Protein AF-A0A9W6DNM6-F1 (afdb_monomer_lite)

Secondary structure (DSSP, 8-state):
-EEEEEEEEE--SSS-EEEEEEEEESS-PPTT--S-EEEEEEEEE--PPPPTTS-TTSEEE-SS-HHHHHHHHHHHHSB-SSSS--BSEEE----SHHHHHHHHHHHHHHHTT-SSGGG-TTB-B-TTT--B--EEEES-SS-EE-TTTSSEE----TTTEEEETTTTEEEE--SS-SS-EEEEEEEETTT-STTTTT-BTTTTBPPPTT--SPPPHHHHHHHHTPPTT--EEEEEEETTEETT------SS--TTS-TTGGG--EEEEEE---TT--SPEEEEEE-TT--HHHHHHHHHHHHHTT---EEEEE-SGGG-TTSS-TTHHHHH--SEEEE---TT-TT-SSPHHHHHHHHHHHHHHHTT-SS--EEEESS--GGG-B-TTS-BGGGGT--GGGGTSGGGHHHHHHHHHHHHHHHHHHHTTTPPPPP-HHHHHHSSS--HHHHHHHHHHHHHHHHEES-TTB-TT-BTTEEE--SSSPPB-EEEEEEEEESSTTTTEEEEEETT--S-EEPPP------------EEEEE----S----------PPP------------------------------S--PPPGGGS-PPPP--TT-----------------------------------------------------------------------PPPPP--PPP-----TT-EEEE-TTS-HHHHHHTT--SEEEPPSSHHHHHHHHSTTSEEEESS---STT-EEEBPTT-HHHHHHHHHH-EEEEEEEP-SS-SS-EEEEEEE-SPTTS-S-TT-TTS-EEEEE--HHHHHHHHS--TTB-TTSBBTTSS-EEEEEPPPSS--EEEHHHHHHHTT-GGGGGSTTHHHHSS-EEEPP-SHHHHTTS--EEEEETTTTTEEEEEEEEEPPHHHHHHHHHHHGGGT--EEEEEEEEEEEEEEE--SSS-EEEEEEEEEEEEEEEETTEEEEEEEEE-SS-EEEEEE--S--TTHHHHHHHHHHHHHT-----GGGTT-EETTEEEEEEEEEEEEEEEEE-TTT--EEEEEEEEEEEEEEEETTEEEEEEEEEEEETTTEEEEEEEE-PPPSSPPPHHHHHTSTT--GGG----SSS-GGG--SSEEHHHHHT-S---TTS--EEEEEEEEE-SSEEEEEEEEEPPPP-SSS--EEEEEEEEEEEEEPPP--SSSS-----EEEEEEEEEEEEPPPTT-SS---EEE-

Organism: NCBI:txid319629

pLDDT: mean 79.69, std 22.13, range [23.95, 98.75]

Foldseek 3Di:
DFWWKKKWWFAEQAFGWIKIFTFDDDDDDPPQAAGGETLAMEIWFQFADPDPVPDPPWWDFDPDGLVVVVQVLCLRHYHYPDSGQEHQEYEQQFDPNTGCVRVLVVQQVQVLVDPAQLPSPNYDADPPPRAGNHAYEYAAAAFAAQPVLRHTAHHDPPVFWDADPPQQWIFGDDPSDPDTHTHHRYFYVVVPPQQAALAFSRVSDTQDPPDDAADAQLRSVVSVPDDASDKTKGFAAAQQDGRLRDWDDDLADLSVQDSRLQRGTWIWTWGHDDDPDPAIETAETETAAHFPRRVVSVLVRCVVSVAQAHQEYECYNQLDPGHDDLCNCVRHVYLEYEGNAHLVCPQQGNALLSLLSVLLSQLVCVLPDPRRRAYEYQADGLLQDADPLRDGPNLVNHDCCCLPPCSNVSSNVSSVVSLVVSQVVQVVVVHHRDDPLSVQCPDFPDPNSVSSNVVSLVSCLQGYDDDPLTHSNAGSRIWRCDDPHTGWHWSIKIFMAGPDDCRRQIWTDTPPDSDTGGPDDRCNDPQDDDDDFAADEDADDPDDDDDDDDDDDDDDDDDDDDDDDDDDDDDDDCPPDDDDDDPDDDDDDDPAPVPDDDDDDDDPPPDDDDDDDDDDDDDDDDDDDDYDDDDDDDDDDDYDDDYDDDDDDDDDDDDDDDDDDDDDDDDDDDDDDDDDDDDDDDDDDDPDDDDPFKEKEFAPVDDPVNCVVNVDDHYHYDDDDLVNVLLCLASVRMWIFSHQDDDAQDWTDTDCPGPVVSVCCQLFLKDSWTAGDHPVDSRQAIKIWGWLAAHPPRPPVVPPQTDIWIWILQQVQVCQQAVDCVQADRHQDGPPASKHKIGTDADPPWHKDFVCSLCRSQSNNLLCLVLVVVLRRGFIFTGGHDSVQRGNQNQMWMFHSNPQRKIKGKDKGWGDPVSQVSVQVQCVLLVKHWDRKMKMKMKIWGWDPSDPIIYIYIYIWIKMWTWIDFPNATWTWIWTTDSAWIKIKTFDPAWDLCVVVRVQVSLCVQVVHRDDPPVVAQDDDDVWTKHRWTWGMKMFIWDADPPVRHIGTQKMKTWTWIWIQADVGTWIKIWIWIAHNPFGIKIKIKRDADRDDDDDPSVQSPDSPDDPVPDTADHVDDSVPRDQWQFQCRRVVNPDDPQQDFRTWNMWMWMDGQFWIKIKTKTAGDPDPDQDFDKHQGMKIKIKIWTQADPDPDDPDRRDIDIDIDIDIKIWRDHGPPPPDDDTRTDD

Radius of gyration: 37.57 Å; chains: 1; bounding box: 96×107×114 Å

Structure (mmCIF, N/CA/C/O backbone):
data_AF-A0A9W6DNM6-F1
#
_entry.id   AF-A0A9W6DNM6-F1
#
loop_
_atom_site.group_PDB
_atom_site.id
_atom_site.type_symbol
_atom_site.label_atom_id
_atom_site.label_alt_id
_atom_site.label_comp_id
_atom_site.label_asym_id
_atom_site.label_entity_id
_atom_site.label_seq_id
_atom_site.pdbx_PDB_ins_code
_atom_site.Cartn_x
_atom_site.Cartn_y
_atom_site.Cartn_z
_atom_site.occupancy
_atom_site.B_iso_or_equiv
_atom_site.auth_seq_id
_atom_site.auth_comp_id
_atom_site.auth_asym_id
_atom_site.auth_atom_id
_atom_site.pdbx_PDB_model_num
ATOM 1 N N . MET A 1 1 ? -20.870 -18.094 35.005 1.00 80.00 1 MET A N 1
ATOM 2 C CA . MET A 1 1 ? -20.203 -17.084 34.154 1.00 80.00 1 MET A CA 1
ATOM 3 C C . MET A 1 1 ? -19.910 -17.738 32.817 1.00 80.00 1 MET A C 1
ATOM 5 O O . MET A 1 1 ? -19.715 -18.950 32.804 1.00 80.00 1 MET A O 1
ATOM 9 N N . ALA A 1 2 ? -19.974 -16.995 31.714 1.00 93.12 2 ALA A N 1
ATOM 10 C CA . ALA A 1 2 ? -19.662 -17.551 30.395 1.00 93.12 2 ALA A CA 1
ATOM 11 C C . ALA A 1 2 ? -18.140 -17.582 30.205 1.00 93.12 2 ALA A C 1
ATOM 13 O O . ALA A 1 2 ? -17.458 -16.693 30.710 1.00 93.12 2 ALA A O 1
ATOM 14 N N . LEU A 1 3 ? -17.607 -18.574 29.489 1.00 97.12 3 LEU A N 1
ATOM 15 C CA . LEU A 1 3 ? -16.203 -18.574 29.072 1.00 97.12 3 LEU A CA 1
ATOM 16 C C . LEU A 1 3 ? -16.098 -18.302 27.570 1.00 97.12 3 LEU A C 1
ATOM 18 O O . LEU A 1 3 ? -16.956 -18.714 26.787 1.00 97.12 3 LEU A O 1
ATOM 22 N N . ARG A 1 4 ? -15.024 -17.619 27.182 1.00 97.56 4 ARG A N 1
ATOM 23 C CA . ARG A 1 4 ? -14.632 -17.375 25.794 1.00 97.56 4 ARG A CA 1
ATOM 24 C C . ARG A 1 4 ? -13.130 -17.555 25.611 1.00 97.56 4 ARG A C 1
ATOM 26 O O . ARG A 1 4 ? -12.393 -17.562 26.596 1.00 97.56 4 ARG A O 1
ATOM 33 N N . VAL A 1 5 ? -12.677 -17.674 24.368 1.00 98.56 5 VAL A N 1
ATOM 34 C CA . VAL A 1 5 ? -11.248 -17.642 24.037 1.00 98.56 5 VAL A CA 1
ATOM 35 C C . VAL A 1 5 ? -10.959 -16.491 23.091 1.00 98.56 5 VAL A C 1
ATOM 37 O O . VAL A 1 5 ? -11.430 -16.491 21.957 1.00 98.56 5 VAL A O 1
ATOM 40 N N . ASP A 1 6 ? -10.156 -15.533 23.540 1.00 98.50 6 ASP A N 1
ATOM 41 C CA . ASP A 1 6 ? -9.688 -14.426 22.711 1.00 98.50 6 ASP A CA 1
ATOM 42 C C . ASP A 1 6 ? -8.297 -14.769 22.163 1.00 98.50 6 ASP A C 1
ATOM 44 O O . ASP A 1 6 ? -7.318 -14.827 22.904 1.00 98.50 6 ASP A O 1
ATOM 48 N N . SER A 1 7 ? -8.222 -15.043 20.861 1.00 98.50 7 SER A N 1
ATOM 49 C CA . SER A 1 7 ? -7.000 -15.424 20.145 1.00 98.50 7 SER A CA 1
ATOM 50 C C . SER A 1 7 ? -6.429 -14.221 19.397 1.00 98.50 7 SER A C 1
ATOM 52 O O . SER A 1 7 ? -7.047 -13.730 18.456 1.00 98.50 7 SER A O 1
ATOM 54 N N . PHE A 1 8 ? -5.260 -13.750 19.812 1.00 98.38 8 PHE A N 1
ATOM 55 C CA . PHE A 1 8 ? -4.520 -12.644 19.215 1.00 98.38 8 PHE A CA 1
ATOM 56 C C . PHE A 1 8 ? -3.470 -13.202 18.258 1.00 98.38 8 PHE A C 1
ATOM 58 O O . PHE A 1 8 ? -2.446 -13.697 18.715 1.00 98.38 8 PHE A O 1
ATOM 65 N N . HIS A 1 9 ? -3.696 -13.103 16.952 1.00 97.75 9 HIS A N 1
ATOM 66 C CA . HIS A 1 9 ? -2.673 -13.362 15.937 1.00 97.75 9 HIS A CA 1
ATOM 67 C C . HIS A 1 9 ? -1.875 -12.078 15.696 1.00 97.75 9 HIS A C 1
ATOM 69 O O . HIS A 1 9 ? -2.462 -11.032 15.424 1.00 97.75 9 HIS A O 1
ATOM 75 N N . ILE A 1 10 ? -0.553 -12.123 15.844 1.00 96.94 10 ILE A N 1
ATOM 76 C CA . ILE A 1 10 ? 0.292 -10.931 16.008 1.00 96.94 10 ILE A CA 1
ATOM 77 C C . ILE A 1 10 ? 1.184 -10.745 14.779 1.00 96.94 10 ILE A C 1
ATOM 79 O O . ILE A 1 10 ? 1.867 -11.665 14.334 1.00 96.94 10 ILE A O 1
ATOM 83 N N . SER A 1 11 ? 1.212 -9.529 14.242 1.00 95.25 11 SER A N 1
ATOM 84 C CA . SER A 1 11 ? 1.965 -9.196 13.035 1.00 95.25 11 SER A CA 1
ATOM 85 C C . SER A 1 11 ? 3.462 -9.081 13.326 1.00 95.25 11 SER A C 1
ATOM 87 O O . SER A 1 11 ? 3.900 -8.190 14.055 1.00 95.25 11 SER A O 1
ATOM 89 N N . VAL A 1 12 ? 4.264 -9.958 12.721 1.00 93.75 12 VAL A N 1
ATOM 90 C CA . VAL A 1 12 ? 5.726 -10.030 12.895 1.00 93.75 12 VAL A CA 1
ATOM 91 C C . VAL A 1 12 ? 6.478 -9.839 11.569 1.00 93.75 12 VAL A C 1
ATOM 93 O O . VAL A 1 12 ? 5.877 -9.664 10.514 1.00 93.75 12 VAL A O 1
ATOM 96 N N . HIS A 1 13 ? 7.813 -9.786 11.615 1.00 90.31 13 HIS A N 1
ATOM 97 C CA . HIS A 1 13 ? 8.667 -9.575 10.434 1.00 90.31 13 HIS A CA 1
ATOM 98 C C . HIS A 1 13 ? 8.657 -10.775 9.468 1.00 90.31 13 HIS A C 1
ATOM 100 O O . HIS A 1 13 ? 8.527 -10.607 8.253 1.00 90.31 13 HIS A O 1
ATOM 106 N N . GLU A 1 14 ? 8.826 -11.962 10.045 1.00 90.69 14 GLU A N 1
ATOM 107 C CA . GLU A 1 14 ? 9.005 -13.293 9.453 1.00 90.69 14 GLU A CA 1
ATOM 108 C C . GLU A 1 14 ? 8.589 -14.289 10.568 1.00 90.69 14 GLU A C 1
ATOM 110 O O . GLU A 1 14 ? 8.827 -13.964 11.739 1.00 90.69 14 GLU A O 1
ATOM 115 N N . GLY A 1 15 ? 7.954 -15.424 10.245 1.00 92.56 15 GLY A N 1
ATOM 116 C CA . GLY A 1 15 ? 7.473 -16.438 11.208 1.00 92.56 15 GLY A CA 1
ATOM 117 C C . GLY A 1 15 ? 6.067 -16.235 11.808 1.00 92.56 15 GLY A C 1
ATOM 118 O O . GLY A 1 15 ? 5.335 -15.315 11.439 1.00 92.56 15 GLY A O 1
ATOM 119 N N . ASP A 1 16 ? 5.685 -17.123 12.737 1.00 94.88 16 ASP A N 1
ATOM 120 C CA . ASP A 1 16 ? 4.411 -17.105 13.489 1.00 94.88 16 ASP A CA 1
ATOM 121 C C . ASP A 1 16 ? 4.496 -16.304 14.801 1.00 94.88 16 ASP A C 1
ATOM 123 O O . ASP A 1 16 ? 5.554 -16.211 15.420 1.00 94.88 16 ASP A O 1
ATOM 127 N N . CYS A 1 17 ? 3.359 -15.789 15.285 1.00 97.12 17 CYS A N 1
ATOM 128 C CA . CYS A 1 17 ? 3.214 -15.240 16.639 1.00 97.12 17 CYS A CA 1
ATOM 129 C C . CYS A 1 17 ? 1.731 -15.171 17.043 1.00 97.12 17 CYS A C 1
ATOM 131 O O . CYS A 1 17 ? 0.938 -14.527 16.350 1.00 97.12 17 CYS A O 1
ATOM 133 N N . ALA A 1 18 ? 1.345 -15.785 18.165 1.00 98.12 18 ALA A N 1
ATOM 134 C CA . ALA A 1 18 ? -0.019 -15.705 18.689 1.00 98.12 18 ALA A CA 1
ATOM 135 C C . ALA A 1 18 ? -0.100 -15.755 20.226 1.00 98.12 18 ALA A C 1
ATOM 137 O O . ALA A 1 18 ? 0.706 -16.404 20.886 1.00 98.12 18 ALA A O 1
ATOM 138 N N . ILE A 1 19 ? -1.108 -15.102 20.813 1.00 98.69 19 ILE A N 1
ATOM 139 C CA . ILE A 1 19 ? -1.456 -15.207 22.241 1.00 98.69 19 ILE A CA 1
ATOM 140 C C . ILE A 1 19 ? -2.931 -15.590 22.365 1.00 98.69 19 ILE A C 1
ATOM 142 O O . ILE A 1 19 ? -3.802 -14.875 21.878 1.00 98.69 19 ILE A O 1
ATOM 146 N N . HIS A 1 20 ? -3.236 -16.686 23.053 1.00 98.69 20 HIS A N 1
ATOM 147 C CA . HIS A 1 20 ? -4.603 -17.148 23.292 1.00 98.69 20 HIS A CA 1
ATOM 148 C C . HIS A 1 20 ? -4.963 -16.968 24.767 1.00 98.69 20 HIS A C 1
ATOM 150 O O . HIS A 1 20 ? -4.262 -17.470 25.645 1.00 98.69 20 HIS A O 1
ATOM 156 N N . LEU A 1 21 ? -6.058 -16.261 25.045 1.00 98.75 21 LEU A N 1
ATOM 157 C CA . LEU A 1 21 ? -6.554 -16.002 26.397 1.00 98.75 21 LEU A CA 1
ATOM 158 C C . LEU A 1 21 ? -7.848 -16.776 26.643 1.00 98.75 21 LEU A C 1
ATOM 160 O O . LEU A 1 21 ? -8.829 -16.557 25.936 1.00 98.75 21 LEU A O 1
ATOM 164 N N . LEU A 1 22 ? -7.893 -17.605 27.684 1.00 98.56 22 LEU A N 1
ATOM 165 C CA . LEU A 1 22 ? -9.149 -18.102 28.243 1.00 98.56 22 LEU A CA 1
ATOM 166 C C . LEU A 1 22 ? -9.746 -17.002 29.127 1.00 98.56 22 LEU A C 1
ATOM 168 O O . LEU A 1 22 ? -9.131 -16.613 30.120 1.00 98.56 22 LEU A O 1
ATOM 172 N N . VAL A 1 23 ? -10.928 -16.499 28.776 1.00 98.38 23 VAL A N 1
ATOM 173 C CA . VAL A 1 23 ? -11.545 -15.314 29.391 1.00 98.38 23 VAL A CA 1
ATOM 174 C C . VAL A 1 23 ? -12.908 -15.660 29.991 1.00 98.38 23 VAL A C 1
ATOM 176 O O . VAL A 1 23 ? -13.748 -16.287 29.352 1.00 98.38 23 VAL A O 1
ATOM 179 N N . GLU A 1 24 ? -13.133 -15.229 31.228 1.00 97.50 24 GLU A N 1
ATOM 180 C CA . GLU A 1 24 ? -14.395 -15.320 31.959 1.00 97.50 24 GLU A CA 1
ATOM 181 C C . GLU A 1 24 ? -15.195 -14.022 31.819 1.00 97.50 24 GLU A C 1
ATOM 183 O O . GLU A 1 24 ? -14.683 -12.925 32.060 1.00 97.50 24 GLU A O 1
ATOM 188 N N . GLU A 1 25 ? -16.465 -14.160 31.438 1.00 94.81 25 GLU A N 1
ATOM 189 C CA . GLU A 1 25 ? -17.391 -13.054 31.230 1.00 94.81 25 GLU A CA 1
ATOM 190 C C . GLU A 1 25 ? -18.511 -12.975 32.274 1.00 94.81 25 GLU A C 1
ATOM 192 O O . GLU A 1 25 ? -19.108 -13.977 32.690 1.00 94.81 25 GLU A O 1
ATOM 197 N N . GLY A 1 26 ? -18.813 -11.725 32.637 1.00 81.06 26 GLY A N 1
ATOM 198 C CA . GLY A 1 26 ? -19.653 -11.340 33.770 1.00 81.06 26 GLY A CA 1
ATOM 199 C C . GLY A 1 26 ? -18.842 -11.108 35.050 1.00 81.06 26 GLY A C 1
ATOM 200 O O . GLY A 1 26 ? -18.257 -12.030 35.603 1.00 81.06 26 GLY A O 1
ATOM 201 N N . GLY A 1 27 ? -18.834 -9.869 35.548 1.00 87.38 27 GLY A N 1
ATOM 202 C CA . GLY A 1 27 ? -18.139 -9.473 36.778 1.00 87.38 27 GLY A CA 1
ATOM 203 C C . GLY A 1 27 ? -18.016 -7.951 36.894 1.00 87.38 27 GLY A C 1
ATOM 204 O O . GLY A 1 27 ? -18.233 -7.233 35.918 1.00 87.38 27 GLY A O 1
ATOM 205 N N . LYS A 1 28 ? -17.658 -7.432 38.078 1.00 88.94 28 LYS A N 1
ATOM 206 C CA . LYS A 1 28 ? -17.321 -6.006 38.233 1.00 88.94 28 LYS A CA 1
ATOM 207 C C . LYS A 1 28 ? -15.951 -5.741 37.597 1.00 88.94 28 LYS A C 1
ATOM 209 O O . LYS A 1 28 ? -14.933 -6.132 38.160 1.00 88.94 28 LYS A O 1
ATOM 214 N N . ARG A 1 29 ? -15.926 -5.080 36.436 1.00 93.88 29 ARG A N 1
ATOM 215 C CA . ARG A 1 29 ? -14.685 -4.631 35.780 1.00 93.88 29 ARG A CA 1
ATOM 216 C C . ARG A 1 29 ? -14.132 -3.389 36.515 1.00 93.88 29 ARG A C 1
ATOM 218 O O . ARG A 1 29 ? -14.910 -2.467 36.761 1.00 93.88 29 ARG A O 1
ATOM 225 N N . PRO A 1 30 ? -12.838 -3.335 36.893 1.00 92.62 30 PRO A N 1
ATOM 226 C CA . PRO A 1 30 ? -12.224 -2.127 37.455 1.00 92.62 30 PRO A CA 1
ATOM 227 C C . PRO A 1 30 ? -12.226 -0.953 36.462 1.00 92.62 30 PRO A C 1
ATOM 229 O O . PRO A 1 30 ? -12.270 -1.164 35.249 1.00 92.62 30 PRO A O 1
ATOM 232 N N . LYS A 1 31 ? -12.133 0.289 36.962 1.00 92.94 31 LYS A N 1
ATOM 233 C CA . LYS A 1 31 ? -12.091 1.505 36.124 1.00 92.94 31 LYS A CA 1
ATOM 234 C C . LYS A 1 31 ? -10.977 1.382 35.071 1.00 92.94 31 LYS A C 1
ATOM 236 O O . LYS A 1 31 ? -9.835 1.087 35.405 1.00 92.94 31 LYS A O 1
ATOM 241 N N . GLY A 1 32 ? -11.326 1.583 33.799 1.00 90.44 32 GLY A N 1
ATOM 242 C CA . GLY A 1 32 ? -10.411 1.455 32.657 1.00 90.44 32 GLY A CA 1
ATOM 243 C C . GLY A 1 32 ? -10.296 0.049 32.046 1.00 90.44 32 GLY A C 1
ATOM 244 O O . GLY A 1 32 ? -9.850 -0.058 30.905 1.00 90.44 32 GLY A O 1
ATOM 245 N N . LYS A 1 33 ? -10.742 -1.021 32.725 1.00 93.44 33 LYS A N 1
ATOM 246 C CA . LYS A 1 33 ? -10.811 -2.364 32.124 1.00 93.44 33 LYS A CA 1
ATOM 247 C C . LYS A 1 33 ? -12.086 -2.502 31.298 1.00 93.44 33 LYS A C 1
ATOM 249 O O . LYS A 1 33 ? -13.192 -2.345 31.812 1.00 93.44 33 LYS A O 1
ATOM 254 N N . THR A 1 34 ? -11.932 -2.803 30.014 1.00 93.69 34 THR A N 1
ATOM 255 C CA . THR A 1 34 ? -13.042 -2.902 29.056 1.00 93.69 34 THR A CA 1
ATOM 256 C C . THR A 1 34 ? -13.480 -4.336 28.793 1.00 93.69 34 THR A C 1
ATOM 258 O O . THR A 1 34 ? -14.612 -4.535 28.371 1.00 93.69 34 THR A O 1
ATOM 261 N N . GLU A 1 35 ? -12.628 -5.326 29.061 1.00 95.69 35 GLU A N 1
ATOM 262 C CA . GLU A 1 35 ? -12.850 -6.738 28.720 1.00 95.69 35 GLU A CA 1
ATOM 263 C C . GLU A 1 35 ? -13.056 -7.631 29.960 1.00 95.69 35 GLU A C 1
ATOM 265 O O . GLU A 1 35 ? -12.981 -7.165 31.099 1.00 95.69 35 GLU A O 1
ATOM 270 N N . GLY A 1 36 ? -13.365 -8.915 29.742 1.00 95.75 36 GLY A N 1
ATOM 271 C CA . GLY A 1 36 ? -13.531 -9.923 30.796 1.00 95.75 36 GLY A CA 1
ATOM 272 C C . GLY A 1 36 ? -12.252 -10.252 31.582 1.00 95.75 36 GLY A C 1
ATOM 273 O O . GLY A 1 36 ? -11.197 -9.634 31.404 1.00 95.75 36 GLY A O 1
ATOM 274 N N . LYS A 1 37 ? -12.345 -11.247 32.473 1.00 97.75 37 LYS A N 1
ATOM 275 C CA . LYS A 1 37 ? -11.220 -11.695 33.306 1.00 97.75 37 LYS A CA 1
ATOM 276 C C . LYS A 1 37 ? -10.421 -12.803 32.627 1.00 97.75 37 LYS A C 1
ATOM 278 O O . LYS A 1 37 ? -10.985 -13.850 32.329 1.00 97.75 37 LYS A O 1
ATOM 283 N N . VAL A 1 38 ? -9.111 -12.627 32.449 1.00 98.31 38 VAL A N 1
ATOM 284 C CA . VAL A 1 38 ? -8.235 -13.721 31.992 1.00 98.31 38 VAL A CA 1
ATOM 285 C C . VAL A 1 38 ? -8.123 -14.781 33.091 1.00 98.31 38 VAL A C 1
ATOM 287 O O . VAL A 1 38 ? -7.935 -14.463 34.264 1.00 98.31 38 VAL A O 1
ATOM 290 N N . LYS A 1 39 ? -8.267 -16.046 32.699 1.00 98.06 39 LYS A N 1
ATOM 291 C CA . LYS A 1 39 ? -8.168 -17.238 33.553 1.00 98.06 39 LYS A CA 1
ATOM 292 C C . LYS A 1 39 ? -6.917 -18.050 33.221 1.00 98.06 39 LYS A C 1
ATOM 294 O O . LYS A 1 39 ? -6.286 -18.570 34.135 1.00 98.06 39 LYS A O 1
ATOM 299 N N . ALA A 1 40 ? -6.561 -18.117 31.936 1.00 98.56 40 ALA A N 1
ATOM 300 C CA . ALA A 1 40 ? -5.307 -18.689 31.457 1.00 98.56 40 ALA A CA 1
ATOM 301 C C . ALA A 1 40 ? -4.809 -17.971 30.189 1.00 98.56 40 ALA A C 1
ATOM 303 O O . ALA A 1 40 ? -5.627 -17.455 29.421 1.00 98.56 40 ALA A O 1
ATOM 304 N N . ALA A 1 41 ? -3.495 -17.956 29.957 1.00 98.69 41 ALA A N 1
ATOM 305 C CA . ALA A 1 41 ? -2.858 -17.344 28.790 1.00 98.69 41 ALA A CA 1
ATOM 306 C C . ALA A 1 41 ? -1.767 -18.245 28.178 1.00 98.69 41 ALA A C 1
ATOM 308 O O . ALA A 1 41 ? -0.847 -18.685 28.868 1.00 98.69 41 ALA A O 1
ATOM 309 N N . VAL A 1 42 ? -1.854 -18.486 26.867 1.00 98.75 42 VAL A N 1
ATOM 310 C CA . VAL A 1 42 ? -0.935 -19.337 26.091 1.00 98.75 42 VAL A CA 1
ATOM 311 C C . VAL A 1 42 ? -0.262 -18.494 25.008 1.00 98.75 42 VAL A C 1
ATOM 313 O O . VAL A 1 42 ? -0.955 -17.886 24.194 1.00 98.75 42 VAL A O 1
ATOM 316 N N . PHE A 1 43 ? 1.069 -18.457 24.979 1.00 98.56 43 PHE A N 1
ATOM 317 C CA . PHE A 1 43 ? 1.872 -17.723 23.991 1.00 98.56 43 PHE A CA 1
ATOM 318 C C . PHE A 1 43 ? 2.530 -18.713 23.018 1.00 98.56 43 PHE A C 1
ATOM 320 O O . PHE A 1 43 ? 3.229 -19.618 23.464 1.00 98.56 43 PHE A O 1
ATOM 327 N N . ILE A 1 44 ? 2.293 -18.570 21.712 1.00 98.38 44 ILE A N 1
ATOM 328 C CA . ILE A 1 44 ? 2.776 -19.480 20.664 1.00 98.38 44 ILE A CA 1
ATOM 329 C C . ILE A 1 44 ? 3.654 -18.717 19.675 1.00 98.38 44 ILE A C 1
ATOM 331 O O . ILE A 1 44 ? 3.168 -17.803 19.007 1.00 98.38 44 ILE A O 1
ATOM 335 N N . ASP A 1 45 ? 4.919 -19.134 19.568 1.00 97.75 45 ASP A N 1
ATOM 336 C CA . ASP A 1 45 ? 5.959 -18.517 18.734 1.00 97.75 45 ASP A CA 1
ATOM 337 C C . ASP A 1 45 ? 6.094 -16.987 18.960 1.00 97.75 45 ASP A C 1
ATOM 339 O O . ASP A 1 45 ? 5.477 -16.414 19.859 1.00 97.75 45 ASP A O 1
ATOM 343 N N . SER A 1 46 ? 6.975 -16.284 18.239 1.00 94.44 46 SER A N 1
ATOM 344 C CA . SER A 1 46 ? 7.074 -14.810 18.362 1.00 94.44 46 SER A CA 1
ATOM 345 C C . SER A 1 46 ? 7.676 -14.087 17.152 1.00 94.44 46 SER A C 1
ATOM 347 O O . SER A 1 46 ? 8.052 -12.909 17.248 1.00 94.44 46 SER A O 1
ATOM 349 N N . GLY A 1 47 ? 7.793 -14.758 16.017 1.00 91.31 47 GLY A N 1
ATOM 350 C CA . GLY A 1 47 ? 8.463 -14.224 14.850 1.00 91.31 47 GLY A CA 1
ATOM 351 C C . GLY A 1 47 ? 9.976 -14.097 15.034 1.00 91.31 47 GLY A C 1
ATOM 352 O O . GLY A 1 47 ? 10.557 -14.248 16.118 1.00 91.31 47 GLY A O 1
ATOM 353 N N . LYS A 1 48 ? 10.631 -13.702 13.951 1.00 88.19 48 LYS A N 1
ATOM 354 C CA . LYS A 1 48 ? 12.021 -13.248 13.956 1.00 88.19 48 LYS A CA 1
ATOM 355 C C . LYS A 1 48 ? 12.106 -11.787 14.383 1.00 88.19 48 LYS A C 1
ATOM 357 O O . LYS A 1 48 ? 11.393 -10.932 13.853 1.00 88.19 48 LYS A O 1
ATOM 362 N N . ARG A 1 49 ? 13.045 -11.452 15.274 1.00 76.31 49 ARG A N 1
ATOM 363 C CA . ARG A 1 49 ? 13.406 -10.044 15.516 1.00 76.31 49 ARG A CA 1
ATOM 364 C C . ARG A 1 49 ? 14.048 -9.483 14.233 1.00 76.31 49 ARG A C 1
ATOM 366 O O . ARG A 1 49 ? 15.002 -10.099 13.750 1.00 76.31 49 ARG A O 1
ATOM 373 N N . PRO A 1 50 ? 13.583 -8.348 13.675 1.00 68.81 50 PRO A N 1
ATOM 374 C CA . PRO A 1 50 ? 14.241 -7.733 12.524 1.00 68.81 50 PRO A CA 1
ATOM 375 C C . PRO A 1 50 ? 15.694 -7.399 12.877 1.00 68.81 50 PRO A C 1
ATOM 377 O O . PRO A 1 50 ? 15.987 -6.940 13.985 1.00 68.81 50 PRO A O 1
ATOM 380 N N . SER A 1 51 ? 16.621 -7.660 11.951 1.00 66.88 51 SER A N 1
ATOM 381 C CA . SER A 1 51 ? 18.048 -7.463 12.226 1.00 66.88 51 SER A CA 1
ATOM 382 C C . SER A 1 51 ? 18.354 -5.986 12.498 1.00 66.88 51 SER A C 1
ATOM 384 O O . SER A 1 51 ? 17.871 -5.108 11.783 1.00 66.88 51 SER A O 1
ATOM 386 N N . SER A 1 52 ? 19.229 -5.702 13.464 1.00 57.84 52 SER A N 1
ATOM 387 C CA . SER A 1 52 ? 19.685 -4.338 13.788 1.00 57.84 52 SER A CA 1
ATOM 388 C C . SER A 1 52 ? 20.481 -3.649 12.665 1.00 57.84 52 SER A C 1
ATOM 390 O O . SER A 1 52 ? 20.824 -2.473 12.790 1.00 57.84 52 SER A O 1
ATOM 392 N N . ASN A 1 53 ? 20.752 -4.371 11.572 1.00 50.72 53 ASN A N 1
ATOM 393 C CA . ASN A 1 53 ? 21.365 -3.871 10.345 1.00 50.72 53 ASN A CA 1
ATOM 394 C C . ASN A 1 53 ? 20.337 -3.427 9.286 1.00 50.72 53 ASN A C 1
ATOM 396 O O . ASN A 1 53 ? 20.747 -2.947 8.230 1.00 50.72 53 ASN A O 1
ATOM 400 N N . ALA A 1 54 ? 19.026 -3.543 9.545 1.00 52.50 54 ALA A N 1
ATOM 401 C CA . ALA A 1 54 ? 18.016 -2.834 8.759 1.00 52.50 54 ALA A CA 1
ATOM 402 C C . ALA A 1 54 ? 18.338 -1.326 8.798 1.00 52.50 54 ALA A C 1
ATOM 404 O O . ALA A 1 54 ? 18.519 -0.745 9.871 1.00 52.50 54 ALA A O 1
ATOM 405 N N . SER A 1 55 ? 18.535 -0.711 7.630 1.00 42.78 55 SER A N 1
ATOM 406 C CA . SER A 1 55 ? 19.257 0.561 7.531 1.00 42.78 55 SER A CA 1
ATOM 407 C C . SER A 1 55 ? 18.507 1.729 8.179 1.00 42.78 55 SER A C 1
ATOM 409 O O . SER A 1 55 ? 17.328 1.951 7.910 1.00 42.78 55 SER A O 1
ATOM 411 N N . LYS A 1 56 ? 19.232 2.513 8.992 1.00 45.03 56 LYS A N 1
ATOM 412 C CA . LYS A 1 56 ? 18.751 3.615 9.857 1.00 45.03 56 LYS A CA 1
ATOM 413 C C . LYS A 1 56 ? 18.232 4.868 9.116 1.00 45.03 56 LYS A C 1
ATOM 415 O O . LYS A 1 56 ? 18.595 5.986 9.483 1.00 45.03 56 LYS A O 1
ATOM 420 N N . THR A 1 57 ? 17.459 4.711 8.047 1.00 47.62 57 THR A N 1
ATOM 421 C CA . THR A 1 57 ? 17.035 5.824 7.177 1.00 47.62 57 THR A CA 1
ATOM 422 C C . THR A 1 57 ? 15.550 5.827 6.818 1.00 47.62 57 THR A C 1
ATOM 424 O O . THR A 1 57 ? 15.020 6.905 6.566 1.00 47.62 57 THR A O 1
ATOM 427 N N . ASP A 1 58 ? 14.888 4.664 6.784 1.00 53.84 58 ASP A N 1
ATOM 428 C CA . ASP A 1 58 ? 13.625 4.492 6.038 1.00 53.84 58 ASP A CA 1
ATOM 429 C C . ASP A 1 58 ? 12.469 3.868 6.852 1.00 53.84 58 ASP A C 1
ATOM 431 O O . ASP A 1 58 ? 11.350 3.785 6.349 1.00 53.84 58 ASP A O 1
ATOM 435 N N . VAL A 1 59 ? 12.728 3.405 8.081 1.00 55.28 59 VAL A N 1
ATOM 436 C CA . VAL A 1 59 ? 11.788 2.609 8.891 1.00 55.28 59 VAL A CA 1
ATOM 437 C C . VAL A 1 59 ? 11.865 3.033 10.358 1.00 55.28 59 VAL A C 1
ATOM 439 O O . VAL A 1 59 ? 12.962 3.127 10.913 1.00 55.28 59 VAL A O 1
ATOM 442 N N . GLU A 1 60 ? 10.714 3.237 11.000 1.00 64.56 60 GLU A N 1
ATOM 443 C CA . GLU A 1 60 ? 10.633 3.489 12.441 1.00 64.56 60 GLU A CA 1
ATOM 444 C C . GLU A 1 60 ? 10.440 2.170 13.200 1.00 64.56 60 GLU A C 1
ATOM 446 O O . GLU A 1 60 ? 9.404 1.513 13.090 1.00 64.56 60 GLU A O 1
ATOM 451 N N . THR A 1 61 ? 11.468 1.753 13.943 1.00 64.19 61 THR A N 1
ATOM 452 C CA . THR A 1 61 ? 11.458 0.523 14.750 1.00 64.19 61 THR A CA 1
ATOM 453 C C . THR A 1 61 ? 10.925 0.791 16.150 1.00 64.19 61 THR A C 1
ATOM 455 O O . THR A 1 61 ? 11.508 1.603 16.875 1.00 64.19 61 THR A O 1
ATOM 458 N N . LEU A 1 62 ? 9.894 0.059 16.574 1.00 65.38 62 LEU A N 1
ATOM 459 C CA . LEU A 1 62 ? 9.368 0.177 17.933 1.00 65.38 62 LEU A CA 1
ATOM 460 C C . LEU A 1 62 ? 10.392 -0.277 18.988 1.00 65.38 62 LEU A C 1
ATOM 462 O O . LEU A 1 62 ? 11.186 -1.195 18.780 1.00 65.38 62 LEU A O 1
ATOM 466 N N . VAL A 1 63 ? 10.325 0.345 20.169 1.00 71.44 63 VAL A N 1
ATOM 467 C CA . VAL A 1 63 ? 11.214 0.070 21.318 1.00 71.44 63 VAL A CA 1
ATOM 468 C C . VAL A 1 63 ? 11.026 -1.349 21.885 1.00 71.44 63 VAL A C 1
ATOM 470 O O . VAL A 1 63 ? 11.909 -1.874 22.565 1.00 71.44 63 VAL A O 1
ATOM 473 N N . LEU A 1 64 ? 9.885 -1.987 21.612 1.00 82.94 64 LEU A N 1
ATOM 474 C CA . LEU A 1 64 ? 9.490 -3.290 22.151 1.00 82.94 64 LEU A CA 1
ATOM 475 C C . LEU A 1 64 ? 9.041 -4.250 21.032 1.00 82.94 64 LEU A C 1
ATOM 477 O O . LEU A 1 64 ? 8.405 -3.799 20.078 1.00 82.94 64 LEU A O 1
ATOM 481 N N . PRO A 1 65 ? 9.305 -5.569 21.157 1.00 90.06 65 PRO A N 1
ATOM 482 C CA . PRO A 1 65 ? 8.809 -6.577 20.217 1.00 90.06 65 PRO A CA 1
ATOM 483 C C . PRO A 1 65 ? 7.269 -6.633 20.120 1.00 90.06 65 PRO A C 1
ATOM 485 O O . PRO A 1 65 ? 6.595 -6.356 21.120 1.00 90.06 65 PRO A O 1
ATOM 488 N N . PRO A 1 66 ? 6.698 -7.092 18.985 1.00 93.06 66 PRO A N 1
ATOM 489 C CA . PRO A 1 66 ? 5.247 -7.088 18.729 1.00 93.06 66 PRO A CA 1
ATOM 490 C C . PRO A 1 66 ? 4.434 -7.808 19.808 1.00 93.06 66 PRO A C 1
ATOM 492 O O . PRO A 1 66 ? 3.407 -7.310 20.276 1.00 93.06 66 PRO A O 1
ATOM 495 N N . ALA A 1 67 ? 4.940 -8.955 20.273 1.00 95.62 67 ALA A N 1
ATOM 496 C CA . ALA A 1 67 ? 4.320 -9.720 21.345 1.00 95.62 67 ALA A CA 1
ATOM 497 C C . ALA A 1 67 ? 4.288 -8.948 22.673 1.00 95.62 67 ALA A C 1
ATOM 499 O O . ALA A 1 67 ? 3.255 -8.937 23.332 1.00 95.62 67 ALA A O 1
ATOM 500 N N . ARG A 1 68 ? 5.352 -8.219 23.052 1.00 94.69 68 ARG A N 1
ATOM 501 C CA . ARG A 1 68 ? 5.343 -7.400 24.283 1.00 94.69 68 ARG A CA 1
ATOM 502 C C . ARG A 1 68 ? 4.445 -6.166 24.170 1.00 94.69 68 ARG A C 1
ATOM 504 O O . ARG A 1 68 ? 3.880 -5.768 25.185 1.00 94.69 68 ARG A O 1
ATOM 511 N N . ASN A 1 69 ? 4.260 -5.597 22.977 1.00 93.56 69 ASN A N 1
ATOM 512 C CA . ASN A 1 69 ? 3.248 -4.555 22.749 1.00 93.56 69 ASN A CA 1
ATOM 513 C C . ASN A 1 69 ? 1.827 -5.121 22.883 1.00 93.56 69 ASN A C 1
ATOM 515 O O . ASN A 1 69 ? 0.991 -4.530 23.560 1.00 93.56 69 ASN A O 1
ATOM 519 N N . THR A 1 70 ? 1.580 -6.311 22.329 1.00 96.94 70 THR A N 1
ATOM 520 C CA . THR A 1 70 ? 0.296 -7.019 22.463 1.00 96.94 70 THR A CA 1
ATOM 521 C C . THR A 1 70 ? 0.004 -7.392 23.919 1.00 96.94 70 THR A C 1
ATOM 523 O O . THR A 1 70 ? -1.090 -7.128 24.411 1.00 96.94 70 THR A O 1
ATOM 526 N N . MET A 1 71 ? 0.995 -7.915 24.652 1.00 97.44 71 MET A N 1
ATOM 527 C CA . MET A 1 71 ? 0.887 -8.193 26.090 1.00 97.44 71 MET A CA 1
ATOM 528 C C . MET A 1 71 ? 0.564 -6.917 26.875 1.00 97.44 71 MET A C 1
ATOM 530 O O . MET A 1 71 ? -0.392 -6.929 27.640 1.00 97.44 71 MET A O 1
ATOM 534 N N . LYS A 1 72 ? 1.247 -5.790 26.618 1.00 95.94 72 LYS A N 1
ATOM 535 C CA . LYS A 1 72 ? 0.914 -4.488 27.232 1.00 95.94 72 LYS A CA 1
ATOM 536 C C . LYS A 1 72 ? -0.509 -4.012 26.926 1.00 95.94 72 LYS A C 1
ATOM 538 O O . LYS A 1 72 ? -1.168 -3.440 27.790 1.00 95.94 72 LYS A O 1
ATOM 543 N N . TRP A 1 73 ? -0.996 -4.240 25.710 1.00 96.75 73 TRP A N 1
ATOM 544 C CA . TRP A 1 73 ? -2.369 -3.899 25.338 1.00 96.75 73 TRP A CA 1
ATOM 545 C C . TRP A 1 73 ? -3.385 -4.767 26.101 1.00 96.75 73 TRP A C 1
ATOM 547 O O . TRP A 1 73 ? -4.368 -4.255 26.635 1.00 96.75 73 TRP A O 1
ATOM 557 N N . ILE A 1 74 ? -3.116 -6.069 26.243 1.00 97.94 74 ILE A N 1
ATOM 558 C CA . ILE A 1 74 ? -3.921 -6.984 27.067 1.00 97.94 74 ILE A CA 1
ATOM 559 C C . ILE A 1 74 ? -3.890 -6.550 28.545 1.00 97.94 74 ILE A C 1
ATOM 561 O O . ILE A 1 74 ? -4.949 -6.412 29.160 1.00 97.94 74 ILE A O 1
ATOM 565 N N . GLU A 1 75 ? -2.700 -6.253 29.082 1.00 97.44 75 GLU A N 1
ATOM 566 C CA . GLU A 1 75 ? -2.466 -5.727 30.437 1.00 97.44 75 GLU A CA 1
ATOM 567 C C . GLU A 1 75 ? -3.305 -4.472 30.712 1.00 97.44 75 GLU A C 1
ATOM 569 O O . GLU A 1 75 ? -3.885 -4.340 31.790 1.00 97.44 75 GLU A O 1
ATOM 574 N N . GLN A 1 76 ? -3.462 -3.578 29.732 1.00 96.12 76 GLN A N 1
ATOM 575 C CA . GLN A 1 76 ? -4.326 -2.402 29.851 1.00 96.12 76 GLN A CA 1
ATOM 576 C C . GLN A 1 76 ? -5.822 -2.756 29.880 1.00 96.12 76 GLN A C 1
ATOM 578 O O . GLN A 1 76 ? -6.535 -2.239 30.742 1.00 96.12 76 GLN A O 1
ATOM 583 N N . LYS A 1 77 ? -6.305 -3.617 28.972 1.00 96.94 77 LYS A N 1
ATOM 584 C CA . LYS A 1 77 ? -7.745 -3.769 28.671 1.00 96.94 77 LYS A CA 1
ATOM 585 C C . LYS A 1 77 ? -8.496 -4.824 29.488 1.00 96.94 77 LYS A C 1
ATOM 587 O O . LYS A 1 77 ? -9.691 -4.636 29.730 1.00 96.94 77 LYS A O 1
ATOM 592 N N . TYR A 1 78 ? -7.845 -5.912 29.897 1.00 97.81 78 TYR A N 1
ATOM 593 C CA . TYR A 1 78 ? -8.501 -7.045 30.569 1.00 97.81 78 TYR A CA 1
ATOM 594 C C . TYR A 1 78 ? -8.445 -6.945 32.093 1.00 97.81 78 TYR A C 1
ATOM 596 O O . TYR A 1 78 ? -7.582 -6.275 32.665 1.00 97.81 78 TYR A O 1
ATOM 604 N N . VAL A 1 79 ? -9.359 -7.650 32.764 1.00 97.56 79 VA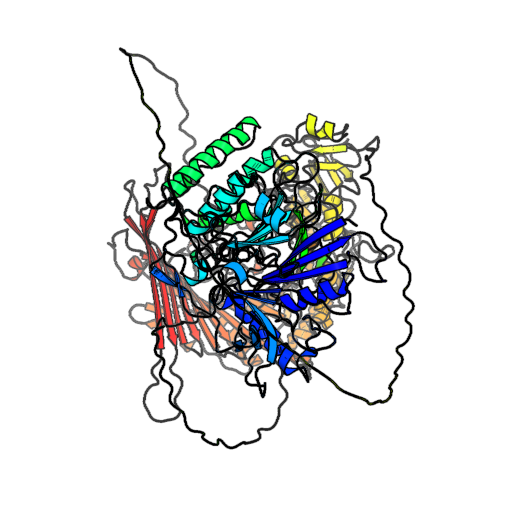L A N 1
ATOM 605 C CA . VAL A 1 79 ? -9.229 -7.916 34.201 1.00 97.56 79 VAL A CA 1
ATOM 606 C C . VAL A 1 79 ? -8.238 -9.067 34.389 1.00 97.56 79 VAL A C 1
ATOM 608 O O . VAL A 1 79 ? -8.347 -10.104 33.736 1.00 97.56 79 VAL A O 1
ATOM 611 N N . LEU A 1 80 ? -7.267 -8.876 35.275 1.00 97.19 80 LEU A N 1
ATOM 612 C CA . LEU A 1 80 ? -6.165 -9.798 35.548 1.00 97.19 80 LEU A CA 1
ATOM 613 C C . LEU A 1 80 ? -6.079 -10.046 37.064 1.00 97.19 80 LEU A C 1
ATOM 615 O O . LEU A 1 80 ? -6.589 -9.241 37.845 1.00 97.19 80 LEU A O 1
ATOM 619 N N . ASP A 1 81 ? -5.472 -11.160 37.481 1.00 94.69 81 ASP A N 1
ATOM 620 C CA . ASP A 1 81 ? -5.239 -11.467 38.907 1.00 94.69 81 ASP A CA 1
ATOM 621 C C . ASP A 1 81 ? -4.022 -10.731 39.501 1.00 94.69 81 ASP A C 1
ATOM 623 O O . ASP A 1 81 ? -3.905 -10.609 40.720 1.00 94.69 81 ASP A O 1
ATOM 627 N N . THR A 1 82 ? -3.148 -10.193 38.648 1.00 93.31 82 THR A N 1
ATOM 628 C CA . THR A 1 82 ? -2.083 -9.241 39.000 1.00 93.31 82 THR A CA 1
ATOM 629 C C . THR A 1 82 ? -2.071 -8.086 37.989 1.00 93.31 82 THR A C 1
ATOM 631 O O . THR A 1 82 ? -2.932 -8.008 37.114 1.00 93.31 82 THR A O 1
ATOM 634 N N . ASN A 1 83 ? -1.122 -7.151 38.090 1.00 93.06 83 ASN A N 1
ATOM 635 C CA . ASN A 1 83 ? -1.028 -6.020 37.154 1.00 93.06 83 ASN A CA 1
ATOM 636 C C . ASN A 1 83 ? -0.445 -6.392 35.772 1.00 93.06 83 ASN A C 1
ATOM 638 O O . ASN A 1 83 ? -0.347 -5.521 34.909 1.00 93.06 83 ASN A O 1
ATOM 642 N N . PHE A 1 84 ? -0.055 -7.654 35.560 1.00 96.62 84 PHE A N 1
ATOM 643 C CA . PHE A 1 84 ? 0.680 -8.125 34.384 1.00 96.62 84 PHE A CA 1
ATOM 644 C C . PHE A 1 84 ? 0.022 -9.367 33.774 1.00 96.62 84 PHE A C 1
ATOM 646 O O . PHE A 1 84 ? -0.699 -10.098 34.456 1.00 96.62 84 PHE A O 1
ATOM 653 N N . LEU A 1 85 ? 0.246 -9.616 32.480 1.00 97.94 85 LEU A N 1
ATOM 654 C CA . LEU A 1 85 ? -0.286 -10.811 31.826 1.00 97.94 85 LEU A CA 1
ATOM 655 C C . LEU A 1 85 ? 0.626 -12.004 32.126 1.00 97.94 85 LEU A C 1
ATOM 657 O O . LEU A 1 85 ? 1.596 -12.242 31.411 1.00 97.94 85 LEU A O 1
ATOM 661 N N . GLU A 1 86 ? 0.302 -12.745 33.180 1.00 97.38 86 GLU A N 1
ATOM 662 C CA . GLU A 1 86 ? 1.008 -13.970 33.558 1.00 97.38 86 GLU A CA 1
ATOM 663 C C . GLU A 1 86 ? 0.665 -15.134 32.610 1.00 97.38 86 GLU A C 1
ATOM 665 O O . GLU A 1 86 ? -0.495 -15.542 32.512 1.00 97.38 86 GLU A O 1
ATOM 670 N N . LEU A 1 87 ? 1.672 -15.688 31.928 1.00 98.38 87 LEU A N 1
ATOM 671 C CA . LEU A 1 87 ? 1.516 -16.830 31.021 1.00 98.38 87 LEU A CA 1
ATOM 672 C C . LEU A 1 87 ? 1.431 -18.173 31.767 1.00 98.38 87 LEU A C 1
ATOM 674 O O . LEU A 1 87 ? 2.230 -18.452 32.657 1.00 98.38 87 LEU A O 1
ATOM 678 N N . ASP A 1 88 ? 0.507 -19.039 31.346 1.00 98.56 88 ASP A N 1
ATOM 679 C CA . ASP A 1 88 ? 0.406 -20.444 31.773 1.00 98.56 88 ASP A CA 1
ATOM 680 C C . ASP A 1 88 ? 1.277 -21.363 30.918 1.00 98.56 88 ASP A C 1
ATOM 682 O O . ASP A 1 88 ? 1.843 -22.334 31.419 1.00 98.56 88 ASP A O 1
ATOM 686 N N . SER A 1 89 ? 1.373 -21.056 29.625 1.00 98.75 89 SER A N 1
ATOM 687 C CA . SER A 1 89 ? 2.094 -21.838 28.622 1.00 98.75 89 SER A CA 1
ATOM 688 C C . SER A 1 89 ? 2.843 -20.933 27.651 1.00 98.75 89 SER A C 1
ATOM 690 O O . SER A 1 89 ? 2.309 -19.935 27.162 1.00 98.75 89 SER A O 1
ATOM 692 N N . ILE A 1 90 ? 4.040 -21.366 27.281 1.00 98.69 90 ILE A N 1
ATOM 693 C CA . ILE A 1 90 ? 4.772 -20.950 26.089 1.00 98.69 90 ILE A CA 1
ATOM 694 C C . ILE A 1 90 ? 4.867 -22.178 25.177 1.00 98.69 90 ILE A C 1
ATOM 696 O O . ILE A 1 90 ? 5.197 -23.267 25.641 1.00 98.69 90 ILE A O 1
ATOM 700 N N . VAL A 1 91 ? 4.584 -22.023 23.888 1.00 98.56 91 VAL A N 1
ATOM 701 C CA . VAL A 1 91 ? 4.671 -23.093 22.889 1.00 98.56 91 VAL A CA 1
ATOM 702 C C . VAL A 1 91 ? 5.596 -22.640 21.767 1.00 98.56 91 VAL A C 1
ATOM 704 O O . VAL A 1 91 ? 5.411 -21.566 21.200 1.00 98.56 91 VAL A O 1
ATOM 707 N N . ILE A 1 92 ? 6.580 -23.474 21.442 1.00 98.19 92 ILE A N 1
ATOM 708 C CA . ILE A 1 92 ? 7.357 -23.386 20.207 1.00 98.19 92 ILE A CA 1
ATOM 709 C C . ILE A 1 92 ? 6.788 -24.425 19.249 1.00 98.19 92 ILE A C 1
ATOM 711 O O . ILE A 1 92 ? 6.869 -25.617 19.551 1.00 98.19 92 ILE A O 1
ATOM 715 N N . THR A 1 93 ? 6.209 -24.014 18.116 1.00 97.50 93 THR A N 1
ATOM 716 C CA . THR A 1 93 ? 5.643 -24.993 17.171 1.00 97.50 93 THR A CA 1
ATOM 717 C C . THR A 1 93 ? 6.738 -25.865 16.574 1.00 97.50 93 THR A C 1
ATOM 719 O O . THR A 1 93 ? 6.597 -27.087 16.581 1.00 97.50 93 THR A O 1
ATOM 722 N N . HIS A 1 94 ? 7.842 -25.257 16.129 1.00 96.69 94 HIS A N 1
ATOM 723 C CA . HIS A 1 94 ? 9.042 -25.929 15.634 1.00 96.69 94 HIS A CA 1
ATOM 724 C C . HIS A 1 94 ? 10.297 -25.037 15.718 1.00 96.69 94 HIS A C 1
ATOM 726 O O . HIS A 1 94 ? 10.240 -23.890 16.156 1.00 96.69 94 HIS A O 1
ATOM 732 N N . TRP A 1 95 ? 11.459 -25.592 15.357 1.00 96.06 95 TRP A N 1
ATOM 733 C CA . TRP A 1 95 ? 12.777 -25.004 15.639 1.00 96.06 95 TRP A CA 1
ATOM 734 C C . TRP A 1 95 ? 13.370 -24.122 14.533 1.00 96.06 95 TRP A C 1
ATOM 736 O O . TRP A 1 95 ? 14.559 -23.802 14.581 1.00 96.06 95 TRP A O 1
ATOM 746 N N . ASP A 1 96 ? 12.558 -23.668 13.582 1.00 93.94 96 ASP A N 1
ATOM 747 C CA . ASP A 1 96 ? 12.986 -22.681 12.592 1.00 93.94 96 ASP A CA 1
ATOM 748 C C . ASP A 1 96 ? 13.171 -21.294 13.243 1.00 93.94 96 ASP A C 1
ATOM 750 O O . ASP A 1 96 ? 12.524 -20.928 14.232 1.00 93.94 96 ASP A O 1
ATOM 754 N N . THR A 1 97 ? 14.137 -20.523 12.729 1.00 93.75 97 THR A N 1
ATOM 755 C CA . THR A 1 97 ? 14.683 -19.330 13.417 1.00 93.75 97 THR A CA 1
ATOM 756 C C . THR A 1 97 ? 13.668 -18.220 13.668 1.00 93.75 97 THR A C 1
ATOM 758 O O . THR A 1 97 ? 13.892 -17.344 14.495 1.00 93.75 97 THR A O 1
ATOM 761 N N . ASP A 1 98 ? 12.578 -18.222 12.926 1.00 92.69 98 ASP A N 1
ATOM 762 C CA . ASP A 1 98 ? 11.504 -17.250 12.945 1.00 92.69 98 ASP A CA 1
ATOM 763 C C . ASP A 1 98 ? 10.320 -17.678 13.822 1.00 92.69 98 ASP A C 1
ATOM 765 O O . ASP A 1 98 ? 9.443 -16.865 14.075 1.00 92.69 98 ASP A O 1
ATOM 769 N N . HIS A 1 99 ? 10.345 -18.872 14.415 1.00 95.06 99 HIS A N 1
ATOM 770 C CA . HIS A 1 99 ? 9.356 -19.282 15.417 1.00 95.06 99 HIS A CA 1
ATOM 771 C C . HIS A 1 99 ? 9.857 -18.991 16.841 1.00 95.06 99 HIS A C 1
ATOM 773 O O . HIS A 1 99 ? 9.220 -18.253 17.599 1.00 95.06 99 HIS A O 1
ATOM 779 N N . TYR A 1 100 ? 11.060 -19.464 17.197 1.00 96.06 100 TYR A N 1
ATOM 780 C CA . TYR A 1 100 ? 11.560 -19.378 18.579 1.00 96.06 100 TYR A CA 1
ATOM 781 C C . TYR A 1 100 ? 12.378 -18.120 18.928 1.00 96.06 100 TYR A C 1
ATOM 783 O O . TYR A 1 100 ? 12.495 -17.778 20.111 1.00 96.06 100 TYR A O 1
ATOM 791 N N . LEU A 1 101 ? 12.997 -17.433 17.957 1.00 94.38 101 LEU A N 1
ATOM 792 C CA . LEU A 1 101 ? 14.002 -16.399 18.261 1.00 94.38 101 LEU A CA 1
ATOM 793 C C . LEU A 1 101 ? 13.398 -15.141 18.899 1.00 94.38 101 LEU A C 1
ATOM 795 O O . LEU A 1 101 ? 14.066 -14.490 19.707 1.00 94.38 101 LEU A O 1
ATOM 799 N N . GLY A 1 102 ? 12.143 -14.807 18.589 1.00 93.88 102 GLY A N 1
ATOM 800 C CA . GLY A 1 102 ? 11.401 -13.748 19.272 1.00 93.88 102 GLY A CA 1
ATOM 801 C C . GLY A 1 102 ? 11.193 -14.052 20.761 1.00 93.88 102 GLY A C 1
ATOM 802 O O . GLY A 1 102 ? 11.524 -13.213 21.598 1.00 93.88 102 GLY A O 1
ATOM 803 N N . ILE A 1 103 ? 10.770 -15.277 21.106 1.00 96.06 103 ILE A N 1
ATOM 804 C CA . ILE A 1 103 ? 10.605 -15.738 22.498 1.00 96.06 103 ILE A CA 1
ATOM 805 C C . ILE A 1 103 ? 11.948 -15.711 23.226 1.00 96.06 103 ILE A C 1
ATOM 807 O O . ILE A 1 103 ? 12.044 -15.142 24.313 1.00 96.06 103 ILE A O 1
ATOM 811 N N . ALA A 1 104 ? 13.004 -16.243 22.603 1.00 96.44 104 ALA A N 1
ATOM 812 C CA . ALA A 1 104 ? 14.350 -16.202 23.164 1.00 96.44 104 ALA A CA 1
ATOM 813 C C . ALA A 1 104 ? 14.815 -14.756 23.425 1.00 96.44 104 ALA A C 1
ATOM 815 O O . ALA A 1 104 ? 15.314 -14.461 24.509 1.00 96.44 104 ALA A O 1
ATOM 816 N N . SER A 1 105 ? 14.581 -13.840 22.477 1.00 93.62 105 SER A N 1
ATOM 817 C CA . SER A 1 105 ? 14.919 -12.416 22.617 1.00 93.62 105 SER A CA 1
ATOM 818 C C . SER A 1 105 ? 14.143 -11.737 23.749 1.00 93.62 105 SER A C 1
ATOM 820 O O . SER A 1 105 ? 14.723 -10.968 24.507 1.00 93.62 105 SER A O 1
ATOM 822 N N . ILE A 1 106 ? 12.840 -12.011 23.879 1.00 95.19 106 ILE A N 1
ATOM 823 C CA . ILE A 1 106 ? 11.976 -11.423 24.914 1.00 95.19 106 ILE A CA 1
ATOM 824 C C . ILE A 1 106 ? 12.373 -11.926 26.308 1.00 95.19 106 ILE A C 1
ATOM 826 O O . ILE A 1 106 ? 12.455 -11.128 27.242 1.00 95.19 106 ILE A O 1
ATOM 830 N N . LEU A 1 107 ? 12.668 -13.223 26.444 1.00 95.81 107 LEU A N 1
ATOM 831 C CA . LEU A 1 107 ? 13.153 -13.818 27.692 1.00 95.81 107 LEU A CA 1
ATOM 832 C C . LEU A 1 107 ? 14.543 -13.286 28.072 1.00 95.81 107 LEU A C 1
ATOM 834 O O . LEU A 1 107 ? 14.756 -12.948 29.231 1.00 95.81 107 LEU A O 1
ATOM 838 N N . GLN A 1 108 ? 15.468 -13.139 27.114 1.00 95.25 108 GLN A N 1
ATOM 839 C CA . GLN A 1 108 ? 16.780 -12.514 27.341 1.00 95.25 108 GLN A CA 1
ATOM 840 C C . GLN A 1 108 ? 16.647 -11.048 27.781 1.00 95.25 108 GLN A C 1
ATOM 842 O O . GLN A 1 108 ? 17.201 -10.662 28.811 1.00 95.25 108 GLN A O 1
ATOM 847 N N . ASP A 1 109 ? 15.878 -10.242 27.038 1.00 93.44 109 ASP A N 1
ATOM 848 C CA . ASP A 1 109 ? 15.662 -8.818 27.323 1.00 93.44 109 ASP A CA 1
ATOM 849 C C . ASP A 1 109 ? 14.928 -8.590 28.660 1.00 93.44 109 ASP A C 1
ATOM 851 O O . ASP A 1 109 ? 14.987 -7.478 29.192 1.00 93.44 109 ASP A O 1
ATOM 855 N N . ALA A 1 110 ? 14.234 -9.595 29.206 1.00 94.56 110 ALA A N 1
ATOM 856 C CA . ALA A 1 110 ? 13.626 -9.558 30.536 1.00 94.56 110 ALA A CA 1
ATOM 857 C C . ALA A 1 110 ? 14.601 -10.033 31.628 1.00 94.56 110 ALA A C 1
ATOM 859 O O . ALA A 1 110 ? 14.883 -9.269 32.549 1.00 94.56 110 ALA A O 1
ATOM 860 N N . ALA A 1 111 ? 15.184 -11.227 31.481 1.00 95.00 111 ALA A N 1
ATOM 861 C CA . ALA A 1 111 ? 16.092 -11.842 32.455 1.00 95.00 111 ALA A CA 1
ATOM 862 C C . ALA A 1 111 ? 17.325 -10.975 32.788 1.00 95.00 111 ALA A C 1
ATOM 864 O O . ALA A 1 111 ? 17.825 -10.992 33.910 1.00 95.00 111 ALA A O 1
ATOM 865 N N . VAL A 1 112 ? 17.817 -10.184 31.826 1.00 94.44 112 VAL A N 1
ATOM 866 C CA . VAL A 1 112 ? 18.941 -9.244 32.025 1.00 94.44 112 VAL A CA 1
ATOM 867 C C . VAL A 1 112 ? 18.551 -8.011 32.864 1.00 94.44 112 VAL A C 1
ATOM 869 O O . VAL A 1 112 ? 19.427 -7.338 33.405 1.00 94.44 112 VAL A O 1
ATOM 872 N N . LYS A 1 113 ? 17.254 -7.695 32.994 1.00 93.81 113 LYS A N 1
ATOM 873 C CA . LYS A 1 113 ? 16.742 -6.538 33.760 1.00 93.81 113 LYS A CA 1
ATOM 874 C C . LYS A 1 113 ? 16.283 -6.900 35.177 1.00 93.81 113 LYS A C 1
ATOM 876 O O . LYS A 1 113 ? 16.141 -6.015 36.015 1.00 93.81 113 LYS A O 1
ATOM 881 N N . THR A 1 114 ? 16.038 -8.180 35.428 1.00 91.00 114 THR A N 1
ATOM 882 C CA . THR A 1 114 ? 15.608 -8.743 36.714 1.00 91.00 114 THR A CA 1
ATOM 883 C C . THR A 1 114 ? 16.774 -9.009 37.669 1.00 91.00 114 THR A C 1
ATOM 885 O O . THR A 1 114 ? 17.899 -9.236 37.228 1.00 91.00 114 THR A O 1
ATOM 888 N N . LYS A 1 115 ? 16.513 -9.015 38.982 1.00 81.31 115 LYS A N 1
ATOM 889 C CA . LYS A 1 115 ? 17.499 -9.299 40.039 1.00 81.31 115 LYS A CA 1
ATOM 890 C C . LYS A 1 115 ? 17.525 -10.783 40.436 1.00 81.31 115 LYS A C 1
ATOM 892 O O . LYS A 1 115 ? 18.593 -11.282 40.784 1.00 81.31 115 LYS A O 1
ATOM 897 N N . GLY A 1 116 ? 16.396 -11.489 40.346 1.00 76.75 116 GLY A N 1
ATOM 898 C CA . GLY A 1 116 ? 16.269 -12.932 40.592 1.00 76.75 116 GLY A CA 1
ATOM 899 C C . GLY A 1 116 ? 15.214 -13.611 39.700 1.00 76.75 116 GLY A C 1
ATOM 900 O O . GLY A 1 116 ? 14.554 -12.919 38.923 1.00 76.75 116 GLY A O 1
ATOM 901 N N . PRO A 1 117 ? 15.053 -14.953 39.769 1.00 70.81 117 PRO A N 1
ATOM 902 C CA . PRO A 1 117 ? 14.154 -15.718 38.891 1.00 70.81 117 PRO A CA 1
ATOM 903 C C . PRO A 1 117 ? 12.679 -15.296 38.941 1.00 70.81 117 PRO A C 1
ATOM 905 O O . PRO A 1 117 ? 12.054 -15.140 37.902 1.00 70.81 117 PRO A O 1
ATOM 908 N N . ALA A 1 118 ? 12.126 -15.035 40.128 1.00 80.44 118 ALA A N 1
ATOM 909 C CA . ALA A 1 118 ? 10.700 -14.728 40.287 1.00 80.44 118 ALA A CA 1
ATOM 910 C C . ALA A 1 118 ? 10.279 -13.315 39.814 1.00 80.44 118 ALA A C 1
ATOM 912 O O . ALA A 1 118 ? 9.113 -12.942 39.945 1.00 80.44 118 ALA A O 1
ATOM 913 N N . ASP A 1 119 ? 11.207 -12.521 39.272 1.00 86.56 119 ASP A N 1
ATOM 914 C CA . ASP A 1 119 ? 10.981 -11.115 38.922 1.00 86.56 119 ASP A CA 1
ATOM 915 C C . ASP A 1 119 ? 10.382 -10.913 37.514 1.00 86.56 119 ASP A C 1
ATOM 917 O O . ASP A 1 119 ? 9.905 -9.814 37.211 1.00 86.56 119 ASP A O 1
ATOM 921 N N . ILE A 1 120 ? 10.401 -11.921 36.621 1.00 94.12 120 ILE A N 1
ATOM 922 C CA . ILE A 1 120 ? 9.682 -11.822 35.336 1.00 94.12 120 ILE A CA 1
ATOM 923 C C . ILE A 1 120 ? 8.180 -11.944 35.618 1.00 94.12 120 ILE A C 1
ATOM 925 O O . ILE A 1 120 ? 7.585 -13.019 35.577 1.00 94.12 120 ILE A O 1
ATOM 929 N N . ASN A 1 121 ? 7.580 -10.787 35.882 1.00 93.94 121 ASN A N 1
ATOM 930 C CA . ASN A 1 121 ? 6.195 -10.578 36.305 1.00 93.94 121 ASN A CA 1
ATOM 931 C C . ASN A 1 121 ? 5.101 -10.973 35.293 1.00 93.94 121 ASN A C 1
ATOM 933 O O . ASN A 1 121 ? 3.928 -10.951 35.641 1.00 93.94 121 ASN A O 1
ATOM 937 N N . TRP A 1 122 ? 5.462 -11.324 34.057 1.00 95.44 122 TRP A N 1
ATOM 938 C CA . TRP A 1 122 ? 4.553 -11.853 33.029 1.00 95.44 122 TRP A CA 1
ATOM 939 C C . TRP A 1 122 ? 4.684 -13.377 32.837 1.00 95.44 122 TRP A C 1
ATOM 941 O O . TRP A 1 122 ? 4.102 -13.954 31.921 1.00 95.44 122 TRP A O 1
ATOM 951 N N . LEU A 1 123 ? 5.422 -14.051 33.718 1.00 97.00 123 LEU A N 1
ATOM 952 C CA . LEU A 1 123 ? 5.443 -15.507 33.854 1.00 97.00 123 LEU A CA 1
ATOM 953 C C . LEU A 1 123 ? 4.758 -15.896 35.169 1.00 97.00 123 LEU A C 1
ATOM 955 O O . LEU A 1 123 ? 4.819 -15.151 36.145 1.00 97.00 123 LEU A O 1
ATOM 959 N N . LYS A 1 124 ? 4.123 -17.070 35.212 1.00 96.69 124 LYS A N 1
ATOM 960 C CA . LYS A 1 124 ? 3.614 -17.648 36.461 1.00 96.69 124 LYS A CA 1
ATOM 961 C C . LYS A 1 124 ? 4.742 -18.257 37.287 1.00 96.69 124 LYS A C 1
ATOM 963 O O . LYS A 1 124 ? 5.595 -18.979 36.762 1.00 96.69 124 LYS A O 1
ATOM 968 N N . TRP A 1 125 ? 4.677 -18.009 38.593 1.00 96.56 125 TRP A N 1
ATOM 969 C CA . TRP A 1 125 ? 5.615 -18.464 39.621 1.00 96.56 125 TRP A CA 1
ATOM 970 C C . TRP A 1 125 ? 4.848 -19.043 40.803 1.00 96.56 125 TRP A C 1
ATOM 972 O O . TRP A 1 125 ? 3.846 -18.464 41.232 1.00 96.56 125 TRP A O 1
ATOM 982 N N . ASP A 1 126 ? 5.329 -20.147 41.376 1.00 95.25 126 ASP A N 1
ATOM 983 C CA . ASP A 1 126 ? 4.788 -20.604 42.651 1.00 95.25 126 ASP A CA 1
ATOM 984 C C . ASP A 1 126 ? 5.201 -19.634 43.769 1.00 95.25 126 ASP A C 1
ATOM 986 O O . ASP A 1 126 ? 6.384 -19.374 44.012 1.00 95.25 126 ASP A O 1
ATOM 990 N N . LYS A 1 127 ? 4.206 -19.075 44.464 1.00 90.62 127 LYS A N 1
ATOM 991 C CA . LYS A 1 127 ? 4.421 -17.956 45.394 1.00 90.62 127 LYS A CA 1
ATOM 992 C C . LYS A 1 127 ? 5.201 -18.357 46.649 1.00 90.62 127 LYS A C 1
ATOM 994 O O . LYS A 1 127 ? 5.809 -17.471 47.256 1.00 90.62 127 LYS A O 1
ATOM 999 N N . LYS A 1 128 ? 5.206 -19.647 47.014 1.00 93.12 128 LYS A N 1
ATOM 1000 C CA . LYS A 1 128 ? 5.937 -20.189 48.169 1.00 93.12 128 LYS A CA 1
ATOM 1001 C C . LYS A 1 128 ? 7.384 -20.524 47.802 1.00 93.12 128 LYS A C 1
ATOM 1003 O O . LYS A 1 128 ? 8.304 -19.899 48.309 1.00 93.12 128 LYS A O 1
ATOM 1008 N N . THR A 1 129 ? 7.568 -21.461 46.876 1.00 94.12 129 THR A N 1
ATOM 1009 C CA . THR A 1 129 ? 8.865 -22.044 46.489 1.00 94.12 129 THR A CA 1
ATOM 1010 C C . THR A 1 129 ? 9.689 -21.170 45.542 1.00 94.12 129 THR A C 1
ATOM 1012 O O . THR A 1 129 ? 10.854 -21.474 45.303 1.00 94.12 129 THR A O 1
ATOM 1015 N N . LYS A 1 130 ? 9.088 -20.118 44.963 1.00 92.75 130 LYS A N 1
ATOM 1016 C CA . LYS A 1 130 ? 9.676 -19.238 43.931 1.00 92.75 130 LYS A CA 1
ATOM 1017 C C . LYS A 1 130 ? 10.123 -19.966 42.653 1.00 92.75 130 LYS A C 1
ATOM 1019 O O . LYS A 1 130 ? 10.840 -19.385 41.840 1.00 92.75 130 LYS A O 1
ATOM 1024 N N . LYS A 1 131 ? 9.691 -21.216 42.449 1.00 95.31 131 LYS A N 1
ATOM 1025 C CA . LYS A 1 131 ? 9.964 -22.000 41.235 1.00 95.31 131 LYS A CA 1
ATOM 1026 C C . LYS A 1 131 ? 9.038 -21.571 40.083 1.00 95.31 131 LYS A C 1
ATOM 1028 O O . LYS A 1 131 ? 7.936 -21.075 40.349 1.00 95.31 131 LYS A O 1
ATOM 1033 N N . PRO A 1 132 ? 9.443 -21.762 38.813 1.00 96.94 132 PRO A N 1
ATOM 1034 C CA . PRO A 1 132 ? 8.573 -21.490 37.675 1.00 96.94 132 PRO A CA 1
ATOM 1035 C C . PRO A 1 132 ? 7.288 -22.324 37.721 1.00 96.94 132 PRO A C 1
ATOM 1037 O O . PRO A 1 132 ? 7.340 -23.527 37.963 1.00 96.94 132 PRO A O 1
ATOM 1040 N N . ALA A 1 133 ? 6.154 -21.688 37.433 1.00 97.44 133 ALA A N 1
ATOM 1041 C CA . ALA A 1 133 ? 4.850 -22.334 37.243 1.00 97.44 133 ALA A CA 1
ATOM 1042 C C . ALA A 1 133 ? 4.278 -22.111 35.825 1.00 97.44 133 ALA A C 1
ATOM 1044 O O . ALA A 1 133 ? 3.186 -22.576 35.508 1.00 97.44 133 ALA A O 1
ATOM 1045 N N . THR A 1 134 ? 5.018 -21.412 34.957 1.00 98.38 134 THR A N 1
ATOM 1046 C CA . THR A 1 134 ? 4.766 -21.389 33.507 1.00 98.38 134 THR A CA 1
ATOM 1047 C C . THR A 1 134 ? 5.262 -22.696 32.896 1.00 98.38 134 THR A C 1
ATOM 1049 O O . THR A 1 134 ? 6.316 -23.188 33.294 1.00 98.38 134 THR A O 1
ATOM 1052 N N . HIS A 1 135 ? 4.565 -23.237 31.901 1.00 98.50 135 HIS A N 1
ATOM 1053 C CA . HIS A 1 135 ? 5.008 -24.409 31.142 1.00 98.50 135 HIS A CA 1
ATOM 1054 C C . HIS A 1 135 ? 5.581 -24.007 29.773 1.00 98.50 135 HIS A C 1
ATOM 1056 O O . HIS A 1 135 ? 5.215 -22.978 29.211 1.00 98.50 135 HIS A O 1
ATOM 1062 N N . PHE A 1 136 ? 6.493 -24.808 29.226 1.00 98.38 136 PHE A N 1
ATOM 1063 C CA . PHE A 1 136 ? 7.158 -24.600 27.941 1.00 98.38 136 PHE A CA 1
ATOM 1064 C C . PHE A 1 136 ? 7.093 -25.885 27.114 1.00 98.38 136 PHE A C 1
ATOM 1066 O O . PHE A 1 136 ? 7.731 -26.880 27.459 1.00 98.38 136 PHE A O 1
ATOM 1073 N N . TYR A 1 137 ? 6.343 -25.850 26.016 1.00 98.50 137 TYR A N 1
ATOM 1074 C CA . TYR A 1 137 ? 6.126 -26.977 25.112 1.00 98.50 137 TYR A CA 1
ATOM 1075 C C . TYR A 1 137 ? 6.896 -26.787 23.805 1.00 98.50 137 TYR A C 1
ATOM 1077 O O . TYR A 1 137 ? 6.895 -25.705 23.219 1.00 98.50 137 TYR A O 1
ATOM 1085 N N . CYS A 1 138 ? 7.525 -27.852 23.315 1.00 97.38 138 CYS A N 1
ATOM 1086 C CA . CYS A 1 138 ? 8.162 -27.896 22.000 1.00 97.38 138 CYS A CA 1
ATOM 1087 C C . CYS A 1 138 ? 8.064 -29.311 21.400 1.00 97.38 138 CYS A C 1
ATOM 1089 O O . CYS A 1 138 ? 7.836 -30.274 22.140 1.00 97.38 138 CYS A O 1
ATOM 1091 N N . PRO A 1 139 ? 8.236 -29.499 20.078 1.00 95.88 139 PRO A N 1
ATOM 1092 C CA . PRO A 1 139 ? 8.100 -30.829 19.492 1.00 95.88 139 PRO A CA 1
ATOM 1093 C C . PRO A 1 139 ? 9.228 -31.774 19.914 1.00 95.88 139 PRO A C 1
ATOM 1095 O O . PRO A 1 139 ? 8.988 -32.947 20.205 1.00 95.88 139 PRO A O 1
ATOM 1098 N N . THR A 1 140 ? 10.456 -31.264 19.976 1.00 94.38 140 THR A N 1
ATOM 1099 C CA . THR A 1 140 ? 11.683 -32.043 20.172 1.00 94.38 140 THR A CA 1
ATOM 1100 C C . THR A 1 140 ? 12.701 -31.275 21.010 1.00 94.38 140 THR A C 1
ATOM 1102 O O . THR A 1 140 ? 12.885 -30.065 20.862 1.00 94.38 140 THR A O 1
ATOM 1105 N N . LYS A 1 141 ? 13.421 -31.990 21.872 1.00 94.31 141 LYS A N 1
ATOM 1106 C CA . LYS A 1 141 ? 14.594 -31.480 22.591 1.00 94.31 141 LYS A CA 1
ATOM 1107 C C . LYS A 1 141 ? 15.874 -31.706 21.790 1.00 94.31 141 LYS A C 1
ATOM 1109 O O . LYS A 1 141 ? 16.732 -30.829 21.760 1.00 94.31 141 LYS A O 1
ATOM 1114 N N . LYS A 1 142 ? 16.010 -32.863 21.139 1.00 92.62 142 LYS A N 1
ATOM 1115 C CA . LYS A 1 142 ? 17.195 -33.252 20.355 1.00 92.62 142 LYS A CA 1
ATOM 1116 C C . LYS A 1 142 ? 16.854 -33.292 18.862 1.00 92.62 142 LYS A C 1
ATOM 1118 O O . LYS A 1 142 ? 15.693 -33.448 18.494 1.00 92.62 142 LYS A O 1
ATOM 1123 N N . LYS A 1 143 ? 17.867 -33.180 17.993 1.00 91.31 143 LYS A N 1
ATOM 1124 C CA . LYS A 1 143 ? 17.700 -33.387 16.544 1.00 91.31 143 LYS A CA 1
ATOM 1125 C C . LYS A 1 143 ? 17.246 -34.833 16.303 1.00 91.31 143 LYS A C 1
ATOM 1127 O O . LYS A 1 143 ? 17.966 -35.764 16.661 1.00 91.31 143 LYS A O 1
ATOM 1132 N N . LYS A 1 144 ? 16.046 -35.018 15.749 1.00 84.31 144 LYS A N 1
ATOM 1133 C CA . LYS A 1 144 ? 15.298 -36.289 15.752 1.00 84.31 144 LYS A CA 1
ATOM 1134 C C . LYS A 1 144 ? 14.849 -36.634 14.336 1.00 84.31 144 LYS A C 1
ATOM 1136 O O . LYS A 1 144 ? 14.329 -35.780 13.622 1.00 84.31 144 LYS A O 1
ATOM 1141 N N . LYS A 1 145 ? 15.058 -37.882 13.912 1.00 82.25 145 LYS A N 1
ATOM 1142 C CA . LYS A 1 145 ? 14.601 -38.360 12.600 1.00 82.25 145 LYS A CA 1
ATOM 1143 C C . LYS A 1 145 ? 13.071 -38.437 12.585 1.00 82.25 145 LYS A C 1
ATOM 1145 O O . LYS A 1 145 ? 12.496 -38.986 13.520 1.00 82.25 145 LYS A O 1
ATOM 1150 N N . ILE A 1 146 ? 12.427 -37.921 11.538 1.00 76.12 146 ILE A N 1
ATOM 1151 C CA . ILE A 1 146 ? 11.002 -38.172 11.286 1.00 76.12 146 ILE A CA 1
ATOM 1152 C C . ILE A 1 146 ? 10.893 -39.400 10.384 1.00 76.12 146 ILE A C 1
ATOM 1154 O O . ILE A 1 146 ? 11.303 -39.376 9.221 1.00 76.12 146 ILE A O 1
ATOM 1158 N N . ASP A 1 147 ? 10.347 -40.483 10.941 1.00 74.12 147 ASP A N 1
ATOM 1159 C CA . ASP A 1 147 ? 10.306 -41.815 10.320 1.00 74.12 147 ASP A CA 1
ATOM 1160 C C . ASP A 1 147 ? 9.692 -41.805 8.912 1.00 74.12 147 ASP A C 1
ATOM 1162 O O . ASP A 1 147 ? 10.190 -42.475 8.012 1.00 74.12 147 ASP A O 1
ATOM 1166 N N . THR A 1 148 ? 8.636 -41.010 8.720 1.00 66.38 148 THR A N 1
ATOM 1167 C CA . THR A 1 148 ? 7.836 -40.924 7.488 1.00 66.38 148 THR A CA 1
ATOM 1168 C C . THR A 1 148 ? 8.495 -40.136 6.353 1.00 66.38 148 THR A C 1
ATOM 1170 O O . THR A 1 148 ? 8.062 -40.269 5.213 1.00 66.38 148 THR A O 1
ATOM 1173 N N . ILE A 1 149 ? 9.531 -39.337 6.635 1.00 67.50 149 ILE A N 1
ATOM 1174 C CA . ILE A 1 149 ? 10.223 -38.487 5.640 1.00 67.50 149 ILE A CA 1
ATOM 1175 C C . ILE A 1 149 ? 11.680 -38.934 5.446 1.00 67.50 149 ILE A C 1
ATOM 1177 O O . ILE A 1 149 ? 12.284 -38.712 4.400 1.00 67.50 149 ILE A O 1
ATOM 1181 N N . GLY A 1 150 ? 12.272 -39.587 6.449 1.00 74.69 150 GLY A N 1
ATOM 1182 C CA . GLY A 1 150 ? 13.645 -40.086 6.386 1.00 74.69 150 GLY A CA 1
ATOM 1183 C C . GLY A 1 150 ? 14.724 -39.050 6.728 1.00 74.69 150 GLY A C 1
ATOM 1184 O O . GLY A 1 150 ? 15.890 -39.426 6.855 1.00 74.69 150 GLY A O 1
ATOM 1185 N N . THR A 1 151 ? 14.357 -37.786 6.935 1.00 80.56 151 THR A N 1
ATOM 1186 C CA . THR A 1 151 ? 15.242 -36.678 7.333 1.00 80.56 151 THR A CA 1
ATOM 1187 C C . THR A 1 151 ? 15.042 -36.294 8.808 1.00 80.56 151 THR A C 1
ATOM 1189 O O . THR A 1 151 ? 14.116 -36.773 9.468 1.00 80.56 151 THR A O 1
ATOM 1192 N N . SER A 1 152 ? 15.945 -35.477 9.363 1.00 84.81 152 SER A N 1
ATOM 1193 C CA . SER A 1 152 ? 15.938 -35.117 10.790 1.00 84.81 152 SER A CA 1
ATOM 1194 C C . SER A 1 152 ? 15.462 -33.693 11.034 1.00 84.81 152 SER A C 1
ATOM 1196 O O . SER A 1 152 ? 16.113 -32.750 10.587 1.00 84.81 152 SER A O 1
ATOM 1198 N N . ALA A 1 153 ? 14.388 -33.567 11.812 1.00 84.50 153 ALA A N 1
ATOM 1199 C CA . ALA A 1 153 ? 13.927 -32.315 12.387 1.00 84.50 153 ALA A CA 1
ATOM 1200 C C . ALA A 1 153 ? 14.936 -31.801 13.415 1.00 84.50 153 ALA A C 1
ATOM 1202 O O . ALA A 1 153 ? 15.478 -32.584 14.203 1.00 84.50 153 ALA A O 1
ATOM 1203 N N . ASP A 1 154 ? 15.172 -30.494 13.427 1.00 91.00 154 ASP A N 1
ATOM 1204 C CA . ASP A 1 154 ? 16.001 -29.843 14.437 1.00 91.00 154 ASP A CA 1
ATOM 1205 C C . ASP A 1 154 ? 15.373 -29.885 15.843 1.00 91.00 154 ASP A C 1
ATOM 1207 O O . ASP A 1 154 ? 14.247 -30.344 16.047 1.00 91.00 154 ASP A O 1
ATOM 1211 N N . GLY A 1 155 ? 16.160 -29.493 16.845 1.00 89.44 155 GLY A N 1
ATOM 1212 C CA . GLY A 1 155 ? 15.798 -29.556 18.262 1.00 89.44 155 GLY A CA 1
ATOM 1213 C C . GLY A 1 155 ? 16.136 -28.266 19.004 1.00 89.44 155 GLY A C 1
ATOM 1214 O O . GLY A 1 155 ? 16.684 -27.327 18.426 1.00 89.44 155 GLY A O 1
ATOM 1215 N N . LEU A 1 156 ? 15.845 -28.253 20.307 1.00 90.44 156 LEU A N 1
ATOM 1216 C CA . LEU A 1 156 ? 16.061 -27.131 21.223 1.00 90.44 156 LEU A CA 1
ATOM 1217 C C . LEU A 1 156 ? 17.413 -26.436 20.999 1.00 90.44 156 LEU A C 1
ATOM 1219 O O . LEU A 1 156 ? 18.473 -26.982 21.319 1.00 90.44 156 LEU A O 1
ATOM 1223 N N . SER A 1 157 ? 17.372 -25.194 20.506 1.00 88.50 157 SER A N 1
ATOM 1224 C CA . SER A 1 157 ? 18.578 -24.427 20.185 1.00 88.50 157 SER A CA 1
ATOM 1225 C C . SER A 1 157 ? 19.402 -24.114 21.442 1.00 88.50 157 SER A C 1
ATOM 1227 O O . SER A 1 157 ? 19.190 -23.109 22.133 1.00 88.50 157 SER A O 1
ATOM 1229 N N . SER A 1 158 ? 20.412 -24.947 21.698 1.00 88.31 158 SER A N 1
ATOM 1230 C CA . SER A 1 158 ? 21.274 -24.920 22.886 1.00 88.31 158 SER A CA 1
ATOM 1231 C C . SER A 1 158 ? 22.087 -23.629 23.059 1.00 88.31 158 SER A C 1
ATOM 1233 O O . SER A 1 158 ? 22.582 -23.368 24.157 1.00 88.31 158 SER A O 1
ATOM 1235 N N . ALA A 1 159 ? 22.188 -22.787 22.027 1.00 89.12 159 ALA A N 1
ATOM 1236 C CA . ALA A 1 159 ? 22.734 -21.433 22.125 1.00 89.12 159 ALA A CA 1
ATOM 1237 C C . ALA A 1 159 ? 21.888 -20.501 23.021 1.00 89.12 159 ALA A C 1
ATOM 1239 O O . ALA A 1 159 ? 22.446 -19.656 23.718 1.00 89.12 159 ALA A O 1
ATOM 1240 N N . TYR A 1 160 ? 20.562 -20.681 23.033 1.00 94.62 160 TYR A N 1
ATOM 1241 C CA . TYR A 1 160 ? 19.612 -19.832 23.763 1.00 94.62 160 TYR A CA 1
ATOM 1242 C C . TYR A 1 160 ? 19.060 -20.517 25.011 1.00 94.62 160 TYR A C 1
ATOM 1244 O O . TYR A 1 160 ? 18.891 -19.860 26.031 1.00 94.62 160 TYR A O 1
ATOM 1252 N N . PHE A 1 161 ? 18.824 -21.829 24.968 1.00 96.75 161 PHE A N 1
ATOM 1253 C CA . PHE A 1 161 ? 18.150 -22.548 26.050 1.00 96.75 161 PHE A CA 1
ATOM 1254 C C . PHE A 1 161 ? 19.075 -23.546 26.772 1.00 96.75 161 PHE A C 1
ATOM 1256 O O . PHE A 1 161 ? 20.028 -24.090 26.202 1.00 96.75 161 PHE A O 1
ATOM 1263 N N . LYS A 1 162 ? 18.793 -23.793 28.054 1.00 96.44 162 LYS A N 1
ATOM 1264 C CA . LYS A 1 162 ? 19.242 -24.948 28.854 1.00 96.44 162 LYS A CA 1
ATOM 1265 C C . LYS A 1 162 ? 17.980 -25.652 29.360 1.00 96.44 162 LYS A C 1
ATOM 1267 O O . LYS A 1 162 ? 17.012 -24.971 29.663 1.00 96.44 162 LYS A O 1
ATOM 1272 N N . VAL A 1 163 ? 17.999 -26.971 29.507 1.00 96.81 163 VAL A N 1
ATOM 1273 C CA . VAL A 1 163 ? 17.034 -27.689 30.356 1.00 96.81 163 VAL A CA 1
ATOM 1274 C C . VAL A 1 163 ? 17.830 -28.428 31.416 1.00 96.81 163 VAL A C 1
ATOM 1276 O O . VAL A 1 163 ? 18.899 -28.961 31.108 1.00 96.81 163 VAL A O 1
ATOM 1279 N N . ASP A 1 164 ? 17.340 -28.442 32.648 1.00 96.31 164 ASP A N 1
ATOM 1280 C CA . ASP A 1 164 ? 17.841 -29.345 33.673 1.00 96.31 164 ASP A CA 1
ATOM 1281 C C . ASP A 1 164 ? 17.065 -30.667 33.637 1.00 96.31 164 ASP A C 1
ATOM 1283 O O . ASP A 1 164 ? 15.843 -30.683 33.764 1.00 96.31 164 ASP A O 1
ATOM 1287 N N . GLU A 1 165 ? 17.774 -31.777 33.420 1.00 93.50 165 GLU A N 1
ATOM 1288 C CA . GLU A 1 165 ? 17.174 -33.113 33.267 1.00 93.50 165 GLU A CA 1
ATOM 1289 C C . GLU A 1 165 ? 16.566 -33.648 34.578 1.00 93.50 165 GLU A C 1
ATOM 1291 O O . GLU A 1 165 ? 15.783 -34.591 34.537 1.00 93.50 165 GLU A O 1
ATOM 1296 N N . LYS A 1 166 ? 16.929 -33.086 35.744 1.00 94.00 166 LYS A N 1
ATOM 1297 C CA . LYS A 1 166 ? 16.428 -33.553 37.050 1.00 94.00 166 LYS A CA 1
ATOM 1298 C C . LYS A 1 166 ? 15.124 -32.886 37.464 1.00 94.00 166 LYS A C 1
ATOM 1300 O O . LYS A 1 166 ? 14.260 -33.533 38.041 1.00 94.00 166 LYS A O 1
ATOM 1305 N N . THR A 1 167 ? 15.004 -31.585 37.215 1.00 94.50 167 THR A N 1
ATOM 1306 C CA . THR A 1 167 ? 13.833 -30.785 37.613 1.00 94.50 167 THR A CA 1
ATOM 1307 C C . THR A 1 167 ? 12.853 -30.561 36.464 1.00 94.50 167 THR A C 1
ATOM 1309 O O . THR A 1 167 ? 11.769 -30.034 36.692 1.00 94.50 167 THR A O 1
ATOM 1312 N N . ASN A 1 168 ? 13.237 -30.921 35.232 1.00 95.88 168 ASN A N 1
ATOM 1313 C CA . ASN A 1 168 ? 12.563 -30.524 33.996 1.00 95.88 168 ASN A CA 1
ATOM 1314 C C . ASN A 1 168 ? 12.327 -29.006 33.907 1.00 95.88 168 ASN A C 1
ATOM 1316 O O . ASN A 1 168 ? 11.340 -28.568 33.334 1.00 95.88 168 ASN A O 1
ATOM 1320 N N . ILE A 1 169 ? 13.227 -28.177 34.444 1.00 97.12 169 ILE A N 1
ATOM 1321 C CA . ILE A 1 169 ? 13.137 -26.715 34.312 1.00 97.12 169 ILE A CA 1
ATOM 1322 C C . ILE A 1 169 ? 13.940 -26.253 33.090 1.00 97.12 169 ILE A C 1
ATOM 1324 O O . ILE A 1 169 ? 15.103 -26.631 32.916 1.00 97.12 169 ILE A O 1
ATOM 1328 N N . VAL A 1 170 ? 13.338 -25.409 32.246 1.00 97.38 170 VAL A N 1
ATOM 1329 C CA . VAL A 1 170 ? 14.026 -24.699 31.159 1.00 97.38 170 VAL A CA 1
ATOM 1330 C C . VAL A 1 170 ? 14.532 -23.334 31.635 1.00 97.38 170 VAL A C 1
ATOM 1332 O O . VAL A 1 170 ? 13.860 -22.597 32.360 1.00 97.38 170 VAL A O 1
ATOM 1335 N N . SER A 1 171 ? 15.749 -23.001 31.211 1.00 97.12 171 SER A N 1
ATOM 1336 C CA . SER A 1 171 ? 16.438 -21.742 31.487 1.00 97.12 171 SER A CA 1
ATOM 1337 C C . SER A 1 171 ? 16.825 -21.032 30.187 1.00 97.12 171 SER A C 1
ATOM 1339 O O . SER A 1 171 ? 17.288 -21.671 29.238 1.00 97.12 171 SER A O 1
ATOM 1341 N N . ILE A 1 172 ? 16.716 -19.704 30.157 1.00 97.12 172 ILE A N 1
ATOM 1342 C CA . ILE A 1 172 ? 17.230 -18.858 29.075 1.00 97.12 172 ILE A CA 1
ATOM 1343 C C . ILE A 1 172 ? 18.693 -18.474 29.358 1.00 97.12 172 ILE A C 1
ATOM 1345 O O . ILE A 1 172 ? 19.086 -18.211 30.494 1.00 97.12 172 ILE A O 1
ATOM 1349 N N . LYS A 1 173 ? 19.528 -18.458 28.321 1.00 96.06 173 LYS A N 1
ATOM 1350 C CA . LYS A 1 173 ? 20.932 -18.029 28.351 1.00 96.06 173 LYS A CA 1
ATOM 1351 C C . LYS A 1 173 ? 21.053 -16.656 27.702 1.00 96.06 173 LYS A C 1
ATOM 1353 O O . LYS A 1 173 ? 20.455 -16.423 26.658 1.00 96.06 173 LYS A O 1
ATOM 1358 N N . SER A 1 174 ? 21.898 -15.786 28.246 1.00 94.19 174 SER A N 1
ATOM 1359 C CA . SER A 1 174 ? 22.391 -14.582 27.565 1.00 94.19 174 SER A CA 1
ATOM 1360 C C . SER A 1 174 ? 23.888 -14.427 27.831 1.00 94.19 174 SER A C 1
ATOM 1362 O O . SER A 1 174 ? 24.407 -15.017 28.775 1.00 94.19 174 SER A O 1
ATOM 1364 N N . LYS A 1 175 ? 24.580 -13.622 27.019 1.00 93.50 175 LYS A N 1
ATOM 1365 C CA . LYS A 1 175 ? 25.989 -13.256 27.256 1.00 93.50 175 LYS A CA 1
ATOM 1366 C C . LYS A 1 175 ? 26.147 -12.309 28.449 1.00 93.50 175 LYS A C 1
ATOM 1368 O O . LYS A 1 175 ? 27.202 -12.292 29.071 1.00 93.50 175 LYS A O 1
ATOM 1373 N N . ASP A 1 176 ? 25.093 -11.561 28.763 1.00 93.88 176 ASP A N 1
ATOM 1374 C CA . ASP A 1 176 ? 25.053 -10.570 29.843 1.00 93.88 176 ASP A CA 1
ATOM 1375 C C . ASP A 1 176 ? 24.558 -11.164 31.179 1.00 93.88 176 ASP A C 1
ATOM 1377 O O . ASP A 1 176 ? 24.567 -10.491 32.209 1.00 93.88 176 ASP A O 1
ATOM 1381 N N . LEU A 1 177 ? 24.154 -12.442 31.182 1.00 91.88 177 LEU A N 1
ATOM 1382 C CA . LEU A 1 177 ? 23.761 -13.188 32.377 1.00 91.88 177 LEU A CA 1
ATOM 1383 C C . LEU A 1 177 ? 24.947 -13.988 32.936 1.00 91.88 177 LEU A C 1
ATOM 1385 O O . LEU A 1 177 ? 25.621 -14.711 32.206 1.00 91.88 177 LEU A O 1
ATOM 1389 N N . LYS A 1 178 ? 25.160 -13.921 34.257 1.00 92.31 178 LYS A N 1
ATOM 1390 C CA . LYS A 1 178 ? 26.199 -14.708 34.959 1.00 92.31 178 LYS A CA 1
ATOM 1391 C C . LYS A 1 178 ? 25.906 -16.215 34.973 1.00 92.31 178 LYS A C 1
ATOM 1393 O O . LYS A 1 178 ? 26.829 -17.021 35.052 1.00 92.31 178 LYS A O 1
ATOM 1398 N N . SER A 1 179 ? 24.631 -16.581 34.917 1.00 93.31 179 SER A N 1
ATOM 1399 C CA . SER A 1 179 ? 24.111 -17.949 34.934 1.00 93.31 179 SER A CA 1
ATOM 1400 C C . SER A 1 179 ? 22.846 -18.022 34.071 1.00 93.31 179 SER A C 1
ATOM 1402 O O . SER A 1 179 ? 22.179 -17.000 33.906 1.00 93.31 179 SER A O 1
ATOM 1404 N N . PRO A 1 180 ? 22.469 -19.194 33.530 1.00 95.06 180 PRO A N 1
ATOM 1405 C CA . PRO A 1 180 ? 21.168 -19.361 32.888 1.00 95.06 180 PRO A CA 1
ATOM 1406 C C . PRO A 1 180 ? 20.033 -18.996 33.854 1.00 95.06 180 PRO A C 1
ATOM 1408 O O . PRO A 1 180 ? 20.113 -19.299 35.043 1.00 95.06 180 PRO A O 1
ATOM 1411 N N . TYR A 1 181 ? 18.994 -18.348 33.338 1.00 96.00 181 TYR A N 1
ATOM 1412 C CA . TYR A 1 181 ? 17.854 -17.857 34.107 1.00 96.00 181 TYR A CA 1
ATOM 1413 C C . TYR A 1 181 ? 16.670 -18.802 33.903 1.00 96.00 181 TYR A C 1
ATOM 1415 O O . TYR A 1 181 ? 16.141 -18.902 32.796 1.00 96.00 181 TYR A O 1
ATOM 1423 N N . GLU A 1 182 ? 16.313 -19.563 34.934 1.00 96.62 182 GLU A N 1
ATOM 1424 C CA . GLU A 1 182 ? 15.163 -20.478 34.931 1.00 96.62 182 GLU A CA 1
ATOM 1425 C C . GLU A 1 182 ? 13.856 -19.708 34.713 1.00 96.62 182 GLU A C 1
ATOM 1427 O O . GLU A 1 182 ? 13.728 -18.597 35.215 1.00 96.62 182 GLU A O 1
ATOM 1432 N N . PHE A 1 183 ? 12.913 -20.253 33.934 1.00 96.94 183 PHE A N 1
ATOM 1433 C CA . PHE A 1 183 ? 11.685 -19.515 33.588 1.00 96.94 183 PHE A CA 1
ATOM 1434 C C . PHE A 1 183 ? 10.425 -20.365 33.349 1.00 96.94 183 PHE A C 1
ATOM 1436 O O . PHE A 1 183 ? 9.327 -19.813 33.388 1.00 96.94 183 PHE A O 1
ATOM 1443 N N . ALA A 1 184 ? 10.536 -21.676 33.098 1.00 98.06 184 ALA A N 1
ATOM 1444 C CA . ALA A 1 184 ? 9.370 -22.544 32.888 1.00 98.06 184 ALA A CA 1
ATOM 1445 C C . ALA A 1 184 ? 9.663 -24.035 33.151 1.00 98.06 184 ALA A C 1
ATOM 1447 O O . ALA A 1 184 ? 10.819 -24.459 33.161 1.00 98.06 184 ALA A O 1
ATOM 1448 N N . ILE A 1 185 ? 8.603 -24.829 33.315 1.00 98.12 185 ILE A N 1
ATOM 1449 C CA . ILE A 1 185 ? 8.608 -26.300 33.323 1.00 98.12 185 ILE A CA 1
ATOM 1450 C C . ILE A 1 185 ? 8.614 -26.794 31.867 1.00 98.12 185 ILE A C 1
ATOM 1452 O O . ILE A 1 185 ? 7.850 -26.303 31.044 1.00 98.12 185 ILE A O 1
ATOM 1456 N N . PHE A 1 186 ? 9.491 -27.728 31.517 1.00 97.94 186 PHE A N 1
ATOM 1457 C CA . PHE A 1 186 ? 9.816 -28.120 30.146 1.00 97.94 186 PHE A CA 1
ATOM 1458 C C . PHE A 1 186 ? 9.125 -29.415 29.705 1.00 97.94 186 PHE A C 1
ATOM 1460 O O . PHE A 1 186 ? 9.209 -30.436 30.384 1.00 97.94 186 PHE A O 1
ATOM 1467 N N . HIS A 1 187 ? 8.546 -29.395 28.504 1.00 97.44 187 HIS A N 1
ATOM 1468 C CA . HIS A 1 187 ? 7.839 -30.518 27.892 1.00 97.44 187 HIS A CA 1
ATOM 1469 C C . HIS A 1 187 ? 8.261 -30.715 26.428 1.00 97.44 187 HIS A C 1
ATOM 1471 O O . HIS A 1 187 ? 8.291 -29.766 25.642 1.00 97.44 187 HIS A O 1
ATOM 1477 N N . SER A 1 188 ? 8.574 -31.958 26.047 1.00 96.38 188 SER A N 1
ATOM 1478 C CA . SER A 1 188 ? 8.956 -32.326 24.675 1.00 96.38 188 SER A CA 1
ATOM 1479 C C . SER A 1 188 ? 8.742 -33.816 24.405 1.00 96.38 188 SER A C 1
ATOM 1481 O O . SER A 1 188 ? 8.830 -34.616 25.338 1.00 96.38 188 SER A O 1
ATOM 1483 N N . THR A 1 189 ? 8.594 -34.221 23.136 1.00 93.62 189 THR A N 1
ATOM 1484 C CA . THR A 1 189 ? 8.454 -35.650 22.765 1.00 93.62 189 THR A CA 1
ATOM 1485 C C . THR A 1 189 ? 9.743 -36.479 22.904 1.00 93.62 189 THR A C 1
ATOM 1487 O O . THR A 1 189 ? 9.811 -37.618 22.435 1.00 93.62 189 THR A O 1
ATOM 1490 N N . ASP A 1 190 ? 10.795 -35.915 23.502 1.00 91.81 190 ASP A N 1
ATOM 1491 C CA . ASP A 1 190 ? 11.999 -36.633 23.935 1.00 91.81 190 ASP A CA 1
ATOM 1492 C C . ASP A 1 190 ? 11.857 -37.222 25.353 1.00 91.81 190 ASP A C 1
ATOM 1494 O O . ASP A 1 190 ? 12.649 -38.094 25.705 1.00 91.81 190 ASP A O 1
ATOM 1498 N N . THR A 1 191 ? 10.882 -36.755 26.146 1.00 85.06 191 THR A N 1
ATOM 1499 C CA . THR A 1 191 ? 10.584 -37.265 27.499 1.00 85.06 191 THR A CA 1
ATOM 1500 C C . THR A 1 191 ? 9.473 -38.318 27.435 1.00 85.06 191 THR A C 1
ATOM 1502 O O . THR A 1 191 ? 9.696 -39.483 27.748 1.00 85.06 191 THR A O 1
ATOM 1505 N N . ASP A 1 192 ? 8.299 -37.922 26.941 1.00 90.25 192 ASP A N 1
ATOM 1506 C CA . ASP A 1 192 ? 7.161 -38.779 26.597 1.00 90.25 192 ASP A CA 1
ATOM 1507 C C . ASP A 1 192 ? 6.423 -38.112 25.424 1.00 90.25 192 ASP A C 1
ATOM 1509 O O . ASP A 1 192 ? 6.400 -36.885 25.309 1.00 90.25 192 ASP A O 1
ATOM 1513 N N . LEU A 1 193 ? 5.791 -38.893 24.548 1.00 89.31 193 LEU A N 1
ATOM 1514 C CA . LEU A 1 193 ? 4.907 -38.346 23.520 1.00 89.31 193 LEU A CA 1
ATOM 1515 C C . LEU A 1 193 ? 3.710 -37.619 24.157 1.00 89.31 193 LEU A C 1
ATOM 1517 O O . LEU A 1 193 ? 3.325 -36.550 23.683 1.00 89.31 193 LEU A O 1
ATOM 1521 N N . TRP A 1 194 ? 3.156 -38.163 25.243 1.00 92.25 194 TRP A N 1
ATOM 1522 C CA . TRP A 1 194 ? 1.960 -37.644 25.919 1.00 92.25 194 TRP A CA 1
ATOM 1523 C C . TRP A 1 194 ? 2.228 -36.460 26.860 1.00 92.25 194 TRP A C 1
ATOM 1525 O O . TRP A 1 194 ? 1.281 -35.815 27.311 1.00 92.25 194 TRP A O 1
ATOM 1535 N N . ASP A 1 195 ? 3.498 -36.112 27.099 1.00 93.94 195 ASP A N 1
ATOM 1536 C CA . ASP A 1 195 ? 3.870 -34.852 27.761 1.00 93.94 195 ASP A CA 1
ATOM 1537 C C . ASP A 1 195 ? 3.634 -33.632 26.839 1.00 93.94 195 ASP A C 1
ATOM 1539 O O . ASP A 1 195 ? 3.701 -32.494 27.303 1.00 93.94 195 ASP A O 1
ATOM 1543 N N . VAL A 1 196 ? 3.346 -33.850 25.543 1.00 95.75 196 VAL A N 1
ATOM 1544 C CA . VAL A 1 196 ? 2.972 -32.799 24.574 1.00 95.75 196 VAL A CA 1
ATOM 1545 C C . VAL A 1 196 ? 1.693 -33.146 23.804 1.00 95.75 196 VAL A C 1
ATOM 1547 O O . VAL A 1 196 ? 0.816 -32.297 23.668 1.00 95.75 196 VAL A O 1
ATOM 1550 N N . LEU A 1 197 ? 1.550 -34.371 23.290 1.00 94.75 197 LEU A N 1
ATOM 1551 C CA . LEU A 1 197 ? 0.388 -34.791 22.501 1.00 94.75 197 LEU A CA 1
ATOM 1552 C C . LEU A 1 197 ? -0.850 -34.985 23.393 1.00 94.75 197 LEU A C 1
ATOM 1554 O O . LEU A 1 197 ? -0.797 -35.663 24.416 1.00 94.75 197 LEU A O 1
ATOM 1558 N N . GLY A 1 198 ? -1.987 -34.400 23.008 1.00 95.19 198 GLY A N 1
ATOM 1559 C CA . GLY A 1 198 ? -3.238 -34.458 23.772 1.00 95.19 198 GLY A CA 1
ATOM 1560 C C . GLY A 1 198 ? -3.297 -33.550 25.008 1.00 95.19 198 GLY A C 1
ATOM 1561 O O . GLY A 1 198 ? -4.316 -33.561 25.700 1.00 95.19 198 GLY A O 1
ATOM 1562 N N . VAL A 1 199 ? -2.247 -32.769 25.291 1.00 97.56 199 VAL A N 1
ATOM 1563 C CA . VAL A 1 199 ? -2.209 -31.784 26.388 1.00 97.56 199 VAL A CA 1
ATOM 1564 C C . VAL A 1 199 ? -3.221 -30.660 26.152 1.00 97.56 199 VAL A C 1
ATOM 1566 O O . VAL A 1 199 ? -3.345 -30.175 25.030 1.00 97.56 199 VAL A O 1
ATOM 1569 N N . ASP A 1 200 ? -3.902 -30.222 27.215 1.00 98.19 200 ASP A N 1
ATOM 1570 C CA . ASP A 1 200 ? -4.700 -28.988 27.258 1.00 98.19 200 ASP A CA 1
ATOM 1571 C C . ASP A 1 200 ? -3.853 -27.814 27.775 1.00 98.19 200 ASP A C 1
ATOM 1573 O O . ASP A 1 200 ? -3.622 -27.698 28.983 1.00 98.19 200 ASP A O 1
ATOM 1577 N N . PHE A 1 201 ? -3.401 -26.932 26.880 1.00 98.50 201 PHE A N 1
ATOM 1578 C CA . PHE A 1 201 ? -2.506 -25.818 27.221 1.00 98.50 201 PHE A CA 1
ATOM 1579 C C . PHE A 1 201 ? -3.144 -24.789 28.175 1.00 98.50 201 PHE A C 1
ATOM 1581 O O . PHE A 1 201 ? -2.439 -24.173 28.967 1.00 98.50 201 PHE A O 1
ATOM 1588 N N . PHE A 1 202 ? -4.476 -24.636 28.207 1.00 98.38 202 PHE A N 1
ATOM 1589 C CA . PHE A 1 202 ? -5.122 -23.742 29.188 1.00 98.38 202 PHE A CA 1
ATOM 1590 C C . PHE A 1 202 ? -5.103 -24.273 30.626 1.00 98.38 202 PHE A C 1
ATOM 1592 O O . PHE A 1 202 ? -5.496 -23.558 31.547 1.00 98.38 202 PHE A O 1
ATOM 1599 N N . ARG A 1 203 ? -4.722 -25.539 30.824 1.00 97.56 203 ARG A N 1
ATOM 1600 C CA . ARG A 1 203 ? -4.748 -26.218 32.128 1.00 97.56 203 ARG A CA 1
ATOM 1601 C C . ARG A 1 203 ? -3.447 -26.965 32.432 1.00 97.56 203 ARG A C 1
ATOM 1603 O O . ARG A 1 203 ? -3.373 -27.622 33.466 1.00 97.56 203 ARG A O 1
ATOM 1610 N N . ASN A 1 204 ? -2.471 -26.906 31.519 1.00 97.81 204 ASN A N 1
ATOM 1611 C CA . ASN A 1 204 ? -1.220 -27.674 31.514 1.00 97.81 204 ASN A CA 1
ATOM 1612 C C . ASN A 1 204 ? -1.410 -29.169 31.846 1.00 97.81 204 ASN A C 1
ATOM 1614 O O . ASN A 1 204 ? -0.561 -29.814 32.461 1.00 97.81 204 ASN A O 1
ATOM 1618 N N . LYS A 1 205 ? -2.559 -29.728 31.444 1.00 96.50 205 LYS A N 1
ATOM 1619 C CA . LYS A 1 205 ? -2.994 -31.081 31.799 1.00 96.50 205 LYS A CA 1
ATOM 1620 C C . LYS A 1 205 ? -2.701 -32.035 30.635 1.00 96.50 205 LYS A C 1
ATOM 1622 O O . LYS A 1 205 ? -3.292 -31.845 29.570 1.00 96.50 205 LYS A O 1
ATOM 1627 N N . PRO A 1 206 ? -1.841 -33.057 30.797 1.00 94.69 206 PRO A N 1
ATOM 1628 C CA . PRO A 1 206 ? -1.631 -34.083 29.778 1.00 94.69 206 PRO A CA 1
ATOM 1629 C C . PRO A 1 206 ? -2.801 -35.073 29.718 1.00 94.69 206 PRO A C 1
ATOM 1631 O O . PRO A 1 206 ? -3.642 -35.138 30.621 1.00 94.69 206 PRO A O 1
ATOM 1634 N N . LEU A 1 207 ? -2.843 -35.887 28.660 1.00 88.88 207 LEU A N 1
ATOM 1635 C CA . LEU A 1 207 ? -3.609 -37.132 28.706 1.00 88.88 207 LEU A CA 1
ATOM 1636 C C . LEU A 1 207 ? -2.986 -38.080 29.743 1.00 88.88 207 LEU A C 1
ATOM 1638 O O . LEU A 1 207 ? -1.776 -38.089 29.957 1.00 88.88 207 LEU A O 1
ATOM 1642 N N . ALA A 1 208 ? -3.812 -38.913 30.379 1.00 80.62 208 ALA A N 1
ATOM 1643 C CA . ALA A 1 208 ? -3.297 -39.977 31.234 1.00 80.62 208 ALA A CA 1
ATOM 1644 C C . ALA A 1 208 ? -2.431 -40.941 30.400 1.00 80.62 208 ALA A C 1
ATOM 1646 O O . ALA A 1 208 ? -2.872 -41.394 29.343 1.00 80.62 208 ALA A O 1
ATOM 1647 N N . LYS A 1 209 ? -1.236 -41.302 30.893 1.00 73.88 209 LYS A N 1
ATOM 1648 C CA . LYS A 1 209 ? -0.230 -42.116 30.169 1.00 73.88 209 LYS A CA 1
ATOM 1649 C C . LYS A 1 209 ? -0.699 -43.537 29.775 1.00 73.88 209 LYS A C 1
ATOM 1651 O O . LYS A 1 209 ? 0.027 -44.272 29.119 1.00 73.88 209 LYS A O 1
ATOM 1656 N N . SER A 1 210 ? -1.922 -43.928 30.141 1.00 66.94 210 SER A N 1
ATOM 1657 C CA . SER A 1 210 ? -2.575 -45.195 29.787 1.00 66.94 210 SER A CA 1
ATOM 1658 C C . SER A 1 210 ? -3.324 -45.193 28.440 1.00 66.94 210 SER A C 1
ATOM 1660 O O . SER A 1 210 ? -3.917 -46.213 28.084 1.00 66.94 210 SER A O 1
ATOM 1662 N N . VAL A 1 211 ? -3.321 -44.095 27.671 1.00 76.75 211 VAL A N 1
ATOM 1663 C CA . VAL A 1 211 ? -3.932 -44.059 26.326 1.00 76.75 211 VAL A CA 1
ATOM 1664 C C . VAL A 1 211 ? -3.096 -44.877 25.331 1.00 76.75 211 VAL A C 1
ATOM 1666 O O . VAL A 1 211 ? -2.099 -44.407 24.788 1.00 76.75 211 VAL A O 1
ATOM 1669 N N . LYS A 1 212 ? -3.522 -46.119 25.075 1.00 75.69 212 LYS A N 1
ATOM 1670 C CA . LYS A 1 212 ? -2.984 -46.976 24.009 1.00 75.69 212 LYS A CA 1
ATOM 1671 C C . LYS A 1 212 ? -3.765 -46.742 22.711 1.00 75.69 212 LYS A C 1
ATOM 1673 O O . LYS A 1 212 ? -4.959 -47.021 22.661 1.00 75.69 212 LYS A O 1
ATOM 1678 N N . GLY A 1 213 ? -3.081 -46.269 21.668 1.00 74.50 213 GLY A N 1
ATOM 1679 C CA . GLY A 1 213 ? -3.661 -46.014 20.343 1.00 74.50 213 GLY A CA 1
ATOM 1680 C C . GLY A 1 213 ? -4.344 -44.647 20.194 1.00 74.50 213 GLY A C 1
ATOM 1681 O O . GLY A 1 213 ? -4.183 -43.754 21.025 1.00 74.50 213 GLY A O 1
ATOM 1682 N N . SER A 1 214 ? -5.089 -44.478 19.100 1.00 82.75 214 SER A N 1
ATOM 1683 C CA . SER A 1 214 ? -5.831 -43.253 18.785 1.00 82.75 214 SER A CA 1
ATOM 1684 C C . SER A 1 214 ? -7.002 -43.020 19.733 1.00 82.75 214 SER A C 1
ATOM 1686 O O . SER A 1 214 ? -7.805 -43.917 19.980 1.00 82.75 214 SER A O 1
ATOM 1688 N N . ILE A 1 215 ? -7.145 -41.774 20.174 1.00 91.50 215 ILE A N 1
ATOM 1689 C CA . ILE A 1 215 ? -8.271 -41.274 20.964 1.00 91.50 215 ILE A CA 1
ATOM 1690 C C . ILE A 1 215 ? -9.200 -40.458 20.061 1.00 91.50 215 ILE A C 1
ATOM 1692 O O . ILE A 1 215 ? -8.725 -39.654 19.262 1.00 91.50 215 ILE A O 1
ATOM 1696 N N . SER A 1 216 ? -10.517 -40.627 20.170 1.00 93.69 216 SER A N 1
ATOM 1697 C CA . SER A 1 216 ? -11.470 -39.803 19.403 1.00 93.69 216 SER A CA 1
ATOM 1698 C C . SER A 1 216 ? -11.602 -38.389 19.995 1.00 93.69 216 SER A C 1
ATOM 1700 O O . SER A 1 216 ? -11.419 -38.206 21.199 1.00 93.69 216 SER A O 1
ATOM 1702 N N . LEU A 1 217 ? -11.969 -37.373 19.200 1.00 95.50 217 LEU A N 1
ATOM 1703 C CA . LEU A 1 217 ? -12.183 -36.010 19.724 1.00 95.50 217 LEU A CA 1
ATOM 1704 C C . LEU A 1 217 ? -13.222 -35.944 20.876 1.00 95.50 217 LEU A C 1
ATOM 1706 O O . LEU A 1 217 ? -12.926 -35.298 21.886 1.00 95.50 217 LEU A O 1
ATOM 1710 N N . PRO A 1 218 ? -14.392 -36.625 20.817 1.00 95.38 218 PRO A N 1
ATOM 1711 C CA . PRO A 1 218 ? -15.314 -36.699 21.957 1.00 95.38 218 PRO A CA 1
ATOM 1712 C C . PRO A 1 218 ? -14.674 -37.292 23.218 1.00 95.38 218 PRO A C 1
ATOM 1714 O O . PRO A 1 218 ? -14.947 -36.841 24.330 1.00 95.38 218 PRO A O 1
ATOM 1717 N N . GLU A 1 219 ? -13.803 -38.287 23.060 1.00 94.56 219 GLU A N 1
ATOM 1718 C CA . GLU A 1 219 ? -13.120 -38.950 24.168 1.00 94.56 219 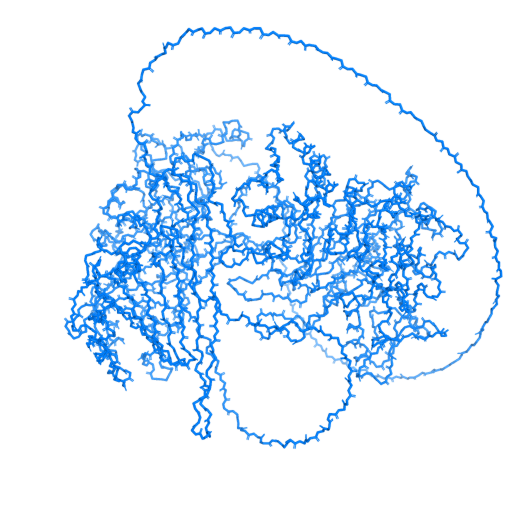GLU A CA 1
ATOM 1719 C C . GLU A 1 219 ? -11.973 -38.107 24.747 1.00 94.56 219 GLU A C 1
ATOM 1721 O O . GLU A 1 219 ? -11.812 -38.077 25.966 1.00 94.56 219 GLU A O 1
ATOM 1726 N N . LEU A 1 220 ? -11.228 -37.374 23.912 1.00 95.50 220 LEU A N 1
ATOM 1727 C CA . LEU A 1 220 ? -10.206 -36.405 24.327 1.00 95.50 220 LEU A CA 1
ATOM 1728 C C . LEU A 1 220 ? -10.809 -35.348 25.258 1.00 95.50 220 LEU A C 1
ATOM 1730 O O . LEU A 1 220 ? -10.359 -35.181 26.394 1.00 95.50 220 LEU A O 1
ATOM 1734 N N . VAL A 1 221 ? -11.884 -34.694 24.811 1.00 95.81 221 VAL A N 1
ATOM 1735 C CA . VAL A 1 221 ? -12.585 -33.668 25.597 1.00 95.81 221 VAL A CA 1
ATOM 1736 C C . VAL A 1 221 ? -13.178 -34.270 26.882 1.00 95.81 221 VAL A C 1
ATOM 1738 O O . VAL A 1 221 ? -13.070 -33.677 27.958 1.00 95.81 221 VAL A O 1
ATOM 1741 N N . LYS A 1 222 ? -13.727 -35.494 26.809 1.00 94.31 222 LYS A N 1
ATOM 1742 C CA . LYS A 1 222 ? -14.259 -36.225 27.972 1.00 94.31 222 LYS A CA 1
ATOM 1743 C C . LYS A 1 222 ? -13.182 -36.584 29.004 1.00 94.31 222 LYS A C 1
ATOM 1745 O O . LYS A 1 222 ? -13.427 -36.390 30.192 1.00 94.31 222 LYS A O 1
ATOM 1750 N N . LYS A 1 223 ? -12.004 -37.081 28.599 1.00 94.88 223 LYS A N 1
ATOM 1751 C CA . LYS A 1 223 ? -10.903 -37.436 29.527 1.00 94.88 223 LYS A CA 1
ATOM 1752 C C . LYS A 1 223 ? -10.318 -36.213 30.232 1.00 94.88 223 LYS A C 1
ATOM 1754 O O . LYS A 1 223 ? -9.879 -36.314 31.379 1.00 94.88 223 LYS A O 1
ATOM 1759 N N . HIS A 1 224 ? -10.372 -35.042 29.599 1.00 95.31 224 HIS A N 1
ATOM 1760 C CA . HIS A 1 224 ? -9.998 -33.792 30.259 1.00 95.31 224 HIS A CA 1
ATOM 1761 C C . HIS A 1 224 ? -11.024 -33.300 31.284 1.00 95.31 224 HIS A C 1
ATOM 1763 O O . HIS A 1 224 ? -10.625 -32.623 32.234 1.00 95.31 224 HIS A O 1
ATOM 1769 N N . GLY A 1 225 ? -12.283 -33.741 31.192 1.00 93.69 225 GLY A N 1
ATOM 1770 C CA . GLY A 1 225 ? -13.311 -33.527 32.218 1.00 93.69 225 GLY A CA 1
ATOM 1771 C C . GLY A 1 225 ? -13.962 -32.144 32.174 1.00 93.69 225 GLY A C 1
ATOM 1772 O O . GLY A 1 225 ? -14.400 -31.640 33.206 1.00 93.69 225 GLY A O 1
ATOM 1773 N N . LEU A 1 226 ? -13.990 -31.506 31.001 1.00 92.38 226 LEU A N 1
ATOM 1774 C CA . LEU A 1 226 ? -14.514 -30.149 30.849 1.00 92.38 226 LEU A CA 1
ATOM 1775 C C . LEU A 1 226 ? -16.050 -30.127 30.859 1.00 92.38 226 LEU A C 1
ATOM 1777 O O . LEU A 1 226 ? -16.701 -30.974 30.246 1.00 92.38 226 LEU A O 1
ATOM 1781 N N . SER A 1 227 ? -16.632 -29.132 31.533 1.00 92.62 227 SER A N 1
ATOM 1782 C CA . SER A 1 227 ? -18.088 -28.932 31.558 1.00 92.62 227 SER A CA 1
ATOM 1783 C C . SER A 1 227 ? -18.592 -28.227 30.295 1.00 92.62 227 SER A C 1
ATOM 1785 O O . SER A 1 227 ? -17.843 -27.509 29.634 1.00 92.62 227 SER A O 1
ATOM 1787 N N . ALA A 1 228 ? -19.882 -28.374 29.981 1.00 92.25 228 ALA A N 1
ATOM 1788 C CA . ALA A 1 228 ? -20.544 -27.640 28.898 1.00 92.25 228 ALA A CA 1
ATOM 1789 C C . ALA A 1 228 ? -20.209 -26.132 28.933 1.00 92.25 228 ALA A C 1
ATOM 1791 O O . ALA A 1 228 ? -20.268 -25.500 29.989 1.00 92.25 228 ALA A O 1
ATOM 1792 N N . GLY A 1 229 ? -19.828 -25.566 27.783 1.00 91.94 229 GLY A N 1
ATOM 1793 C CA . GLY A 1 229 ? -19.391 -24.168 27.670 1.00 91.94 229 GLY A CA 1
ATOM 1794 C C . GLY A 1 229 ? -17.976 -23.860 28.194 1.00 91.94 229 GLY A C 1
ATOM 1795 O O . GLY A 1 229 ? -17.592 -22.693 28.204 1.00 91.94 229 GLY A O 1
ATOM 1796 N N . GLN A 1 230 ? -17.186 -24.857 28.618 1.00 95.69 230 GLN A N 1
ATOM 1797 C CA . GLN A 1 230 ? -15.775 -24.682 28.990 1.00 95.69 230 GLN A CA 1
ATOM 1798 C C . GLN A 1 230 ? -14.841 -25.208 27.886 1.00 95.69 230 GLN A C 1
ATOM 1800 O O . GLN A 1 230 ? -14.742 -26.423 27.723 1.00 95.69 230 GLN A O 1
ATOM 1805 N N . PRO A 1 231 ? -14.116 -24.347 27.152 1.00 97.69 231 PRO A N 1
ATOM 1806 C CA . PRO A 1 231 ? -13.197 -24.795 26.109 1.00 97.69 231 PRO A CA 1
ATOM 1807 C C . PRO A 1 231 ? -11.884 -25.351 26.679 1.00 97.69 231 PRO A C 1
ATOM 1809 O O . PRO A 1 231 ? -11.469 -25.005 27.793 1.00 97.69 231 PRO A O 1
ATOM 1812 N N . GLY A 1 232 ? -11.213 -26.181 25.883 1.00 98.19 232 GLY A N 1
ATOM 1813 C CA . GLY A 1 232 ? -9.819 -26.606 26.045 1.00 98.19 232 GLY A CA 1
ATOM 1814 C C . GLY A 1 232 ? -9.009 -26.306 24.783 1.00 98.19 232 GLY A C 1
ATOM 1815 O O . GLY A 1 232 ? -9.577 -26.151 23.700 1.00 98.19 232 GLY A O 1
ATOM 1816 N N . MET A 1 233 ? -7.691 -26.190 24.933 1.00 98.50 233 MET A N 1
ATOM 1817 C CA . MET A 1 233 ? -6.756 -25.860 23.854 1.00 98.50 233 MET A CA 1
ATOM 1818 C C . MET A 1 233 ? -5.785 -27.022 23.668 1.00 98.50 233 MET A C 1
ATOM 1820 O O . MET A 1 233 ? -4.766 -27.106 24.349 1.00 98.50 233 MET A O 1
ATOM 1824 N N . TYR A 1 234 ? -6.152 -27.955 22.793 1.00 98.31 234 TYR A N 1
ATOM 1825 C CA . TYR A 1 234 ? -5.543 -29.278 22.732 1.00 98.31 234 TYR A CA 1
ATOM 1826 C C . TYR A 1 234 ? -4.482 -29.392 21.650 1.00 98.31 234 TYR A C 1
ATOM 1828 O O . TYR A 1 234 ? -4.770 -29.122 20.485 1.00 98.31 234 TYR A O 1
ATOM 1836 N N . CYS A 1 235 ? -3.309 -29.906 22.010 1.00 97.75 235 CYS A N 1
ATOM 1837 C CA . CYS A 1 235 ? -2.349 -30.450 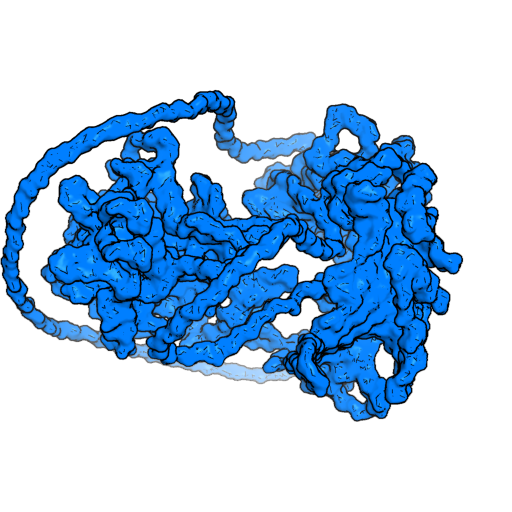21.054 1.00 97.75 235 CYS A CA 1
ATOM 1838 C C . CYS A 1 235 ? -2.889 -31.751 20.429 1.00 97.75 235 CYS A C 1
ATOM 1840 O O . CYS A 1 235 ? -3.264 -32.677 21.148 1.00 97.75 235 CYS A O 1
ATOM 1842 N N . ILE A 1 236 ? -2.917 -31.840 19.099 1.00 96.69 236 ILE A N 1
ATOM 1843 C CA . ILE A 1 236 ? -3.442 -32.990 18.335 1.00 96.69 236 ILE A CA 1
ATOM 1844 C C . ILE A 1 236 ? -2.458 -33.543 17.289 1.00 96.69 236 ILE A C 1
ATOM 1846 O O . ILE A 1 236 ? -2.690 -34.623 16.740 1.00 96.69 236 ILE A O 1
ATOM 1850 N N . GLY A 1 237 ? -1.343 -32.848 17.051 1.00 95.12 237 GLY A N 1
ATOM 1851 C CA . GLY A 1 237 ? -0.206 -33.315 16.258 1.00 95.12 237 GLY A CA 1
ATOM 1852 C C . GLY A 1 237 ? 1.103 -32.714 16.768 1.00 95.12 237 GLY A C 1
ATOM 1853 O O . GLY A 1 237 ? 1.103 -31.591 17.262 1.00 95.12 237 GLY A O 1
ATOM 1854 N N . VAL A 1 238 ? 2.200 -33.469 16.706 1.00 94.69 238 VAL A N 1
ATOM 1855 C CA . VAL A 1 238 ? 3.548 -33.044 17.119 1.00 94.69 238 VAL A CA 1
ATOM 1856 C C . VAL A 1 238 ? 4.605 -34.028 16.600 1.00 94.69 238 VAL A C 1
ATOM 1858 O O . VAL A 1 238 ? 4.380 -35.238 16.607 1.00 94.69 238 VAL A O 1
ATOM 1861 N N . ALA A 1 239 ? 5.776 -33.539 16.178 1.00 89.81 239 ALA A N 1
ATOM 1862 C CA . ALA A 1 239 ? 6.944 -34.354 15.810 1.00 89.81 239 ALA A CA 1
ATOM 1863 C C . ALA A 1 239 ? 6.647 -35.480 14.785 1.00 89.81 239 ALA A C 1
ATOM 1865 O O . ALA A 1 239 ? 7.160 -36.597 14.898 1.00 89.81 239 ALA A O 1
ATOM 1866 N N . GLY A 1 240 ? 5.781 -35.207 13.801 1.00 86.44 240 GLY A N 1
ATOM 1867 C CA . GLY A 1 240 ? 5.342 -36.186 12.800 1.00 86.44 240 GLY A CA 1
ATOM 1868 C C . GLY A 1 240 ? 4.403 -37.289 13.320 1.00 86.44 240 GLY A C 1
ATOM 1869 O O . GLY A 1 240 ? 4.188 -38.281 12.623 1.00 86.44 240 GLY A O 1
ATOM 1870 N N . LYS A 1 241 ? 3.848 -37.150 14.532 1.00 89.19 241 LYS A N 1
ATOM 1871 C CA . LYS A 1 241 ? 2.802 -38.011 15.115 1.00 89.19 241 LYS A CA 1
ATOM 1872 C C . LYS A 1 241 ? 1.524 -37.190 15.335 1.00 89.19 241 LYS A C 1
ATOM 1874 O O . LYS A 1 241 ? 1.585 -35.977 15.508 1.00 89.19 241 LYS A O 1
ATOM 1879 N N . ASN A 1 242 ? 0.359 -37.833 15.336 1.00 91.31 242 ASN A N 1
ATOM 1880 C CA . ASN A 1 242 ? -0.937 -37.193 15.585 1.00 91.31 242 ASN A CA 1
ATOM 1881 C C . ASN A 1 242 ? -1.939 -38.199 16.179 1.00 91.31 242 ASN A C 1
ATOM 1883 O O . ASN A 1 242 ? -1.639 -39.386 16.290 1.00 91.31 242 ASN A O 1
ATOM 1887 N N . LEU A 1 243 ? -3.131 -37.731 16.559 1.00 90.75 243 LEU A N 1
ATOM 1888 C CA . LEU A 1 243 ? -4.179 -38.578 17.155 1.00 90.75 243 LEU A CA 1
ATOM 1889 C C . LEU A 1 243 ? -4.925 -39.483 16.142 1.00 90.75 243 LEU A C 1
ATOM 1891 O O . LEU A 1 243 ? -5.815 -40.231 16.546 1.00 90.75 243 LEU A O 1
ATOM 1895 N N . ALA A 1 244 ? -4.581 -39.427 14.848 1.00 78.94 244 ALA A N 1
ATOM 1896 C CA . ALA A 1 244 ? -5.364 -40.003 13.746 1.00 78.94 244 ALA A CA 1
ATOM 1897 C C . ALA A 1 244 ? -4.993 -41.446 13.343 1.00 78.94 244 ALA A C 1
ATOM 1899 O O . ALA A 1 244 ? -5.732 -42.075 12.592 1.00 78.94 244 ALA A O 1
ATOM 1900 N N . ASN A 1 245 ? -3.863 -41.979 13.818 1.00 64.25 245 ASN A N 1
ATOM 1901 C CA . ASN A 1 245 ? -3.410 -43.369 13.624 1.00 64.25 245 ASN A CA 1
ATOM 1902 C C . ASN A 1 245 ? -3.250 -43.919 12.183 1.00 64.25 245 ASN A C 1
ATOM 1904 O O . ASN A 1 245 ? -2.952 -45.105 12.040 1.00 64.25 245 ASN A O 1
ATOM 1908 N N . SER A 1 246 ? -3.372 -43.132 11.107 1.00 53.66 246 SER A N 1
ATOM 1909 C CA . SER A 1 246 ? -3.009 -43.590 9.748 1.00 53.66 246 SER A CA 1
ATOM 1910 C C . SER A 1 246 ? -2.670 -42.453 8.775 1.00 53.66 246 SER A C 1
ATOM 1912 O O . SER A 1 246 ? -3.450 -41.508 8.667 1.00 53.66 246 SER A O 1
ATOM 1914 N N . PRO A 1 247 ? -1.568 -42.545 8.005 1.00 49.25 247 PRO A N 1
ATOM 1915 C CA . PRO A 1 247 ? -1.370 -41.737 6.805 1.00 49.25 247 PRO A CA 1
ATOM 1916 C C . PRO A 1 247 ? -2.172 -42.307 5.619 1.00 49.25 247 PRO A C 1
ATOM 1918 O O . PRO A 1 247 ? -2.317 -43.522 5.482 1.00 49.25 247 PRO A O 1
ATOM 1921 N N . LYS A 1 248 ? -2.651 -41.433 4.727 1.00 50.28 248 LYS A N 1
ATOM 1922 C CA . LYS A 1 248 ? -3.263 -41.786 3.431 1.00 50.28 248 LYS A CA 1
ATOM 1923 C C . LYS A 1 248 ? -2.732 -40.877 2.313 1.00 50.28 248 LYS A C 1
ATOM 1925 O O . LYS A 1 248 ? -1.964 -39.954 2.568 1.00 50.28 248 LYS A O 1
ATOM 1930 N N . THR A 1 249 ? -3.081 -41.208 1.071 1.00 38.53 249 THR A N 1
ATOM 1931 C CA . THR A 1 249 ? -2.480 -40.688 -0.168 1.00 38.53 249 THR A CA 1
ATOM 1932 C C . THR A 1 249 ? -2.607 -39.169 -0.349 1.00 38.53 249 THR A C 1
ATOM 1934 O O . THR A 1 249 ? -3.607 -38.564 0.036 1.00 38.53 249 THR A O 1
ATOM 1937 N N . LEU A 1 250 ? -1.596 -38.571 -0.986 1.00 43.00 250 LEU A N 1
ATOM 1938 C CA . LEU A 1 250 ? -1.442 -37.125 -1.184 1.00 43.00 250 LEU A CA 1
ATOM 1939 C C . LEU A 1 250 ? -1.996 -36.654 -2.535 1.00 43.00 250 LEU A C 1
ATOM 1941 O O . LEU A 1 250 ? -2.054 -37.440 -3.475 1.00 43.00 250 LEU A O 1
ATOM 1945 N N . ILE A 1 251 ? -2.332 -35.361 -2.623 1.00 50.56 251 ILE A N 1
ATOM 1946 C CA . ILE A 1 251 ? -2.852 -34.693 -3.840 1.00 50.56 251 ILE A CA 1
ATOM 1947 C C . ILE A 1 251 ? -1.865 -33.622 -4.370 1.00 50.56 251 ILE A C 1
ATOM 1949 O O . ILE A 1 251 ? -1.903 -33.217 -5.531 1.00 50.56 251 ILE A O 1
ATOM 1953 N N . ILE A 1 252 ? -0.941 -33.163 -3.519 1.00 57.84 252 ILE A N 1
ATOM 1954 C CA . ILE A 1 252 ? 0.273 -32.431 -3.897 1.00 57.84 252 ILE A CA 1
ATOM 1955 C C . ILE A 1 252 ? 1.428 -33.076 -3.123 1.00 57.84 252 ILE A C 1
ATOM 1957 O O . ILE A 1 252 ? 1.313 -33.333 -1.927 1.00 57.84 252 ILE A O 1
ATOM 1961 N N . ASP A 1 253 ? 2.525 -33.369 -3.816 1.00 62.47 253 ASP A N 1
ATOM 1962 C CA . ASP A 1 253 ? 3.709 -34.030 -3.262 1.00 62.47 253 ASP A CA 1
ATOM 1963 C C . ASP A 1 253 ? 4.501 -33.060 -2.359 1.00 62.47 253 ASP A C 1
ATOM 1965 O O . ASP A 1 253 ? 5.298 -32.258 -2.850 1.00 62.47 253 ASP A O 1
ATOM 1969 N N . ASP A 1 254 ? 4.265 -33.091 -1.041 1.00 72.56 254 ASP A N 1
ATOM 1970 C CA . ASP A 1 254 ? 4.793 -32.106 -0.077 1.00 72.56 254 ASP A CA 1
ATOM 1971 C C . ASP A 1 254 ? 6.258 -32.335 0.357 1.00 72.56 254 ASP A C 1
ATOM 1973 O O . ASP A 1 254 ? 6.725 -31.733 1.322 1.00 72.56 254 ASP A O 1
ATOM 1977 N N . LYS A 1 255 ? 7.037 -33.108 -0.420 1.00 73.31 255 LYS A N 1
ATOM 1978 C CA . LYS A 1 255 ? 8.491 -33.351 -0.240 1.00 73.31 255 LYS A CA 1
ATOM 1979 C C . LYS A 1 255 ? 9.362 -32.090 -0.140 1.00 73.31 255 LYS A C 1
ATOM 1981 O O . LYS A 1 255 ? 10.529 -32.188 0.230 1.00 73.31 255 LYS A O 1
ATOM 1986 N N . SER A 1 256 ? 8.836 -30.919 -0.497 1.00 78.38 256 SER A N 1
ATOM 1987 C CA . SER A 1 256 ? 9.488 -29.616 -0.313 1.00 78.38 256 SER A CA 1
ATOM 1988 C C . SER A 1 256 ? 9.323 -29.011 1.089 1.00 78.38 256 SER A C 1
ATOM 1990 O O . SER A 1 256 ? 9.946 -27.991 1.370 1.00 78.38 256 SER A O 1
ATOM 1992 N N . VAL A 1 257 ? 8.503 -29.600 1.964 1.00 86.38 257 VAL A N 1
ATOM 1993 C CA . VAL A 1 257 ? 8.361 -29.202 3.373 1.00 86.38 257 VAL A CA 1
ATOM 1994 C C . VAL A 1 257 ? 9.428 -29.932 4.199 1.00 86.38 257 VAL A C 1
ATOM 1996 O O . VAL A 1 257 ? 9.566 -31.152 4.100 1.00 86.38 257 VAL A O 1
ATOM 1999 N N . THR A 1 258 ? 10.215 -29.208 5.004 1.00 90.62 258 THR A N 1
ATOM 2000 C CA . THR A 1 258 ? 11.329 -29.823 5.752 1.00 90.62 258 THR A CA 1
ATOM 2001 C C . THR A 1 258 ? 10.831 -30.684 6.916 1.00 90.62 258 THR A C 1
ATOM 2003 O O . THR A 1 258 ? 9.720 -30.497 7.415 1.00 90.62 258 THR A O 1
ATOM 2006 N N . ALA A 1 259 ? 11.674 -31.592 7.421 1.00 90.31 259 ALA A N 1
ATOM 2007 C CA . ALA A 1 259 ? 11.352 -32.332 8.641 1.00 90.31 259 ALA A CA 1
ATOM 2008 C C . ALA A 1 259 ? 11.158 -31.417 9.863 1.00 90.31 259 ALA A C 1
ATOM 2010 O O . ALA A 1 259 ? 10.369 -31.764 10.733 1.00 90.31 259 ALA A O 1
ATOM 2011 N N . THR A 1 260 ? 11.818 -30.256 9.944 1.00 93.12 260 THR A N 1
ATOM 2012 C CA . THR A 1 260 ? 11.622 -29.332 11.073 1.00 93.12 260 THR A CA 1
ATOM 2013 C C . THR A 1 260 ? 10.237 -28.683 11.004 1.00 93.12 260 THR A C 1
ATOM 2015 O O . THR A 1 260 ? 9.516 -28.717 11.997 1.00 93.12 260 THR A O 1
ATOM 2018 N N . ASN A 1 261 ? 9.783 -28.240 9.826 1.00 93.94 261 ASN A N 1
ATOM 2019 C CA . ASN A 1 261 ? 8.406 -27.764 9.618 1.00 93.94 261 ASN A CA 1
ATOM 2020 C C . ASN A 1 261 ? 7.373 -28.884 9.879 1.00 93.94 261 ASN A C 1
ATOM 2022 O O . ASN A 1 261 ? 6.393 -28.673 10.591 1.00 93.94 261 ASN A O 1
ATOM 2026 N N . GLN A 1 262 ? 7.621 -30.111 9.397 1.00 92.50 262 GLN A N 1
ATOM 2027 C CA . GLN A 1 262 ? 6.756 -31.285 9.629 1.00 92.50 262 GLN A CA 1
ATOM 2028 C C . GLN A 1 262 ? 6.805 -31.814 11.079 1.00 92.50 262 GLN A C 1
ATOM 2030 O O . GLN A 1 262 ? 6.018 -32.684 11.458 1.00 92.50 262 GLN A O 1
ATOM 2035 N N . ALA A 1 263 ? 7.699 -31.287 11.923 1.00 93.56 263 ALA A N 1
ATOM 2036 C CA . ALA A 1 263 ? 7.680 -31.534 13.361 1.00 93.56 263 ALA A CA 1
ATOM 2037 C C . ALA A 1 263 ? 6.646 -30.673 14.106 1.00 93.56 263 ALA A C 1
ATOM 2039 O O . ALA A 1 263 ? 6.439 -30.918 15.295 1.00 93.56 263 ALA A O 1
ATOM 2040 N N . SER A 1 264 ? 6.021 -29.694 13.436 1.00 96.62 264 SER A N 1
ATOM 2041 C CA . SER A 1 264 ? 5.162 -28.674 14.050 1.00 96.62 264 SER A CA 1
ATOM 2042 C C . SER A 1 264 ? 4.141 -29.228 15.044 1.00 96.62 264 SER A C 1
ATOM 2044 O O . SER A 1 264 ? 3.436 -30.201 14.766 1.00 96.62 264 SER A O 1
ATOM 2046 N N . ILE A 1 265 ? 4.015 -28.551 16.188 1.00 97.62 265 ILE A N 1
ATOM 2047 C CA . ILE A 1 265 ? 2.849 -28.699 17.063 1.00 97.62 265 ILE A CA 1
ATOM 2048 C C . ILE A 1 265 ? 1.609 -28.176 16.327 1.00 97.62 265 ILE A C 1
ATOM 2050 O O . ILE A 1 265 ? 1.564 -27.021 15.901 1.00 97.62 265 ILE A O 1
ATOM 2054 N N . ALA A 1 266 ? 0.589 -29.025 16.234 1.00 97.44 266 ALA A N 1
ATOM 2055 C CA . ALA A 1 266 ? -0.735 -28.696 15.732 1.00 97.44 266 ALA A CA 1
ATOM 2056 C C . ALA A 1 266 ? -1.778 -28.820 16.837 1.00 97.44 266 ALA A C 1
ATOM 2058 O O . ALA A 1 266 ? -1.761 -29.778 17.613 1.00 97.44 266 ALA A O 1
ATOM 2059 N N . ALA A 1 267 ? -2.687 -27.850 16.910 1.00 98.31 267 ALA A N 1
ATOM 2060 C CA . ALA A 1 267 ? -3.624 -27.713 18.010 1.00 98.31 267 ALA A CA 1
ATOM 2061 C C . ALA A 1 267 ? -4.973 -27.097 17.600 1.00 98.31 267 ALA A C 1
ATOM 2063 O O . ALA A 1 267 ? -5.136 -26.496 16.535 1.00 98.31 267 ALA A O 1
ATOM 2064 N N . ILE A 1 268 ? -5.959 -27.281 18.480 1.00 98.38 268 ILE A N 1
ATOM 2065 C CA . ILE A 1 268 ? -7.340 -26.814 18.320 1.00 98.38 268 ILE A CA 1
ATOM 2066 C C . ILE A 1 268 ? -7.870 -26.173 19.596 1.00 98.38 268 ILE A C 1
ATOM 2068 O O . ILE A 1 268 ? -7.533 -26.595 20.700 1.00 98.38 268 ILE A O 1
ATOM 2072 N N . ILE A 1 269 ? -8.788 -25.218 19.446 1.00 98.56 269 ILE A N 1
ATOM 2073 C CA . ILE A 1 269 ? -9.683 -24.795 20.530 1.00 98.56 269 ILE A CA 1
ATOM 2074 C C . ILE A 1 269 ? -11.000 -25.552 20.358 1.00 98.56 269 ILE A C 1
ATOM 2076 O O . ILE A 1 269 ? -11.726 -25.332 19.383 1.00 98.56 269 ILE A O 1
ATOM 2080 N N . ALA A 1 270 ? -11.293 -26.458 21.293 1.00 97.75 270 ALA A N 1
ATOM 2081 C CA . ALA A 1 270 ? -12.458 -27.337 21.245 1.00 97.75 270 ALA A CA 1
ATOM 2082 C C . ALA A 1 270 ? -13.335 -27.221 22.499 1.00 97.75 270 ALA A C 1
ATOM 2084 O O . ALA A 1 270 ? -12.859 -26.966 23.606 1.00 97.75 270 ALA A O 1
ATOM 2085 N N . TRP A 1 271 ? -14.633 -27.429 22.302 1.00 97.12 271 TRP A N 1
ATOM 2086 C CA . TRP A 1 271 ? -15.701 -27.196 23.267 1.00 97.12 271 TRP A CA 1
ATOM 2087 C C . TRP A 1 271 ? -16.494 -28.490 23.493 1.00 97.12 271 TRP A C 1
ATOM 2089 O O . TRP A 1 271 ? -16.872 -29.137 22.509 1.00 97.12 271 TRP A O 1
ATOM 2099 N N . PRO A 1 272 ? -16.794 -28.871 24.749 1.00 95.81 272 PRO A N 1
ATOM 2100 C CA . PRO A 1 272 ? -17.688 -29.985 25.055 1.00 95.81 272 PRO A CA 1
ATOM 2101 C C . PRO A 1 272 ? -19.053 -29.842 24.367 1.00 95.81 272 PRO A C 1
ATOM 2103 O O . PRO A 1 272 ? -19.523 -28.714 24.204 1.00 95.81 272 PRO A O 1
ATOM 2106 N N . PRO A 1 273 ? -19.716 -30.952 23.988 1.00 92.31 273 PRO A N 1
ATOM 2107 C CA . PRO A 1 273 ? -21.029 -30.892 23.354 1.00 92.31 273 PRO A CA 1
ATOM 2108 C C . PRO A 1 273 ? -22.055 -30.183 24.249 1.00 92.31 273 PRO A C 1
ATOM 2110 O O . PRO A 1 273 ? -22.116 -30.439 25.454 1.00 92.31 273 PRO A O 1
ATOM 2113 N N . THR A 1 274 ? -22.879 -29.313 23.661 1.00 87.88 274 THR A N 1
ATOM 2114 C CA . THR A 1 274 ? -23.917 -28.559 24.379 1.00 87.88 274 THR A CA 1
ATOM 2115 C C . THR A 1 274 ? -25.326 -28.873 23.862 1.00 87.88 274 THR A C 1
ATOM 2117 O O . THR A 1 274 ? -25.557 -29.107 22.671 1.00 87.88 274 THR A O 1
ATOM 2120 N N . GLY A 1 275 ? -26.290 -28.933 24.789 1.00 84.31 275 GLY A N 1
ATOM 2121 C CA . GLY A 1 275 ? -27.670 -29.329 24.502 1.00 84.31 275 GLY A CA 1
ATOM 2122 C C . GLY A 1 275 ? -27.784 -30.776 24.009 1.00 84.31 275 GLY A C 1
ATOM 2123 O O . GLY A 1 275 ? -27.304 -31.703 24.653 1.00 84.31 275 GLY A O 1
ATOM 2124 N N . THR A 1 276 ? -28.444 -30.970 22.866 1.00 77.38 276 THR A N 1
ATOM 2125 C CA . THR A 1 276 ? -28.667 -32.281 22.228 1.00 77.38 276 THR A CA 1
ATOM 2126 C C . THR A 1 276 ? -27.553 -32.705 21.263 1.00 77.38 276 THR A C 1
ATOM 2128 O O . THR A 1 276 ? -27.616 -33.803 20.703 1.00 77.38 276 THR A O 1
ATOM 2131 N N . LYS A 1 277 ? -26.530 -31.865 21.040 1.00 81.25 277 LYS A N 1
ATOM 2132 C CA . LYS A 1 277 ? -25.394 -32.200 20.168 1.00 81.25 277 LYS A CA 1
ATOM 2133 C C . LYS A 1 277 ? -24.560 -33.322 20.795 1.00 81.25 277 LYS A C 1
ATOM 2135 O O . LYS A 1 277 ? -24.280 -33.297 21.988 1.00 81.25 277 LYS A O 1
ATOM 2140 N N . LYS A 1 278 ? -24.139 -34.297 19.980 1.00 84.44 278 LYS A N 1
ATOM 2141 C CA . LYS A 1 278 ? -23.294 -35.428 20.419 1.00 84.44 278 LYS A CA 1
ATOM 2142 C C . LYS A 1 278 ? -21.792 -35.194 20.214 1.00 84.44 278 LYS A C 1
ATOM 2144 O O . LYS A 1 278 ? -20.992 -35.767 20.946 1.00 84.44 278 LYS A O 1
ATOM 2149 N N . ALA A 1 279 ? -21.417 -34.378 19.228 1.00 91.94 279 ALA A N 1
ATOM 2150 C CA . ALA A 1 279 ? -20.026 -34.087 18.882 1.00 91.94 279 ALA A CA 1
ATOM 2151 C C . ALA A 1 279 ? -19.527 -32.792 19.559 1.00 91.94 279 ALA A C 1
ATOM 2153 O O . ALA A 1 279 ? -20.315 -31.849 19.704 1.00 91.94 279 ALA A O 1
ATOM 2154 N N . PRO A 1 280 ? -18.244 -32.718 19.966 1.00 95.44 280 PRO A N 1
ATOM 2155 C CA . PRO A 1 280 ? -17.592 -31.470 20.352 1.00 95.44 280 PRO A CA 1
ATOM 2156 C C . PRO A 1 280 ? -17.576 -30.453 19.208 1.00 95.44 280 PRO A C 1
ATOM 2158 O O . PRO A 1 280 ? -17.518 -30.819 18.035 1.00 95.44 280 PRO A O 1
ATOM 2161 N N . ARG A 1 281 ? -17.569 -29.166 19.553 1.00 95.50 281 ARG A N 1
ATOM 2162 C CA . ARG A 1 281 ? -17.424 -28.064 18.590 1.00 95.50 281 ARG A CA 1
ATOM 2163 C C . ARG A 1 281 ? -15.964 -27.619 18.551 1.00 95.50 281 ARG A C 1
ATOM 2165 O O . ARG A 1 281 ? -15.353 -27.482 19.606 1.00 95.50 281 ARG A O 1
ATOM 2172 N N . VAL A 1 282 ? -15.407 -27.349 17.373 1.00 97.56 282 VAL A N 1
ATOM 2173 C CA . VAL A 1 282 ? -14.069 -26.746 17.228 1.00 97.56 282 VAL A CA 1
ATOM 2174 C C . VAL A 1 282 ? -14.241 -25.323 16.707 1.00 97.56 282 VAL A C 1
ATOM 2176 O O . VAL A 1 282 ? -14.940 -25.113 15.722 1.00 97.56 282 VAL A O 1
ATOM 2179 N N . SER A 1 283 ? -13.652 -24.338 17.387 1.00 97.75 283 SER A N 1
ATOM 2180 C CA . SER A 1 283 ? -13.763 -22.921 17.003 1.00 97.75 283 SER A CA 1
ATOM 2181 C C . SER A 1 283 ? -12.482 -22.362 16.388 1.00 97.75 283 SER A C 1
ATOM 2183 O O . SER A 1 283 ? -12.552 -21.380 15.657 1.00 97.75 283 SER A O 1
ATOM 2185 N N . HIS A 1 284 ? -11.327 -22.982 16.656 1.00 98.31 284 HIS A N 1
ATOM 2186 C CA . HIS A 1 284 ? -10.034 -22.573 16.104 1.00 98.31 284 HIS A CA 1
ATOM 2187 C C . HIS A 1 284 ? -9.169 -23.797 15.765 1.00 98.31 284 HIS A C 1
ATOM 2189 O O . HIS A 1 284 ? -9.111 -24.725 16.572 1.00 98.31 284 HIS A O 1
ATOM 2195 N N . TYR A 1 285 ? -8.468 -23.774 14.627 1.00 97.88 285 TYR A N 1
ATOM 2196 C CA . TYR A 1 285 ? -7.434 -24.747 14.233 1.00 97.88 285 TYR A CA 1
ATOM 2197 C C . TYR A 1 285 ? -6.157 -24.035 13.765 1.00 97.88 285 TYR A C 1
ATOM 2199 O O . TYR A 1 285 ? -6.246 -23.023 13.065 1.00 97.88 285 TYR A O 1
ATOM 2207 N N . PHE A 1 286 ? -4.987 -24.565 14.132 1.00 95.81 286 PHE A N 1
ATOM 2208 C CA . PHE A 1 286 ? -3.668 -24.077 13.711 1.00 95.81 286 PHE A CA 1
ATOM 2209 C C . PHE A 1 286 ? -2.605 -25.184 13.836 1.00 95.81 286 PHE A C 1
ATOM 2211 O O . PHE A 1 286 ? -2.599 -25.934 14.809 1.00 95.81 286 PHE A O 1
ATOM 2218 N N . ALA A 1 287 ? -1.700 -25.291 12.857 1.00 95.38 287 ALA A N 1
ATOM 2219 C CA . ALA A 1 287 ? -0.757 -26.408 12.714 1.00 95.38 287 ALA A CA 1
ATOM 2220 C C . ALA A 1 287 ? 0.717 -26.002 12.515 1.00 95.38 287 ALA A C 1
ATOM 2222 O O . ALA A 1 287 ? 1.501 -26.792 11.996 1.00 95.38 287 ALA A O 1
ATOM 2223 N N . GLY A 1 288 ? 1.109 -24.778 12.890 1.00 93.62 288 GLY A N 1
ATOM 2224 C CA . GLY A 1 288 ? 2.456 -24.271 12.599 1.00 93.62 288 GLY A CA 1
ATOM 2225 C C . GLY A 1 288 ? 2.728 -24.319 11.091 1.00 93.62 288 GLY A C 1
ATOM 2226 O O . GLY A 1 288 ? 1.931 -23.787 10.306 1.00 93.62 288 GLY A O 1
ATOM 2227 N N . ASP A 1 289 ? 3.794 -25.017 10.702 1.00 95.44 289 ASP A N 1
ATOM 2228 C CA . ASP A 1 289 ? 4.253 -25.164 9.315 1.00 95.44 289 ASP A CA 1
ATOM 2229 C C . ASP A 1 289 ? 4.113 -26.593 8.764 1.00 95.44 289 ASP A C 1
ATOM 2231 O O . ASP A 1 289 ? 4.736 -26.962 7.761 1.00 95.44 289 ASP A O 1
ATOM 2235 N N . LEU A 1 290 ? 3.254 -27.386 9.409 1.00 92.88 290 LEU A N 1
ATOM 2236 C CA . LEU A 1 290 ? 2.870 -28.727 8.981 1.00 92.88 290 LEU A CA 1
ATOM 2237 C C . LEU A 1 290 ? 2.395 -28.736 7.514 1.00 92.88 290 LEU A C 1
ATOM 2239 O O . LEU A 1 290 ? 1.720 -27.813 7.053 1.00 92.88 290 LEU A O 1
ATOM 2243 N N . GLY A 1 291 ? 2.768 -29.780 6.777 1.00 91.62 291 GLY A N 1
ATOM 2244 C CA . GLY A 1 291 ? 2.373 -30.000 5.389 1.00 91.62 291 GLY A CA 1
ATOM 2245 C C . GLY A 1 291 ? 1.106 -30.847 5.249 1.00 91.62 291 GLY A C 1
ATOM 2246 O O . GLY A 1 291 ? 0.658 -31.520 6.187 1.00 91.62 291 GLY A O 1
ATOM 2247 N N . GLN A 1 292 ? 0.536 -30.851 4.041 1.00 89.25 292 GLN A N 1
ATOM 2248 C CA . GLN A 1 292 ? -0.706 -31.563 3.715 1.00 89.25 292 GLN A CA 1
ATOM 2249 C C . GLN A 1 292 ? -0.655 -33.062 4.063 1.00 89.25 292 GLN A C 1
ATOM 2251 O O . GLN A 1 292 ? -1.689 -33.617 4.439 1.00 89.25 292 GLN A O 1
ATOM 2256 N N . THR A 1 293 ? 0.526 -33.698 4.032 1.00 83.88 293 THR A N 1
ATOM 2257 C CA . THR A 1 293 ? 0.728 -35.107 4.430 1.00 83.88 293 THR A CA 1
ATOM 2258 C C . THR A 1 293 ? 0.283 -35.413 5.860 1.00 83.88 293 THR A C 1
ATOM 2260 O O . THR A 1 293 ? -0.210 -36.508 6.134 1.00 83.88 293 THR A O 1
ATOM 2263 N N . PHE A 1 294 ? 0.432 -34.458 6.778 1.00 86.69 294 PHE A N 1
ATOM 2264 C CA . PHE A 1 294 ? 0.113 -34.644 8.194 1.00 86.69 294 PHE A CA 1
ATOM 2265 C C . PHE A 1 294 ? -1.137 -33.856 8.613 1.00 86.69 294 PHE A C 1
ATOM 2267 O O . PHE A 1 294 ? -1.806 -34.269 9.562 1.00 86.69 294 PHE A O 1
ATOM 2274 N N . GLU A 1 295 ? -1.512 -32.795 7.885 1.00 91.25 295 GLU A N 1
ATOM 2275 C CA . GLU A 1 295 ? -2.818 -32.139 8.042 1.00 91.25 295 GLU A CA 1
ATOM 2276 C C . GLU A 1 295 ? -3.986 -33.042 7.605 1.00 91.25 295 GLU A C 1
ATOM 2278 O O . GLU A 1 295 ? -4.988 -33.093 8.316 1.00 91.25 295 GLU A O 1
ATOM 2283 N N . GLN A 1 296 ? -3.882 -33.791 6.494 1.00 90.31 296 GLN A N 1
ATOM 2284 C CA . GLN A 1 296 ? -5.006 -34.600 5.986 1.00 90.31 296 GLN A CA 1
ATOM 2285 C C . GLN A 1 296 ? -5.476 -35.685 6.982 1.00 90.31 296 GLN A C 1
ATOM 2287 O O . GLN A 1 296 ? -6.679 -35.750 7.226 1.00 90.31 296 GLN A O 1
ATOM 2292 N N . PRO A 1 297 ? -4.605 -36.475 7.649 1.00 90.25 297 PRO A N 1
ATOM 2293 C CA . PRO A 1 297 ? -5.049 -37.381 8.712 1.00 90.25 297 PRO A CA 1
ATOM 2294 C C . PRO A 1 297 ? -5.721 -36.665 9.892 1.00 90.25 297 PRO A C 1
ATOM 2296 O O . PRO A 1 297 ? -6.660 -37.193 10.481 1.00 90.25 297 PRO A O 1
ATOM 2299 N N . ILE A 1 298 ? -5.271 -35.453 10.242 1.00 93.56 298 ILE A N 1
ATOM 2300 C CA . ILE A 1 298 ? -5.883 -34.664 11.321 1.00 93.56 298 ILE A CA 1
ATOM 2301 C C . ILE A 1 298 ? -7.274 -34.168 10.898 1.00 93.56 298 ILE A C 1
ATOM 2303 O O . ILE A 1 298 ? -8.206 -34.225 11.698 1.00 93.56 298 ILE A O 1
ATOM 2307 N N . GLN A 1 299 ? -7.439 -33.738 9.645 1.00 94.12 299 GLN A N 1
ATOM 2308 C CA . GLN A 1 299 ? -8.737 -33.411 9.051 1.00 94.12 299 GLN A CA 1
ATOM 2309 C C . GLN A 1 299 ? -9.681 -34.622 9.077 1.00 94.12 299 GLN A C 1
ATOM 2311 O O . GLN A 1 299 ? -10.792 -34.499 9.588 1.00 94.12 299 GLN A O 1
ATOM 2316 N N . ASP A 1 300 ? -9.227 -35.792 8.621 1.00 92.25 300 ASP A N 1
ATOM 2317 C CA . ASP A 1 300 ? -10.016 -37.030 8.623 1.00 92.25 300 ASP A CA 1
ATOM 2318 C C . ASP A 1 300 ? -10.448 -37.421 10.054 1.00 92.25 300 ASP A C 1
ATOM 2320 O O . ASP A 1 300 ? -11.602 -37.787 10.285 1.00 92.25 300 ASP A O 1
ATOM 2324 N N . TRP A 1 301 ? -9.552 -37.278 11.039 1.00 94.19 301 TRP A N 1
ATOM 2325 C CA . TRP A 1 301 ? -9.825 -37.523 12.461 1.00 94.19 301 TRP A CA 1
ATOM 2326 C C . TRP A 1 301 ? -10.828 -36.530 13.067 1.00 94.19 301 TRP A C 1
ATOM 2328 O O . TRP A 1 301 ? -11.720 -36.938 13.814 1.00 94.19 301 TRP A O 1
ATOM 2338 N N . LEU A 1 302 ? -10.733 -35.241 12.725 1.00 95.88 302 LEU A N 1
ATOM 2339 C CA . LEU A 1 302 ? -11.716 -34.227 13.123 1.00 95.88 302 LEU A CA 1
ATOM 2340 C C . LEU A 1 302 ? -13.099 -34.551 12.538 1.00 95.88 302 LEU A C 1
ATOM 2342 O O . LEU A 1 302 ? -14.090 -34.544 13.272 1.00 95.88 302 LEU A O 1
ATOM 2346 N N . THR A 1 303 ? -13.165 -34.908 11.252 1.00 95.06 303 THR A N 1
ATOM 2347 C CA . THR A 1 303 ? -14.408 -35.311 10.580 1.00 95.06 303 THR A CA 1
ATOM 2348 C C . THR A 1 303 ? -15.012 -36.570 11.211 1.00 95.06 303 THR A C 1
ATOM 2350 O O . THR A 1 303 ? -16.203 -36.581 11.522 1.00 95.06 303 THR A O 1
ATOM 2353 N N . ALA A 1 304 ? -14.205 -37.596 11.507 1.00 93.56 304 ALA A N 1
ATOM 2354 C CA . ALA A 1 304 ? -14.651 -38.797 12.222 1.00 93.56 304 ALA A CA 1
ATOM 2355 C C . ALA A 1 304 ? -15.089 -38.502 13.674 1.00 93.56 304 ALA A C 1
ATOM 2357 O O . ALA A 1 304 ? -15.981 -39.160 14.207 1.00 93.56 304 ALA A O 1
ATOM 2358 N N . GLY A 1 305 ? -14.515 -37.470 14.302 1.00 94.31 305 GLY A N 1
ATOM 2359 C CA . GLY A 1 305 ? -14.958 -36.911 15.583 1.00 94.31 305 GLY A CA 1
ATOM 2360 C C . GLY A 1 305 ? -16.286 -36.140 15.528 1.00 94.31 305 GLY A C 1
ATOM 2361 O O . GLY A 1 305 ? -16.759 -35.690 16.574 1.00 94.31 305 GLY A O 1
ATOM 2362 N N . GLY A 1 306 ? -16.890 -35.993 14.343 1.00 94.81 306 GLY A N 1
ATOM 2363 C CA . GLY A 1 306 ? -18.147 -35.278 14.115 1.00 94.81 306 GLY A CA 1
ATOM 2364 C C . GLY A 1 306 ? -17.992 -33.778 13.850 1.00 94.81 306 GLY A C 1
ATOM 2365 O O . GLY A 1 306 ? -18.983 -33.054 13.937 1.00 94.81 306 GLY A O 1
ATOM 2366 N N . VAL A 1 307 ? -16.781 -33.296 13.544 1.00 95.44 307 VAL A N 1
ATOM 2367 C CA . VAL A 1 307 ? -16.530 -31.889 13.195 1.00 95.44 307 VAL A CA 1
ATOM 2368 C C . VAL A 1 307 ? -16.756 -31.677 11.700 1.00 95.44 307 VAL A C 1
ATOM 2370 O O . VAL A 1 307 ? -16.018 -32.198 10.868 1.00 95.44 307 VAL A O 1
ATOM 2373 N N . ASN A 1 308 ? -17.761 -30.870 11.370 1.00 93.50 308 ASN A N 1
ATOM 2374 C CA . ASN A 1 308 ? -18.104 -30.431 10.013 1.00 93.50 308 ASN A CA 1
ATOM 2375 C C . ASN A 1 308 ? -18.043 -28.899 9.844 1.00 93.50 308 ASN A C 1
ATOM 2377 O O . ASN A 1 308 ? -18.507 -28.365 8.845 1.00 93.50 308 ASN A O 1
ATOM 2381 N N . SER A 1 309 ? -17.514 -28.185 10.842 1.00 94.62 309 SER A N 1
ATOM 2382 C CA . SER A 1 309 ? -17.337 -26.731 10.828 1.00 94.62 309 SER A CA 1
ATOM 2383 C C . SER A 1 309 ? -16.219 -26.325 11.791 1.00 94.62 309 SER A C 1
ATOM 2385 O O . SER A 1 309 ? -16.214 -26.799 12.931 1.00 94.62 309 SER A O 1
ATOM 2387 N N . ILE A 1 310 ? -15.326 -25.424 11.380 1.00 96.19 310 ILE A N 1
ATOM 2388 C CA . ILE A 1 310 ? -14.306 -24.792 12.229 1.00 96.19 310 ILE A CA 1
ATOM 2389 C C . ILE A 1 310 ? -14.349 -23.289 11.961 1.00 96.19 310 ILE A C 1
ATOM 2391 O O . ILE A 1 310 ? -13.896 -22.835 10.918 1.00 96.19 310 ILE A O 1
ATOM 2395 N N . THR A 1 311 ? -14.880 -22.505 12.899 1.00 95.06 311 THR A N 1
ATOM 2396 C CA . THR A 1 311 ? -15.191 -21.081 12.670 1.00 95.06 311 THR A CA 1
ATOM 2397 C C . THR A 1 311 ? -13.979 -20.229 12.278 1.00 95.06 311 THR A C 1
ATOM 2399 O O . THR A 1 311 ? -14.112 -19.291 11.487 1.00 95.06 311 THR A O 1
ATOM 2402 N N . SER A 1 312 ? -12.801 -20.546 12.818 1.00 96.81 312 SER A N 1
ATOM 2403 C CA . SER A 1 312 ? -11.565 -19.802 12.584 1.00 96.81 312 SER A CA 1
ATOM 2404 C C . SER A 1 312 ? -10.372 -20.723 12.324 1.00 96.81 312 SER A C 1
ATOM 2406 O O . SER A 1 312 ? -10.174 -21.734 12.994 1.00 96.81 312 SER A O 1
ATOM 2408 N N . PHE A 1 313 ? -9.535 -20.363 11.361 1.00 94.94 313 PHE A N 1
ATOM 2409 C CA . PHE A 1 313 ? -8.464 -21.214 10.852 1.00 94.94 313 PHE A CA 1
ATOM 2410 C C . PHE A 1 313 ? -7.184 -20.405 10.630 1.00 94.94 313 PHE A C 1
ATOM 2412 O O . PHE A 1 313 ? -7.214 -19.404 9.918 1.00 94.94 313 PHE A O 1
ATOM 2419 N N . LYS A 1 314 ? -6.046 -20.836 11.186 1.00 95.38 314 LYS A N 1
ATOM 2420 C CA . LYS A 1 314 ? -4.733 -20.373 10.715 1.00 95.38 314 LYS A CA 1
ATOM 2421 C C . LYS A 1 314 ? -4.408 -21.122 9.426 1.00 95.38 314 LYS A C 1
ATOM 2423 O O . LYS A 1 314 ? -4.296 -22.343 9.442 1.00 95.38 314 LYS A O 1
ATOM 2428 N N . VAL A 1 315 ? -4.196 -20.391 8.338 1.00 94.56 315 VAL A N 1
ATOM 2429 C CA . VAL A 1 315 ? -3.599 -20.931 7.118 1.00 94.56 315 VAL A CA 1
ATOM 2430 C C . VAL A 1 315 ? -2.142 -21.275 7.429 1.00 94.56 315 VAL A C 1
ATOM 2432 O O . VAL A 1 315 ? -1.321 -20.398 7.714 1.00 94.56 315 VAL A O 1
ATOM 2435 N N . ASN A 1 316 ? -1.847 -22.570 7.450 1.00 92.75 316 ASN A N 1
ATOM 2436 C CA . ASN A 1 316 ? -0.589 -23.106 7.970 1.00 92.75 316 ASN A CA 1
ATOM 2437 C C . ASN A 1 316 ? 0.587 -22.793 7.042 1.00 92.75 316 ASN A C 1
ATOM 2439 O O . ASN A 1 316 ? 0.387 -22.462 5.869 1.00 92.75 316 ASN A O 1
ATOM 2443 N N . HIS A 1 317 ? 1.819 -22.876 7.548 1.00 93.75 317 HIS A N 1
ATOM 2444 C CA . HIS A 1 317 ? 3.034 -22.616 6.765 1.00 93.75 317 HIS A CA 1
ATOM 2445 C C . HIS A 1 317 ? 2.969 -21.273 6.012 1.00 93.75 317 HIS A C 1
ATOM 2447 O O . HIS A 1 317 ? 3.203 -21.189 4.807 1.00 93.75 317 HIS A O 1
ATOM 2453 N N . HIS A 1 318 ? 2.521 -20.221 6.706 1.00 93.31 318 HIS A N 1
ATOM 2454 C CA . HIS A 1 318 ? 2.328 -18.860 6.181 1.00 93.31 318 HIS A CA 1
ATOM 2455 C C . HIS A 1 318 ? 1.456 -18.743 4.903 1.00 93.31 318 HIS A C 1
ATOM 2457 O O . HIS A 1 318 ? 1.522 -17.736 4.196 1.00 93.31 318 HIS A O 1
ATOM 2463 N N . GLY A 1 319 ? 0.638 -19.749 4.566 1.00 93.06 319 GLY A N 1
ATOM 2464 C CA . GLY A 1 319 ? -0.077 -19.815 3.282 1.00 93.06 319 GLY A CA 1
ATOM 2465 C C . GLY A 1 319 ? 0.724 -20.432 2.128 1.00 93.06 319 GLY A C 1
ATOM 2466 O O . GLY A 1 319 ? 0.503 -20.088 0.962 1.00 93.06 319 GLY A O 1
ATOM 2467 N N . SER A 1 320 ? 1.664 -21.325 2.434 1.00 92.69 320 SER A N 1
ATOM 2468 C CA . SER A 1 320 ? 2.349 -22.197 1.475 1.00 92.69 320 SER A CA 1
ATOM 2469 C C . SER A 1 320 ? 1.369 -23.089 0.709 1.00 92.69 320 SER A C 1
ATOM 2471 O O . SER A 1 320 ? 0.412 -23.607 1.271 1.00 92.69 320 SER A O 1
ATOM 2473 N N . GLN A 1 321 ? 1.644 -23.349 -0.570 1.00 90.44 321 GLN A N 1
ATOM 2474 C CA . GLN A 1 321 ? 0.857 -24.286 -1.389 1.00 90.44 321 GLN A CA 1
ATOM 2475 C C . GLN A 1 321 ? 1.037 -25.768 -0.992 1.00 90.44 321 GLN A C 1
ATOM 2477 O O . GLN A 1 321 ? 0.433 -26.640 -1.615 1.00 90.44 321 GLN A O 1
ATOM 2482 N N . TYR A 1 322 ? 1.897 -26.052 -0.006 1.00 90.25 322 TYR A N 1
ATOM 2483 C CA . TYR A 1 322 ? 2.212 -27.396 0.496 1.00 90.25 322 TYR A CA 1
ATOM 2484 C C . TYR A 1 322 ? 1.607 -27.698 1.879 1.00 90.25 322 TYR A C 1
ATOM 2486 O O . TYR A 1 322 ? 1.700 -28.830 2.347 1.00 90.25 322 TYR A O 1
ATOM 2494 N N . SER A 1 323 ? 0.977 -26.710 2.517 1.00 89.94 323 SER A N 1
ATOM 2495 C CA . SER A 1 323 ? 0.109 -26.845 3.696 1.00 89.94 323 SER A CA 1
ATOM 2496 C C . SER A 1 323 ? -1.354 -26.640 3.275 1.00 89.94 323 SER A C 1
ATOM 2498 O O . SER A 1 323 ? -1.618 -26.407 2.096 1.00 89.94 323 SER A O 1
ATOM 2500 N N . THR A 1 324 ? -2.306 -26.714 4.211 1.00 88.00 324 THR A N 1
ATOM 2501 C CA . THR A 1 324 ? -3.745 -26.445 4.022 1.00 88.00 324 THR A CA 1
ATOM 2502 C C . THR A 1 324 ? -4.360 -27.248 2.869 1.00 88.00 324 THR A C 1
ATOM 2504 O O . THR A 1 324 ? -4.343 -26.825 1.713 1.00 88.00 324 THR A O 1
ATOM 2507 N N . THR A 1 325 ? -4.922 -28.427 3.158 1.00 83.94 325 THR A N 1
ATOM 2508 C CA . THR A 1 325 ? -5.466 -29.301 2.097 1.00 83.94 325 THR A CA 1
ATOM 2509 C C . THR A 1 325 ? -6.529 -28.570 1.263 1.00 83.94 325 THR A C 1
ATOM 2511 O O . THR A 1 325 ? -7.335 -27.802 1.792 1.00 83.94 325 THR A O 1
ATOM 2514 N N . MET A 1 326 ? -6.598 -28.842 -0.046 1.00 78.56 326 MET A N 1
ATOM 2515 C CA . MET A 1 326 ? -7.614 -28.226 -0.922 1.00 78.56 326 MET A CA 1
ATOM 2516 C C . MET A 1 326 ? -9.055 -28.482 -0.449 1.00 78.56 326 MET A C 1
ATOM 2518 O O . MET A 1 326 ? -9.946 -27.679 -0.712 1.00 78.56 326 MET A O 1
ATOM 2522 N N . LYS A 1 327 ? -9.282 -29.591 0.267 1.00 85.62 327 LYS A N 1
ATOM 2523 C CA . LYS A 1 327 ? -10.583 -29.968 0.832 1.00 85.62 327 LYS A CA 1
ATOM 2524 C C . LYS A 1 327 ? -10.889 -29.260 2.154 1.00 85.62 327 LYS A C 1
ATOM 2526 O O . LYS A 1 327 ? -12.031 -29.324 2.596 1.00 85.62 327 LYS A O 1
ATOM 2531 N N . PHE A 1 328 ? -9.911 -28.645 2.822 1.00 90.69 328 PHE A N 1
ATOM 2532 C CA . PHE A 1 328 ? -10.067 -28.122 4.184 1.00 90.69 328 PHE A CA 1
ATOM 2533 C C . PHE A 1 328 ? -11.206 -27.097 4.270 1.00 90.69 328 PHE A C 1
ATOM 2535 O O . PHE A 1 328 ? -12.097 -27.228 5.108 1.00 90.69 328 PHE A O 1
ATOM 2542 N N . PHE A 1 329 ? -11.236 -26.135 3.342 1.00 91.56 329 PHE A N 1
ATOM 2543 C CA . PHE A 1 329 ? -12.288 -25.118 3.281 1.00 91.56 329 PHE A CA 1
ATOM 2544 C C . PHE A 1 329 ? -13.678 -25.719 3.004 1.00 91.56 329 PHE A C 1
ATOM 2546 O O . PHE A 1 329 ? -14.644 -25.336 3.654 1.00 91.56 329 PHE A O 1
ATOM 2553 N N . ASP A 1 330 ? -13.773 -26.723 2.123 1.00 89.50 330 ASP A N 1
ATOM 2554 C CA . ASP A 1 330 ? -15.024 -27.455 1.859 1.00 89.50 330 ASP A CA 1
ATOM 2555 C C . ASP A 1 330 ? -15.509 -28.301 3.051 1.00 89.50 330 ASP A C 1
ATOM 2557 O O . ASP A 1 330 ? -16.695 -28.593 3.152 1.00 89.50 330 ASP A O 1
ATOM 2561 N N . THR A 1 331 ? -14.592 -28.761 3.908 1.00 92.69 331 THR A N 1
ATOM 2562 C CA . THR A 1 331 ? -14.891 -29.706 5.004 1.00 92.69 331 THR A CA 1
ATOM 2563 C C . THR A 1 331 ? -15.290 -28.990 6.293 1.00 92.69 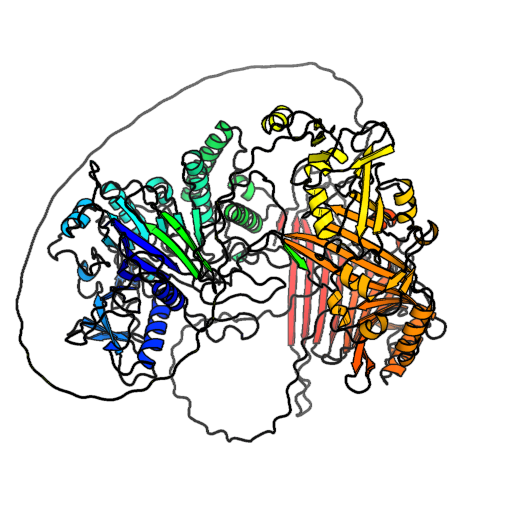331 THR A C 1
ATOM 2565 O O . THR A 1 331 ? -15.999 -29.560 7.121 1.00 92.69 331 THR A O 1
ATOM 2568 N N . PHE A 1 332 ? -14.806 -27.759 6.481 1.00 94.69 332 PHE A N 1
ATOM 2569 C CA . PHE A 1 332 ? -14.926 -27.022 7.740 1.00 94.69 332 PHE A CA 1
ATOM 2570 C C . PHE A 1 332 ? -15.482 -25.597 7.601 1.00 94.69 332 PHE A C 1
ATOM 2572 O O . PHE A 1 332 ? -15.649 -24.929 8.618 1.00 94.69 332 PHE A O 1
ATOM 2579 N N . GLU A 1 333 ? -15.751 -25.130 6.381 1.00 94.06 333 GLU A N 1
ATOM 2580 C CA . GLU A 1 333 ? -16.425 -23.863 6.056 1.00 94.06 333 GLU A CA 1
ATOM 2581 C C . GLU A 1 333 ? -16.030 -22.638 6.931 1.00 94.06 333 GLU A C 1
ATOM 2583 O O . GLU A 1 333 ? -16.887 -22.011 7.561 1.00 94.06 333 GLU A O 1
ATOM 2588 N N . PRO A 1 334 ? -14.730 -22.281 7.026 1.00 94.44 334 PRO A N 1
ATOM 2589 C CA . PRO A 1 334 ? -14.249 -21.341 8.037 1.00 94.44 334 PRO A CA 1
ATOM 2590 C C . PRO A 1 334 ? -14.647 -19.884 7.765 1.00 94.44 334 PRO A C 1
ATOM 2592 O O . PRO A 1 334 ? -14.232 -19.275 6.777 1.00 94.44 334 PRO A O 1
ATOM 2595 N N . VAL A 1 335 ? -15.373 -19.281 8.712 1.00 91.88 335 VAL A N 1
ATOM 2596 C CA . VAL A 1 335 ? -15.766 -17.858 8.685 1.00 91.88 335 VAL A CA 1
ATOM 2597 C C . VAL A 1 335 ? -14.540 -16.939 8.661 1.00 91.88 335 VAL A C 1
ATOM 2599 O O . VAL A 1 335 ? -14.549 -15.917 7.978 1.00 91.88 335 VAL A O 1
ATOM 2602 N N . ASN A 1 336 ? -13.465 -17.308 9.362 1.00 94.31 336 ASN A N 1
ATOM 2603 C CA . ASN A 1 336 ? -12.203 -16.570 9.350 1.00 94.31 336 ASN A CA 1
ATOM 2604 C C . ASN A 1 336 ? -11.031 -17.478 8.968 1.00 94.31 336 ASN A C 1
ATOM 2606 O O . ASN A 1 336 ? -10.774 -18.475 9.641 1.00 94.31 336 ASN A O 1
ATOM 2610 N N . ALA A 1 337 ? -10.250 -17.074 7.973 1.00 95.81 337 ALA A N 1
ATOM 2611 C CA . ALA A 1 337 ? -8.920 -17.605 7.704 1.00 95.81 337 ALA A CA 1
ATOM 2612 C C . ALA A 1 337 ? -7.866 -16.537 8.051 1.00 95.81 337 ALA A C 1
ATOM 2614 O O . ALA A 1 337 ? -8.011 -15.387 7.645 1.00 95.81 337 ALA A O 1
ATOM 2615 N N . PHE A 1 338 ? -6.814 -16.891 8.794 1.00 96.38 338 PHE A N 1
ATOM 2616 C CA . PHE A 1 338 ? -5.705 -15.996 9.147 1.00 96.38 338 PHE A CA 1
ATOM 2617 C C . PHE A 1 338 ? -4.365 -16.487 8.581 1.00 96.38 338 PHE A C 1
ATOM 2619 O O . PHE A 1 338 ? -4.009 -17.649 8.751 1.00 96.38 338 PHE A O 1
ATOM 2626 N N . VAL A 1 339 ? -3.589 -15.589 7.974 1.00 95.62 339 VAL A N 1
ATOM 2627 C CA . VAL A 1 339 ? -2.265 -15.842 7.399 1.00 95.62 339 VAL A CA 1
ATOM 2628 C C . VAL A 1 339 ? -1.187 -15.045 8.152 1.00 95.62 339 VAL A C 1
ATOM 2630 O O . VAL A 1 339 ? -1.132 -13.820 8.036 1.00 95.62 339 VAL A O 1
ATOM 2633 N N . PRO A 1 340 ? -0.241 -15.688 8.848 1.00 90.06 340 PRO A N 1
ATOM 2634 C CA . PRO A 1 340 ? 0.974 -15.014 9.299 1.00 90.06 340 PRO A CA 1
ATOM 2635 C C . PRO A 1 340 ? 1.899 -14.799 8.097 1.00 90.06 340 PRO A C 1
ATOM 2637 O O . PRO A 1 340 ? 2.682 -15.672 7.740 1.00 90.06 340 PRO A O 1
ATOM 2640 N N . SER A 1 341 ? 1.753 -13.666 7.413 1.00 85.75 341 SER A N 1
ATOM 2641 C CA . SER A 1 341 ? 2.468 -13.338 6.176 1.00 85.75 341 SER A CA 1
ATOM 2642 C C . SER A 1 341 ? 3.793 -12.599 6.452 1.00 85.75 341 SER A C 1
ATOM 2644 O O . SER A 1 341 ? 3.790 -11.603 7.181 1.00 85.75 341 SER A O 1
ATOM 2646 N N . PRO A 1 342 ? 4.932 -13.022 5.865 1.00 83.50 342 PRO A N 1
ATOM 2647 C CA . PRO A 1 342 ? 6.233 -12.398 6.106 1.00 83.50 342 PRO A CA 1
ATOM 2648 C C . PRO A 1 342 ? 6.458 -11.135 5.256 1.00 83.50 342 PRO A C 1
ATOM 2650 O O . PRO A 1 342 ? 6.366 -11.159 4.026 1.00 83.50 342 PRO A O 1
ATOM 2653 N N . THR A 1 343 ? 6.896 -10.052 5.904 1.00 82.88 343 THR A N 1
ATOM 2654 C CA . THR A 1 343 ? 7.157 -8.731 5.286 1.00 82.88 343 THR A CA 1
ATOM 2655 C C . THR A 1 343 ? 8.224 -8.717 4.181 1.00 82.88 343 THR A C 1
ATOM 2657 O O . THR A 1 343 ? 8.320 -7.763 3.413 1.00 82.88 343 THR A O 1
ATOM 2660 N N . ASN A 1 344 ? 9.070 -9.746 4.094 1.00 78.19 344 ASN A N 1
ATOM 2661 C CA . ASN A 1 344 ? 10.135 -9.833 3.089 1.00 78.19 344 ASN A CA 1
ATOM 2662 C C . ASN A 1 344 ? 9.713 -10.592 1.812 1.00 78.19 344 ASN A C 1
ATOM 2664 O O . ASN A 1 344 ? 10.427 -10.564 0.804 1.00 78.19 344 ASN A O 1
ATOM 2668 N N . GLY A 1 345 ? 8.568 -11.285 1.848 1.00 77.44 345 GLY A N 1
ATOM 2669 C CA . GLY A 1 345 ? 8.055 -12.091 0.743 1.00 77.44 345 GLY A CA 1
ATOM 2670 C C . GLY A 1 345 ? 8.949 -13.244 0.283 1.00 77.44 345 GLY A C 1
ATOM 2671 O O . GLY A 1 345 ? 8.709 -13.753 -0.807 1.00 77.44 345 GLY A O 1
ATOM 2672 N N . ARG A 1 346 ? 9.973 -13.653 1.049 1.00 79.75 346 ARG A N 1
ATOM 2673 C CA . ARG A 1 346 ? 11.073 -14.539 0.608 1.00 79.75 346 ARG A CA 1
ATOM 2674 C C . ARG A 1 346 ? 10.602 -15.820 -0.090 1.00 79.75 346 ARG A C 1
ATOM 2676 O O . ARG A 1 346 ? 11.204 -16.227 -1.080 1.00 79.75 346 ARG A O 1
ATOM 2683 N N . HIS A 1 347 ? 9.513 -16.407 0.403 1.00 84.25 347 HIS A N 1
ATOM 2684 C CA . HIS A 1 347 ? 8.922 -17.654 -0.097 1.00 84.25 347 HIS A CA 1
ATOM 2685 C C . HIS A 1 347 ? 7.655 -17.435 -0.949 1.00 84.25 347 HIS A C 1
ATOM 2687 O O . HIS A 1 347 ? 7.024 -18.389 -1.391 1.00 84.25 347 HIS A O 1
ATOM 2693 N N . GLY A 1 348 ? 7.266 -16.180 -1.206 1.00 85.94 348 GLY A N 1
ATOM 2694 C CA . GLY A 1 348 ? 6.025 -15.847 -1.911 1.00 85.94 348 GLY A CA 1
ATOM 2695 C C . GLY A 1 348 ? 4.753 -16.118 -1.105 1.00 85.94 348 GLY A C 1
ATOM 2696 O O . GLY A 1 348 ? 3.712 -16.362 -1.704 1.00 85.94 348 GLY A O 1
ATOM 2697 N N . HIS A 1 349 ? 4.850 -16.124 0.226 1.00 91.44 349 HIS A N 1
ATOM 2698 C CA . HIS A 1 349 ? 3.770 -16.451 1.161 1.00 91.44 349 HIS A CA 1
ATOM 2699 C C . HIS A 1 349 ? 2.932 -15.198 1.532 1.00 91.44 349 HIS A C 1
ATOM 2701 O O . HIS A 1 349 ? 3.532 -14.146 1.776 1.00 91.44 349 HIS A O 1
ATOM 2707 N N . PRO A 1 350 ? 1.582 -15.269 1.596 1.00 93.50 350 PRO A N 1
ATOM 2708 C CA . PRO A 1 350 ? 0.735 -16.375 1.147 1.00 93.50 350 PRO A CA 1
ATOM 2709 C C . PRO A 1 350 ? 0.837 -16.586 -0.360 1.00 93.50 350 PRO A C 1
ATOM 2711 O O . PRO A 1 350 ? 0.824 -15.640 -1.149 1.00 93.50 350 PRO A O 1
ATOM 2714 N N . THR A 1 351 ? 0.911 -17.852 -0.755 1.00 93.00 351 THR A N 1
ATOM 2715 C CA . THR A 1 351 ? 1.032 -18.226 -2.160 1.00 93.00 351 THR A CA 1
ATOM 2716 C C . THR A 1 351 ? -0.285 -17.982 -2.890 1.00 93.00 351 THR A C 1
ATOM 2718 O O . THR A 1 351 ? -1.372 -18.281 -2.386 1.00 93.00 351 THR A O 1
ATOM 2721 N N . TRP A 1 352 ? -0.195 -17.461 -4.118 1.00 91.50 352 TRP A N 1
ATOM 2722 C CA . TRP A 1 352 ? -1.381 -17.165 -4.923 1.00 91.50 352 TRP A CA 1
ATOM 2723 C C . TRP A 1 352 ? -2.331 -18.377 -5.108 1.00 91.50 352 TRP A C 1
ATOM 2725 O O . TRP A 1 352 ? -3.538 -18.141 -5.092 1.00 91.50 352 TRP A O 1
ATOM 2735 N N . PRO A 1 353 ? -1.880 -19.655 -5.210 1.00 92.19 353 PRO A N 1
ATOM 2736 C CA . PRO A 1 353 ? -2.781 -20.806 -5.323 1.00 92.19 353 PRO A CA 1
ATOM 2737 C C . PRO A 1 353 ? -3.670 -21.007 -4.095 1.00 92.19 353 PRO A C 1
ATOM 2739 O O . PRO A 1 353 ? -4.839 -21.354 -4.252 1.00 92.19 353 PRO A O 1
ATOM 2742 N N . VAL A 1 354 ? -3.155 -20.758 -2.885 1.00 92.50 354 VAL A N 1
ATOM 2743 C CA . VAL A 1 354 ? -3.930 -20.881 -1.639 1.00 92.50 354 VAL A CA 1
ATOM 2744 C C . VAL A 1 354 ? -4.989 -19.786 -1.567 1.00 92.50 354 VAL A C 1
ATOM 2746 O O . VAL A 1 354 ? -6.156 -20.085 -1.325 1.00 92.50 354 VAL A O 1
ATOM 2749 N N . VAL A 1 355 ? -4.621 -18.539 -1.880 1.00 93.19 355 VAL A N 1
ATOM 2750 C CA . VAL A 1 355 ? -5.576 -17.417 -1.927 1.00 93.19 355 VAL A CA 1
ATOM 2751 C C . VAL A 1 355 ? -6.631 -17.631 -3.017 1.00 93.19 355 VAL A C 1
ATOM 2753 O O . VAL A 1 355 ? -7.806 -17.380 -2.778 1.00 93.19 355 VAL A O 1
ATOM 2756 N N . PHE A 1 356 ? -6.253 -18.163 -4.183 1.00 91.44 356 PHE A N 1
ATOM 2757 C CA . PHE A 1 356 ? -7.185 -18.481 -5.270 1.00 91.44 356 PHE A CA 1
ATOM 2758 C C . PHE A 1 356 ? -8.158 -19.615 -4.901 1.00 91.44 356 PHE A C 1
ATOM 2760 O O . PHE A 1 356 ? -9.354 -19.532 -5.183 1.00 91.44 356 PHE A O 1
ATOM 2767 N N . THR A 1 357 ? -7.654 -20.652 -4.225 1.00 91.38 357 THR A N 1
ATOM 2768 C CA . THR A 1 357 ? -8.454 -21.766 -3.688 1.00 91.38 357 THR A CA 1
ATOM 2769 C C . THR A 1 357 ? -9.462 -21.262 -2.658 1.00 91.38 357 THR A C 1
ATOM 2771 O O . THR A 1 357 ? -10.655 -21.545 -2.769 1.00 91.38 357 THR A O 1
ATOM 2774 N N . TRP A 1 358 ? -8.987 -20.464 -1.696 1.00 93.81 358 TRP A N 1
ATOM 2775 C CA . TRP A 1 358 ? -9.823 -19.846 -0.676 1.00 93.81 358 TRP A CA 1
ATOM 2776 C C . TRP A 1 358 ? -10.873 -18.916 -1.290 1.00 93.81 358 TRP A C 1
ATOM 2778 O O . TRP A 1 358 ? -12.040 -19.026 -0.941 1.00 93.81 358 TRP A O 1
ATOM 2788 N N . TYR A 1 359 ? -10.498 -18.058 -2.243 1.00 92.25 359 TYR A N 1
ATOM 2789 C CA . TYR A 1 359 ? -11.401 -17.089 -2.869 1.00 92.25 359 TYR A CA 1
ATOM 2790 C C . TYR A 1 359 ? -12.571 -17.758 -3.603 1.00 92.25 359 TYR A C 1
ATOM 2792 O O . TYR A 1 359 ? -13.719 -17.352 -3.425 1.00 92.25 359 TYR A O 1
ATOM 2800 N N . ILE A 1 360 ? -12.313 -18.811 -4.390 1.00 90.19 360 ILE A N 1
ATOM 2801 C CA . ILE A 1 360 ? -13.388 -19.550 -5.072 1.00 90.19 360 ILE A CA 1
ATOM 2802 C C . ILE A 1 360 ? -14.311 -20.235 -4.058 1.00 90.19 360 ILE A C 1
ATOM 2804 O O . ILE A 1 360 ? -15.530 -20.193 -4.229 1.00 90.19 360 ILE A O 1
ATOM 2808 N N . TRP A 1 361 ? -13.763 -20.839 -2.999 1.00 91.19 361 TRP A N 1
ATOM 2809 C CA . TRP A 1 361 ? -14.589 -21.406 -1.933 1.00 91.19 361 TRP A CA 1
ATOM 2810 C C . TRP A 1 361 ? -15.416 -20.315 -1.227 1.00 91.19 361 TRP A C 1
ATOM 2812 O O . TRP A 1 361 ? -16.633 -20.448 -1.135 1.00 91.19 361 TRP A O 1
ATOM 2822 N N . ALA A 1 362 ? -14.795 -19.208 -0.814 1.00 91.38 362 ALA A N 1
ATOM 2823 C CA . ALA A 1 362 ? -15.435 -18.116 -0.086 1.00 91.38 362 ALA A CA 1
ATOM 2824 C C . ALA A 1 362 ? -16.553 -17.470 -0.912 1.00 91.38 362 ALA A C 1
ATOM 2826 O O . ALA A 1 362 ? -17.662 -17.303 -0.416 1.00 91.38 362 ALA A O 1
ATOM 2827 N N . MET A 1 363 ? -16.327 -17.198 -2.199 1.00 88.38 363 MET A N 1
ATOM 2828 C CA . MET A 1 363 ? -17.379 -16.726 -3.105 1.00 88.38 363 MET A CA 1
ATOM 2829 C C . MET A 1 363 ? -18.518 -17.749 -3.236 1.00 88.38 363 MET A C 1
ATOM 2831 O O . MET A 1 363 ? -19.689 -17.375 -3.187 1.00 88.38 363 MET A O 1
ATOM 2835 N N . ALA A 1 364 ? -18.210 -19.048 -3.334 1.00 84.38 364 ALA A N 1
ATOM 2836 C CA . ALA A 1 364 ? -19.223 -20.102 -3.389 1.00 84.38 364 ALA A CA 1
ATOM 2837 C C . ALA A 1 364 ? -19.988 -20.300 -2.069 1.00 84.38 364 ALA A C 1
ATOM 2839 O O . ALA A 1 364 ? -21.159 -20.686 -2.127 1.00 84.38 364 ALA A O 1
ATOM 2840 N N . TYR A 1 365 ? -19.378 -20.016 -0.919 1.00 83.44 365 TYR A N 1
ATOM 2841 C CA . TYR A 1 365 ? -19.969 -20.104 0.419 1.00 83.44 365 TYR A CA 1
ATOM 2842 C C . TYR A 1 365 ? -20.799 -18.859 0.770 1.00 83.44 365 TYR A C 1
ATOM 2844 O O . TYR A 1 365 ? -21.947 -18.981 1.200 1.00 83.44 365 TYR A O 1
ATOM 2852 N N . ASN A 1 366 ? -20.284 -17.663 0.471 1.00 80.06 366 ASN A N 1
ATOM 2853 C CA . ASN A 1 366 ? -20.943 -16.371 0.696 1.00 80.06 366 ASN A CA 1
ATOM 2854 C C . ASN A 1 366 ? -22.246 -16.229 -0.110 1.00 80.06 366 ASN A C 1
ATOM 2856 O O . ASN A 1 366 ? -23.137 -15.491 0.292 1.00 80.06 366 ASN A O 1
ATOM 2860 N N . THR A 1 367 ? -22.424 -16.987 -1.203 1.00 62.47 367 THR A N 1
ATOM 2861 C CA . THR A 1 367 ? -23.738 -17.085 -1.874 1.00 62.47 367 THR A CA 1
ATOM 2862 C C . THR A 1 367 ? -24.843 -17.705 -0.999 1.00 62.47 367 THR A C 1
ATOM 2864 O O . THR A 1 367 ? -26.024 -17.539 -1.312 1.00 62.47 367 THR A O 1
ATOM 2867 N N . SER A 1 368 ? -24.493 -18.426 0.066 1.00 65.00 368 SER A N 1
ATOM 2868 C CA . SER A 1 368 ? -25.394 -19.246 0.894 1.00 65.00 368 SER A CA 1
ATOM 2869 C C . SER A 1 368 ? -25.313 -18.970 2.404 1.00 65.00 368 SER A C 1
ATOM 2871 O O . SER A 1 368 ? -26.089 -19.555 3.153 1.00 65.00 368 SER A O 1
ATOM 2873 N N . SER A 1 369 ? -24.416 -18.088 2.855 1.00 72.69 369 SER A N 1
ATOM 2874 C CA . SER A 1 369 ? -24.183 -17.776 4.273 1.00 72.69 369 SER A CA 1
ATOM 2875 C C . SER A 1 369 ? -24.550 -16.328 4.613 1.00 72.69 369 SER A C 1
ATOM 2877 O O . SER A 1 369 ? -24.219 -15.409 3.869 1.00 72.69 369 SER A O 1
ATOM 2879 N N . ASN A 1 370 ? -25.150 -16.118 5.790 1.00 70.44 370 ASN A N 1
ATOM 2880 C CA . ASN A 1 370 ? -25.381 -14.782 6.362 1.00 70.44 370 ASN A CA 1
ATOM 2881 C C . ASN A 1 370 ? -24.095 -14.141 6.925 1.00 70.44 370 ASN A C 1
ATOM 2883 O O . ASN A 1 370 ? -24.059 -12.938 7.173 1.00 70.44 370 ASN A O 1
ATOM 2887 N N . SER A 1 371 ? -23.045 -14.936 7.150 1.00 76.44 371 SER A N 1
ATOM 2888 C CA . SER A 1 371 ? -21.731 -14.477 7.605 1.00 76.44 371 SER A CA 1
ATOM 2889 C C . SER A 1 371 ? -20.715 -14.683 6.478 1.00 76.44 371 SER A C 1
ATOM 2891 O O . SER A 1 371 ? -20.382 -15.838 6.189 1.00 76.44 371 SER A O 1
ATOM 2893 N N . PRO A 1 372 ? -20.226 -13.612 5.823 1.00 83.94 372 PRO A N 1
ATOM 2894 C CA . PRO A 1 372 ? -19.254 -13.748 4.750 1.00 83.94 372 PRO A CA 1
ATOM 2895 C C . PRO A 1 372 ? -17.906 -14.202 5.310 1.00 83.94 372 PRO A C 1
ATOM 2897 O O . PRO A 1 372 ? -17.413 -13.635 6.290 1.00 83.94 372 PRO A O 1
ATOM 2900 N N . ALA A 1 373 ? -17.311 -15.203 4.665 1.00 90.56 373 ALA A N 1
ATOM 2901 C CA . ALA A 1 373 ? -15.975 -15.680 4.971 1.00 90.56 373 ALA A CA 1
ATOM 2902 C C . ALA A 1 373 ? -14.919 -14.605 4.666 1.00 90.56 373 ALA A C 1
ATOM 2904 O O . ALA A 1 373 ? -15.029 -13.882 3.671 1.00 90.56 373 ALA A O 1
ATOM 2905 N N . ARG A 1 374 ? -13.893 -14.518 5.519 1.00 91.12 374 ARG A N 1
ATOM 2906 C CA . ARG A 1 374 ? -12.850 -13.478 5.492 1.00 91.12 374 ARG A CA 1
ATOM 2907 C C . ARG A 1 374 ? -11.457 -14.099 5.467 1.00 91.12 374 ARG A C 1
ATOM 2909 O O . ARG A 1 374 ? -11.201 -15.026 6.237 1.00 91.12 374 ARG A O 1
ATOM 2916 N N . LEU A 1 375 ? -10.552 -13.555 4.654 1.00 95.06 375 LEU A N 1
ATOM 2917 C CA . LEU A 1 375 ? -9.125 -13.876 4.710 1.00 95.06 375 LEU A CA 1
ATOM 2918 C C . LEU A 1 375 ? -8.369 -12.685 5.292 1.00 95.06 375 LEU A C 1
ATOM 2920 O O . LEU A 1 375 ? -8.430 -11.574 4.780 1.00 95.06 375 LEU A O 1
ATOM 2924 N N . VAL A 1 376 ? -7.657 -12.914 6.381 1.00 95.50 376 VAL A N 1
ATOM 2925 C CA . VAL A 1 376 ? -6.908 -11.890 7.103 1.00 95.50 376 VAL A CA 1
ATOM 2926 C C . VAL A 1 376 ? -5.441 -12.277 7.103 1.00 95.50 376 VAL A C 1
ATOM 2928 O O . VAL A 1 376 ? -5.127 -13.459 7.186 1.00 95.50 376 VAL A O 1
ATOM 2931 N N . ALA A 1 377 ? -4.530 -11.315 7.045 1.00 95.38 377 ALA A N 1
ATOM 2932 C CA . ALA A 1 377 ? -3.105 -11.567 7.161 1.00 95.38 377 ALA A CA 1
ATOM 2933 C C . ALA A 1 377 ? -2.420 -10.614 8.142 1.00 95.38 377 ALA A C 1
ATOM 2935 O O . ALA A 1 377 ? -2.926 -9.536 8.435 1.00 95.38 377 ALA A O 1
ATOM 2936 N N . GLY A 1 378 ? -1.256 -11.010 8.657 1.00 93.31 378 GLY A N 1
ATOM 2937 C CA . GLY A 1 378 ? -0.450 -10.155 9.531 1.00 93.31 378 GLY A CA 1
ATOM 2938 C C . GLY A 1 378 ? 0.161 -8.947 8.808 1.00 93.31 378 GLY A C 1
ATOM 2939 O O . GLY A 1 378 ? 0.423 -7.926 9.439 1.00 93.31 378 GLY A O 1
ATOM 2940 N N . THR A 1 379 ? 0.405 -9.057 7.502 1.00 91.94 379 THR A N 1
ATOM 2941 C CA . THR A 1 379 ? 1.067 -8.049 6.655 1.00 91.94 379 THR A CA 1
ATOM 2942 C C . THR A 1 379 ? 0.503 -8.105 5.231 1.00 91.94 379 THR A C 1
ATOM 2944 O O . THR A 1 379 ? 0.031 -9.162 4.794 1.00 91.94 379 THR A O 1
ATOM 2947 N N . PHE A 1 380 ? 0.544 -6.992 4.494 1.00 91.81 380 PHE A N 1
ATOM 2948 C CA . PHE A 1 380 ? 0.049 -6.947 3.113 1.00 91.81 380 PHE A CA 1
ATOM 2949 C C . PHE A 1 380 ? 0.893 -7.857 2.190 1.00 91.81 380 PHE A C 1
ATOM 2951 O O . PHE A 1 380 ? 2.123 -7.779 2.252 1.00 91.81 380 PHE A O 1
ATOM 2958 N N . PRO A 1 381 ? 0.313 -8.727 1.334 1.00 91.44 381 PRO A N 1
ATOM 2959 C CA . PRO A 1 381 ? 1.088 -9.783 0.681 1.00 91.44 381 PRO A CA 1
ATOM 2960 C C . PRO A 1 381 ? 2.136 -9.273 -0.317 1.00 91.44 381 PRO A C 1
ATOM 2962 O O . PRO A 1 381 ? 1.827 -8.704 -1.365 1.00 91.44 381 PRO A O 1
ATOM 2965 N N . ALA A 1 382 ? 3.403 -9.599 -0.052 1.00 86.19 382 ALA A N 1
ATOM 2966 C CA . ALA A 1 382 ? 4.555 -9.162 -0.846 1.00 86.19 382 ALA A CA 1
ATOM 2967 C C . ALA A 1 382 ? 4.453 -9.454 -2.353 1.00 86.19 382 ALA A C 1
ATOM 2969 O O . ALA A 1 382 ? 4.994 -8.707 -3.168 1.00 86.19 382 ALA A O 1
ATOM 2970 N N . ALA A 1 383 ? 3.770 -10.542 -2.724 1.00 84.62 383 ALA A N 1
ATOM 2971 C CA . ALA A 1 383 ? 3.555 -10.971 -4.104 1.00 84.62 383 ALA A CA 1
ATOM 2972 C C . ALA A 1 383 ? 2.793 -9.934 -4.960 1.00 84.62 383 ALA A C 1
ATOM 2974 O O . ALA A 1 383 ? 3.032 -9.857 -6.167 1.00 84.62 383 ALA A O 1
ATOM 2975 N N . ILE A 1 384 ? 1.932 -9.124 -4.332 1.00 87.25 384 ILE A N 1
ATOM 2976 C CA . ILE A 1 384 ? 1.029 -8.149 -4.965 1.00 87.25 384 ILE A CA 1
ATOM 2977 C C . ILE A 1 384 ? 1.272 -6.713 -4.475 1.00 87.25 384 ILE A C 1
ATOM 2979 O O . ILE A 1 384 ? 0.360 -5.899 -4.440 1.00 87.25 384 ILE A O 1
ATOM 2983 N N . MET A 1 385 ? 2.515 -6.352 -4.144 1.00 84.38 385 MET A N 1
ATOM 2984 C CA . MET A 1 385 ? 2.890 -4.938 -4.014 1.00 84.38 385 MET A CA 1
ATOM 2985 C C . MET A 1 385 ? 3.162 -4.316 -5.396 1.00 84.38 385 MET A C 1
ATOM 2987 O O . MET A 1 385 ? 4.003 -4.825 -6.150 1.00 84.38 385 MET A O 1
ATOM 2991 N N . ARG A 1 386 ? 2.507 -3.189 -5.715 1.00 81.38 386 ARG A N 1
ATOM 2992 C CA . ARG A 1 386 ? 2.931 -2.273 -6.795 1.00 81.38 386 ARG A CA 1
ATOM 2993 C C . ARG A 1 386 ? 3.978 -1.284 -6.263 1.00 81.38 386 ARG A C 1
ATOM 2995 O O . ARG A 1 386 ? 3.936 -0.916 -5.097 1.00 81.38 386 ARG A O 1
ATOM 3002 N N . ASN A 1 387 ? 4.901 -0.838 -7.113 1.00 77.94 387 ASN A N 1
ATOM 3003 C CA . ASN A 1 387 ? 5.729 0.348 -6.846 1.00 77.94 387 ASN A CA 1
ATOM 3004 C C . ASN A 1 387 ? 5.096 1.625 -7.429 1.00 77.94 387 ASN A C 1
ATOM 3006 O O . ASN A 1 387 ? 4.118 1.545 -8.169 1.00 77.94 387 ASN A O 1
ATOM 3010 N N . ASP A 1 388 ? 5.726 2.779 -7.193 1.00 68.88 388 ASP A N 1
ATOM 3011 C CA . ASP A 1 388 ? 5.351 4.115 -7.700 1.00 68.88 388 ASP A CA 1
ATOM 3012 C C . ASP A 1 388 ? 5.122 4.182 -9.226 1.00 68.88 388 ASP A C 1
ATOM 3014 O O . ASP A 1 388 ? 4.507 5.113 -9.734 1.00 68.88 388 ASP A O 1
ATOM 3018 N N . LYS A 1 389 ? 5.643 3.204 -9.981 1.00 69.50 389 LYS A N 1
ATOM 3019 C CA . LYS A 1 389 ? 5.490 3.075 -11.440 1.00 69.50 389 LYS A CA 1
ATOM 3020 C C . LYS A 1 389 ? 4.375 2.082 -11.816 1.00 69.50 389 LYS A C 1
ATOM 3022 O O . LYS A 1 389 ? 4.372 1.575 -12.934 1.00 69.50 389 LYS A O 1
ATOM 3027 N N . GLY A 1 390 ? 3.502 1.703 -10.880 1.00 76.19 390 GLY A N 1
ATOM 3028 C CA . GLY A 1 390 ? 2.413 0.729 -11.046 1.00 76.19 390 GLY A CA 1
ATOM 3029 C C . GLY A 1 390 ? 2.847 -0.738 -11.220 1.00 76.19 390 GLY A C 1
ATOM 3030 O O . GLY A 1 390 ? 2.003 -1.605 -11.463 1.00 76.19 390 GLY A O 1
ATOM 3031 N N . ASN A 1 391 ? 4.144 -1.050 -11.120 1.00 79.94 391 ASN A N 1
ATOM 3032 C CA . ASN A 1 391 ? 4.688 -2.364 -11.475 1.00 79.94 391 ASN A CA 1
ATOM 3033 C C . ASN A 1 391 ? 4.734 -3.328 -10.281 1.00 79.94 391 ASN A C 1
ATOM 3035 O O . ASN A 1 391 ? 5.164 -2.955 -9.191 1.00 79.94 391 ASN A O 1
ATOM 3039 N N . TRP A 1 392 ? 4.365 -4.590 -10.518 1.00 82.19 392 TRP A N 1
ATOM 3040 C CA . TRP A 1 392 ? 4.356 -5.667 -9.523 1.00 82.19 392 TRP A CA 1
ATOM 3041 C C . TRP A 1 392 ? 5.761 -6.064 -9.048 1.00 82.19 392 TRP A C 1
ATOM 3043 O O . TRP A 1 392 ? 6.432 -6.887 -9.681 1.00 82.19 392 TRP A O 1
ATOM 3053 N N . VAL A 1 393 ? 6.182 -5.545 -7.894 1.00 79.00 393 VAL A N 1
ATOM 3054 C CA . VAL A 1 393 ? 7.483 -5.840 -7.265 1.00 79.00 393 VAL A CA 1
ATOM 3055 C C . VAL A 1 393 ? 7.576 -7.315 -6.856 1.00 79.00 393 VAL A C 1
ATOM 3057 O O . VAL A 1 393 ? 8.607 -7.964 -7.040 1.00 79.00 393 VAL A O 1
ATOM 3060 N N . GLY A 1 394 ? 6.467 -7.877 -6.373 1.00 80.88 394 GLY A N 1
ATOM 3061 C CA . GLY A 1 394 ? 6.359 -9.278 -5.967 1.00 80.88 394 GLY A CA 1
ATOM 3062 C C . GLY A 1 394 ? 6.253 -10.300 -7.102 1.00 80.88 394 GLY A C 1
ATOM 3063 O O . GLY A 1 394 ? 6.324 -11.501 -6.841 1.00 80.88 394 GLY A O 1
ATOM 3064 N N . SER A 1 395 ? 6.130 -9.871 -8.364 1.00 83.69 395 SER A N 1
ATOM 3065 C CA . SER A 1 395 ? 5.848 -10.763 -9.508 1.00 83.69 395 SER A CA 1
ATOM 3066 C C . SER A 1 395 ? 6.893 -11.865 -9.745 1.00 83.69 395 SER A C 1
ATOM 3068 O O . SER A 1 395 ? 6.583 -12.897 -10.351 1.00 83.69 395 SER A O 1
ATOM 3070 N N . LYS A 1 396 ? 8.119 -11.715 -9.223 1.00 86.50 396 LYS A N 1
ATOM 3071 C CA . LYS A 1 396 ? 9.118 -12.797 -9.199 1.00 86.50 396 LYS A CA 1
ATOM 3072 C C . LYS A 1 396 ? 8.615 -14.043 -8.454 1.00 86.50 396 LYS A C 1
ATOM 3074 O O . LYS A 1 396 ? 8.799 -15.143 -8.970 1.00 86.50 396 LYS A O 1
ATOM 3079 N N . TYR A 1 397 ? 7.903 -13.866 -7.340 1.00 86.06 397 TYR A N 1
ATOM 3080 C CA . TYR A 1 397 ? 7.372 -14.940 -6.493 1.00 86.06 397 TYR A CA 1
ATOM 3081 C C . TYR A 1 397 ? 6.122 -15.622 -7.073 1.00 86.06 397 TYR A C 1
ATOM 3083 O O . TYR A 1 397 ? 5.800 -16.752 -6.717 1.00 86.06 397 TYR A O 1
ATOM 3091 N N . ILE A 1 398 ? 5.427 -14.973 -8.009 1.00 89.19 398 ILE A N 1
ATOM 3092 C CA . ILE A 1 398 ? 4.241 -15.540 -8.656 1.00 89.19 398 ILE A CA 1
ATOM 3093 C C . ILE A 1 398 ? 4.687 -16.534 -9.730 1.00 89.19 398 ILE A C 1
ATOM 3095 O O . ILE A 1 398 ? 5.236 -16.152 -10.765 1.00 89.19 398 ILE A O 1
ATOM 3099 N N . SER A 1 399 ? 4.483 -17.827 -9.479 1.00 90.31 399 SER A N 1
ATOM 3100 C CA . SER A 1 399 ? 4.777 -18.904 -10.430 1.00 90.31 399 SER A CA 1
ATOM 3101 C C . SER A 1 399 ? 3.497 -19.378 -11.126 1.00 90.31 399 SER A C 1
ATOM 3103 O O . SER A 1 399 ? 2.573 -19.803 -10.434 1.00 90.31 399 SER A O 1
ATOM 3105 N N . PRO A 1 400 ? 3.416 -19.375 -12.471 1.00 92.44 400 PRO A N 1
ATOM 3106 C CA . PRO A 1 400 ? 2.263 -19.923 -13.185 1.00 92.44 400 PRO A CA 1
ATOM 3107 C C . PRO A 1 400 ? 2.223 -21.460 -13.190 1.00 92.44 400 PRO A C 1
ATOM 3109 O O . PRO A 1 400 ? 1.258 -22.023 -13.701 1.00 92.44 400 PRO A O 1
ATOM 3112 N N . ALA A 1 401 ? 3.248 -22.140 -12.649 1.00 91.00 401 ALA A N 1
ATOM 3113 C CA . ALA A 1 401 ? 3.427 -23.591 -12.744 1.00 91.00 401 ALA A CA 1
ATOM 3114 C C . ALA A 1 401 ? 2.180 -24.384 -12.321 1.00 91.00 401 ALA A C 1
ATOM 3116 O O . ALA A 1 401 ? 1.773 -25.288 -13.046 1.00 91.00 401 ALA A O 1
ATOM 3117 N N . ALA A 1 402 ? 1.506 -23.980 -11.238 1.00 88.44 402 ALA A N 1
ATOM 3118 C CA . ALA A 1 402 ? 0.301 -24.649 -10.746 1.00 88.44 402 ALA A CA 1
ATOM 3119 C C . ALA A 1 402 ? -0.841 -24.752 -11.783 1.00 88.44 402 ALA A C 1
ATOM 3121 O O . ALA A 1 402 ? -1.696 -25.618 -11.644 1.00 88.44 402 ALA A O 1
ATOM 3122 N N . LEU A 1 403 ? -0.848 -23.937 -12.850 1.00 90.06 403 LEU A N 1
ATOM 3123 C CA . LEU A 1 403 ? -1.873 -23.944 -13.910 1.00 90.06 403 LEU A CA 1
ATOM 3124 C C . LEU A 1 403 ? -1.366 -24.379 -15.297 1.00 90.06 403 LEU A C 1
ATOM 3126 O O . LEU A 1 403 ? -2.134 -24.332 -16.263 1.00 90.06 403 LEU A O 1
ATOM 3130 N N . VAL A 1 404 ? -0.086 -24.750 -15.425 1.00 89.69 404 VAL A N 1
ATOM 3131 C CA . VAL A 1 404 ? 0.529 -25.112 -16.721 1.00 89.69 404 VAL A CA 1
ATOM 3132 C C . VAL A 1 404 ? 1.417 -26.357 -16.686 1.00 89.69 404 VAL A C 1
ATOM 3134 O O . VAL A 1 404 ? 1.657 -26.939 -17.738 1.00 89.69 404 VAL A O 1
ATOM 3137 N N . ASP A 1 405 ? 1.920 -26.754 -15.518 1.00 91.81 405 ASP A N 1
ATOM 3138 C CA . ASP A 1 405 ? 2.790 -27.917 -15.337 1.00 91.81 405 ASP A CA 1
ATOM 3139 C C . ASP A 1 405 ? 1.941 -29.136 -14.936 1.00 91.81 405 ASP A C 1
ATOM 3141 O O . ASP A 1 405 ? 1.077 -29.048 -14.057 1.00 91.81 405 ASP A O 1
ATOM 3145 N N . ALA A 1 406 ? 2.167 -30.266 -15.608 1.00 89.62 406 ALA A N 1
ATOM 3146 C CA . ALA A 1 406 ? 1.364 -31.477 -15.477 1.00 89.62 406 ALA A CA 1
ATOM 3147 C C . ALA A 1 406 ? 1.416 -32.087 -14.068 1.00 89.62 406 ALA A C 1
ATOM 3149 O O . ALA A 1 406 ? 0.456 -32.734 -13.664 1.00 89.62 406 ALA A O 1
ATOM 3150 N N . LYS A 1 407 ? 2.471 -31.829 -13.279 1.00 88.44 407 LYS A N 1
ATOM 3151 C CA . LYS A 1 407 ? 2.556 -32.318 -11.889 1.00 88.44 407 LYS A CA 1
ATOM 3152 C C . LYS A 1 407 ? 1.545 -31.677 -10.926 1.00 88.44 407 LYS A C 1
ATOM 3154 O O . LYS A 1 407 ? 1.413 -32.130 -9.797 1.00 88.44 407 LYS A O 1
ATOM 3159 N N . TYR A 1 408 ? 0.835 -30.633 -11.363 1.00 88.75 408 TYR A N 1
ATOM 3160 C CA . TYR A 1 408 ? -0.275 -30.015 -10.630 1.00 88.75 408 TYR A CA 1
ATOM 3161 C C . TYR A 1 408 ? -1.643 -30.348 -11.254 1.00 88.75 408 TYR A C 1
ATOM 3163 O O . TYR A 1 408 ? -2.609 -29.616 -11.042 1.00 88.75 408 TYR A O 1
ATOM 3171 N N . SER A 1 409 ? -1.755 -31.428 -12.037 1.00 89.31 409 SER A N 1
ATOM 3172 C CA . SER A 1 409 ? -2.995 -31.828 -12.721 1.00 89.31 409 SER A CA 1
ATOM 3173 C C . SER A 1 409 ? -4.189 -32.003 -11.776 1.00 89.31 409 SER A C 1
ATOM 3175 O O . SER A 1 409 ? -5.309 -31.639 -12.135 1.00 89.31 409 SER A O 1
ATOM 3177 N N . GLU A 1 410 ? -3.976 -32.500 -10.555 1.00 86.62 410 GLU A N 1
ATOM 3178 C CA . GLU A 1 410 ? -5.052 -32.658 -9.567 1.00 86.62 410 GLU A CA 1
ATOM 3179 C C . GLU A 1 410 ? -5.533 -31.313 -9.005 1.00 86.62 410 GLU A C 1
ATOM 3181 O O . GLU A 1 410 ? -6.739 -31.068 -8.962 1.00 86.62 410 GLU A O 1
ATOM 3186 N N . PHE A 1 411 ? -4.612 -30.394 -8.688 1.00 87.69 411 PHE A N 1
ATOM 3187 C CA . PHE A 1 411 ? -4.942 -29.003 -8.347 1.00 87.69 411 PHE A CA 1
ATOM 3188 C C . PHE A 1 411 ? -5.681 -28.304 -9.500 1.00 87.69 411 PHE A C 1
ATOM 3190 O O . PHE A 1 411 ? -6.698 -27.644 -9.291 1.00 87.69 411 PHE A O 1
ATOM 3197 N N . GLN A 1 412 ? -5.229 -28.502 -10.742 1.00 91.31 412 GLN A N 1
ATOM 3198 C CA . GLN A 1 412 ? -5.869 -27.949 -11.939 1.00 91.31 412 GLN A CA 1
ATOM 3199 C C . GLN A 1 412 ? -7.300 -28.466 -12.112 1.00 91.31 412 GLN A C 1
ATOM 3201 O O . GLN A 1 412 ? -8.196 -27.663 -12.377 1.00 91.31 412 GLN A O 1
ATOM 3206 N N . LYS A 1 413 ? -7.526 -29.772 -11.925 1.00 90.88 413 LYS A N 1
ATOM 3207 C CA . LYS A 1 413 ? -8.848 -30.411 -11.982 1.00 90.88 413 LYS A CA 1
ATOM 3208 C C . LYS A 1 413 ? -9.759 -29.940 -10.844 1.00 90.88 413 LYS A C 1
ATOM 3210 O O . LYS A 1 413 ? -10.928 -29.636 -11.090 1.00 90.88 413 LYS A O 1
ATOM 3215 N N . PHE A 1 414 ? -9.238 -29.829 -9.621 1.00 88.19 414 PHE A N 1
ATOM 3216 C CA . PHE A 1 414 ? -9.973 -29.299 -8.470 1.00 88.19 414 PHE A CA 1
ATOM 3217 C C . PHE A 1 414 ? -10.443 -27.862 -8.734 1.00 88.19 414 PHE A C 1
ATOM 3219 O O . PHE A 1 414 ? -11.640 -27.578 -8.671 1.00 88.19 414 PHE A O 1
ATOM 3226 N N . ILE A 1 415 ? -9.523 -26.977 -9.128 1.00 88.31 415 ILE A N 1
ATOM 3227 C CA . ILE A 1 415 ? -9.821 -25.573 -9.419 1.00 88.31 415 ILE A CA 1
ATOM 3228 C C . ILE A 1 415 ? -10.806 -25.416 -10.586 1.00 88.31 415 ILE A C 1
ATOM 3230 O O . ILE A 1 415 ? -11.752 -24.643 -10.458 1.00 88.31 415 ILE A O 1
ATOM 3234 N N . GLN A 1 416 ? -10.650 -26.166 -11.685 1.00 90.19 416 GLN A N 1
ATOM 3235 C CA . GLN A 1 416 ? -11.633 -26.181 -12.783 1.00 90.19 416 GLN A CA 1
ATOM 3236 C C . GLN A 1 416 ? -13.033 -26.555 -12.278 1.00 90.19 416 GLN A C 1
ATOM 3238 O O . GLN A 1 416 ? -14.002 -25.854 -12.561 1.00 90.19 416 GLN A O 1
ATOM 3243 N N . THR A 1 417 ? -13.132 -27.631 -11.490 1.00 91.25 417 THR A N 1
ATOM 3244 C CA . THR A 1 417 ? -14.406 -28.137 -10.955 1.00 91.25 417 THR A CA 1
ATOM 3245 C C . THR A 1 417 ? -15.088 -27.093 -10.065 1.00 91.25 417 THR A C 1
ATOM 3247 O O . THR A 1 417 ? -16.287 -26.840 -10.203 1.00 91.25 417 THR A O 1
ATOM 3250 N N . LYS A 1 418 ? -14.326 -26.431 -9.186 1.00 89.31 418 LYS A N 1
ATOM 3251 C CA . LYS A 1 418 ? -14.843 -25.384 -8.292 1.00 89.31 418 LYS A CA 1
ATOM 3252 C C . LYS A 1 418 ? -15.225 -24.105 -9.041 1.00 89.31 418 LYS A C 1
ATOM 3254 O O . LYS A 1 418 ? -16.305 -23.570 -8.800 1.00 89.31 418 LYS A O 1
ATOM 3259 N N . ALA A 1 419 ? -14.402 -23.656 -9.991 1.00 88.75 419 ALA A N 1
ATOM 3260 C CA . ALA A 1 419 ? -14.693 -22.492 -10.831 1.00 88.75 419 ALA A CA 1
ATOM 3261 C C . ALA A 1 419 ? -15.945 -22.700 -11.701 1.00 88.75 419 ALA A C 1
ATOM 3263 O O . ALA A 1 419 ? -16.758 -21.784 -11.829 1.00 88.75 419 ALA A O 1
ATOM 3264 N N . ALA A 1 420 ? -16.144 -23.903 -12.250 1.00 89.94 420 ALA A N 1
ATOM 3265 C CA . ALA A 1 420 ? -17.342 -24.259 -13.009 1.00 89.94 420 ALA A CA 1
ATOM 3266 C C . ALA A 1 420 ? -18.598 -24.290 -12.120 1.00 89.94 420 ALA A C 1
ATOM 3268 O O . ALA A 1 420 ? -19.619 -23.699 -12.474 1.00 89.94 420 ALA A O 1
ATOM 3269 N N . GLY A 1 421 ? -18.515 -24.906 -10.933 1.00 89.12 421 GLY A N 1
ATOM 3270 C CA . GLY A 1 421 ? -19.614 -24.931 -9.962 1.00 89.12 421 GLY A CA 1
ATOM 3271 C C . GLY A 1 421 ? -20.028 -23.534 -9.483 1.00 89.12 421 GLY A C 1
ATOM 3272 O O . GLY A 1 421 ? -21.219 -23.231 -9.416 1.00 89.12 421 GLY A O 1
ATOM 3273 N N . LEU A 1 422 ? -19.057 -22.654 -9.218 1.00 87.56 422 LEU A N 1
ATOM 3274 C CA . LEU A 1 422 ? -19.318 -21.258 -8.862 1.00 87.56 422 LEU A CA 1
ATOM 3275 C C . LEU A 1 422 ? -19.857 -20.448 -10.051 1.00 87.56 422 LEU A C 1
ATOM 3277 O O . LEU A 1 422 ? -20.832 -19.722 -9.892 1.00 87.56 422 LEU A O 1
ATOM 3281 N N . SER A 1 423 ? -19.312 -20.619 -11.257 1.00 86.25 423 SER A N 1
ATOM 3282 C CA . SER A 1 423 ? -19.839 -19.958 -12.463 1.00 86.25 423 SER A CA 1
ATOM 3283 C C . SER A 1 423 ? -21.288 -20.343 -12.746 1.00 86.25 423 SER A C 1
ATOM 3285 O O . SER A 1 423 ? -22.074 -19.486 -13.142 1.00 86.25 423 SER A O 1
ATOM 3287 N N . LYS A 1 424 ? -21.676 -21.596 -12.466 1.00 89.56 424 LYS A N 1
ATOM 3288 C CA . LYS A 1 424 ? -23.082 -22.008 -12.482 1.00 89.56 424 LYS A CA 1
ATOM 3289 C C . LYS A 1 424 ? -23.895 -21.254 -11.419 1.00 89.56 424 LYS A C 1
ATOM 3291 O O . LYS A 1 424 ? -24.841 -20.572 -11.788 1.00 89.56 424 LYS A O 1
ATOM 3296 N N . LYS A 1 425 ? -23.487 -21.277 -10.138 1.00 84.69 425 LYS A N 1
ATOM 3297 C CA . LYS A 1 425 ? -24.163 -20.521 -9.054 1.00 84.69 425 LYS A CA 1
ATOM 3298 C C . LYS A 1 425 ? -24.327 -19.020 -9.359 1.00 84.69 425 LYS A C 1
ATOM 3300 O O . LYS A 1 425 ? -25.309 -18.426 -8.925 1.00 84.69 425 LYS A O 1
ATOM 3305 N N . LEU A 1 426 ? -23.365 -18.407 -10.055 1.00 81.38 426 LEU A N 1
ATOM 3306 C CA . LEU A 1 426 ? -23.406 -17.000 -10.470 1.00 81.38 426 LEU A CA 1
ATOM 3307 C C . LEU A 1 426 ? -24.379 -16.787 -11.639 1.00 81.38 426 LEU A C 1
ATOM 3309 O O . LEU A 1 426 ? -25.239 -15.911 -11.554 1.00 81.38 426 LEU A O 1
ATOM 3313 N N . LYS A 1 427 ? -24.318 -17.632 -12.678 1.00 84.75 427 LYS A N 1
ATOM 3314 C CA . LYS A 1 427 ? -25.262 -17.605 -13.808 1.00 84.75 427 LYS A CA 1
ATOM 3315 C C . LYS A 1 427 ? -26.710 -17.786 -13.339 1.00 84.75 427 LYS A C 1
ATOM 3317 O O . LYS A 1 427 ? -27.579 -17.023 -13.748 1.00 84.75 427 LYS A O 1
ATOM 3322 N N . ASP A 1 428 ? -26.945 -18.735 -12.434 1.00 83.94 428 ASP A N 1
ATOM 3323 C CA . ASP A 1 428 ? -28.254 -19.038 -11.838 1.00 83.94 428 ASP A CA 1
ATOM 3324 C C . ASP A 1 428 ? -28.812 -17.864 -10.987 1.00 83.94 428 ASP A C 1
ATOM 3326 O O . ASP A 1 428 ? -29.948 -17.919 -10.521 1.00 83.94 428 ASP A O 1
ATOM 3330 N N . ARG A 1 429 ? -28.027 -16.790 -10.787 1.00 79.25 429 ARG A N 1
ATOM 3331 C CA . ARG A 1 429 ? -28.384 -15.542 -10.083 1.00 79.25 429 ARG A CA 1
ATOM 3332 C C . ARG A 1 429 ? -28.270 -14.283 -10.952 1.00 79.25 429 ARG A C 1
ATOM 3334 O O . ARG A 1 429 ? -28.287 -13.177 -10.421 1.00 79.25 429 ARG A O 1
ATOM 3341 N N . ASN A 1 430 ? -28.133 -14.442 -12.270 1.00 80.94 430 ASN A N 1
ATOM 3342 C CA . ASN A 1 430 ? -27.900 -13.350 -13.221 1.00 80.94 430 ASN A CA 1
ATOM 3343 C C . ASN A 1 430 ? -26.641 -12.502 -12.917 1.00 80.94 430 ASN A C 1
ATOM 3345 O O . ASN A 1 430 ? -26.601 -11.301 -13.176 1.00 80.94 430 ASN A O 1
ATOM 3349 N N . HIS A 1 431 ? -25.597 -13.124 -12.361 1.00 76.44 431 HIS A N 1
ATOM 3350 C CA . HIS A 1 431 ? -24.269 -12.524 -12.211 1.00 76.44 431 HIS A CA 1
ATOM 3351 C C . HIS A 1 431 ? -23.316 -12.995 -13.318 1.00 76.44 431 HIS A C 1
ATOM 3353 O O . HIS A 1 431 ? -23.473 -14.082 -13.882 1.00 76.44 431 HIS A O 1
ATOM 3359 N N . LEU A 1 432 ? -22.285 -12.189 -13.593 1.00 74.88 432 LEU A N 1
ATOM 3360 C CA . LEU A 1 432 ? -21.198 -12.562 -14.499 1.00 74.88 432 LEU A CA 1
ATOM 3361 C C . LEU A 1 432 ? -20.519 -13.860 -14.030 1.00 74.88 432 LEU A C 1
ATOM 3363 O O . LEU A 1 432 ? -20.254 -14.057 -12.844 1.00 74.88 432 LEU A O 1
ATOM 3367 N N . GLN A 1 433 ? -20.237 -14.748 -14.981 1.00 79.06 433 GLN A N 1
ATOM 3368 C CA . GLN A 1 433 ? -19.512 -15.997 -14.735 1.00 79.06 433 GLN A CA 1
ATOM 3369 C C . GLN A 1 433 ? -18.024 -15.713 -14.493 1.00 79.06 433 GLN A C 1
ATOM 3371 O O . GLN A 1 433 ? -17.489 -14.723 -14.993 1.00 79.06 433 GLN A O 1
ATOM 3376 N N . LEU A 1 434 ? -17.332 -16.601 -13.771 1.00 80.56 434 LEU A N 1
ATOM 3377 C CA . LEU A 1 434 ? -15.880 -16.490 -13.644 1.00 80.56 434 LEU A CA 1
ATOM 3378 C C . LEU A 1 434 ? -15.209 -16.836 -14.974 1.00 80.56 434 LEU A C 1
ATOM 3380 O O . LEU A 1 434 ? -15.552 -17.816 -15.635 1.00 80.56 434 LEU A O 1
ATOM 3384 N N . GLU A 1 435 ? -14.196 -16.056 -15.338 1.00 82.88 435 GLU A N 1
ATOM 3385 C CA . GLU A 1 435 ? -13.321 -16.404 -16.450 1.00 82.88 435 GLU A CA 1
ATOM 3386 C C . GLU A 1 435 ? -12.566 -17.709 -16.171 1.00 82.88 435 GLU A C 1
ATOM 3388 O O . GLU A 1 435 ? -12.015 -17.911 -15.085 1.00 82.88 435 GLU A O 1
ATOM 3393 N N . ASP A 1 436 ? -12.433 -18.555 -17.194 1.00 85.62 436 ASP A N 1
ATOM 3394 C CA . ASP A 1 436 ? -11.487 -19.668 -17.164 1.00 85.62 436 ASP A CA 1
ATOM 3395 C C . ASP A 1 436 ? -10.046 -19.124 -17.179 1.00 85.62 436 ASP A C 1
ATOM 3397 O O . ASP A 1 436 ? -9.440 -18.855 -18.221 1.00 85.62 436 ASP A O 1
ATOM 3401 N N . ILE A 1 437 ? -9.500 -18.973 -15.975 1.00 85.38 437 ILE A N 1
ATOM 3402 C CA . ILE A 1 437 ? -8.142 -18.505 -15.685 1.00 85.38 437 ILE A CA 1
ATOM 3403 C C . ILE A 1 437 ? -7.086 -19.382 -16.378 1.00 85.38 437 ILE A C 1
ATOM 3405 O O . ILE A 1 437 ? -6.059 -18.859 -16.814 1.00 85.38 437 ILE A O 1
ATOM 3409 N N . GLN A 1 438 ? -7.325 -20.689 -16.559 1.00 86.81 438 GLN A N 1
ATOM 3410 C CA . GLN A 1 438 ? -6.396 -21.545 -17.301 1.00 86.81 438 GLN A CA 1
ATOM 3411 C C . GLN A 1 438 ? -6.442 -21.253 -18.799 1.00 86.81 438 GLN A C 1
ATOM 3413 O O . GLN A 1 438 ? -5.386 -21.146 -19.420 1.00 86.81 438 GLN A O 1
ATOM 3418 N N . LYS A 1 439 ? -7.633 -21.088 -19.386 1.00 88.38 439 LYS A N 1
ATOM 3419 C CA . LYS A 1 439 ? -7.798 -20.675 -20.790 1.00 88.38 439 LYS A CA 1
ATOM 3420 C C . LYS A 1 439 ? -7.160 -19.311 -21.042 1.00 88.38 439 LYS A C 1
ATOM 3422 O O . LYS A 1 439 ? -6.448 -19.171 -22.032 1.00 88.38 439 LYS A O 1
ATOM 3427 N N . GLN A 1 440 ? -7.314 -18.347 -20.130 1.00 89.06 440 GLN A N 1
ATOM 3428 C CA . GLN A 1 440 ? -6.631 -17.047 -20.209 1.00 89.06 440 GLN A CA 1
ATOM 3429 C C . GLN A 1 440 ? -5.097 -17.195 -20.163 1.00 89.06 440 GLN A C 1
ATOM 3431 O O . GLN A 1 440 ? -4.404 -16.658 -21.020 1.00 89.06 440 GLN A O 1
ATOM 3436 N N . ILE A 1 441 ? -4.548 -17.990 -19.237 1.00 88.06 441 ILE A N 1
ATOM 3437 C CA . ILE A 1 441 ? -3.093 -18.233 -19.101 1.00 88.06 441 ILE A CA 1
ATOM 3438 C C . ILE A 1 441 ? -2.512 -19.095 -20.243 1.00 88.06 441 ILE A C 1
ATOM 3440 O O . ILE A 1 441 ? -1.296 -19.106 -20.476 1.00 88.06 441 ILE A O 1
ATOM 3444 N N . LYS A 1 442 ? -3.368 -19.813 -20.976 1.00 88.19 442 LYS A N 1
ATOM 3445 C CA . LYS A 1 442 ? -3.027 -20.570 -22.190 1.00 88.19 442 LYS A CA 1
ATOM 3446 C C . LYS A 1 442 ? -3.131 -19.729 -23.475 1.00 88.19 442 LYS A C 1
ATOM 3448 O O . LYS A 1 442 ? -2.605 -20.172 -24.494 1.00 88.19 442 LYS A O 1
ATOM 3453 N N . LYS A 1 443 ? -3.718 -18.520 -23.454 1.00 89.44 443 LYS A N 1
ATOM 3454 C CA . LYS A 1 443 ? -3.691 -17.600 -24.609 1.00 89.44 443 LYS A CA 1
ATOM 3455 C C . LYS A 1 443 ? -2.257 -17.173 -24.948 1.00 89.44 443 LYS A C 1
ATOM 3457 O O . LYS A 1 443 ? -1.424 -16.947 -24.069 1.00 89.44 443 LYS A O 1
ATOM 3462 N N . LYS A 1 444 ? -1.987 -17.030 -26.248 1.00 83.00 444 LYS A N 1
ATOM 3463 C CA . LYS A 1 444 ? -0.749 -16.441 -26.786 1.00 83.00 444 LYS A CA 1
ATOM 3464 C C . LYS A 1 444 ? -0.679 -14.947 -26.415 1.00 83.00 444 LYS A C 1
ATOM 3466 O O . LYS A 1 444 ? -1.718 -14.325 -26.227 1.00 83.00 444 LYS A O 1
ATOM 3471 N N . GLY A 1 445 ? 0.524 -14.382 -26.295 1.00 82.75 445 GLY A N 1
ATOM 3472 C CA . GLY A 1 445 ? 0.747 -12.972 -25.914 1.00 82.75 445 GLY A CA 1
ATOM 3473 C C . GLY A 1 445 ? 0.708 -12.704 -24.401 1.00 82.75 445 GLY A C 1
ATOM 3474 O O . GLY A 1 445 ? 1.603 -12.048 -23.872 1.00 82.75 445 GLY A O 1
ATOM 3475 N N . VAL A 1 446 ? -0.251 -13.298 -23.679 1.00 82.62 446 VAL A N 1
ATOM 3476 C CA . VAL A 1 446 ? -0.505 -13.016 -22.253 1.00 82.62 446 VAL A CA 1
ATOM 3477 C C . VAL A 1 446 ? 0.732 -13.214 -21.364 1.00 82.62 446 VAL A C 1
ATOM 3479 O O . VAL A 1 446 ? 1.243 -14.325 -21.184 1.00 82.62 446 VAL A O 1
ATOM 3482 N N . ASN A 1 447 ? 1.158 -12.137 -20.694 1.00 91.12 447 ASN A N 1
ATOM 3483 C CA . ASN A 1 447 ? 2.150 -12.194 -19.620 1.00 91.12 447 ASN A CA 1
ATOM 3484 C C . ASN A 1 447 ? 1.548 -12.881 -18.381 1.00 91.12 447 ASN A C 1
ATOM 3486 O O . ASN A 1 447 ? 0.971 -12.241 -17.501 1.00 91.12 447 ASN A O 1
ATOM 3490 N N . LYS A 1 448 ? 1.717 -14.206 -18.315 1.00 92.06 448 LYS A N 1
ATOM 3491 C CA . LYS A 1 448 ? 1.146 -15.105 -17.295 1.00 92.06 448 LYS A CA 1
ATOM 3492 C C . LYS A 1 448 ? 1.416 -14.656 -15.853 1.00 92.06 448 LYS A C 1
ATOM 3494 O O . LYS A 1 448 ? 0.536 -14.781 -15.009 1.00 92.06 448 LYS A O 1
ATOM 3499 N N . LYS A 1 449 ? 2.612 -14.116 -15.570 1.00 91.31 449 LYS A N 1
ATOM 3500 C CA . LYS A 1 449 ? 2.977 -13.611 -14.234 1.00 91.31 449 LYS A CA 1
ATOM 3501 C C . LYS A 1 449 ? 2.258 -12.306 -13.897 1.00 91.31 449 LYS A C 1
ATOM 3503 O O . LYS A 1 449 ? 1.746 -12.189 -12.790 1.00 91.31 449 LYS A O 1
ATOM 3508 N N . LYS A 1 450 ? 2.184 -11.354 -14.839 1.00 89.19 450 LYS A N 1
ATOM 3509 C CA . LYS A 1 450 ? 1.413 -10.113 -14.650 1.00 89.19 450 LYS A CA 1
ATOM 3510 C C . LYS A 1 450 ? -0.076 -10.425 -14.464 1.00 89.19 450 LYS A C 1
ATOM 3512 O O . LYS A 1 450 ? -0.642 -9.991 -13.474 1.00 89.19 450 LYS A O 1
ATOM 3517 N N . PHE A 1 451 ? -0.667 -11.243 -15.336 1.00 90.44 451 PHE A N 1
ATOM 3518 C CA . PHE A 1 451 ? -2.078 -11.634 -15.245 1.00 90.44 451 PHE A CA 1
ATOM 3519 C C . PHE A 1 451 ? -2.424 -12.288 -13.896 1.00 90.44 451 PHE A C 1
ATOM 3521 O O . PHE A 1 451 ? -3.418 -11.919 -13.277 1.00 90.44 451 PHE A O 1
ATOM 3528 N N . LEU A 1 452 ? -1.588 -13.209 -13.398 1.00 90.88 452 LEU A N 1
ATOM 3529 C CA . LEU A 1 452 ? -1.780 -13.798 -12.068 1.00 90.88 452 LEU A CA 1
ATOM 3530 C C . LEU A 1 452 ? -1.608 -12.783 -10.929 1.00 90.88 452 LEU A C 1
ATOM 3532 O O . LEU A 1 452 ? -2.322 -12.885 -9.939 1.00 90.88 452 LEU A O 1
ATOM 3536 N N . ALA A 1 453 ? -0.707 -11.806 -11.059 1.00 89.94 453 ALA A N 1
ATOM 3537 C CA . ALA A 1 453 ? -0.540 -10.737 -10.075 1.00 89.94 453 ALA A CA 1
ATOM 3538 C C . ALA A 1 453 ? -1.740 -9.780 -10.044 1.00 89.94 453 ALA A C 1
ATOM 3540 O O . ALA A 1 453 ? -2.261 -9.506 -8.968 1.00 89.94 453 ALA A O 1
ATOM 3541 N N . ASP A 1 454 ? -2.229 -9.348 -11.212 1.00 87.69 454 ASP A N 1
ATOM 3542 C CA . ASP A 1 454 ? -3.436 -8.525 -11.321 1.00 87.69 454 ASP A CA 1
ATOM 3543 C C . ASP A 1 454 ? -4.659 -9.275 -10.755 1.00 87.69 454 ASP A C 1
ATOM 3545 O O . ASP A 1 454 ? -5.377 -8.720 -9.928 1.00 87.69 454 ASP A O 1
ATOM 3549 N N . ARG A 1 455 ? -4.845 -10.566 -11.076 1.00 88.12 455 ARG A N 1
ATOM 3550 C CA . ARG A 1 455 ? -5.938 -11.379 -10.504 1.00 88.12 455 ARG A CA 1
ATOM 3551 C C . ARG A 1 455 ? -5.800 -11.629 -9.000 1.00 88.12 455 ARG A C 1
ATOM 3553 O O . ARG A 1 455 ? -6.807 -11.578 -8.301 1.00 88.12 455 ARG A O 1
ATOM 3560 N N . PHE A 1 456 ? -4.593 -11.878 -8.488 1.00 90.69 456 PHE A N 1
ATOM 3561 C CA . PHE A 1 456 ? -4.348 -12.022 -7.047 1.00 90.69 456 PHE A CA 1
ATOM 3562 C C . PHE A 1 456 ? -4.693 -10.718 -6.316 1.00 90.69 456 PHE A C 1
ATOM 3564 O O . PHE A 1 456 ? -5.450 -10.757 -5.350 1.00 90.69 456 PHE A O 1
ATOM 3571 N N . ALA A 1 457 ? -4.264 -9.564 -6.831 1.00 88.81 457 ALA A N 1
ATOM 3572 C CA . ALA A 1 457 ? -4.621 -8.274 -6.253 1.00 88.81 457 ALA A CA 1
ATOM 3573 C C . ALA A 1 457 ? -6.138 -8.016 -6.253 1.00 88.81 457 ALA A C 1
ATOM 3575 O O . ALA A 1 457 ? -6.669 -7.655 -5.210 1.00 88.81 457 ALA A O 1
ATOM 3576 N N . THR A 1 458 ? -6.849 -8.281 -7.360 1.00 87.19 458 THR A N 1
ATOM 3577 C CA . THR A 1 458 ? -8.317 -8.125 -7.424 1.00 87.19 458 THR A CA 1
ATOM 3578 C C . THR A 1 458 ? -9.057 -9.017 -6.423 1.00 87.19 458 THR A C 1
ATOM 3580 O O . THR A 1 458 ? -10.015 -8.573 -5.795 1.00 87.19 458 THR A O 1
ATOM 3583 N N . MET A 1 459 ? -8.632 -10.274 -6.244 1.00 88.88 459 MET A N 1
ATOM 3584 C CA . MET A 1 459 ? -9.212 -11.133 -5.202 1.00 88.88 459 MET A CA 1
ATOM 3585 C C . MET A 1 459 ? -8.939 -10.557 -3.811 1.00 88.88 459 MET A C 1
ATOM 3587 O O . MET A 1 459 ? -9.852 -10.489 -2.987 1.00 88.88 459 MET A O 1
ATOM 3591 N N . TRP A 1 460 ? -7.701 -10.112 -3.571 1.00 92.00 460 TRP A N 1
ATOM 3592 C CA . TRP A 1 460 ? -7.278 -9.570 -2.286 1.00 92.00 460 TRP A CA 1
ATOM 3593 C C . TRP A 1 460 ? -8.109 -8.347 -1.887 1.00 92.00 460 TRP A C 1
ATOM 3595 O O . TRP A 1 460 ? -8.758 -8.370 -0.847 1.00 92.00 460 TRP A O 1
ATOM 3605 N N . SER A 1 461 ? -8.206 -7.347 -2.765 1.00 86.31 461 SER A N 1
ATOM 3606 C CA . SER A 1 461 ? -8.966 -6.112 -2.531 1.00 86.31 461 SER A CA 1
ATOM 3607 C C . SER A 1 461 ? -10.484 -6.306 -2.388 1.00 86.31 461 SER A C 1
ATOM 3609 O O . SER A 1 461 ? -11.179 -5.357 -2.050 1.00 86.31 461 SER A O 1
ATOM 3611 N N . SER A 1 462 ? -11.021 -7.499 -2.677 1.00 85.06 462 SER A N 1
ATOM 3612 C CA . SER A 1 462 ? -12.470 -7.768 -2.640 1.00 85.06 462 SER A CA 1
ATOM 3613 C C . SER A 1 462 ? -12.955 -8.517 -1.393 1.00 85.06 462 SER A C 1
ATOM 3615 O O . SER A 1 462 ? -14.125 -8.401 -1.034 1.00 85.06 462 SER A O 1
ATOM 3617 N N . LEU A 1 463 ? -12.089 -9.308 -0.745 1.00 86.50 463 LEU A N 1
ATOM 3618 C CA . LEU A 1 463 ? -12.463 -10.194 0.372 1.00 86.50 463 LEU A CA 1
ATOM 3619 C C . LEU A 1 463 ? -11.367 -10.373 1.446 1.00 86.50 463 LEU A C 1
ATOM 3621 O O . LEU A 1 463 ? -11.569 -11.145 2.391 1.00 86.50 463 LEU A O 1
ATOM 3625 N N . CYS A 1 464 ? -10.215 -9.708 1.309 1.00 93.00 464 CYS A N 1
ATOM 3626 C CA . CYS A 1 464 ? -9.055 -9.912 2.178 1.00 93.00 464 CYS A CA 1
ATOM 3627 C C . CYS A 1 464 ? -8.622 -8.629 2.910 1.00 93.00 464 CYS A C 1
ATOM 3629 O O . CYS A 1 464 ? -8.922 -7.521 2.478 1.00 93.00 464 CYS A O 1
ATOM 3631 N N . PHE A 1 465 ? -7.893 -8.791 4.016 1.00 94.12 465 PHE A N 1
ATOM 3632 C CA . PHE A 1 465 ? -7.326 -7.708 4.832 1.00 94.12 465 PHE A CA 1
ATOM 3633 C C . PHE A 1 465 ? -5.909 -8.095 5.309 1.00 94.12 465 PHE A C 1
ATOM 3635 O O . PHE A 1 465 ? -5.676 -9.284 5.536 1.00 94.12 465 PHE A O 1
ATOM 3642 N N . PRO A 1 466 ? -4.957 -7.168 5.527 1.00 94.19 466 PRO A N 1
ATOM 3643 C CA . PRO A 1 466 ? -5.030 -5.729 5.272 1.00 94.19 466 PRO A CA 1
ATOM 3644 C C . PRO A 1 466 ? -5.172 -5.375 3.791 1.00 94.19 466 PRO A C 1
ATOM 3646 O O . PRO A 1 466 ? -4.780 -6.150 2.919 1.00 94.19 466 PRO A O 1
ATOM 3649 N N . ASP A 1 467 ? -5.732 -4.200 3.538 1.00 90.38 467 ASP A N 1
ATOM 3650 C CA . ASP A 1 467 ? -5.835 -3.542 2.232 1.00 90.38 467 ASP A CA 1
ATOM 3651 C C . ASP A 1 467 ? -4.555 -2.743 1.888 1.00 90.38 467 ASP A C 1
ATOM 3653 O O . ASP A 1 467 ? -3.510 -2.892 2.530 1.00 90.38 467 ASP A O 1
ATOM 3657 N N . ASP A 1 468 ? -4.612 -1.917 0.843 1.00 83.38 468 ASP A N 1
ATOM 3658 C CA . ASP A 1 468 ? -3.491 -1.120 0.346 1.00 83.38 468 ASP A CA 1
ATOM 3659 C C . ASP A 1 468 ? -3.203 0.169 1.143 1.00 83.38 468 ASP A C 1
ATOM 3661 O O . ASP A 1 468 ? -2.259 0.883 0.802 1.00 83.38 468 ASP A O 1
ATOM 3665 N N . ALA A 1 469 ? -3.879 0.423 2.274 1.00 87.56 469 ALA A N 1
ATOM 3666 C CA . ALA A 1 469 ? -3.380 1.371 3.281 1.00 87.56 469 ALA A CA 1
ATOM 3667 C C . ALA A 1 469 ? -2.128 0.837 4.021 1.00 87.56 469 ALA A C 1
ATOM 3669 O O . ALA A 1 469 ? -1.397 1.594 4.673 1.00 87.56 469 ALA A O 1
ATOM 3670 N N . TYR A 1 470 ? -1.843 -0.466 3.906 1.00 90.94 470 TYR A N 1
ATOM 3671 C CA . TYR A 1 470 ? -0.755 -1.156 4.597 1.00 90.94 470 TYR A CA 1
ATOM 3672 C C . TYR A 1 470 ? 0.385 -1.517 3.643 1.00 90.94 470 TYR A C 1
ATOM 3674 O O . TYR A 1 470 ? 0.207 -2.201 2.637 1.00 90.94 470 TYR A O 1
ATOM 3682 N N . HIS A 1 471 ? 1.608 -1.138 4.007 1.00 87.19 471 HIS A N 1
ATOM 3683 C CA . HIS A 1 471 ? 2.796 -1.553 3.262 1.00 87.19 471 HIS A CA 1
ATOM 3684 C C . HIS A 1 471 ? 3.173 -3.013 3.579 1.00 87.19 471 HIS A C 1
ATOM 3686 O O . HIS A 1 471 ? 3.062 -3.450 4.723 1.00 87.19 471 HIS A O 1
ATOM 3692 N N . VAL A 1 472 ? 3.729 -3.755 2.612 1.00 83.94 472 VAL A N 1
ATOM 3693 C CA . VAL A 1 472 ? 4.300 -5.100 2.868 1.00 83.94 472 VAL A CA 1
ATOM 3694 C C . VAL A 1 472 ? 5.372 -5.061 3.964 1.00 83.94 472 VAL A C 1
ATOM 3696 O O . VAL A 1 472 ? 5.411 -5.908 4.849 1.00 83.94 472 VAL A O 1
ATOM 3699 N N . SER A 1 473 ? 6.224 -4.034 3.941 1.00 83.81 473 SER A N 1
ATOM 3700 C CA . SER A 1 473 ? 7.264 -3.787 4.947 1.00 83.81 473 SER A CA 1
ATOM 3701 C C . SER A 1 473 ? 6.745 -3.061 6.196 1.00 83.81 473 SER A C 1
ATOM 3703 O O . SER A 1 473 ? 7.532 -2.386 6.852 1.00 83.81 473 SER A O 1
ATOM 3705 N N . SER A 1 474 ? 5.457 -3.184 6.523 1.00 86.94 474 SER A N 1
ATOM 3706 C CA . SER A 1 474 ? 4.849 -2.714 7.772 1.00 86.94 474 S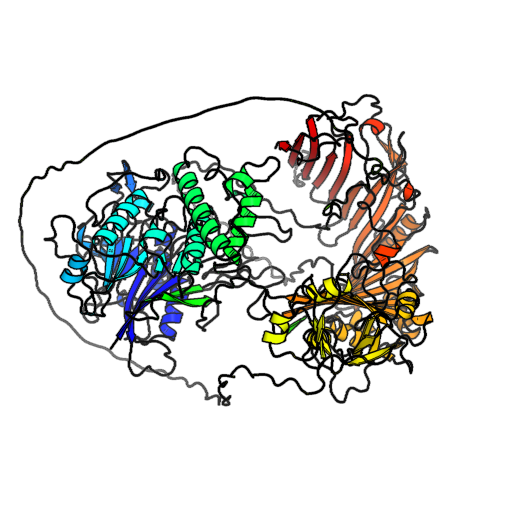ER A CA 1
ATOM 3707 C C . SER A 1 474 ? 4.268 -3.910 8.538 1.00 86.94 474 SER A C 1
ATOM 3709 O O . SER A 1 474 ? 3.543 -4.728 7.975 1.00 86.94 474 SER A O 1
ATOM 3711 N N . CYS A 1 475 ? 4.578 -4.025 9.828 1.00 89.56 475 CYS A N 1
ATOM 3712 C CA . CYS A 1 475 ? 4.036 -5.047 10.734 1.00 89.56 475 CYS A CA 1
ATOM 3713 C C . CYS A 1 475 ? 4.165 -4.566 12.186 1.00 89.56 475 CYS A C 1
ATOM 3715 O O . CYS A 1 475 ? 4.729 -3.503 12.424 1.00 89.56 475 CYS A O 1
ATOM 3717 N N . GLY A 1 476 ? 3.745 -5.356 13.177 1.00 86.69 476 GLY A N 1
ATOM 3718 C CA . GLY A 1 476 ? 3.707 -4.974 14.596 1.00 86.69 476 GLY A CA 1
ATOM 3719 C C . GLY A 1 476 ? 5.055 -4.646 15.259 1.00 86.69 476 GLY A C 1
ATOM 3720 O O . GLY A 1 476 ? 5.094 -4.380 16.462 1.00 86.69 476 GLY A O 1
ATOM 3721 N N . ALA A 1 477 ? 6.161 -4.687 14.508 1.00 84.38 477 ALA A N 1
ATOM 3722 C CA . ALA A 1 477 ? 7.506 -4.305 14.942 1.00 84.38 477 ALA A CA 1
ATOM 3723 C C . ALA A 1 477 ? 7.956 -2.927 14.417 1.00 84.38 477 ALA A C 1
ATOM 3725 O O . ALA A 1 477 ? 8.876 -2.338 14.993 1.00 84.38 477 ALA A O 1
ATOM 3726 N N . TYR A 1 478 ? 7.377 -2.438 13.315 1.00 83.75 478 TYR A N 1
ATOM 3727 C CA . TYR A 1 478 ? 7.835 -1.223 12.642 1.00 83.75 478 TYR A CA 1
ATOM 3728 C C . TYR A 1 478 ? 6.840 -0.664 11.619 1.00 83.75 478 TYR A C 1
ATOM 3730 O O . TYR A 1 478 ? 6.089 -1.399 10.975 1.00 83.75 478 TYR A O 1
ATOM 3738 N N . ARG A 1 479 ? 6.930 0.653 11.416 1.00 84.75 479 ARG A N 1
ATOM 3739 C CA . ARG A 1 479 ? 6.125 1.423 10.464 1.00 84.75 479 ARG A CA 1
ATOM 3740 C C . ARG A 1 479 ? 6.986 1.973 9.327 1.00 84.75 479 ARG A C 1
ATOM 3742 O O . ARG A 1 479 ? 8.073 2.507 9.567 1.00 84.75 479 ARG A O 1
ATOM 3749 N N . VAL A 1 480 ? 6.488 1.893 8.091 1.00 81.62 480 VAL A N 1
ATOM 3750 C CA . VAL A 1 480 ? 7.073 2.621 6.953 1.00 81.62 480 VAL A CA 1
ATOM 3751 C C . VAL A 1 480 ? 6.582 4.065 6.976 1.00 81.62 480 VAL A C 1
ATOM 3753 O O . VAL A 1 480 ? 5.406 4.349 6.759 1.00 81.62 480 VAL A O 1
ATOM 3756 N N . THR A 1 481 ? 7.508 4.985 7.229 1.00 75.38 481 THR A N 1
ATOM 3757 C CA . THR A 1 481 ? 7.251 6.430 7.361 1.00 75.38 481 THR A CA 1
ATOM 3758 C C . THR A 1 481 ? 7.760 7.240 6.161 1.00 75.38 481 THR A C 1
ATOM 3760 O O . THR A 1 481 ? 7.774 8.469 6.192 1.00 75.38 481 THR A O 1
ATOM 3763 N N . LYS A 1 482 ? 8.186 6.557 5.089 1.00 61.97 482 LYS A N 1
ATOM 3764 C CA . LYS A 1 482 ? 8.783 7.143 3.882 1.00 61.97 482 LYS A CA 1
ATOM 3765 C C . LYS A 1 482 ? 7.863 6.979 2.667 1.00 61.97 482 LYS A C 1
ATOM 3767 O O . LYS A 1 482 ? 7.276 5.921 2.458 1.00 61.97 482 LYS A O 1
ATOM 3772 N N . GLY A 1 483 ? 7.779 8.038 1.863 1.00 56.00 483 GLY A N 1
ATOM 3773 C CA . GLY A 1 483 ? 6.719 8.247 0.871 1.00 56.00 483 GLY A CA 1
ATOM 3774 C C . GLY A 1 483 ? 5.831 9.429 1.281 1.00 56.00 483 GLY A C 1
ATOM 3775 O O . GLY A 1 483 ? 5.909 9.900 2.411 1.00 56.00 483 GLY A O 1
ATOM 3776 N N . GLY A 1 484 ? 5.004 9.945 0.365 1.00 51.97 484 GLY A N 1
ATOM 3777 C CA . GLY A 1 484 ? 4.131 11.112 0.612 1.00 51.97 484 GLY A CA 1
ATOM 3778 C C . GLY A 1 484 ? 2.886 10.838 1.476 1.00 51.97 484 GLY A C 1
ATOM 3779 O O . GLY A 1 484 ? 2.027 11.715 1.608 1.00 51.97 484 GLY A O 1
ATOM 3780 N N . THR A 1 485 ? 2.783 9.628 2.025 1.00 59.31 485 THR A N 1
ATOM 3781 C CA . THR A 1 485 ? 1.701 9.121 2.874 1.00 59.31 485 THR A CA 1
ATOM 3782 C C . THR A 1 485 ? 2.329 8.153 3.891 1.00 59.31 485 THR A C 1
ATOM 3784 O O . THR A 1 485 ? 3.096 7.283 3.472 1.00 59.31 485 THR A O 1
ATOM 3787 N N . PRO A 1 486 ? 2.071 8.294 5.205 1.00 74.06 486 PRO A N 1
ATOM 3788 C CA . PRO A 1 486 ? 2.557 7.356 6.212 1.00 74.06 486 PRO A CA 1
ATOM 3789 C C . PRO A 1 486 ? 1.658 6.115 6.246 1.00 74.06 486 PRO A C 1
ATOM 3791 O O . PRO A 1 486 ? 0.469 6.219 6.533 1.00 74.06 486 PRO A O 1
ATOM 3794 N N . TRP A 1 487 ? 2.224 4.941 5.987 1.00 84.88 487 TRP A N 1
ATOM 3795 C CA . TRP A 1 487 ? 1.455 3.699 5.875 1.00 84.88 487 TRP A CA 1
ATOM 3796 C C . TRP A 1 487 ? 0.872 3.256 7.220 1.00 84.88 487 TRP A C 1
ATOM 3798 O O . TRP A 1 487 ? 1.435 3.550 8.283 1.00 84.88 487 TRP A O 1
ATOM 3808 N N . GLU A 1 488 ? -0.222 2.499 7.181 1.00 91.94 488 GLU A N 1
ATOM 3809 C CA . GLU A 1 488 ? -0.694 1.756 8.347 1.00 91.94 488 GLU A CA 1
ATOM 3810 C C . GLU A 1 488 ? 0.224 0.562 8.647 1.00 91.94 488 GLU A C 1
ATOM 3812 O O . GLU A 1 488 ? 1.117 0.184 7.876 1.00 91.94 488 GLU A O 1
ATOM 3817 N N . SER A 1 489 ? 0.097 0.021 9.856 1.00 91.81 489 SER A N 1
ATOM 3818 C CA . SER A 1 489 ? 0.920 -1.084 10.345 1.00 91.81 489 SER A CA 1
ATOM 3819 C C . SER A 1 489 ? 0.125 -1.866 11.375 1.00 91.81 489 SER A C 1
ATOM 3821 O O . SER A 1 489 ? -0.069 -1.410 12.501 1.00 91.81 489 SER A O 1
ATOM 3823 N N . LEU A 1 490 ? -0.355 -3.038 10.975 1.00 95.19 490 LEU A N 1
ATOM 3824 C CA . LEU A 1 490 ? -1.127 -3.930 11.828 1.00 95.19 490 LEU A CA 1
ATOM 3825 C C . LEU A 1 490 ? -0.245 -4.413 12.989 1.00 95.19 490 LEU A C 1
ATOM 3827 O O . LEU A 1 490 ? 0.893 -4.823 12.759 1.00 95.19 490 LEU A O 1
ATOM 3831 N N . LEU A 1 491 ? -0.745 -4.350 14.227 1.00 95.62 491 LEU A N 1
ATOM 3832 C CA . LEU A 1 491 ? -0.072 -4.919 15.399 1.00 95.62 491 LEU A CA 1
ATOM 3833 C C . LEU A 1 491 ? -0.583 -6.337 15.665 1.00 95.62 491 LEU A C 1
ATOM 3835 O O . LEU A 1 491 ? 0.219 -7.263 15.785 1.00 95.62 491 LEU A O 1
ATOM 3839 N N . PHE A 1 492 ? -1.905 -6.507 15.746 1.00 96.88 492 PHE A N 1
ATOM 3840 C CA . PHE A 1 492 ? -2.537 -7.814 15.908 1.00 96.88 492 PHE A CA 1
ATOM 3841 C C . PHE A 1 492 ? -3.983 -7.855 15.399 1.00 96.88 492 PHE A C 1
ATOM 3843 O O . PHE A 1 492 ? -4.665 -6.838 15.250 1.00 96.88 492 PHE A O 1
ATOM 3850 N N . VAL A 1 493 ? -4.470 -9.082 15.239 1.00 97.44 493 VAL A N 1
ATOM 3851 C CA . VAL A 1 493 ? -5.845 -9.461 14.919 1.00 97.44 493 VAL A CA 1
ATOM 3852 C C . VAL A 1 493 ? -6.398 -10.297 16.075 1.00 97.44 493 VAL A C 1
ATOM 3854 O O . VAL A 1 493 ? -5.835 -11.339 16.400 1.00 97.44 493 VAL A O 1
ATOM 3857 N N . ARG A 1 494 ? -7.500 -9.873 16.703 1.00 97.62 494 ARG A N 1
ATOM 3858 C CA . ARG A 1 494 ? -8.206 -10.638 17.742 1.00 97.62 494 ARG A CA 1
ATOM 3859 C C . ARG A 1 494 ? -9.398 -11.381 17.147 1.00 97.62 494 ARG A C 1
ATOM 3861 O O . ARG A 1 494 ? -10.366 -10.754 16.729 1.00 97.62 494 ARG A O 1
ATOM 3868 N N . ILE A 1 495 ? -9.364 -12.706 17.215 1.00 97.31 495 ILE A N 1
ATOM 3869 C CA . ILE A 1 495 ? -10.484 -13.611 16.935 1.00 97.31 495 ILE A CA 1
ATOM 3870 C C . ILE A 1 495 ? -11.087 -14.072 18.266 1.00 97.31 495 ILE A C 1
ATOM 3872 O O . ILE A 1 495 ? -10.369 -14.599 19.113 1.00 97.31 495 ILE A O 1
ATOM 3876 N N . GLN A 1 496 ? -12.396 -13.914 18.448 1.00 97.25 496 GLN A N 1
ATOM 3877 C CA . GLN A 1 496 ? -13.104 -14.339 19.660 1.00 97.25 496 GLN A CA 1
ATOM 3878 C C . GLN A 1 496 ? -13.878 -15.639 19.418 1.00 97.25 496 GLN A C 1
ATOM 3880 O O . GLN A 1 496 ? -14.700 -15.714 18.510 1.00 97.25 496 GLN A O 1
ATOM 3885 N N . SER A 1 497 ? -13.654 -16.659 20.246 1.00 97.31 497 SER A N 1
ATOM 3886 C CA . SER A 1 497 ? -14.443 -17.897 20.264 1.00 97.31 497 SER A CA 1
ATOM 3887 C C . SER A 1 497 ? -15.379 -17.941 21.476 1.00 97.31 497 SER A C 1
ATOM 3889 O O . SER A 1 497 ? -14.917 -17.804 22.606 1.00 97.31 497 SER A O 1
ATOM 3891 N N . VAL A 1 498 ? -16.672 -18.179 21.261 1.00 95.44 498 VAL A N 1
ATOM 3892 C CA . VAL A 1 498 ? -17.750 -18.240 22.270 1.00 95.44 498 VAL A CA 1
ATOM 3893 C C . VAL A 1 498 ? -18.744 -19.343 21.912 1.00 95.44 498 VAL A C 1
ATOM 3895 O O . VAL A 1 498 ? -18.975 -19.600 20.739 1.00 95.44 498 VAL A O 1
ATOM 3898 N N . ASP A 1 499 ? -19.414 -19.971 22.879 1.00 90.12 499 ASP A N 1
ATOM 3899 C CA . ASP A 1 499 ? -20.472 -20.956 22.573 1.00 90.12 499 ASP A CA 1
ATOM 3900 C C . ASP A 1 499 ? -21.830 -20.296 22.228 1.00 90.12 499 ASP A C 1
ATOM 3902 O O . ASP A 1 499 ? -22.863 -20.610 22.815 1.00 90.12 499 ASP A O 1
ATOM 3906 N N . ASN A 1 500 ? -21.826 -19.308 21.322 1.00 88.19 500 ASN A N 1
ATOM 3907 C CA . ASN A 1 500 ? -23.020 -18.607 20.831 1.00 88.19 500 ASN A CA 1
ATOM 3908 C C . ASN A 1 500 ? -22.796 -17.969 19.437 1.00 88.19 500 ASN A C 1
ATOM 3910 O O . ASN A 1 500 ? -21.753 -18.152 18.815 1.00 88.19 500 ASN A O 1
ATOM 3914 N N . ASN A 1 501 ? -23.777 -17.204 18.947 1.00 84.25 501 ASN A N 1
ATOM 3915 C CA . ASN A 1 501 ? -23.798 -16.630 17.595 1.00 84.25 501 ASN A CA 1
ATOM 3916 C C . ASN A 1 501 ? -22.722 -15.560 17.293 1.00 84.25 501 ASN A C 1
ATOM 3918 O O . ASN A 1 501 ? -22.625 -15.152 16.140 1.00 84.25 501 ASN A O 1
ATOM 3922 N N . SER A 1 502 ? -21.933 -15.086 18.267 1.00 88.75 502 SER A N 1
ATOM 3923 C CA . SER A 1 502 ? -20.790 -14.184 18.020 1.00 88.75 502 SER A CA 1
ATOM 3924 C C . SER A 1 502 ? -19.435 -14.910 18.000 1.00 88.75 502 SER A C 1
ATOM 3926 O O . SER A 1 502 ? -18.394 -14.292 18.234 1.00 88.75 502 SER A O 1
ATOM 3928 N N . ASP A 1 503 ? -19.434 -16.227 17.779 1.00 94.06 503 ASP A N 1
ATOM 3929 C CA . ASP A 1 503 ? -18.220 -17.018 17.571 1.00 94.06 503 ASP A CA 1
ATOM 3930 C C . ASP A 1 503 ? -17.541 -16.617 16.257 1.00 94.06 503 ASP A C 1
ATOM 3932 O O . ASP A 1 503 ? -18.196 -16.409 15.238 1.00 94.06 503 ASP A O 1
ATOM 3936 N N . GLY A 1 504 ? -16.219 -16.468 16.284 1.00 93.69 504 GLY A N 1
ATOM 3937 C CA . GLY A 1 504 ? -15.471 -15.916 15.161 1.00 93.69 504 GLY A CA 1
ATOM 3938 C C . GLY A 1 504 ? -15.595 -14.395 15.012 1.00 93.69 504 GLY A C 1
ATOM 3939 O O . GLY A 1 504 ? -15.197 -13.879 13.969 1.00 93.69 504 GLY A O 1
ATOM 3940 N N . LEU A 1 505 ? -16.104 -13.657 16.011 1.00 94.44 505 LEU A N 1
ATOM 3941 C CA . LEU A 1 505 ? -16.053 -12.190 15.990 1.00 94.44 505 LEU A CA 1
ATOM 3942 C C . LEU A 1 505 ? -14.589 -11.734 15.915 1.00 94.44 505 LEU A C 1
ATOM 3944 O O . LEU A 1 505 ? -13.793 -12.024 16.810 1.00 94.44 505 LEU A O 1
ATOM 3948 N N . LEU A 1 506 ? -14.246 -11.033 14.835 1.00 94.31 506 LEU A N 1
ATOM 3949 C CA . LEU A 1 506 ? -12.876 -10.664 14.500 1.00 94.31 506 LEU A CA 1
ATOM 3950 C C . LEU A 1 506 ? -12.717 -9.137 14.483 1.00 94.31 506 LEU A C 1
ATOM 3952 O O . LEU A 1 506 ? -13.424 -8.425 13.767 1.00 94.31 506 LEU A O 1
ATOM 3956 N N . LYS A 1 507 ? -11.761 -8.657 15.280 1.00 96.31 507 LYS A N 1
ATOM 3957 C CA . LYS A 1 507 ? -11.389 -7.249 15.476 1.00 96.31 507 LYS A CA 1
ATOM 3958 C C . LYS A 1 507 ? -9.867 -7.078 15.344 1.00 96.31 507 LYS A C 1
ATOM 3960 O O . LYS A 1 507 ? -9.140 -8.063 15.441 1.00 96.31 507 LYS A O 1
ATOM 3965 N N . TYR A 1 508 ? -9.353 -5.865 15.161 1.00 97.12 508 TYR A N 1
ATOM 3966 C CA . TYR A 1 508 ? -7.917 -5.612 14.970 1.00 97.12 508 TYR A CA 1
ATOM 3967 C C . TYR A 1 508 ? -7.402 -4.360 15.695 1.00 97.12 508 TYR A C 1
ATOM 3969 O O . TYR A 1 508 ? -8.176 -3.513 16.146 1.00 97.12 508 TYR A O 1
ATOM 3977 N N . VAL A 1 509 ? -6.076 -4.268 15.832 1.00 96.62 509 VAL A N 1
ATOM 3978 C CA . VAL A 1 509 ? -5.360 -3.113 16.394 1.00 96.62 509 VAL A CA 1
ATOM 3979 C C . VAL A 1 509 ? -4.123 -2.821 15.548 1.00 96.62 509 VAL A C 1
ATOM 3981 O O . VAL A 1 509 ? -3.327 -3.718 15.269 1.00 96.62 509 VAL A O 1
ATOM 3984 N N . ASN A 1 510 ? -3.950 -1.553 15.179 1.00 95.94 510 ASN A N 1
ATOM 3985 C CA . ASN A 1 510 ? -2.739 -1.026 14.551 1.00 95.94 510 ASN A CA 1
ATOM 3986 C C . ASN A 1 510 ? -1.677 -0.643 15.588 1.00 95.94 510 ASN A C 1
ATOM 3988 O O . ASN A 1 510 ? -1.989 -0.398 16.754 1.00 95.94 510 ASN A O 1
ATOM 3992 N N . ILE A 1 511 ? -0.426 -0.524 15.142 1.00 88.31 511 ILE A N 1
ATOM 3993 C CA . ILE A 1 511 ? 0.632 0.192 15.864 1.00 88.31 511 ILE A CA 1
ATOM 3994 C C . ILE A 1 511 ? 0.115 1.566 16.325 1.00 88.31 511 ILE A C 1
ATOM 3996 O O . ILE A 1 511 ? -0.693 2.201 15.648 1.00 88.31 511 ILE A O 1
ATOM 4000 N N . ASP A 1 512 ? 0.552 1.974 17.516 1.00 83.38 512 ASP A N 1
ATOM 4001 C CA . ASP A 1 512 ? 0.178 3.199 18.239 1.00 83.38 512 ASP A CA 1
ATOM 4002 C C . ASP A 1 512 ? -1.316 3.345 18.611 1.00 83.38 512 ASP A C 1
ATOM 4004 O O . ASP A 1 512 ? -1.671 4.216 19.405 1.00 83.38 512 ASP A O 1
ATOM 4008 N N . SER A 1 513 ? -2.198 2.451 18.146 1.00 90.75 513 SER A N 1
ATOM 4009 C CA . SER A 1 513 ? -3.608 2.427 18.545 1.00 90.75 513 SER A CA 1
ATOM 4010 C C . SER A 1 513 ? -3.829 1.671 19.859 1.00 90.75 513 SER A C 1
ATOM 4012 O O . SER A 1 513 ? -3.442 0.514 20.028 1.00 90.75 513 SER A O 1
ATOM 4014 N N . VAL A 1 514 ? -4.577 2.288 20.776 1.00 90.12 514 VAL A N 1
ATOM 4015 C CA . VAL A 1 514 ? -5.188 1.604 21.932 1.00 90.12 514 VAL A CA 1
ATOM 4016 C C . VAL A 1 514 ? -6.643 1.192 21.672 1.00 90.12 514 VAL A C 1
ATOM 4018 O O . VAL A 1 514 ? -7.292 0.639 22.563 1.00 90.12 514 VAL A O 1
ATOM 4021 N N . THR A 1 515 ? -7.176 1.447 20.477 1.00 92.06 515 THR A N 1
ATOM 4022 C CA . THR A 1 515 ? -8.580 1.214 20.113 1.00 92.06 515 THR A CA 1
ATOM 4023 C C . THR A 1 515 ? -8.717 -0.069 19.306 1.00 92.06 515 THR A C 1
ATOM 4025 O O . THR A 1 515 ? -8.079 -0.229 18.268 1.00 92.06 515 THR A O 1
ATOM 4028 N N . LEU A 1 516 ? -9.574 -0.973 19.787 1.00 93.81 516 LEU A N 1
ATOM 4029 C CA . LEU A 1 516 ? -9.913 -2.218 19.106 1.00 93.81 516 LEU A CA 1
ATOM 4030 C C . LEU A 1 516 ? -10.966 -1.942 18.027 1.00 93.81 516 LEU A C 1
ATOM 4032 O O . LEU A 1 516 ? -12.129 -1.705 18.352 1.00 93.81 516 LEU A O 1
ATOM 4036 N N . ARG A 1 517 ? -10.552 -1.971 16.762 1.00 94.88 517 ARG A N 1
ATOM 4037 C CA . ARG A 1 517 ? -11.414 -1.730 15.600 1.00 94.88 517 ARG A CA 1
ATOM 4038 C C . ARG A 1 517 ? -12.110 -3.021 15.180 1.00 94.88 517 ARG A C 1
ATOM 4040 O O . ARG A 1 517 ? -11.507 -4.090 15.232 1.00 94.88 517 ARG A O 1
ATOM 4047 N N . ASP A 1 518 ? -13.363 -2.947 14.747 1.00 92.69 518 ASP A N 1
ATOM 4048 C CA . ASP A 1 518 ? -13.931 -4.012 13.916 1.00 92.69 518 ASP A CA 1
ATOM 4049 C C . ASP A 1 518 ? -13.207 -4.040 12.571 1.00 92.69 518 ASP A C 1
ATOM 4051 O O . ASP A 1 518 ? -12.797 -2.990 12.082 1.00 92.69 518 ASP A O 1
ATOM 4055 N N . LEU A 1 519 ? -13.041 -5.224 11.969 1.00 84.88 519 LEU A N 1
ATOM 4056 C CA . LEU A 1 519 ? -12.635 -5.267 10.562 1.00 84.88 519 LEU A CA 1
ATOM 4057 C C . LEU A 1 519 ? -13.630 -4.453 9.722 1.00 84.88 519 LEU A C 1
ATOM 4059 O O . LEU A 1 519 ? -14.838 -4.605 9.958 1.00 84.88 519 LEU A O 1
ATOM 4063 N N . PRO A 1 520 ? -13.170 -3.701 8.702 1.00 78.06 520 PRO A N 1
ATOM 4064 C CA . PRO A 1 520 ? -14.075 -3.236 7.661 1.00 78.06 520 PRO A CA 1
ATOM 4065 C C . PRO A 1 520 ? -14.885 -4.430 7.141 1.00 78.06 520 PRO A C 1
ATOM 4067 O O . PRO A 1 520 ? -14.362 -5.537 6.961 1.00 78.06 520 PRO A O 1
ATOM 4070 N N . ALA A 1 521 ? -16.192 -4.234 6.962 1.00 66.44 521 ALA A N 1
ATOM 4071 C CA . ALA A 1 521 ? -17.018 -5.246 6.320 1.00 66.44 521 ALA A CA 1
ATOM 4072 C C . ALA A 1 521 ? -16.430 -5.506 4.922 1.00 66.44 521 ALA A C 1
ATOM 4074 O O . ALA A 1 521 ? -16.169 -4.523 4.232 1.00 66.44 521 ALA A O 1
ATOM 4075 N N . PRO A 1 522 ? -16.204 -6.768 4.497 1.00 58.06 522 PRO A N 1
ATOM 4076 C CA . PRO A 1 522 ? -15.639 -7.042 3.182 1.00 58.06 522 PRO A CA 1
ATOM 4077 C C . PRO A 1 522 ? -16.482 -6.362 2.107 1.00 58.06 522 PRO A C 1
ATOM 4079 O O . PRO A 1 522 ? -17.639 -6.738 1.892 1.00 58.06 522 PRO A O 1
ATOM 4082 N N . THR A 1 523 ? -15.921 -5.327 1.482 1.00 47.59 523 THR A N 1
ATOM 4083 C CA . THR A 1 523 ? -16.632 -4.482 0.528 1.00 47.59 523 THR A CA 1
ATOM 4084 C C . THR A 1 523 ? -16.742 -5.235 -0.789 1.00 47.59 523 THR A C 1
ATOM 4086 O O . THR A 1 523 ? -15.991 -5.005 -1.735 1.00 47.59 523 THR A O 1
ATOM 4089 N N . VAL A 1 524 ? -17.698 -6.168 -0.841 1.00 41.97 524 VAL A N 1
ATOM 4090 C CA . VAL A 1 524 ? -18.170 -6.794 -2.077 1.00 41.97 524 VAL A CA 1
ATOM 4091 C C . VAL A 1 524 ? -18.802 -5.682 -2.907 1.00 41.97 524 VAL A C 1
ATOM 4093 O O . VAL A 1 524 ? -19.990 -5.383 -2.785 1.00 41.97 524 VAL A O 1
ATOM 4096 N N . THR A 1 525 ? -17.962 -5.015 -3.692 1.00 32.72 525 THR A N 1
ATOM 4097 C CA . THR A 1 525 ? -18.253 -3.760 -4.378 1.00 32.72 525 THR A CA 1
ATOM 4098 C C . THR A 1 525 ? -19.220 -3.981 -5.534 1.00 32.72 525 THR A C 1
ATOM 4100 O O . THR A 1 525 ? -18.860 -4.041 -6.706 1.00 32.72 525 THR A O 1
ATOM 4103 N N . LYS A 1 526 ? -20.508 -4.003 -5.189 1.00 34.03 526 LYS A N 1
ATOM 4104 C CA . LYS A 1 526 ? -21.444 -3.129 -5.895 1.00 34.03 526 LYS A CA 1
ATOM 4105 C C . LYS A 1 526 ? -21.004 -1.685 -5.619 1.00 34.03 526 LYS A C 1
ATOM 4107 O O . LYS A 1 526 ? -20.685 -1.374 -4.472 1.00 34.03 526 LYS A O 1
ATOM 4112 N N . ALA A 1 527 ? -20.946 -0.837 -6.644 1.00 29.80 527 ALA A N 1
ATOM 4113 C CA . ALA A 1 527 ? -20.614 0.579 -6.471 1.00 29.80 527 ALA A CA 1
ATOM 4114 C C . ALA A 1 527 ? -21.608 1.254 -5.499 1.00 29.80 527 ALA A C 1
ATOM 4116 O O . ALA A 1 527 ? -22.791 0.906 -5.498 1.00 29.80 527 ALA A O 1
ATOM 4117 N N . GLY A 1 528 ? -21.135 2.168 -4.642 1.00 26.30 528 GLY A N 1
ATOM 4118 C CA . GLY A 1 528 ? -21.928 2.668 -3.513 1.00 26.30 528 GLY A CA 1
ATOM 4119 C C . GLY A 1 528 ? -21.444 3.999 -2.927 1.00 26.30 528 GLY A C 1
ATOM 4120 O O . GLY A 1 528 ? -20.300 4.111 -2.503 1.00 26.30 528 GLY A O 1
ATOM 4121 N N . LYS A 1 529 ? -22.385 4.952 -2.883 1.00 25.89 529 LYS A N 1
ATOM 4122 C CA . LYS A 1 529 ? -22.283 6.392 -2.560 1.00 25.89 529 LYS A CA 1
ATOM 4123 C C . LYS A 1 529 ? -21.576 6.749 -1.237 1.00 25.89 529 LYS A C 1
ATOM 4125 O O . LYS A 1 529 ? -21.582 5.967 -0.290 1.00 25.89 529 LYS A O 1
ATOM 4130 N N . MET A 1 530 ? -21.060 7.984 -1.149 1.00 28.66 530 MET A N 1
ATOM 4131 C CA . MET A 1 530 ? -20.376 8.557 0.028 1.00 28.66 530 MET A CA 1
ATOM 4132 C C . MET A 1 530 ? -21.082 9.787 0.623 1.00 28.66 530 MET A C 1
ATOM 4134 O O . MET A 1 530 ? -22.021 10.339 0.055 1.00 28.66 530 MET A O 1
ATOM 4138 N N . THR A 1 531 ? -20.593 10.210 1.792 1.00 27.34 531 THR A N 1
ATOM 4139 C CA . THR A 1 531 ? -20.903 11.471 2.488 1.00 27.34 531 THR A CA 1
ATOM 4140 C C . THR A 1 531 ? -19.655 12.369 2.572 1.00 27.34 531 THR A C 1
ATOM 4142 O O . THR A 1 531 ? -18.558 11.900 2.291 1.00 27.34 531 THR A O 1
ATOM 4145 N N . SER A 1 532 ? -19.812 13.643 2.954 1.00 27.86 532 SER A N 1
ATOM 4146 C CA . SER A 1 532 ? -18.757 14.682 2.983 1.00 27.86 532 SER A CA 1
ATOM 4147 C C . SER A 1 532 ? -17.544 14.371 3.882 1.00 27.86 532 SER A C 1
ATOM 4149 O O . SER A 1 532 ? -17.649 13.588 4.826 1.00 27.86 532 SER A O 1
ATOM 4151 N N . LEU A 1 533 ? -16.398 15.007 3.590 1.00 31.23 533 LEU A N 1
ATOM 4152 C CA . LEU A 1 533 ? -15.055 14.465 3.859 1.00 31.23 533 LEU A CA 1
ATOM 4153 C C . LEU A 1 533 ? -14.061 15.479 4.458 1.00 31.23 533 LEU A C 1
ATOM 4155 O O . LEU A 1 533 ? -14.231 16.690 4.336 1.00 31.23 533 LEU A O 1
ATOM 4159 N N . ALA A 1 534 ? -12.974 14.985 5.060 1.00 34.31 534 ALA A N 1
ATOM 4160 C CA . ALA A 1 534 ? -11.918 15.824 5.635 1.00 34.31 534 ALA A CA 1
ATOM 4161 C C . ALA A 1 534 ? -10.965 16.399 4.562 1.00 34.31 534 ALA A C 1
ATOM 4163 O O . ALA A 1 534 ? -10.559 15.705 3.632 1.00 34.31 534 ALA A O 1
ATOM 4164 N N . VAL A 1 535 ? -10.545 17.664 4.691 1.00 34.72 535 VAL A N 1
ATOM 4165 C CA . VAL A 1 535 ? -9.640 18.319 3.721 1.00 34.72 535 VAL A CA 1
ATOM 4166 C C . VAL A 1 535 ? -8.180 18.239 4.174 1.00 34.72 535 VAL A C 1
ATOM 4168 O O . VAL A 1 535 ? -7.834 18.726 5.249 1.00 34.72 535 VAL A O 1
ATOM 4171 N N . LEU A 1 536 ? -7.300 17.687 3.329 1.00 35.38 536 LEU A N 1
ATOM 4172 C CA . LEU A 1 536 ? -5.872 17.514 3.605 1.00 35.38 536 LEU A CA 1
ATOM 4173 C C . LEU A 1 536 ? -4.994 18.125 2.494 1.00 35.38 536 LEU A C 1
ATOM 4175 O O . LEU A 1 536 ? -4.686 17.515 1.469 1.00 35.38 536 LEU A O 1
ATOM 4179 N N . THR A 1 537 ? -4.546 19.362 2.711 1.00 36.50 537 THR A N 1
ATOM 4180 C CA . THR A 1 537 ? -3.649 20.080 1.787 1.00 36.50 537 THR A CA 1
ATOM 4181 C C . THR A 1 537 ? -2.259 19.444 1.714 1.00 36.50 537 THR A C 1
ATOM 4183 O O . THR A 1 537 ? -1.606 19.273 2.748 1.00 36.50 537 THR A O 1
ATOM 4186 N N . LYS A 1 538 ? -1.751 19.194 0.499 1.00 34.62 538 LYS A N 1
ATOM 4187 C CA . LYS A 1 538 ? -0.369 18.755 0.252 1.00 34.62 538 LYS A CA 1
ATOM 4188 C C . LYS A 1 538 ? 0.339 19.770 -0.667 1.00 34.62 538 LYS A C 1
ATOM 4190 O O . LYS A 1 538 ? 0.022 19.860 -1.846 1.00 34.62 538 LYS A O 1
ATOM 4195 N N . PRO A 1 539 ? 1.311 20.562 -0.175 1.00 32.44 539 PRO A N 1
ATOM 4196 C CA . PRO A 1 539 ? 2.029 21.521 -1.016 1.00 32.44 539 PRO A CA 1
ATOM 4197 C C . PRO A 1 539 ? 3.059 20.806 -1.910 1.00 32.44 539 PRO A C 1
ATOM 4199 O O . PRO A 1 539 ? 4.229 20.660 -1.549 1.00 32.44 539 PRO A O 1
ATOM 4202 N N . THR A 1 540 ? 2.628 20.339 -3.083 1.00 32.25 540 THR A N 1
ATOM 4203 C CA . THR A 1 540 ? 3.492 19.711 -4.094 1.00 32.25 540 THR A CA 1
ATOM 4204 C C . THR A 1 540 ? 4.139 20.731 -5.027 1.00 32.25 540 THR A C 1
ATOM 4206 O O . THR A 1 540 ? 3.457 21.421 -5.780 1.00 32.25 540 THR A O 1
ATOM 4209 N N . THR A 1 541 ? 5.468 20.742 -5.082 1.00 33.16 541 THR A N 1
ATOM 4210 C CA . THR A 1 541 ? 6.241 21.499 -6.081 1.00 33.16 541 THR A CA 1
ATOM 4211 C C . THR A 1 541 ? 7.348 20.622 -6.658 1.00 33.16 541 THR A C 1
ATOM 4213 O O . THR A 1 541 ? 8.046 19.931 -5.915 1.00 33.16 541 THR A O 1
ATOM 4216 N N . SER A 1 542 ? 7.516 20.627 -7.980 1.00 29.31 542 SER A N 1
ATOM 4217 C CA . SER A 1 542 ? 8.275 19.611 -8.724 1.00 29.31 542 SER A CA 1
ATOM 4218 C C . SER A 1 542 ? 9.790 19.864 -8.804 1.00 29.31 542 SER A C 1
ATOM 4220 O O . SER A 1 542 ? 10.379 19.778 -9.881 1.00 29.31 542 SER A O 1
ATOM 4222 N N . VAL A 1 543 ? 10.443 20.135 -7.668 1.00 34.00 543 VAL A N 1
ATOM 4223 C CA . VAL A 1 543 ? 11.911 20.268 -7.575 1.00 34.00 543 VAL A CA 1
ATOM 4224 C C . VAL A 1 543 ? 12.466 19.327 -6.503 1.00 34.00 543 VAL A C 1
ATOM 4226 O O . VAL A 1 543 ? 11.901 19.167 -5.421 1.00 34.00 543 VAL A O 1
ATOM 4229 N N . ARG A 1 544 ? 13.569 18.643 -6.825 1.00 30.53 544 ARG A N 1
ATOM 4230 C CA . ARG A 1 544 ? 14.136 17.551 -6.020 1.00 30.53 544 ARG A CA 1
ATOM 4231 C C . ARG A 1 544 ? 14.806 18.100 -4.757 1.00 30.53 544 ARG A C 1
ATOM 4233 O O . ARG A 1 544 ? 15.866 18.708 -4.839 1.00 30.53 544 ARG A O 1
ATOM 4240 N N . LYS A 1 545 ? 14.217 17.845 -3.587 1.00 29.06 545 LYS A N 1
ATOM 4241 C CA . LYS A 1 545 ? 14.727 18.333 -2.297 1.00 29.06 545 LYS A CA 1
ATOM 4242 C C . LYS A 1 545 ? 16.010 17.608 -1.864 1.00 29.06 545 LYS A C 1
ATOM 4244 O O . LYS A 1 545 ? 15.952 16.488 -1.357 1.00 29.06 545 LYS A O 1
ATOM 4249 N N . THR A 1 546 ? 17.161 18.253 -2.041 1.00 31.02 546 THR A N 1
ATOM 4250 C CA . THR A 1 546 ? 18.451 17.802 -1.490 1.00 31.02 546 THR A CA 1
ATOM 4251 C C . THR A 1 546 ? 18.472 18.043 0.023 1.00 31.02 546 THR A C 1
ATOM 4253 O O . THR A 1 546 ? 18.181 19.142 0.491 1.00 31.02 546 THR A O 1
ATOM 4256 N N . THR A 1 547 ? 18.751 17.010 0.822 1.00 29.16 547 THR A N 1
ATOM 4257 C CA . THR A 1 547 ? 18.621 17.080 2.288 1.00 29.16 547 THR A CA 1
ATOM 4258 C C . THR A 1 547 ? 19.885 17.617 2.956 1.00 29.16 547 THR A C 1
ATOM 4260 O O . THR A 1 547 ? 20.759 16.843 3.357 1.00 29.16 547 THR A O 1
ATOM 4263 N N . THR A 1 548 ? 19.961 18.934 3.133 1.00 28.70 548 THR A N 1
ATOM 4264 C CA . THR A 1 548 ? 21.035 19.592 3.884 1.00 28.70 548 THR A CA 1
ATOM 4265 C C . THR A 1 548 ? 21.021 19.175 5.363 1.00 28.70 548 THR A C 1
ATOM 4267 O O . THR A 1 548 ? 20.058 19.402 6.095 1.00 28.70 548 THR A O 1
ATOM 4270 N N . LYS A 1 549 ? 22.114 18.556 5.833 1.00 30.17 549 LYS A N 1
ATOM 4271 C CA . LYS A 1 549 ? 22.350 18.265 7.259 1.00 30.17 549 LYS A CA 1
ATOM 4272 C C . LYS A 1 549 ? 23.453 19.162 7.806 1.00 30.17 549 LYS A C 1
ATOM 4274 O O . LYS A 1 549 ? 24.636 18.907 7.589 1.00 30.17 549 LYS A O 1
ATOM 4279 N N . THR A 1 550 ? 23.070 20.179 8.569 1.00 29.70 550 THR A N 1
ATOM 4280 C CA . THR A 1 550 ? 24.003 20.967 9.378 1.00 29.70 550 THR A CA 1
ATOM 4281 C C . THR A 1 550 ? 24.556 20.127 10.534 1.00 29.70 550 THR A C 1
ATOM 4283 O O . THR A 1 550 ? 23.811 19.485 11.273 1.00 29.70 550 THR A O 1
ATOM 4286 N N . VAL A 1 551 ? 25.882 20.128 10.702 1.00 32.47 551 VAL A N 1
ATOM 4287 C CA . VAL A 1 551 ? 26.580 19.465 11.817 1.00 32.47 551 VAL A CA 1
ATOM 4288 C C . VAL A 1 551 ? 27.614 20.441 12.395 1.00 32.47 551 VAL A C 1
ATOM 4290 O O . VAL A 1 551 ? 28.449 20.940 11.639 1.00 32.47 551 VAL A O 1
ATOM 4293 N N . PRO A 1 552 ? 27.591 20.744 13.708 1.00 33.75 552 PRO A N 1
ATOM 4294 C CA . PRO A 1 552 ? 28.521 21.696 14.312 1.00 33.75 552 PRO A CA 1
ATOM 4295 C C . PRO A 1 552 ? 29.943 21.113 14.479 1.00 33.75 552 PRO A C 1
ATOM 4297 O O . PRO A 1 552 ? 30.109 19.903 14.661 1.00 33.75 552 PRO A O 1
ATOM 4300 N N . PRO A 1 553 ? 30.997 21.951 14.464 1.00 31.19 553 PRO A N 1
ATOM 4301 C CA . PRO A 1 553 ? 32.384 21.486 14.437 1.00 31.19 553 PRO A CA 1
ATOM 4302 C C . PRO A 1 553 ? 32.909 21.041 15.815 1.00 31.19 553 PRO A C 1
ATOM 4304 O O . PRO A 1 553 ? 33.330 21.857 16.637 1.00 31.19 553 PRO A O 1
ATOM 4307 N N . THR A 1 554 ? 32.987 19.728 16.057 1.00 31.67 554 THR A N 1
ATOM 4308 C CA . THR A 1 554 ? 33.644 19.159 17.253 1.00 31.67 554 THR A CA 1
ATOM 4309 C C . THR A 1 554 ? 35.076 18.681 16.985 1.00 31.67 554 THR A C 1
ATOM 4311 O O . THR A 1 554 ? 35.345 17.958 16.028 1.00 31.67 554 THR A O 1
ATOM 4314 N N . LYS A 1 555 ? 36.011 19.070 17.863 1.00 32.41 555 LYS A N 1
ATOM 4315 C CA . LYS A 1 555 ? 37.468 18.895 17.693 1.00 32.41 555 LYS A CA 1
ATOM 4316 C C . LYS A 1 555 ? 37.919 17.427 17.782 1.00 32.41 555 LYS A C 1
ATOM 4318 O O . LYS A 1 555 ? 37.525 16.694 18.687 1.00 32.41 555 LYS A O 1
ATOM 4323 N N . ALA A 1 556 ? 38.829 17.022 16.893 1.00 31.81 556 ALA A N 1
ATOM 4324 C CA . ALA A 1 556 ? 39.357 15.657 16.832 1.00 31.81 556 ALA A CA 1
ATOM 4325 C C . ALA A 1 556 ? 40.173 15.263 18.083 1.00 31.81 556 ALA A C 1
ATOM 4327 O O . ALA A 1 556 ? 41.158 15.917 18.432 1.00 31.81 556 ALA A O 1
ATOM 4328 N N . ARG A 1 557 ? 39.822 14.136 18.723 1.00 30.75 557 ARG A N 1
ATOM 4329 C CA . ARG A 1 557 ? 40.524 13.596 19.904 1.00 30.75 557 ARG A CA 1
ATOM 4330 C C . ARG A 1 557 ? 41.115 12.213 19.607 1.00 30.75 557 ARG A C 1
ATOM 4332 O O . ARG A 1 557 ? 40.401 11.215 19.569 1.00 30.75 557 ARG A O 1
ATOM 4339 N N . LYS A 1 558 ? 42.437 12.150 19.404 1.00 40.69 558 LYS A N 1
ATOM 4340 C CA . LYS A 1 558 ? 43.181 10.907 19.112 1.00 40.69 558 LYS A CA 1
ATOM 4341 C C . LYS A 1 558 ? 42.983 9.856 20.224 1.00 40.69 558 LYS A C 1
ATOM 4343 O O . LYS A 1 558 ? 43.255 10.144 21.388 1.00 40.69 558 LYS A O 1
ATOM 4348 N N . LYS A 1 559 ? 42.631 8.616 19.863 1.00 31.80 559 LYS A N 1
ATOM 4349 C CA . LYS A 1 559 ? 42.792 7.414 20.710 1.00 31.80 559 LYS A CA 1
ATOM 4350 C C . LYS A 1 559 ? 43.583 6.340 19.952 1.00 31.80 559 LYS A C 1
ATOM 4352 O O . LYS A 1 559 ? 43.501 6.242 18.732 1.00 31.80 559 LYS A O 1
ATOM 4357 N N . LYS A 1 560 ? 44.411 5.583 20.681 1.00 31.50 560 LYS A N 1
ATOM 4358 C CA . LYS A 1 560 ? 45.359 4.599 20.126 1.00 31.50 560 LYS A CA 1
ATOM 4359 C C . LYS A 1 560 ? 44.641 3.301 19.735 1.00 31.50 560 LYS A C 1
ATOM 4361 O O . LYS A 1 560 ? 43.840 2.803 20.522 1.00 31.50 560 LYS A O 1
ATOM 4366 N N . LYS A 1 561 ? 45.010 2.695 18.599 1.00 30.92 561 LYS A N 1
ATOM 4367 C CA . LYS A 1 561 ? 44.755 1.263 18.362 1.00 30.92 561 LYS A CA 1
ATOM 4368 C C . LYS A 1 561 ? 45.566 0.441 19.377 1.00 30.92 561 LYS A C 1
ATOM 4370 O O . LYS A 1 561 ? 46.764 0.675 19.525 1.00 30.92 561 LYS A O 1
ATOM 4375 N N . LYS A 1 562 ? 44.935 -0.539 20.025 1.00 29.34 562 LYS A N 1
ATOM 4376 C CA . LYS A 1 562 ? 45.600 -1.751 20.530 1.00 29.34 562 LYS A CA 1
ATOM 4377 C C . LYS A 1 562 ? 45.132 -2.907 19.652 1.00 29.34 562 LYS A C 1
ATOM 4379 O O . LYS A 1 562 ? 43.943 -2.992 19.360 1.00 29.34 562 LYS A O 1
ATOM 4384 N N . SER A 1 563 ? 46.049 -3.766 19.225 1.00 34.59 563 SER A N 1
ATOM 4385 C CA . SER A 1 563 ? 45.702 -5.035 18.591 1.00 34.59 563 SER A CA 1
ATOM 4386 C C . SER A 1 563 ? 45.260 -6.043 19.652 1.00 34.59 563 SER A C 1
ATOM 4388 O O . SER A 1 563 ? 45.857 -6.136 20.724 1.00 34.59 563 SER A O 1
ATOM 4390 N N . ILE A 1 564 ? 44.228 -6.817 19.330 1.00 29.22 564 ILE A N 1
ATOM 4391 C CA . ILE A 1 564 ? 43.914 -8.093 19.976 1.00 29.22 564 ILE A CA 1
ATOM 4392 C C . ILE A 1 564 ? 43.868 -9.127 18.848 1.00 29.22 564 ILE A C 1
ATOM 4394 O O . ILE A 1 564 ? 43.501 -8.799 17.720 1.00 29.22 564 ILE A O 1
ATOM 4398 N N . LYS A 1 565 ? 44.371 -10.331 19.126 1.00 27.72 565 LYS A N 1
ATOM 4399 C CA . LYS A 1 565 ? 44.582 -11.376 18.120 1.00 27.72 565 LYS A CA 1
ATOM 4400 C C . LYS A 1 565 ? 43.244 -11.941 17.638 1.00 27.72 565 LYS A C 1
ATOM 4402 O O . LYS A 1 565 ? 42.332 -12.117 18.441 1.00 27.72 565 LYS A O 1
ATOM 4407 N N . SER A 1 566 ? 43.172 -12.275 16.353 1.00 27.84 566 SER A N 1
ATOM 4408 C CA . SER A 1 566 ? 42.174 -13.208 15.832 1.00 27.84 566 SER A CA 1
ATOM 4409 C C . SER A 1 566 ? 42.321 -14.560 16.532 1.00 27.84 566 SER A C 1
ATOM 4411 O O . SER A 1 566 ? 43.444 -15.017 16.761 1.00 27.84 566 SER A O 1
ATOM 4413 N N . LEU A 1 567 ? 41.197 -15.188 16.862 1.00 28.69 567 LEU A N 1
ATOM 4414 C CA . LEU A 1 567 ? 41.139 -16.554 17.371 1.00 28.69 567 LEU A CA 1
ATOM 4415 C C . LEU A 1 567 ? 40.272 -17.350 16.395 1.00 28.69 567 LEU A C 1
ATOM 4417 O O . LEU A 1 567 ? 39.214 -16.875 15.984 1.00 28.69 567 LEU A O 1
ATOM 4421 N N . ASP A 1 568 ? 40.807 -18.478 15.952 1.00 34.06 568 ASP A N 1
ATOM 4422 C CA . ASP A 1 568 ? 40.347 -19.222 14.785 1.00 34.06 568 ASP A CA 1
ATOM 4423 C C . ASP A 1 568 ? 39.116 -20.087 15.096 1.00 34.06 568 ASP A C 1
ATOM 4425 O O . ASP A 1 568 ? 39.079 -20.748 16.133 1.00 34.06 568 ASP A O 1
ATOM 4429 N N . TYR A 1 569 ? 38.127 -20.068 14.200 1.00 29.66 569 TYR A N 1
ATOM 4430 C CA . TYR A 1 569 ? 36.936 -20.921 14.226 1.00 29.66 569 TYR A CA 1
ATOM 4431 C C . TYR A 1 569 ? 36.392 -21.084 12.804 1.00 29.66 569 TYR A C 1
ATOM 4433 O O . TYR A 1 569 ? 35.550 -20.312 12.344 1.00 29.66 569 TYR A O 1
ATOM 4441 N N . GLY A 1 570 ? 36.871 -22.115 12.110 1.00 31.72 570 GLY A N 1
ATOM 4442 C CA . GLY A 1 570 ? 36.288 -22.554 10.848 1.00 31.72 570 GLY A CA 1
ATOM 4443 C C . GLY A 1 570 ? 34.975 -23.308 11.066 1.00 31.72 570 GLY A C 1
ATOM 4444 O O . GLY A 1 570 ? 34.973 -24.406 11.617 1.00 31.72 570 GLY A O 1
ATOM 4445 N N . LEU A 1 571 ? 33.876 -22.745 10.569 1.00 32.41 571 LEU A N 1
ATOM 4446 C CA . LEU A 1 571 ? 32.700 -23.493 10.127 1.00 32.41 571 LEU A CA 1
ATOM 4447 C C . LEU A 1 571 ? 32.398 -23.023 8.706 1.00 32.41 571 LEU A C 1
ATOM 4449 O O . LEU A 1 571 ? 32.220 -21.827 8.480 1.00 32.41 571 LEU A O 1
ATOM 4453 N N . ALA A 1 572 ? 32.409 -23.955 7.757 1.00 31.69 572 ALA A N 1
ATOM 4454 C CA . ALA A 1 572 ? 32.193 -23.674 6.347 1.00 31.69 572 ALA A CA 1
ATOM 4455 C C . ALA A 1 572 ? 30.843 -24.244 5.909 1.00 31.69 572 ALA A C 1
ATOM 4457 O O . ALA A 1 572 ? 30.678 -25.460 5.849 1.00 31.69 572 ALA A O 1
ATOM 4458 N N . GLU A 1 573 ? 29.921 -23.354 5.558 1.00 36.12 573 GLU A N 1
ATOM 4459 C CA . GLU A 1 573 ? 28.848 -23.635 4.607 1.00 36.12 573 GLU A CA 1
ATOM 4460 C C . GLU A 1 573 ? 28.956 -22.591 3.488 1.00 36.12 573 GLU A C 1
ATOM 4462 O O . GLU A 1 573 ? 29.250 -21.419 3.740 1.00 36.12 573 GLU A O 1
ATOM 4467 N N . ASP A 1 574 ? 28.833 -23.049 2.245 1.00 35.50 574 ASP A N 1
ATOM 4468 C CA . ASP A 1 574 ? 29.192 -22.290 1.044 1.00 35.50 574 ASP A CA 1
ATOM 4469 C C . ASP A 1 574 ? 27.969 -21.547 0.483 1.00 35.50 574 ASP A C 1
ATOM 4471 O O . ASP A 1 574 ? 27.252 -22.052 -0.378 1.00 35.50 574 ASP A O 1
ATOM 4475 N N . ASP A 1 575 ? 27.707 -20.349 1.014 1.00 32.25 575 ASP A N 1
ATOM 4476 C CA . ASP A 1 575 ? 26.596 -19.470 0.603 1.00 32.25 575 ASP A CA 1
ATOM 4477 C C . ASP A 1 575 ? 27.065 -18.432 -0.446 1.00 32.25 575 ASP A C 1
ATOM 4479 O O . ASP A 1 575 ? 26.802 -17.229 -0.348 1.00 32.25 575 ASP A O 1
ATOM 4483 N N . SER A 1 576 ? 27.839 -18.886 -1.441 1.00 30.64 576 SER A N 1
ATOM 4484 C CA . SER A 1 576 ? 28.506 -18.060 -2.463 1.00 30.64 576 SER A CA 1
ATOM 4485 C C . SER A 1 576 ? 27.587 -17.588 -3.605 1.00 30.64 576 SER A C 1
ATOM 4487 O O . SER A 1 576 ? 27.889 -17.738 -4.788 1.00 30.64 576 SER A O 1
ATOM 4489 N N . MET A 1 577 ? 26.482 -16.917 -3.259 1.00 28.62 577 MET A N 1
ATOM 4490 C CA . MET A 1 577 ? 25.794 -16.013 -4.191 1.00 28.62 577 MET A CA 1
ATOM 4491 C C . MET A 1 577 ? 26.075 -14.551 -3.838 1.00 28.62 577 MET A C 1
ATOM 4493 O O . MET A 1 577 ? 25.624 -14.023 -2.817 1.00 28.62 577 MET A O 1
ATOM 4497 N N . GLU A 1 578 ? 26.847 -13.898 -4.707 1.00 27.95 578 GLU A N 1
ATOM 4498 C CA . GLU A 1 578 ? 27.306 -12.523 -4.535 1.00 27.95 578 GLU A CA 1
ATOM 4499 C C . GLU A 1 578 ? 26.125 -11.543 -4.467 1.00 27.95 578 GLU A C 1
ATOM 4501 O O . GLU A 1 578 ? 25.271 -11.483 -5.352 1.00 27.95 578 GLU A O 1
ATOM 4506 N N . ARG A 1 579 ? 26.075 -10.748 -3.393 1.00 28.53 579 ARG A N 1
ATOM 4507 C CA . ARG A 1 579 ? 25.059 -9.706 -3.219 1.00 28.53 579 ARG A CA 1
ATOM 4508 C C . ARG A 1 579 ? 25.505 -8.421 -3.905 1.00 28.53 579 ARG A C 1
ATOM 4510 O O . ARG A 1 579 ? 26.040 -7.529 -3.246 1.00 28.53 579 ARG A O 1
ATOM 4517 N N . GLU A 1 580 ? 25.242 -8.304 -5.202 1.00 26.95 580 GLU A N 1
ATOM 4518 C CA . GLU A 1 580 ? 25.151 -6.980 -5.821 1.00 26.95 580 GLU A CA 1
ATOM 4519 C C . GLU A 1 580 ? 23.987 -6.200 -5.181 1.00 26.95 580 GLU A C 1
ATOM 4521 O O . GLU A 1 580 ? 22.911 -6.745 -4.920 1.00 26.95 580 GLU A O 1
ATOM 4526 N N . VAL A 1 581 ? 24.229 -4.929 -4.846 1.00 26.25 581 VAL A N 1
ATOM 4527 C CA . VAL A 1 581 ? 23.285 -4.082 -4.101 1.00 26.25 581 VAL A CA 1
ATOM 4528 C C . VAL A 1 581 ? 22.856 -2.915 -4.986 1.00 26.25 581 VAL A C 1
ATOM 4530 O O . VAL A 1 581 ? 23.451 -1.837 -4.940 1.00 26.25 581 VAL A O 1
ATOM 4533 N N . ASP A 1 582 ? 21.819 -3.141 -5.792 1.00 24.22 582 ASP A N 1
ATOM 4534 C CA . ASP A 1 582 ? 21.285 -2.158 -6.741 1.00 24.22 582 ASP A CA 1
ATOM 4535 C C . ASP A 1 582 ? 20.620 -0.952 -6.048 1.00 24.22 582 ASP A C 1
ATOM 4537 O O . ASP A 1 582 ? 19.417 -0.923 -5.775 1.00 24.22 582 ASP A O 1
ATOM 4541 N N . TYR A 1 583 ? 21.414 0.096 -5.831 1.00 27.09 583 TYR A N 1
ATOM 4542 C CA . TYR A 1 583 ? 20.951 1.466 -5.607 1.00 27.09 583 TYR A CA 1
ATOM 4543 C C . TYR A 1 583 ? 21.225 2.323 -6.858 1.00 27.09 583 TYR A C 1
ATOM 4545 O O . TYR A 1 583 ? 22.305 2.896 -6.943 1.00 27.09 583 TYR A O 1
ATOM 4553 N N . ASP A 1 584 ? 20.265 2.434 -7.797 1.00 31.09 584 ASP A N 1
ATOM 4554 C CA . ASP A 1 584 ? 20.009 3.647 -8.627 1.00 31.09 584 ASP A CA 1
ATOM 4555 C C . ASP A 1 584 ? 18.945 3.421 -9.743 1.00 31.09 584 ASP A C 1
ATOM 4557 O O . ASP A 1 584 ? 19.288 3.144 -10.889 1.00 31.09 584 ASP A O 1
ATOM 4561 N N . LEU A 1 585 ? 17.634 3.602 -9.473 1.00 26.20 585 LEU A N 1
ATOM 4562 C CA . LEU A 1 585 ? 16.586 3.627 -10.535 1.00 26.20 585 LEU A CA 1
ATOM 4563 C C . LEU A 1 585 ? 15.410 4.628 -10.334 1.00 26.20 585 LEU A C 1
ATOM 4565 O O . LEU A 1 585 ? 14.283 4.416 -10.811 1.00 26.20 585 LEU A O 1
ATOM 4569 N N . LEU A 1 586 ? 15.681 5.773 -9.692 1.00 26.34 586 LEU A N 1
ATOM 4570 C CA . LEU A 1 586 ? 14.809 6.965 -9.692 1.00 26.34 586 LEU A CA 1
ATOM 4571 C C . LEU A 1 586 ? 15.645 8.224 -10.009 1.00 26.34 586 LEU A C 1
ATOM 4573 O O . LEU A 1 586 ? 16.398 8.714 -9.157 1.00 26.34 586 LEU A O 1
ATOM 4577 N N . PRO A 1 587 ? 15.535 8.760 -11.241 1.00 25.92 587 PRO A N 1
ATOM 4578 C CA . PRO A 1 587 ? 14.352 9.558 -11.590 1.00 25.92 587 PRO A CA 1
ATOM 4579 C C . PRO A 1 587 ? 13.793 9.296 -13.011 1.00 25.92 587 PRO A C 1
ATOM 4581 O O . PRO A 1 587 ? 14.277 8.431 -13.730 1.00 25.92 587 PRO A O 1
ATOM 4584 N N . HIS A 1 588 ? 12.797 10.101 -13.407 1.00 26.95 588 HIS A N 1
ATOM 4585 C CA . HIS A 1 588 ? 12.073 10.091 -14.692 1.00 26.95 588 HIS A CA 1
ATOM 4586 C C . HIS A 1 588 ? 11.119 8.904 -14.910 1.00 26.95 588 HIS A C 1
ATOM 4588 O O . HIS A 1 588 ? 11.443 7.914 -15.558 1.00 26.95 588 HIS A O 1
ATOM 4594 N N . ALA A 1 589 ? 9.883 9.077 -14.440 1.00 23.95 589 ALA A N 1
ATOM 4595 C CA . ALA A 1 589 ? 8.705 8.448 -15.026 1.00 23.95 589 ALA A CA 1
ATOM 4596 C C . ALA A 1 589 ? 7.788 9.567 -15.549 1.00 23.95 589 ALA A C 1
ATOM 4598 O O . ALA A 1 589 ? 6.934 10.068 -14.826 1.00 23.95 589 ALA A O 1
ATOM 4599 N N . CYS A 1 590 ? 8.012 9.999 -16.790 1.00 25.25 590 CYS A N 1
ATOM 4600 C CA . CYS A 1 590 ? 6.980 10.692 -17.559 1.00 25.25 590 CYS A CA 1
ATOM 4601 C C . CYS A 1 590 ? 6.167 9.613 -18.281 1.00 25.25 590 CYS A C 1
ATOM 4603 O O . CYS A 1 590 ? 6.752 8.656 -18.792 1.00 25.25 590 CYS A O 1
ATOM 4605 N N . VAL A 1 591 ? 4.841 9.741 -18.300 1.00 25.98 591 VAL A N 1
ATOM 4606 C CA . VAL A 1 591 ? 3.972 8.784 -18.997 1.00 25.98 591 VAL A CA 1
ATOM 4607 C C . VAL A 1 591 ? 4.232 8.888 -20.502 1.00 25.98 591 VAL A C 1
ATOM 4609 O O . VAL A 1 591 ? 4.177 9.981 -21.062 1.00 25.98 591 VAL A O 1
ATOM 4612 N N . LEU A 1 592 ? 4.531 7.759 -21.147 1.00 27.92 592 LEU A N 1
ATOM 4613 C CA . LEU A 1 592 ? 4.567 7.666 -22.608 1.00 27.92 592 LEU A CA 1
ATOM 4614 C C . LEU A 1 592 ? 3.123 7.676 -23.124 1.00 27.92 592 LEU A C 1
ATOM 4616 O O . LEU A 1 592 ? 2.304 6.887 -22.650 1.00 27.92 592 LEU A O 1
ATOM 4620 N N . SER A 1 593 ? 2.811 8.550 -24.082 1.00 30.02 593 SER A N 1
ATOM 4621 C CA . SER A 1 593 ? 1.467 8.665 -24.672 1.00 30.02 593 SER A CA 1
ATOM 4622 C C . SER A 1 593 ? 1.055 7.440 -25.504 1.00 30.02 593 SER A C 1
ATOM 4624 O O . SER A 1 593 ? -0.130 7.253 -25.752 1.00 30.02 593 SER A O 1
ATOM 4626 N N . ASP A 1 594 ? 1.999 6.552 -25.826 1.00 30.14 594 ASP A N 1
ATOM 4627 C CA . ASP A 1 594 ? 1.844 5.239 -26.474 1.00 30.14 594 ASP A CA 1
ATOM 4628 C C . ASP A 1 594 ? 0.939 4.237 -25.704 1.00 30.14 594 ASP A C 1
ATOM 4630 O O . ASP A 1 594 ? 0.835 3.071 -26.085 1.00 30.14 594 ASP A O 1
ATOM 4634 N N . ALA A 1 595 ? 0.320 4.644 -24.589 1.00 28.09 595 ALA A N 1
ATOM 4635 C CA . ALA A 1 595 ? -0.534 3.807 -23.743 1.00 28.09 595 ALA A CA 1
ATOM 4636 C C . ALA A 1 595 ? -1.955 3.574 -24.300 1.00 28.09 595 ALA A C 1
ATOM 4638 O O . ALA A 1 595 ? -2.672 2.721 -23.777 1.00 28.09 595 ALA A O 1
ATOM 4639 N N . LEU A 1 596 ? -2.357 4.302 -25.349 1.00 28.69 596 LEU A N 1
ATOM 4640 C CA . LEU A 1 596 ? -3.608 4.094 -26.082 1.00 28.69 596 LEU A CA 1
ATOM 4641 C C . LEU A 1 596 ? -3.307 3.792 -27.553 1.00 28.69 596 LEU A C 1
ATOM 4643 O O . LEU A 1 596 ? -2.665 4.581 -28.243 1.00 28.69 596 LEU A O 1
ATOM 4647 N N . TYR A 1 597 ? -3.799 2.649 -28.029 1.00 32.12 597 TYR A N 1
ATOM 4648 C CA . TYR A 1 597 ? -3.805 2.299 -29.446 1.00 32.12 597 TYR A CA 1
ATOM 4649 C C . TYR A 1 597 ? -5.120 2.774 -30.067 1.00 32.12 597 TYR A C 1
ATOM 4651 O O . TYR A 1 597 ? -6.178 2.216 -29.780 1.00 32.12 597 TYR A O 1
ATOM 4659 N N . VAL A 1 598 ? -5.036 3.790 -30.923 1.00 30.55 598 VAL A N 1
ATOM 4660 C CA . VAL A 1 598 ? -6.095 4.143 -31.876 1.00 30.55 598 VAL A CA 1
ATOM 4661 C C . VAL A 1 598 ? -5.730 3.481 -33.204 1.00 30.55 598 VAL A C 1
ATOM 4663 O O . VAL A 1 598 ? -4.576 3.559 -33.631 1.00 30.55 598 VAL A O 1
ATOM 4666 N N . ALA A 1 599 ? -6.681 2.788 -33.828 1.00 27.25 599 ALA A N 1
ATOM 4667 C CA . ALA A 1 599 ? -6.481 2.179 -35.140 1.00 27.25 599 ALA A CA 1
ATOM 4668 C C . ALA A 1 599 ? -6.655 3.223 -36.255 1.00 27.25 599 ALA A C 1
ATOM 4670 O O . ALA A 1 599 ? -7.503 4.106 -36.141 1.00 27.25 599 ALA A O 1
ATOM 4671 N N . ASP A 1 600 ? -5.892 3.095 -37.343 1.00 29.28 600 ASP A N 1
ATOM 4672 C CA . ASP A 1 600 ? -6.114 3.892 -38.554 1.00 29.28 600 ASP A CA 1
ATOM 4673 C C . ASP A 1 600 ? -7.488 3.544 -39.169 1.00 29.28 600 ASP A C 1
ATOM 4675 O O . ASP A 1 600 ? -7.809 2.364 -39.362 1.00 29.28 600 ASP A O 1
ATOM 4679 N N . GLU A 1 601 ? -8.293 4.556 -39.508 1.00 32.97 601 GLU A N 1
ATOM 4680 C CA . GLU A 1 601 ? -9.595 4.357 -40.158 1.00 32.97 601 GLU A CA 1
ATOM 4681 C C . GLU A 1 601 ? -9.436 3.648 -41.510 1.00 32.97 601 GLU A C 1
ATOM 4683 O O . GLU A 1 601 ? -8.754 4.127 -42.420 1.00 32.97 601 GLU A O 1
ATOM 4688 N N . THR A 1 602 ? -10.090 2.497 -41.666 1.00 34.06 602 THR A N 1
ATOM 4689 C CA . THR A 1 602 ? -9.950 1.641 -42.851 1.00 34.06 602 THR A CA 1
ATOM 4690 C C . THR A 1 602 ? -11.214 1.633 -43.714 1.00 34.06 602 THR A C 1
ATOM 4692 O O . THR A 1 602 ? -11.989 0.687 -43.706 1.00 34.06 602 THR A O 1
ATOM 4695 N N . ASN A 1 603 ? -11.316 2.683 -44.540 1.00 35.69 603 ASN A N 1
ATOM 4696 C CA . ASN A 1 603 ? -12.057 2.762 -45.812 1.00 35.69 603 ASN A CA 1
ATOM 4697 C C . ASN A 1 603 ? -13.617 2.736 -45.757 1.00 35.69 603 ASN A C 1
ATOM 4699 O O . ASN A 1 603 ? -14.212 1.681 -45.560 1.00 35.69 603 ASN A O 1
ATOM 4703 N N . PRO A 1 604 ? -14.319 3.854 -46.046 1.00 36.22 604 PRO A N 1
ATOM 4704 C CA . PRO A 1 604 ? -15.776 3.980 -45.861 1.00 36.22 604 PRO A CA 1
ATOM 4705 C C . PRO A 1 604 ? -16.655 3.471 -47.032 1.00 36.22 604 PRO A C 1
ATOM 4707 O O . PRO A 1 604 ? -17.802 3.893 -47.149 1.00 36.22 604 PRO A O 1
ATOM 4710 N N . ASN A 1 605 ? -16.141 2.613 -47.926 1.00 36.34 605 ASN A N 1
ATOM 4711 C CA . ASN A 1 605 ? -16.739 2.373 -49.257 1.00 36.34 605 ASN A CA 1
ATOM 4712 C C . ASN A 1 605 ? -17.146 0.914 -49.590 1.00 36.34 605 ASN A C 1
ATOM 4714 O O . ASN A 1 605 ? -17.493 0.648 -50.738 1.00 36.34 605 ASN A O 1
ATOM 4718 N N . GLU A 1 606 ? -17.140 -0.033 -48.644 1.00 36.12 606 GLU A N 1
ATOM 4719 C CA . GLU A 1 606 ? -17.508 -1.448 -48.900 1.00 36.12 606 GLU A CA 1
ATOM 4720 C C . GLU A 1 606 ? -18.859 -1.862 -48.277 1.00 36.12 606 GLU A C 1
ATOM 4722 O O . GLU A 1 606 ? -18.922 -2.758 -47.442 1.00 36.12 606 GLU A O 1
ATOM 4727 N N . MET A 1 607 ? -19.958 -1.220 -48.697 1.00 33.38 607 MET A N 1
ATOM 4728 C CA . MET A 1 607 ? -21.337 -1.655 -48.391 1.00 33.38 607 MET A CA 1
ATOM 4729 C C . MET A 1 607 ? -22.298 -1.382 -49.567 1.00 33.38 607 MET A C 1
ATOM 4731 O O . MET A 1 607 ? -23.215 -0.566 -49.460 1.00 33.38 607 MET A O 1
ATOM 4735 N N . THR A 1 608 ? -22.119 -2.084 -50.691 1.00 35.00 608 THR A N 1
ATOM 4736 C CA . THR A 1 608 ? -23.154 -2.193 -51.738 1.00 35.00 608 THR A CA 1
ATOM 4737 C C . THR A 1 608 ? -23.358 -3.630 -52.212 1.00 35.00 608 THR A C 1
ATOM 4739 O O . THR A 1 608 ? -22.401 -4.365 -52.440 1.00 35.00 608 THR A O 1
ATOM 4742 N N . ASP A 1 609 ? -24.634 -3.930 -52.453 1.00 31.77 609 ASP A N 1
ATOM 4743 C CA . ASP A 1 609 ? -25.207 -5.050 -53.207 1.00 31.77 609 ASP A CA 1
ATOM 4744 C C . ASP A 1 609 ? -25.506 -6.381 -52.490 1.00 31.77 609 ASP A C 1
ATOM 4746 O O . ASP A 1 609 ? -25.003 -6.719 -51.420 1.00 31.77 609 ASP A O 1
ATOM 4750 N N . LEU A 1 610 ? -26.511 -7.053 -53.062 1.00 33.31 610 LEU A N 1
ATOM 4751 C CA . LEU A 1 610 ? -27.440 -8.005 -52.442 1.00 33.31 610 LEU A CA 1
ATOM 4752 C C . LEU A 1 610 ? -27.332 -9.406 -53.100 1.00 33.31 610 LEU A C 1
ATOM 4754 O O . LEU A 1 610 ? -26.586 -9.562 -54.067 1.00 33.31 610 LEU A O 1
ATOM 4758 N N . PRO A 1 611 ? -27.994 -10.457 -52.569 1.00 57.66 611 PRO A N 1
ATOM 4759 C CA . PRO A 1 611 ? -27.523 -11.827 -52.764 1.00 57.66 611 PRO A CA 1
ATOM 4760 C C . PRO A 1 611 ? -28.068 -12.543 -54.006 1.00 57.66 611 PRO A C 1
ATOM 4762 O O . PRO A 1 611 ? -29.194 -12.320 -54.444 1.00 57.66 611 PRO A O 1
ATOM 4765 N N . THR A 1 612 ? -27.291 -13.538 -54.433 1.00 30.53 612 THR A N 1
ATOM 4766 C CA . THR A 1 612 ? -27.739 -14.785 -55.079 1.00 30.53 612 THR A CA 1
ATOM 4767 C C . THR A 1 612 ? -26.910 -15.909 -54.432 1.00 30.53 612 THR A C 1
ATOM 4769 O O . THR A 1 612 ? -25.692 -15.746 -54.376 1.00 30.53 612 THR A O 1
ATOM 4772 N N . ASP A 1 613 ? -27.428 -16.932 -53.743 1.00 32.97 613 ASP A N 1
ATOM 4773 C CA . ASP A 1 613 ? -28.510 -17.903 -54.031 1.00 32.97 613 ASP A CA 1
ATOM 4774 C C . ASP A 1 613 ? -27.971 -19.199 -54.694 1.00 32.97 613 ASP A C 1
ATOM 4776 O O . ASP A 1 613 ? -26.870 -19.211 -55.237 1.00 32.97 613 ASP A O 1
ATOM 4780 N N . ASP A 1 614 ? -28.756 -20.276 -54.594 1.00 31.80 614 ASP A N 1
ATOM 4781 C CA . ASP A 1 614 ? -28.620 -21.618 -55.188 1.00 31.80 614 ASP A CA 1
ATOM 4782 C C . ASP A 1 614 ? -27.564 -22.640 -54.672 1.00 31.80 614 ASP A C 1
ATOM 4784 O O . ASP A 1 614 ? -26.367 -22.566 -54.937 1.00 31.80 614 ASP A O 1
ATOM 4788 N N . THR A 1 615 ? -28.106 -23.765 -54.165 1.00 30.81 615 THR A N 1
ATOM 4789 C CA . THR A 1 615 ? -27.635 -25.173 -54.332 1.00 30.81 615 THR A CA 1
ATOM 4790 C C . THR A 1 615 ? -26.359 -25.677 -53.614 1.00 30.81 615 THR A C 1
ATOM 4792 O O . THR A 1 615 ? -25.396 -24.951 -53.422 1.00 30.81 615 THR A O 1
ATOM 4795 N N . THR A 1 616 ? -26.228 -26.952 -53.199 1.00 30.61 616 THR A N 1
ATOM 4796 C CA . THR A 1 616 ? -27.177 -28.085 -52.996 1.00 30.61 616 THR A CA 1
ATOM 4797 C C . THR A 1 616 ? -26.514 -29.161 -52.121 1.00 30.61 616 THR A C 1
ATOM 4799 O O . THR A 1 616 ? -25.306 -29.334 -52.232 1.00 30.61 616 THR A O 1
ATOM 4802 N N . ALA A 1 617 ? -27.336 -29.992 -51.455 1.00 30.75 617 ALA A N 1
ATOM 4803 C CA . ALA A 1 617 ? -27.076 -31.418 -51.158 1.00 30.75 617 ALA A CA 1
ATOM 4804 C C . ALA A 1 617 ? -25.930 -31.790 -50.171 1.00 30.75 617 ALA A C 1
ATOM 4806 O O . ALA A 1 617 ? -24.926 -31.101 -50.067 1.00 30.75 617 ALA A O 1
ATOM 4807 N N . SER A 1 618 ? -25.976 -32.916 -49.442 1.00 31.56 618 SER A N 1
ATOM 4808 C CA . SER A 1 618 ? -27.082 -33.828 -49.060 1.00 31.56 618 SER A CA 1
ATOM 4809 C C . SER A 1 618 ? -26.545 -34.949 -48.148 1.00 31.56 618 SER A C 1
ATOM 4811 O O . SER A 1 618 ? -25.392 -35.326 -48.349 1.00 31.56 618 SER A O 1
ATOM 4813 N N . LEU A 1 619 ? -27.417 -35.586 -47.346 1.00 30.67 619 LEU A N 1
ATOM 4814 C CA . LEU A 1 619 ? -27.216 -36.895 -46.677 1.00 30.67 619 LEU A CA 1
ATOM 4815 C C . LEU A 1 619 ? -26.149 -36.928 -45.553 1.00 30.67 619 LEU A C 1
ATOM 4817 O O . LEU A 1 619 ? -25.180 -36.177 -45.593 1.00 30.67 619 LEU A O 1
ATOM 4821 N N . ASP A 1 620 ? -26.180 -37.834 -44.570 1.00 30.73 620 ASP A N 1
ATOM 4822 C CA . ASP A 1 620 ? -27.264 -38.497 -43.803 1.00 30.73 620 ASP A CA 1
ATOM 4823 C C . ASP A 1 620 ? -26.582 -39.246 -42.626 1.00 30.73 620 ASP A C 1
ATOM 4825 O O . ASP A 1 620 ? -25.445 -39.678 -42.801 1.00 30.73 620 ASP A O 1
ATOM 4829 N N . ASN A 1 621 ? -27.302 -39.462 -41.510 1.00 32.38 621 ASN A N 1
ATOM 4830 C CA . ASN A 1 621 ? -27.231 -40.644 -40.611 1.00 32.38 621 ASN A CA 1
ATOM 4831 C C . ASN A 1 621 ? -25.880 -41.006 -39.903 1.00 32.38 621 ASN A C 1
ATOM 4833 O O . ASN A 1 621 ? -24.796 -40.645 -40.340 1.00 32.38 621 ASN A O 1
ATOM 4837 N N . ASP A 1 622 ? -25.817 -41.735 -38.777 1.00 31.88 622 ASP A N 1
ATOM 4838 C CA . ASP A 1 622 ? -26.820 -42.186 -37.789 1.00 31.88 622 ASP A CA 1
ATOM 4839 C C . ASP A 1 622 ? -26.136 -42.491 -36.420 1.00 31.88 622 ASP A C 1
ATOM 4841 O O . ASP A 1 622 ? -24.915 -42.396 -36.307 1.00 31.88 622 ASP A O 1
ATOM 4845 N N . ALA A 1 623 ? -26.958 -42.799 -35.401 1.00 32.88 623 ALA A N 1
ATOM 4846 C CA . ALA A 1 623 ? -26.860 -43.830 -34.328 1.00 32.88 623 ALA A CA 1
ATOM 4847 C C . ALA A 1 623 ? -25.516 -44.604 -34.052 1.00 32.88 623 ALA A C 1
ATOM 4849 O O . ALA A 1 623 ? -24.722 -44.818 -34.960 1.00 32.88 623 ALA A O 1
ATOM 4850 N N . GLU A 1 624 ? -25.193 -45.170 -32.867 1.00 34.81 624 GLU A N 1
ATOM 4851 C CA . GLU A 1 624 ? -25.874 -45.336 -31.554 1.00 34.81 624 GLU A CA 1
ATOM 4852 C C . GLU A 1 624 ? -24.903 -45.910 -30.464 1.00 34.81 624 GLU A C 1
ATOM 4854 O O . GLU A 1 624 ? -23.775 -46.254 -30.801 1.00 34.81 624 GLU A O 1
ATOM 4859 N N . GLU A 1 625 ? -25.379 -46.065 -29.205 1.00 34.00 625 GLU A N 1
ATOM 4860 C CA . GLU A 1 625 ? -24.972 -47.086 -28.178 1.00 34.00 625 GLU A CA 1
ATOM 4861 C C . GLU A 1 625 ? -23.505 -47.156 -27.616 1.00 34.00 625 GLU A C 1
ATOM 4863 O O . GLU A 1 625 ? -22.571 -46.640 -28.220 1.00 34.00 625 GLU A O 1
ATOM 4868 N N . SER A 1 626 ? -23.174 -47.758 -26.445 1.00 33.47 626 SER A N 1
ATOM 4869 C CA . SER A 1 626 ? -23.901 -48.151 -25.197 1.00 33.47 626 SER A CA 1
ATOM 4870 C C . SER A 1 626 ? -22.923 -48.564 -24.038 1.00 33.47 626 SER A C 1
ATOM 4872 O O . SER A 1 626 ? -21.736 -48.740 -24.295 1.00 33.47 626 SER A O 1
ATOM 4874 N N . GLU A 1 627 ? -23.440 -48.711 -22.791 1.00 33.47 627 GLU A N 1
ATOM 4875 C CA . GLU A 1 627 ? -23.071 -49.683 -21.694 1.00 33.47 627 GLU A CA 1
ATOM 4876 C C . GLU A 1 627 ? -21.615 -49.804 -21.104 1.00 33.47 627 GLU A C 1
ATOM 4878 O O . GLU A 1 627 ? -20.647 -49.377 -21.721 1.00 33.47 627 GLU A O 1
ATOM 4883 N N . ASP A 1 628 ? -21.312 -50.397 -19.917 1.00 31.97 628 ASP A N 1
ATOM 4884 C CA . ASP A 1 628 ? -22.004 -50.605 -18.602 1.00 31.97 628 ASP A CA 1
ATOM 4885 C C . ASP A 1 628 ? -21.034 -51.164 -17.485 1.00 31.97 628 ASP A C 1
ATOM 4887 O O . ASP A 1 628 ? -19.972 -51.706 -17.801 1.00 31.97 628 ASP A O 1
ATOM 4891 N N . SER A 1 629 ? -21.440 -51.143 -16.191 1.00 32.03 629 SER A N 1
ATOM 4892 C CA . SER A 1 629 ? -20.941 -51.971 -15.040 1.00 32.03 629 SER A CA 1
ATOM 4893 C C . SER A 1 629 ? -19.512 -51.656 -14.478 1.00 32.03 629 SER A C 1
ATOM 4895 O O . SER A 1 629 ? -18.808 -50.850 -15.076 1.00 32.03 629 SER A O 1
ATOM 4897 N N . SER A 1 630 ? -18.925 -52.183 -13.369 1.00 31.20 630 SER A N 1
ATOM 4898 C CA . SER A 1 630 ? -19.238 -53.000 -12.142 1.00 31.20 630 SER A CA 1
ATOM 4899 C C . SER A 1 630 ? -17.947 -53.035 -11.230 1.00 31.20 630 SER A C 1
ATOM 4901 O O . SER A 1 630 ? -16.904 -52.603 -11.717 1.00 31.20 630 SER A O 1
ATOM 4903 N N . SER A 1 631 ? -17.804 -53.499 -9.960 1.00 31.31 631 SER A N 1
ATOM 4904 C CA . SER A 1 631 ? -18.654 -53.780 -8.761 1.00 31.31 631 SER A CA 1
ATOM 4905 C C . SER A 1 631 ? -17.794 -54.095 -7.481 1.00 31.31 631 SER A C 1
ATOM 4907 O O . SER A 1 631 ? -16.753 -54.728 -7.611 1.00 31.31 631 SER A O 1
ATOM 4909 N N . ASP A 1 632 ? -18.286 -53.741 -6.275 1.00 30.64 632 ASP A N 1
ATOM 4910 C CA . ASP A 1 632 ? -18.108 -54.326 -4.902 1.00 30.64 632 ASP A CA 1
ATOM 4911 C C . ASP A 1 632 ? -16.781 -54.510 -4.078 1.00 30.64 632 ASP A C 1
ATOM 4913 O O . ASP A 1 632 ? -15.780 -55.068 -4.511 1.00 30.64 632 ASP A O 1
ATOM 4917 N N . PHE A 1 633 ? -16.898 -54.088 -2.795 1.00 31.34 633 PHE A N 1
ATOM 4918 C CA . PHE A 1 633 ? -16.461 -54.600 -1.456 1.00 31.34 633 PHE A CA 1
ATOM 4919 C C . PHE A 1 633 ? -15.380 -55.693 -1.208 1.00 31.34 633 PHE A C 1
ATOM 4921 O O . PHE A 1 633 ? -15.409 -56.760 -1.812 1.00 31.34 633 PHE A O 1
ATOM 4928 N N . THR A 1 634 ? -14.605 -55.546 -0.102 1.00 30.09 634 THR A N 1
ATOM 4929 C CA . THR A 1 634 ? -14.716 -56.337 1.181 1.00 30.09 634 THR A CA 1
ATOM 4930 C C . THR A 1 634 ? -13.668 -55.960 2.272 1.00 30.09 634 THR A C 1
ATOM 4932 O O . THR A 1 634 ? -12.663 -55.320 1.967 1.00 30.09 634 THR A O 1
ATOM 4935 N N . ASP A 1 635 ? -13.909 -56.346 3.543 1.00 32.88 635 ASP A N 1
ATOM 4936 C CA . ASP A 1 635 ? -13.131 -56.015 4.770 1.00 32.88 635 ASP A CA 1
ATOM 4937 C C . ASP A 1 635 ? -12.329 -57.200 5.383 1.00 32.88 635 ASP A C 1
ATOM 4939 O O . ASP A 1 635 ? -12.692 -58.355 5.162 1.00 32.88 635 ASP A O 1
ATOM 4943 N N . VAL A 1 636 ? -11.316 -56.927 6.241 1.00 26.77 636 VAL A N 1
ATOM 4944 C CA . VAL A 1 636 ? -10.685 -57.876 7.212 1.00 26.77 636 VAL A CA 1
ATOM 4945 C C . VAL A 1 636 ? -10.154 -57.132 8.473 1.00 26.77 636 VAL A C 1
ATOM 4947 O O . VAL A 1 636 ? -9.677 -56.004 8.356 1.00 26.77 636 VAL A O 1
ATOM 4950 N N . GLU A 1 637 ? -10.206 -57.756 9.666 1.00 30.88 637 GLU A N 1
ATOM 4951 C CA . GLU A 1 637 ? -9.763 -57.231 10.991 1.00 30.88 637 GLU A CA 1
ATOM 4952 C C . GLU A 1 637 ? -8.414 -57.829 11.517 1.00 30.88 637 GLU A C 1
ATOM 4954 O O . GLU A 1 637 ? -7.767 -58.586 10.795 1.00 30.88 637 GLU A O 1
ATOM 4959 N N . VAL A 1 638 ? -8.064 -57.557 12.804 1.00 30.97 638 VAL A N 1
ATOM 4960 C CA . VAL A 1 638 ? -7.470 -58.470 13.849 1.00 30.97 638 VAL A CA 1
ATOM 4961 C C . VAL A 1 638 ? -6.182 -57.987 14.603 1.00 30.97 638 VAL A C 1
ATOM 4963 O O . VAL A 1 638 ? -5.124 -57.886 13.998 1.00 30.97 638 VAL A O 1
ATOM 4966 N N . ASP A 1 639 ? -6.309 -57.781 15.941 1.00 25.80 639 ASP A N 1
ATOM 4967 C CA . ASP A 1 639 ? -5.382 -57.981 17.116 1.00 25.80 639 ASP A CA 1
ATOM 4968 C C . ASP A 1 639 ? -3.878 -57.533 17.159 1.00 25.80 639 ASP A C 1
ATOM 4970 O O . ASP A 1 639 ? -3.245 -57.327 16.133 1.00 25.80 639 ASP A O 1
ATOM 4974 N N . SER A 1 640 ? -3.166 -57.395 18.312 1.00 29.05 640 SER A N 1
ATOM 4975 C CA . SER A 1 640 ? -3.492 -57.246 19.770 1.00 29.05 640 SER A CA 1
ATOM 4976 C C . SER A 1 640 ? -2.249 -56.875 20.646 1.00 29.05 640 SER A C 1
ATOM 4978 O O . SER A 1 640 ? -1.114 -57.041 20.207 1.00 29.05 640 SER A O 1
ATOM 4980 N N . THR A 1 641 ? -2.453 -56.570 21.954 1.00 27.34 641 THR A N 1
ATOM 4981 C CA . THR A 1 641 ? -1.501 -56.732 23.120 1.00 27.34 641 THR A CA 1
ATOM 4982 C C . THR A 1 641 ? -0.199 -55.869 23.190 1.00 27.34 641 THR A C 1
ATOM 4984 O O . THR A 1 641 ? 0.228 -55.335 22.180 1.00 27.34 641 THR A O 1
ATOM 4987 N N . SER A 1 642 ? 0.500 -55.616 24.327 1.00 29.02 642 SER A N 1
ATOM 4988 C CA . SER A 1 642 ? 0.377 -56.069 25.743 1.00 29.02 642 SER A CA 1
ATOM 4989 C C . SER A 1 642 ? 0.549 -54.967 26.850 1.00 29.02 642 SER A C 1
ATOM 4991 O O . SER A 1 642 ? -0.449 -54.344 27.215 1.00 29.02 642 SER A O 1
ATOM 4993 N N . SER A 1 643 ? 1.751 -54.727 27.417 1.00 28.62 643 SER A N 1
ATOM 4994 C CA . SER A 1 643 ? 2.045 -54.546 28.881 1.00 28.62 643 SER A CA 1
ATOM 4995 C C . SER A 1 643 ? 3.319 -53.682 29.193 1.00 28.62 643 SER A C 1
ATOM 4997 O O . SER A 1 643 ? 3.952 -53.286 28.220 1.00 28.62 643 SER A O 1
ATOM 4999 N N . GLU A 1 644 ? 3.846 -53.351 30.407 1.00 29.59 644 GLU A N 1
ATOM 5000 C CA . GLU A 1 644 ? 3.413 -53.051 31.822 1.00 29.59 644 GLU A CA 1
ATOM 5001 C C . GLU A 1 644 ? 4.616 -52.434 32.649 1.00 29.59 644 GLU A C 1
ATOM 5003 O O . GLU A 1 644 ? 5.661 -52.200 32.049 1.00 29.59 644 GLU A O 1
ATOM 5008 N N . HIS A 1 645 ? 4.482 -52.204 33.983 1.00 27.86 645 HIS A N 1
ATOM 5009 C CA . HIS A 1 645 ? 5.462 -51.686 35.006 1.00 27.86 645 HIS A CA 1
ATOM 5010 C C . HIS A 1 645 ? 5.786 -50.161 35.005 1.00 27.86 645 HIS A C 1
ATOM 5012 O O . HIS A 1 645 ? 5.971 -49.591 33.935 1.00 27.86 645 HIS A O 1
ATOM 5018 N N . THR A 1 646 ? 5.667 -49.353 36.089 1.00 27.39 646 THR A N 1
ATOM 5019 C CA . THR A 1 646 ? 6.164 -49.310 37.516 1.00 27.39 646 THR A CA 1
ATOM 5020 C C . THR A 1 646 ? 7.625 -48.797 37.659 1.00 27.39 646 THR A C 1
ATOM 5022 O O . THR A 1 646 ? 8.412 -49.021 36.748 1.00 27.39 646 THR A O 1
ATOM 5025 N N . GLU A 1 647 ? 8.062 -48.028 38.682 1.00 28.48 647 GLU A N 1
ATOM 5026 C CA . GLU A 1 647 ? 7.567 -47.800 40.066 1.00 28.48 647 GLU A CA 1
ATOM 5027 C C . GLU A 1 647 ? 8.099 -46.471 40.719 1.00 28.48 647 GLU A C 1
ATOM 5029 O O . GLU A 1 647 ? 9.125 -45.954 40.285 1.00 28.48 647 GLU A O 1
ATOM 5034 N N . SER A 1 648 ? 7.390 -45.976 41.758 1.00 28.28 648 SER A N 1
ATOM 5035 C CA . SER A 1 648 ? 7.829 -45.345 43.047 1.00 28.28 648 SER A CA 1
ATOM 5036 C C . SER A 1 648 ? 8.670 -44.038 43.205 1.00 28.28 648 SER A C 1
ATOM 5038 O O . SER A 1 648 ? 9.796 -43.981 42.723 1.00 28.28 648 SER A O 1
ATOM 5040 N N . GLU A 1 649 ? 8.152 -43.111 44.049 1.00 29.12 649 GLU A N 1
ATOM 5041 C CA . GLU A 1 649 ? 8.757 -42.388 45.224 1.00 29.12 649 GLU A CA 1
ATOM 5042 C C . GLU A 1 649 ? 10.068 -41.540 45.104 1.00 29.12 649 GLU A C 1
ATOM 5044 O O . GLU A 1 649 ? 10.935 -41.847 44.293 1.00 29.12 649 GLU A O 1
ATOM 5049 N N . ASP A 1 650 ? 10.396 -40.511 45.925 1.00 27.02 650 ASP A N 1
ATOM 5050 C CA . ASP A 1 650 ? 9.703 -39.519 46.818 1.00 27.02 650 ASP A CA 1
ATOM 5051 C C . ASP A 1 650 ? 10.751 -38.373 47.152 1.00 27.02 650 ASP A C 1
ATOM 5053 O O . ASP A 1 650 ? 11.683 -38.247 46.352 1.00 27.02 650 ASP A O 1
ATOM 5057 N N . SER A 1 651 ? 10.806 -37.481 48.174 1.00 27.80 651 SER A N 1
ATOM 5058 C CA . SER A 1 651 ? 10.064 -37.120 49.418 1.00 27.80 651 SER A CA 1
ATOM 5059 C C . SER A 1 651 ? 10.345 -35.640 49.866 1.00 27.80 651 SER A C 1
ATOM 5061 O O . SER A 1 651 ? 10.908 -34.869 49.089 1.00 27.80 651 SER A O 1
ATOM 5063 N N . GLU A 1 652 ? 9.888 -35.254 51.081 1.00 28.31 652 GLU A N 1
ATOM 5064 C CA . GLU A 1 652 ? 10.426 -34.312 52.130 1.00 28.31 652 GLU A CA 1
ATOM 5065 C C . GLU A 1 652 ? 11.662 -33.399 51.831 1.00 28.31 652 GLU A C 1
ATOM 5067 O O . GLU A 1 652 ? 12.562 -33.796 51.098 1.00 28.31 652 GLU A O 1
ATOM 5072 N N . ASP A 1 653 ? 11.947 -32.241 52.465 1.00 27.53 653 ASP A N 1
ATOM 5073 C CA . ASP A 1 653 ? 11.234 -31.114 53.148 1.00 27.53 653 ASP A CA 1
ATOM 5074 C C . ASP A 1 653 ? 12.295 -29.944 53.285 1.00 27.53 653 ASP A C 1
ATOM 5076 O O . ASP A 1 653 ? 13.266 -29.993 52.523 1.00 27.53 653 ASP A O 1
ATOM 5080 N N . SER A 1 654 ? 12.313 -28.857 54.091 1.00 27.56 654 SER A N 1
ATOM 5081 C CA . SER A 1 654 ? 11.510 -28.229 55.176 1.00 27.56 654 SER A CA 1
ATOM 5082 C C . SER A 1 654 ? 11.665 -26.663 55.149 1.00 27.56 654 SER A C 1
ATOM 5084 O O . SER A 1 654 ? 11.953 -26.114 54.085 1.00 27.56 654 SER A O 1
ATOM 5086 N N . GLU A 1 655 ? 11.368 -25.960 56.268 1.00 28.58 655 GLU A N 1
ATOM 5087 C CA . GLU A 1 655 ? 11.994 -24.749 56.921 1.00 28.58 655 GLU A CA 1
ATOM 5088 C C . GLU A 1 655 ? 12.950 -23.820 56.100 1.00 28.58 655 GLU A C 1
ATOM 5090 O O . GLU A 1 655 ? 13.693 -24.284 55.245 1.00 28.58 655 GLU A O 1
ATOM 5095 N N . ASP A 1 656 ? 13.169 -22.508 56.292 1.00 27.06 656 ASP A N 1
ATOM 5096 C CA . ASP A 1 656 ? 12.831 -21.383 57.206 1.00 27.06 656 ASP A CA 1
ATOM 5097 C C . ASP A 1 656 ? 13.641 -20.149 56.653 1.00 27.06 656 ASP A C 1
ATOM 5099 O O . ASP A 1 656 ? 14.362 -20.318 55.664 1.00 27.06 656 ASP A O 1
ATOM 5103 N N . SER A 1 657 ? 13.671 -18.892 57.134 1.00 28.33 657 SER A N 1
ATOM 5104 C CA . SER A 1 657 ? 12.868 -18.041 58.044 1.00 28.33 657 SER A CA 1
ATOM 5105 C C . SER A 1 657 ? 13.099 -16.543 57.673 1.00 28.33 657 SER A C 1
ATOM 5107 O O . SER A 1 657 ? 13.990 -16.235 56.886 1.00 28.33 657 SER A O 1
ATOM 5109 N N . GLU A 1 658 ? 12.293 -15.642 58.263 1.00 28.61 658 GLU A N 1
ATOM 5110 C CA . GLU A 1 658 ? 12.607 -14.247 58.688 1.00 28.61 658 GLU A CA 1
ATOM 5111 C C . GLU A 1 658 ? 13.085 -13.137 57.702 1.00 28.61 658 GLU A C 1
ATOM 5113 O O . GLU A 1 658 ? 14.038 -13.282 56.947 1.00 28.61 658 GLU A O 1
ATOM 5118 N N . ASP A 1 659 ? 12.404 -11.983 57.830 1.00 28.12 659 ASP A N 1
ATOM 5119 C CA . ASP A 1 659 ? 12.870 -10.577 57.903 1.00 28.12 659 ASP A CA 1
ATOM 5120 C C . ASP A 1 659 ? 13.797 -9.983 56.801 1.00 28.12 659 ASP A C 1
ATOM 5122 O O . ASP A 1 659 ? 14.718 -10.604 56.288 1.00 28.12 659 ASP A O 1
ATOM 5126 N N . SER A 1 660 ? 13.641 -8.723 56.374 1.00 27.75 660 SER A N 1
ATOM 5127 C CA . SER A 1 660 ? 13.346 -7.530 57.187 1.00 27.75 660 SER A CA 1
ATOM 5128 C C . SER A 1 660 ? 12.700 -6.359 56.404 1.00 27.75 660 SER A C 1
ATOM 5130 O O . SER A 1 660 ? 12.416 -6.459 55.210 1.00 27.75 660 SER A O 1
ATOM 5132 N N . GLU A 1 661 ? 12.480 -5.241 57.105 1.00 30.50 661 GLU A N 1
ATOM 5133 C CA . GLU A 1 661 ? 11.934 -3.944 56.647 1.00 30.50 661 GLU A CA 1
ATOM 5134 C C . GLU A 1 661 ? 12.864 -3.258 55.596 1.00 30.50 661 GLU A C 1
ATOM 5136 O O . GLU A 1 661 ? 13.993 -3.706 55.392 1.00 30.50 661 GLU A O 1
ATOM 5141 N N . ASP A 1 662 ? 12.460 -2.241 54.811 1.00 28.52 662 ASP A N 1
ATOM 5142 C CA . ASP A 1 662 ? 12.316 -0.844 55.278 1.00 28.52 662 ASP A CA 1
ATOM 5143 C C . ASP A 1 662 ? 11.715 0.146 54.227 1.00 28.52 662 ASP A C 1
ATOM 5145 O O . ASP A 1 662 ? 11.658 -0.149 53.033 1.00 28.52 662 ASP A O 1
ATOM 5149 N N . SER A 1 663 ? 11.288 1.310 54.738 1.00 29.73 663 SER A N 1
ATOM 5150 C CA . SER A 1 663 ? 11.084 2.670 54.173 1.00 29.73 663 SER A CA 1
ATOM 5151 C C . SER A 1 663 ? 10.639 2.936 52.711 1.00 29.73 663 SER A C 1
ATOM 5153 O O . SER A 1 663 ? 11.325 2.646 51.735 1.00 29.73 663 SER A O 1
ATOM 5155 N N . GLU A 1 664 ? 9.502 3.644 52.614 1.00 31.16 664 GLU A N 1
ATOM 5156 C CA . GLU A 1 664 ? 9.366 5.034 52.105 1.00 31.16 664 GLU A CA 1
ATOM 5157 C C . GLU A 1 664 ? 10.069 5.463 50.793 1.00 31.16 664 GLU A C 1
ATOM 5159 O O . GLU A 1 664 ? 11.290 5.501 50.702 1.00 31.16 664 GLU A O 1
ATOM 5164 N N . ASP A 1 665 ? 9.283 5.967 49.828 1.00 30.19 665 ASP A N 1
ATOM 5165 C CA . ASP A 1 665 ? 9.191 7.429 49.624 1.00 30.19 665 ASP A CA 1
ATOM 5166 C C . ASP A 1 665 ? 7.951 7.826 48.787 1.00 30.19 665 ASP A C 1
ATOM 5168 O O . ASP A 1 665 ? 7.376 6.995 48.075 1.00 30.19 665 ASP A O 1
ATOM 5172 N N . SER A 1 666 ? 7.519 9.089 48.878 1.00 35.19 666 SER A N 1
ATOM 5173 C CA . SER A 1 666 ? 6.303 9.611 48.221 1.00 35.19 666 SER A CA 1
ATOM 5174 C C . SER A 1 666 ? 6.537 10.934 47.488 1.00 35.19 666 SER A C 1
ATOM 5176 O O . SER A 1 666 ? 7.027 11.877 48.102 1.00 35.19 666 SER A O 1
ATOM 5178 N N . GLU A 1 667 ? 6.069 11.056 46.240 1.00 31.75 667 GLU A N 1
ATOM 5179 C CA . GLU A 1 667 ? 5.890 12.354 45.568 1.00 31.75 667 GLU A CA 1
ATOM 5180 C C . GLU A 1 667 ? 4.527 12.426 44.854 1.00 31.75 667 GLU A C 1
ATOM 5182 O O . GLU A 1 667 ? 4.101 11.481 44.182 1.00 31.75 667 GLU A O 1
ATOM 5187 N N . ASP A 1 668 ? 3.836 13.555 45.029 1.00 34.59 668 ASP A N 1
ATOM 5188 C CA . ASP A 1 668 ? 2.513 13.840 44.466 1.00 34.59 668 ASP A CA 1
ATOM 5189 C C . ASP A 1 668 ? 2.557 14.173 42.964 1.00 34.59 668 ASP A C 1
ATOM 5191 O O . ASP A 1 668 ? 3.562 14.644 42.431 1.00 34.59 668 ASP A O 1
ATOM 5195 N N . SER A 1 669 ? 1.426 14.004 42.269 1.00 31.66 669 SER A N 1
ATOM 5196 C CA . SER A 1 669 ? 1.218 14.600 40.938 1.00 31.66 669 SER A CA 1
ATOM 5197 C C . SER A 1 669 ? -0.225 15.080 40.729 1.00 31.66 669 SER A C 1
ATOM 5199 O O . SER A 1 669 ? -1.142 14.298 40.505 1.00 31.66 669 SER A O 1
ATOM 5201 N N . GLU A 1 670 ? -0.352 16.403 40.844 1.00 30.70 670 GLU A N 1
ATOM 5202 C CA . GLU A 1 670 ? -1.389 17.346 40.391 1.00 30.70 670 GLU A CA 1
ATOM 5203 C C . GLU A 1 670 ? -2.672 16.793 39.726 1.00 30.70 670 GLU A C 1
ATOM 5205 O O . GLU A 1 670 ? -2.648 16.146 38.677 1.00 30.70 670 GLU A O 1
ATOM 5210 N N . GLU A 1 671 ? -3.829 17.176 40.282 1.00 29.41 671 GLU A N 1
ATOM 5211 C CA . GLU A 1 671 ? -5.134 17.020 39.630 1.00 29.41 671 GLU A CA 1
ATOM 5212 C C . GLU A 1 671 ? -5.253 17.917 38.384 1.00 29.41 671 GLU A C 1
ATOM 5214 O O . GLU A 1 671 ? -4.905 19.098 38.409 1.00 29.41 671 GLU A O 1
ATOM 5219 N N . VAL A 1 672 ? -5.824 17.375 37.302 1.00 30.78 672 VAL A N 1
ATOM 5220 C CA . VAL A 1 672 ? -6.211 18.139 36.106 1.00 30.78 672 VAL A CA 1
ATOM 5221 C C . VAL A 1 672 ? -7.674 17.846 35.786 1.00 30.78 672 VAL A C 1
ATOM 5223 O O . VAL A 1 672 ? -8.022 16.726 35.406 1.00 30.78 672 VAL A O 1
ATOM 5226 N N . ASP A 1 673 ? -8.530 18.860 35.920 1.00 27.75 673 ASP A N 1
ATOM 5227 C CA . ASP A 1 673 ? -9.954 18.772 35.590 1.00 27.75 673 ASP A CA 1
ATOM 5228 C C . ASP A 1 673 ? -10.171 18.511 34.091 1.00 27.75 673 ASP A C 1
ATOM 5230 O O . ASP A 1 673 ? -9.797 19.314 33.232 1.00 27.75 673 ASP A O 1
ATOM 5234 N N . ILE A 1 674 ? -10.830 17.395 33.766 1.00 30.64 674 ILE A N 1
ATOM 5235 C CA . ILE A 1 674 ? -11.201 17.045 32.389 1.00 30.64 674 ILE A CA 1
ATOM 5236 C C . ILE A 1 674 ? -12.672 17.392 32.154 1.00 30.64 674 ILE A C 1
ATOM 5238 O O . ILE A 1 674 ? -13.580 16.771 32.710 1.00 30.64 674 ILE A O 1
ATOM 5242 N N . ILE A 1 675 ? -12.898 18.367 31.271 1.00 29.17 675 ILE A N 1
ATOM 5243 C CA . ILE A 1 675 ? -14.227 18.803 30.825 1.00 29.17 675 ILE A CA 1
ATOM 5244 C C . ILE A 1 675 ? -14.974 17.631 30.166 1.00 29.17 675 ILE A C 1
ATOM 5246 O O . ILE A 1 675 ? -14.439 16.920 29.314 1.00 29.17 675 ILE A O 1
ATOM 5250 N N . SER A 1 676 ? -16.235 17.435 30.556 1.00 25.84 676 SER A N 1
ATOM 5251 C CA . SER A 1 676 ? -17.069 16.325 30.089 1.00 25.84 676 SER A CA 1
ATOM 5252 C C . SER A 1 676 ? -17.747 16.626 28.747 1.00 25.84 676 SER A C 1
ATOM 5254 O O . SER A 1 676 ? -18.693 17.406 28.671 1.00 25.84 676 SER A O 1
ATOM 5256 N N . ASN A 1 677 ? -17.304 15.952 27.682 1.00 28.44 677 ASN A N 1
ATOM 5257 C CA . ASN A 1 677 ? -18.027 15.927 26.407 1.00 28.44 677 ASN A CA 1
ATOM 5258 C C . ASN A 1 677 ? -19.166 14.882 26.435 1.00 28.44 677 ASN A C 1
ATOM 5260 O O . ASN A 1 677 ? -18.962 13.776 26.950 1.00 28.44 677 ASN A O 1
ATOM 5264 N N . PRO A 1 678 ? -20.353 15.186 25.874 1.00 28.22 678 PRO A N 1
ATOM 5265 C CA . PRO A 1 678 ? -21.479 14.254 25.817 1.00 28.22 678 PRO A CA 1
ATOM 5266 C C . PRO A 1 678 ? -21.250 13.122 24.802 1.00 28.22 678 PRO A C 1
ATOM 5268 O O . PRO A 1 678 ? -20.522 13.271 23.821 1.00 28.22 678 PRO A O 1
ATOM 5271 N N . SER A 1 679 ? -21.891 11.974 25.030 1.00 25.20 679 SER A N 1
ATOM 5272 C CA . SER A 1 679 ? -21.757 10.788 24.172 1.00 25.20 679 SER A CA 1
ATOM 5273 C C . SER A 1 679 ? -22.549 10.909 22.857 1.00 25.20 679 SER A C 1
ATOM 5275 O O . SER A 1 679 ? -23.671 11.423 22.875 1.00 25.20 679 SER A O 1
ATOM 5277 N N . PRO A 1 680 ? -22.034 10.386 21.726 1.00 28.67 680 PRO A N 1
ATOM 5278 C CA . PRO A 1 680 ? -22.773 10.362 20.467 1.00 28.67 680 PRO A CA 1
ATOM 5279 C C . PRO A 1 680 ? -23.967 9.403 20.557 1.00 28.67 680 PRO A C 1
ATOM 5281 O O . PRO A 1 680 ? -23.831 8.247 20.962 1.00 28.67 680 PRO A O 1
ATOM 5284 N N . THR A 1 681 ? -25.146 9.885 20.169 1.00 26.17 681 THR A N 1
ATOM 5285 C CA . THR A 1 681 ? -26.367 9.069 20.085 1.00 26.17 681 THR A CA 1
ATOM 5286 C C . THR A 1 681 ? -26.442 8.385 18.719 1.00 26.17 681 THR A C 1
ATOM 5288 O O . THR A 1 681 ? -26.065 8.980 17.712 1.00 26.17 681 THR A O 1
ATOM 5291 N N . LEU A 1 682 ? -26.942 7.146 18.673 1.00 28.33 682 LEU A N 1
ATOM 5292 C CA . LEU A 1 682 ? -27.196 6.419 17.424 1.00 28.33 682 LEU A CA 1
ATOM 5293 C C . LEU A 1 682 ? -28.199 7.183 16.546 1.00 28.33 682 LEU A C 1
ATOM 5295 O O . LEU A 1 682 ? -29.394 7.211 16.838 1.00 28.33 682 LEU A O 1
ATOM 5299 N N . VAL A 1 683 ? -27.707 7.779 15.459 1.00 27.08 683 VAL A N 1
ATOM 5300 C CA . VAL A 1 683 ? -28.541 8.424 14.440 1.00 27.08 683 VAL A CA 1
ATOM 5301 C C . VAL A 1 683 ? -29.207 7.338 13.598 1.00 27.08 683 VAL A C 1
ATOM 5303 O O . VAL A 1 683 ? -28.536 6.583 12.896 1.00 27.08 683 VAL A O 1
ATOM 5306 N N . GLN A 1 684 ? -30.535 7.255 13.664 1.00 26.61 684 GLN A N 1
ATOM 5307 C CA . GLN A 1 684 ? -31.314 6.478 12.701 1.00 26.61 684 GLN A CA 1
ATOM 5308 C C . GLN A 1 684 ? -31.260 7.173 11.336 1.00 26.61 684 GLN A C 1
ATOM 5310 O O . GLN A 1 684 ? -31.378 8.396 11.264 1.00 26.61 684 GLN A O 1
ATOM 5315 N N . SER A 1 685 ? -31.098 6.403 10.258 1.00 29.67 685 SER A N 1
ATOM 5316 C CA . SER A 1 685 ? -31.126 6.930 8.891 1.00 29.67 685 SER A CA 1
ATOM 5317 C C . SER A 1 685 ? -32.450 7.666 8.642 1.00 29.67 685 SER A C 1
ATOM 5319 O O . SER A 1 685 ? -33.504 7.033 8.751 1.00 29.67 685 SER A O 1
ATOM 5321 N N . PRO A 1 686 ? -32.443 8.972 8.320 1.00 29.59 686 PRO A N 1
ATOM 5322 C CA . PRO A 1 686 ? -33.681 9.698 8.088 1.00 29.59 686 PRO A CA 1
ATOM 5323 C C . PRO A 1 686 ? -34.329 9.206 6.792 1.00 29.59 686 PRO A C 1
ATOM 5325 O O . PRO A 1 686 ? -33.751 9.334 5.712 1.00 29.59 686 PRO A O 1
ATOM 5328 N N . THR A 1 687 ? -35.557 8.691 6.885 1.00 41.06 687 THR A N 1
ATOM 5329 C CA . THR A 1 687 ? -36.466 8.606 5.734 1.00 41.06 687 THR A CA 1
ATOM 5330 C C . THR A 1 687 ? -36.731 10.027 5.261 1.00 41.06 687 THR A C 1
ATOM 5332 O O . THR A 1 687 ? -37.477 10.774 5.893 1.00 41.06 687 THR A O 1
ATOM 5335 N N . ARG A 1 688 ? -36.017 10.429 4.210 1.00 47.78 688 ARG A N 1
ATOM 5336 C CA . ARG A 1 688 ? -35.897 11.823 3.800 1.00 47.78 688 ARG A CA 1
ATOM 5337 C C . ARG A 1 688 ? -37.102 12.213 2.949 1.00 47.78 688 ARG A C 1
ATOM 5339 O O . ARG A 1 688 ? -37.186 11.818 1.792 1.00 47.78 688 ARG A O 1
ATOM 5346 N N . GLU A 1 689 ? -38.027 12.970 3.532 1.00 47.75 689 GLU A N 1
ATOM 5347 C CA . GLU A 1 689 ? -39.127 13.580 2.782 1.00 47.75 689 GLU A CA 1
ATOM 5348 C C . GLU A 1 689 ? -38.541 14.551 1.747 1.00 47.75 689 GLU A C 1
ATOM 5350 O O . GLU A 1 689 ? -37.939 15.567 2.103 1.00 47.75 689 GLU A O 1
ATOM 5355 N N . THR A 1 690 ? -38.678 14.218 0.462 1.00 53.94 690 THR A N 1
ATOM 5356 C CA . THR A 1 690 ? -38.418 15.153 -0.636 1.00 53.94 690 THR A CA 1
ATOM 5357 C C . THR A 1 690 ? -39.431 16.286 -0.552 1.00 53.94 690 THR A C 1
ATOM 5359 O O . THR A 1 690 ? -40.631 16.062 -0.369 1.00 53.94 690 THR A O 1
ATOM 5362 N N . THR A 1 691 ? -38.965 17.527 -0.657 1.00 65.06 691 THR A N 1
ATOM 5363 C CA . THR A 1 691 ? -39.870 18.673 -0.602 1.00 65.06 691 THR A CA 1
ATOM 5364 C C . THR A 1 691 ? -40.650 18.776 -1.910 1.00 65.06 691 THR A C 1
ATOM 5366 O O . THR A 1 691 ? -40.163 18.399 -2.980 1.00 65.06 691 THR A O 1
ATOM 5369 N N . ALA A 1 692 ? -41.888 19.276 -1.843 1.00 62.75 692 ALA A N 1
ATOM 5370 C CA . ALA A 1 692 ? -42.785 19.392 -2.994 1.00 62.75 692 ALA A CA 1
ATOM 5371 C C . ALA A 1 692 ? -42.339 20.512 -3.962 1.00 62.75 692 ALA A C 1
ATOM 5373 O O . ALA A 1 692 ? -42.966 21.565 -4.060 1.00 62.75 692 ALA A O 1
ATOM 5374 N N . GLY A 1 693 ? -41.233 20.266 -4.662 1.00 71.19 693 GLY A N 1
ATOM 5375 C CA . GLY A 1 693 ? -40.537 21.187 -5.562 1.00 71.19 693 GLY A CA 1
ATOM 5376 C C . GLY A 1 693 ? -39.233 20.602 -6.119 1.00 71.19 693 GLY A C 1
ATOM 5377 O O . GLY A 1 693 ? -38.870 20.924 -7.248 1.00 71.19 693 GLY A O 1
ATOM 5378 N N . ASP A 1 694 ? -38.594 19.690 -5.375 1.00 84.62 694 ASP A N 1
ATOM 5379 C CA . ASP A 1 694 ? -37.351 19.004 -5.750 1.00 84.62 694 ASP A CA 1
ATOM 5380 C C . ASP A 1 694 ? -37.425 18.345 -7.143 1.00 84.62 694 ASP A C 1
ATOM 5382 O O . ASP A 1 694 ? -38.447 17.750 -7.508 1.00 84.62 694 ASP A O 1
ATOM 5386 N N . TRP A 1 695 ? -36.325 18.415 -7.907 1.00 90.69 695 TRP A N 1
ATOM 5387 C CA . TRP A 1 695 ? -36.207 17.806 -9.238 1.00 90.69 695 TRP A CA 1
ATOM 5388 C C . TRP A 1 695 ? -34.828 17.173 -9.460 1.00 90.69 695 TRP A C 1
ATOM 5390 O O . TRP A 1 695 ? -33.810 17.856 -9.374 1.00 90.69 695 TRP A O 1
ATOM 5400 N N . SER A 1 696 ? -34.768 15.887 -9.799 1.00 89.88 696 SER A N 1
ATOM 5401 C CA . SER A 1 696 ? -33.501 15.176 -10.050 1.00 89.88 696 SER A CA 1
ATOM 5402 C C . SER A 1 696 ? -33.304 14.846 -11.533 1.00 89.88 696 SER A C 1
ATOM 5404 O O . SER A 1 696 ? -34.266 14.587 -12.251 1.00 89.88 696 SER A O 1
ATOM 5406 N N . VAL A 1 697 ? -32.060 14.821 -12.009 1.00 90.38 697 VAL A N 1
ATOM 5407 C CA . VAL A 1 697 ? -31.707 14.393 -13.372 1.00 90.38 697 VAL A CA 1
ATOM 5408 C C . VAL A 1 697 ? -30.700 13.251 -13.286 1.00 90.38 697 VAL A C 1
ATOM 5410 O O . VAL A 1 697 ? -29.590 13.451 -12.801 1.00 90.38 697 VAL A O 1
ATOM 5413 N N . TYR A 1 698 ? -31.101 12.058 -13.721 1.00 90.50 698 TYR A N 1
ATOM 5414 C CA . TYR A 1 698 ? -30.329 10.815 -13.625 1.00 90.50 698 TYR A CA 1
ATOM 5415 C C . TYR A 1 698 ? -29.691 10.409 -14.957 1.00 90.50 698 TYR A C 1
ATOM 5417 O O . TYR A 1 698 ? -30.183 10.773 -16.029 1.00 90.50 698 TYR A O 1
ATOM 5425 N N . THR A 1 699 ? -28.651 9.576 -14.881 1.00 90.75 699 THR A N 1
ATOM 5426 C CA . THR A 1 699 ? -28.187 8.771 -16.024 1.00 90.75 699 THR A CA 1
ATOM 5427 C C . THR A 1 699 ? -29.274 7.804 -16.530 1.00 90.75 699 THR A C 1
ATOM 5429 O O . THR A 1 699 ? -30.163 7.369 -15.789 1.00 90.75 699 THR A O 1
ATOM 5432 N N . SER A 1 700 ? -29.185 7.454 -17.810 1.00 88.88 700 SER A N 1
ATOM 5433 C CA . SER A 1 700 ? -29.878 6.340 -18.453 1.00 88.88 700 SER A CA 1
ATOM 5434 C C . SER A 1 700 ? -29.502 4.970 -17.870 1.00 88.88 700 SER A C 1
ATOM 5436 O O . SER A 1 700 ? -30.351 4.080 -17.903 1.00 88.88 700 SER A O 1
ATOM 5438 N N . ASP A 1 701 ? -28.325 4.801 -17.258 1.00 86.56 701 ASP A N 1
ATOM 5439 C CA . ASP A 1 701 ? -27.896 3.525 -16.655 1.00 86.56 701 ASP A CA 1
ATOM 5440 C C . ASP A 1 701 ? -28.781 3.083 -15.477 1.00 86.56 701 ASP A C 1
ATOM 5442 O O . ASP A 1 701 ? -28.858 1.897 -15.158 1.00 86.56 701 ASP A O 1
ATOM 5446 N N . LEU A 1 702 ? -29.475 4.028 -14.833 1.00 85.50 702 LEU A N 1
ATOM 5447 C CA . LEU A 1 702 ? -30.443 3.755 -13.773 1.00 85.50 702 LEU A CA 1
ATOM 5448 C C . LEU A 1 702 ? -31.849 3.637 -14.361 1.00 85.50 702 LEU A C 1
ATOM 5450 O O . LEU A 1 702 ? -32.309 4.518 -15.093 1.00 85.50 702 LEU A O 1
ATOM 5454 N N . THR A 1 703 ? -32.565 2.564 -14.025 1.00 91.06 703 THR A N 1
ATOM 5455 C CA . THR A 1 703 ? -33.942 2.359 -14.496 1.00 91.06 703 THR A CA 1
ATOM 5456 C C . THR A 1 703 ? -34.941 3.273 -13.780 1.00 91.06 703 THR A C 1
ATOM 5458 O O . THR A 1 703 ? -34.726 3.731 -12.656 1.00 91.06 703 THR A O 1
ATOM 5461 N N . GLU A 1 704 ? -36.093 3.520 -14.415 1.00 90.75 704 GLU A N 1
ATOM 5462 C CA . GLU A 1 704 ? -37.178 4.293 -13.793 1.00 90.75 704 GLU A CA 1
ATOM 5463 C C . GLU A 1 704 ? -37.689 3.624 -12.500 1.00 90.75 704 GLU A C 1
ATOM 5465 O O . GLU A 1 704 ? -38.034 4.307 -11.536 1.00 90.75 704 GLU A O 1
ATOM 5470 N N . GLU A 1 705 ? -37.683 2.289 -12.461 1.00 90.38 705 GLU A N 1
ATOM 5471 C CA . GLU A 1 705 ? -38.085 1.485 -11.303 1.00 90.38 705 GLU A CA 1
ATOM 5472 C C . GLU A 1 705 ? -37.101 1.638 -10.135 1.00 90.38 705 GLU A C 1
ATOM 5474 O O . GLU A 1 705 ? -37.528 1.880 -9.005 1.00 90.38 705 GLU A O 1
ATOM 5479 N N . GLU A 1 706 ? -35.790 1.590 -10.394 1.00 84.19 706 GLU A N 1
ATOM 5480 C CA . GLU A 1 706 ? -34.762 1.839 -9.376 1.00 84.19 706 GLU A CA 1
ATOM 5481 C C . GLU A 1 706 ? -34.858 3.261 -8.812 1.00 84.19 706 GLU A C 1
ATOM 5483 O O . GLU A 1 706 ? -34.846 3.434 -7.590 1.00 84.19 706 GLU A O 1
ATOM 5488 N N . ILE A 1 707 ? -35.033 4.279 -9.661 1.00 87.38 707 ILE A N 1
ATOM 5489 C CA . ILE A 1 707 ? -35.165 5.673 -9.210 1.00 87.38 707 ILE A CA 1
ATOM 5490 C C . ILE A 1 707 ? -36.417 5.841 -8.333 1.00 87.38 707 ILE A C 1
ATOM 5492 O O . ILE A 1 707 ? -36.330 6.365 -7.218 1.00 87.38 707 ILE A O 1
ATOM 5496 N N . ARG A 1 708 ? -37.572 5.321 -8.775 1.00 89.38 708 ARG A N 1
ATOM 5497 C CA . ARG A 1 708 ? -38.821 5.365 -7.992 1.00 89.38 708 ARG A CA 1
ATOM 5498 C C . ARG A 1 708 ? -38.749 4.552 -6.697 1.00 89.38 708 ARG A C 1
ATOM 5500 O O . ARG A 1 708 ? -39.347 4.963 -5.705 1.00 89.38 708 ARG A O 1
ATOM 5507 N N . SER A 1 709 ? -37.995 3.449 -6.662 1.00 84.19 709 SER A N 1
ATOM 5508 C CA . SER A 1 709 ? -37.804 2.637 -5.446 1.00 84.19 709 SER A CA 1
ATOM 5509 C C . SER A 1 709 ? -37.086 3.393 -4.318 1.00 84.19 709 SER A C 1
ATOM 5511 O O . SER A 1 709 ? -37.303 3.102 -3.144 1.00 84.19 709 SER A O 1
ATOM 5513 N N . ASN A 1 710 ? -36.308 4.425 -4.666 1.00 78.56 710 ASN A N 1
ATOM 5514 C CA . ASN A 1 710 ? -35.663 5.337 -3.718 1.00 78.56 710 ASN A CA 1
ATOM 5515 C C . ASN A 1 710 ? -36.590 6.486 -3.257 1.00 78.56 710 ASN A C 1
ATOM 5517 O O . ASN A 1 710 ? -36.128 7.435 -2.628 1.00 78.56 710 ASN A O 1
ATOM 5521 N N . GLY A 1 711 ? -37.891 6.431 -3.572 1.00 84.88 711 GLY A N 1
ATOM 5522 C CA . GLY A 1 711 ? -38.883 7.439 -3.180 1.00 84.88 711 GLY A CA 1
ATOM 5523 C C . GLY A 1 711 ? -38.925 8.687 -4.069 1.00 84.88 711 GLY A C 1
ATOM 5524 O O . GLY A 1 711 ? -39.713 9.595 -3.808 1.00 84.88 711 GLY A O 1
ATOM 5525 N N . VAL A 1 712 ? -38.114 8.756 -5.129 1.00 86.56 712 VAL A N 1
ATOM 5526 C CA . VAL A 1 712 ? -38.020 9.946 -5.986 1.00 86.56 712 VAL A CA 1
ATOM 5527 C C . VAL A 1 712 ? -39.146 9.947 -7.023 1.00 86.56 712 VAL A C 1
ATOM 5529 O O . VAL A 1 712 ? -39.211 9.098 -7.912 1.00 86.56 712 VAL A O 1
ATOM 5532 N N . THR A 1 713 ? -40.062 10.911 -6.910 1.00 88.56 713 THR A N 1
ATOM 5533 C CA . THR A 1 713 ? -41.239 11.036 -7.792 1.00 88.56 713 THR A CA 1
ATOM 5534 C C . THR A 1 713 ? -41.013 11.965 -8.984 1.00 88.56 713 THR A C 1
ATOM 5536 O O . THR A 1 713 ? -41.598 11.737 -10.044 1.00 88.56 713 THR A O 1
ATOM 5539 N N . ASN A 1 714 ? -40.167 12.986 -8.806 1.00 91.94 714 ASN A N 1
ATOM 5540 C CA . ASN A 1 714 ? -39.949 14.107 -9.721 1.00 91.94 714 ASN A CA 1
ATOM 5541 C C . ASN A 1 714 ? -38.541 14.048 -10.327 1.00 91.94 714 ASN A C 1
ATOM 5543 O O . ASN A 1 714 ? -37.577 14.506 -9.708 1.00 91.94 714 ASN A O 1
ATOM 5547 N N . PHE A 1 715 ? -38.406 13.481 -11.525 1.00 93.19 715 PHE A N 1
ATOM 5548 C CA . PHE A 1 715 ? -37.100 13.369 -12.168 1.00 93.19 715 PHE A CA 1
ATOM 5549 C C . PHE A 1 715 ? -37.147 13.296 -13.696 1.00 93.19 715 PHE A C 1
ATOM 5551 O O . PHE A 1 715 ? -38.190 13.054 -14.305 1.00 93.19 715 PHE A O 1
ATOM 5558 N N . GLU A 1 716 ? -35.974 13.479 -14.296 1.00 94.69 716 GLU A N 1
ATOM 5559 C CA . GLU A 1 716 ? -35.660 13.178 -15.691 1.00 94.69 716 GLU A CA 1
ATOM 5560 C C . GLU A 1 716 ? -34.576 12.093 -15.758 1.00 94.69 716 GLU A C 1
ATOM 5562 O O . GLU A 1 716 ? -33.740 11.999 -14.858 1.00 94.69 716 GLU A O 1
ATOM 5567 N N . ARG A 1 717 ? -34.558 11.303 -16.835 1.00 94.19 717 ARG A N 1
ATOM 5568 C CA . ARG A 1 717 ? -33.387 10.514 -17.247 1.00 94.19 717 ARG A CA 1
ATOM 5569 C C . ARG A 1 717 ? -32.809 11.164 -18.497 1.00 94.19 717 ARG A C 1
ATOM 5571 O O . ARG A 1 717 ? -33.573 11.568 -19.375 1.00 94.19 717 ARG A O 1
ATOM 5578 N N . LEU A 1 718 ? -31.490 11.286 -18.562 1.00 93.19 718 LEU A N 1
ATOM 5579 C CA . LEU A 1 718 ? -30.802 11.786 -19.748 1.00 93.19 718 LEU A CA 1
ATOM 5580 C C . LEU A 1 718 ? -30.920 10.776 -20.908 1.00 93.19 718 LEU A C 1
ATOM 5582 O O . LEU A 1 718 ? -30.972 9.570 -20.659 1.00 93.19 718 LEU A O 1
ATOM 5586 N N . PRO A 1 719 ? -30.974 11.240 -22.169 1.00 92.38 719 PRO A N 1
ATOM 5587 C CA . PRO A 1 719 ? -30.737 10.382 -23.325 1.00 92.38 719 PRO A CA 1
ATOM 5588 C C . PRO A 1 719 ? -29.247 10.016 -23.413 1.00 92.38 719 PRO A C 1
ATOM 5590 O O . PRO A 1 719 ? -28.400 10.781 -22.953 1.00 92.38 719 PRO A O 1
ATOM 5593 N N . GLU A 1 720 ? -28.932 8.881 -24.039 1.00 91.38 720 GLU A N 1
ATOM 5594 C CA . GLU A 1 720 ? -27.555 8.450 -24.330 1.00 91.38 720 GLU A CA 1
ATOM 5595 C C . GLU A 1 720 ? -26.756 9.550 -25.065 1.00 91.38 720 GLU A C 1
ATOM 5597 O O . GLU A 1 720 ? -27.288 10.231 -25.947 1.00 91.38 720 GLU A O 1
ATOM 5602 N N . GLY A 1 721 ? -25.485 9.736 -24.688 1.00 92.31 721 GLY A N 1
ATOM 5603 C CA . GLY A 1 721 ? -24.611 10.810 -25.177 1.00 92.31 721 GLY A CA 1
ATOM 5604 C C . GLY A 1 721 ? -23.697 11.373 -24.082 1.00 92.31 721 GLY A C 1
ATOM 5605 O O . GLY A 1 721 ? -23.810 11.026 -22.911 1.00 92.31 721 GLY A O 1
ATOM 5606 N N . GLU A 1 722 ? -22.816 12.310 -24.420 1.00 93.38 722 GLU A N 1
ATOM 5607 C CA . GLU A 1 722 ? -21.670 12.670 -23.568 1.00 93.38 722 GLU A CA 1
ATOM 5608 C C . GLU A 1 722 ? -22.071 13.314 -22.222 1.00 93.38 722 GLU A C 1
ATOM 5610 O O . GLU A 1 722 ? -21.348 13.210 -21.232 1.00 93.38 722 GLU A O 1
ATOM 5615 N N . MET A 1 723 ? -23.242 13.964 -22.158 1.00 95.00 723 MET A N 1
ATOM 5616 C CA . MET A 1 723 ? -23.813 14.482 -20.903 1.00 95.00 723 MET A CA 1
ATOM 5617 C C . MET A 1 723 ? -24.352 13.364 -20.002 1.00 95.00 723 MET A C 1
ATOM 5619 O O . MET A 1 723 ? -24.277 13.474 -18.780 1.00 95.00 723 MET A O 1
ATOM 5623 N N . ASN A 1 724 ? -24.872 12.283 -20.585 1.00 94.88 724 ASN A N 1
ATOM 5624 C CA . ASN A 1 724 ? -25.249 11.090 -19.838 1.00 94.88 724 ASN A CA 1
ATOM 5625 C C . ASN A 1 724 ? -24.011 10.392 -19.276 1.00 94.88 724 ASN A C 1
ATOM 5627 O O . ASN A 1 724 ? -23.981 10.070 -18.092 1.00 94.88 724 ASN A O 1
ATOM 5631 N N . ASP A 1 725 ? -22.980 10.215 -20.095 1.00 92.56 725 ASP A N 1
ATOM 5632 C CA . ASP A 1 725 ? -21.758 9.504 -19.711 1.00 92.56 725 ASP A CA 1
ATOM 5633 C C . ASP A 1 725 ? -21.027 10.259 -18.586 1.00 92.56 725 ASP A C 1
ATOM 5635 O O . ASP A 1 725 ? -20.648 9.675 -17.573 1.00 92.56 725 ASP A O 1
ATOM 5639 N N . PHE A 1 726 ? -20.970 11.593 -18.678 1.00 95.25 726 PHE A N 1
ATOM 5640 C CA . PHE A 1 726 ? -20.486 12.463 -17.602 1.00 95.25 726 PHE A CA 1
ATOM 5641 C C . PHE A 1 726 ? -21.291 12.334 -16.291 1.00 95.25 726 PHE A C 1
ATOM 5643 O O . PHE A 1 726 ? -20.702 12.368 -15.211 1.00 95.25 726 PHE A O 1
ATOM 5650 N N . VAL A 1 727 ? -22.620 12.178 -16.359 1.00 94.94 727 VAL A N 1
ATOM 5651 C CA . VAL A 1 727 ? -23.479 11.971 -15.173 1.00 94.94 727 VAL A CA 1
ATOM 5652 C C . VAL A 1 727 ? -23.433 10.524 -14.661 1.00 94.94 727 VAL A C 1
ATOM 5654 O O . VAL A 1 727 ? -23.697 10.297 -13.484 1.00 94.94 727 VAL A O 1
ATOM 5657 N N . SER A 1 728 ? -23.045 9.560 -15.495 1.00 92.06 728 SER A N 1
ATOM 5658 C CA . SER A 1 728 ? -22.787 8.165 -15.101 1.00 92.06 728 SER A CA 1
ATOM 5659 C C . SER A 1 728 ? -21.460 8.030 -14.356 1.00 92.06 728 SER A C 1
ATOM 5661 O O . SER A 1 728 ? -21.368 7.287 -13.382 1.00 92.06 728 SER A O 1
ATOM 5663 N N . ASP A 1 729 ? -20.455 8.810 -14.763 1.00 90.69 729 ASP A N 1
ATOM 5664 C CA . ASP A 1 729 ? -19.172 8.917 -14.068 1.00 90.69 729 ASP A CA 1
ATOM 5665 C C . ASP A 1 729 ? -19.280 9.636 -12.709 1.00 90.69 729 ASP A C 1
ATOM 5667 O O . ASP A 1 729 ? -18.404 9.461 -11.855 1.00 90.69 729 ASP A O 1
ATOM 5671 N N . LEU A 1 730 ? -20.336 10.431 -12.467 1.00 90.44 730 LEU A N 1
ATOM 5672 C CA . LEU A 1 730 ? -20.652 10.894 -11.113 1.00 90.44 730 LEU A CA 1
ATOM 5673 C C . LEU A 1 730 ? -20.970 9.678 -10.240 1.00 90.44 730 LEU A C 1
ATOM 5675 O O . LEU A 1 730 ? -21.894 8.915 -10.508 1.00 90.44 730 LEU A O 1
ATOM 5679 N N . HIS A 1 731 ? -20.273 9.573 -9.115 1.00 87.06 731 HIS A N 1
ATOM 5680 C CA . HIS A 1 731 ? -20.448 8.552 -8.088 1.00 87.06 731 HIS A CA 1
ATOM 5681 C C . HIS A 1 731 ? -21.908 8.393 -7.635 1.00 87.06 731 HIS A C 1
ATOM 5683 O O . HIS A 1 731 ? -22.342 7.292 -7.282 1.00 87.06 731 HIS A O 1
ATOM 5689 N N . CYS A 1 732 ? -22.689 9.480 -7.678 1.00 85.19 732 CYS A N 1
ATOM 5690 C CA . CYS A 1 732 ? -24.107 9.440 -7.368 1.00 85.19 732 CYS A CA 1
ATOM 5691 C C . CYS A 1 732 ? -25.078 9.124 -8.529 1.00 85.19 732 CYS A C 1
ATOM 5693 O O . CYS A 1 732 ? -26.253 8.854 -8.238 1.00 85.19 732 CYS A O 1
ATOM 5695 N N . GLY A 1 733 ? -24.632 9.129 -9.790 1.00 92.12 733 GLY A N 1
ATOM 5696 C CA . GLY A 1 733 ? -25.450 8.864 -10.986 1.00 92.12 733 GLY A CA 1
ATOM 5697 C C . GLY A 1 733 ? -26.542 9.909 -11.271 1.00 92.12 733 GLY A C 1
ATOM 5698 O O . GLY A 1 733 ? -27.525 9.610 -11.954 1.00 92.12 733 GLY A O 1
ATOM 5699 N N . VAL A 1 734 ? -26.452 11.095 -10.660 1.00 94.12 734 VAL A N 1
ATOM 5700 C CA . VAL A 1 734 ? -27.535 12.089 -10.609 1.00 94.12 734 VAL A CA 1
ATOM 5701 C C . VAL A 1 734 ? -26.998 13.501 -10.377 1.00 94.12 734 VAL A C 1
ATOM 5703 O O . VAL A 1 734 ? -26.004 13.677 -9.679 1.00 94.12 734 VAL A O 1
ATOM 5706 N N . VAL A 1 735 ? -27.716 14.496 -10.901 1.00 95.31 735 VAL A N 1
ATOM 5707 C CA . VAL A 1 735 ? -27.628 15.912 -10.513 1.00 95.31 735 VAL A CA 1
ATOM 5708 C C . VAL A 1 735 ? -28.973 16.337 -9.916 1.00 95.31 735 VAL A C 1
ATOM 5710 O O . VAL A 1 735 ? -30.020 16.158 -10.544 1.00 95.31 735 VAL A O 1
ATOM 5713 N N . TRP A 1 736 ? -28.978 16.888 -8.703 1.00 94.31 736 TRP A N 1
ATOM 5714 C CA . TRP A 1 736 ? -30.192 17.260 -7.970 1.00 94.31 736 TRP A CA 1
ATOM 5715 C C . TRP A 1 736 ? -30.405 18.779 -7.964 1.00 94.31 736 TRP A C 1
ATOM 5717 O O . TRP A 1 736 ? -29.568 19.546 -7.492 1.00 94.31 736 TRP A O 1
ATOM 5727 N N . LEU A 1 737 ? -31.549 19.220 -8.489 1.00 95.06 737 LEU A N 1
ATOM 5728 C CA . LEU A 1 737 ? -31.950 20.616 -8.644 1.00 95.06 737 LEU A CA 1
ATOM 5729 C C . LEU A 1 737 ? -33.062 21.011 -7.662 1.00 95.06 737 LEU A C 1
ATOM 5731 O O . LEU A 1 737 ? -33.936 20.218 -7.306 1.00 95.06 737 LEU A O 1
ATOM 5735 N N . THR A 1 738 ? -33.060 22.289 -7.284 1.00 94.56 738 THR A N 1
ATOM 5736 C CA . THR A 1 738 ? -34.085 22.929 -6.432 1.00 94.56 738 THR A CA 1
ATOM 5737 C C . THR A 1 738 ? -35.468 23.041 -7.083 1.00 94.56 738 THR A C 1
ATOM 5739 O O . THR A 1 738 ? -36.450 23.330 -6.405 1.00 94.56 738 THR A O 1
ATOM 5742 N N . SER A 1 739 ? -35.553 22.875 -8.404 1.00 94.06 739 SER A N 1
ATOM 5743 C CA . SER A 1 739 ? -36.789 22.890 -9.197 1.00 94.06 739 SER A CA 1
ATOM 5744 C C . SER A 1 739 ? -36.522 22.344 -10.603 1.00 94.06 739 SER A C 1
ATOM 5746 O O . SER A 1 739 ? -35.365 22.176 -10.994 1.00 94.06 739 SER A O 1
ATOM 5748 N N . LYS A 1 740 ? -37.566 22.083 -11.401 1.00 92.94 740 LYS A N 1
ATOM 5749 C CA . LYS A 1 740 ? -37.378 21.767 -12.826 1.00 92.94 740 LYS A CA 1
ATOM 5750 C C . LYS A 1 740 ? -37.039 23.041 -13.622 1.00 92.94 740 LYS A C 1
ATOM 5752 O O . LYS A 1 740 ? -37.828 23.984 -13.565 1.00 92.94 740 LYS A O 1
ATOM 5757 N N . PRO A 1 741 ? -35.958 23.072 -14.427 1.00 90.69 741 PRO A N 1
ATOM 5758 C CA . PRO A 1 741 ? -35.651 24.202 -15.307 1.00 90.69 741 PRO A CA 1
ATOM 5759 C C . PRO A 1 741 ? -36.771 24.487 -16.329 1.00 90.69 741 PRO A C 1
ATOM 5761 O O . PRO A 1 741 ? -37.052 23.686 -17.231 1.00 90.69 741 PRO A O 1
ATOM 5764 N N . THR A 1 742 ? -37.430 25.641 -16.198 1.00 87.56 742 THR A N 1
ATOM 5765 C CA . THR A 1 742 ? -38.612 26.015 -16.995 1.00 87.56 742 THR A CA 1
ATOM 5766 C C . THR A 1 742 ? -38.245 26.647 -18.336 1.00 87.56 742 THR A C 1
ATOM 5768 O O . THR A 1 742 ? -38.679 26.154 -19.377 1.00 87.56 742 THR A O 1
ATOM 5771 N N . GLU A 1 743 ? -37.407 27.681 -18.335 1.00 90.62 743 GLU A N 1
ATOM 5772 C CA . GLU A 1 743 ? -37.152 28.559 -19.489 1.00 90.62 743 GLU A CA 1
ATOM 5773 C C . GLU A 1 743 ? -35.736 28.376 -20.059 1.00 90.62 743 GLU A C 1
ATOM 5775 O O . GLU A 1 743 ? -34.781 28.166 -19.309 1.00 90.62 743 GLU A O 1
ATOM 5780 N N . THR A 1 744 ? -35.570 28.453 -21.381 1.00 89.75 744 THR A N 1
ATOM 5781 C CA . THR A 1 744 ? -34.239 28.429 -22.016 1.00 89.75 744 THR A CA 1
ATOM 5782 C C . THR A 1 744 ? -33.395 29.606 -21.521 1.00 89.75 744 THR A C 1
ATOM 5784 O O . THR A 1 744 ? -33.876 30.734 -21.446 1.00 89.75 744 THR A O 1
ATOM 5787 N N . GLY A 1 745 ? -32.136 29.350 -21.163 1.00 85.75 745 GLY A N 1
ATOM 5788 C CA . GLY A 1 745 ? -31.240 30.341 -20.565 1.00 85.75 745 GLY A CA 1
ATOM 5789 C C . GLY A 1 745 ? -31.480 30.602 -19.072 1.00 85.75 745 GLY A C 1
ATOM 5790 O O . GLY A 1 745 ? -30.719 31.358 -18.469 1.00 85.75 745 GLY A O 1
ATOM 5791 N N . SER A 1 746 ? -32.486 29.974 -18.446 1.00 91.50 746 SER A N 1
ATOM 5792 C CA . SER A 1 746 ? -32.630 30.010 -16.985 1.00 91.50 746 SER A CA 1
ATOM 5793 C C . SER A 1 746 ? -31.531 29.193 -16.291 1.00 91.50 746 SER A C 1
ATOM 5795 O O . SER A 1 746 ? -31.015 28.215 -16.839 1.00 91.50 746 SER A O 1
ATOM 5797 N N . ALA A 1 747 ? -31.166 29.630 -15.080 1.00 94.69 747 ALA A N 1
ATOM 5798 C CA . ALA A 1 747 ? -30.083 29.073 -14.273 1.00 94.69 747 ALA A CA 1
ATOM 5799 C C . ALA A 1 747 ? -30.620 28.581 -12.916 1.00 94.69 747 ALA A C 1
ATOM 5801 O O . ALA A 1 747 ? -30.704 29.353 -11.953 1.00 94.69 747 ALA A O 1
ATOM 5802 N N . THR A 1 748 ? -30.990 27.302 -12.848 1.00 96.31 748 THR A N 1
ATOM 5803 C CA . THR A 1 748 ? -31.623 26.673 -11.679 1.00 96.31 748 THR A CA 1
ATOM 5804 C C . THR A 1 748 ? -30.572 26.174 -10.681 1.00 96.31 748 THR A C 1
ATOM 5806 O O . THR A 1 748 ? -29.727 25.367 -11.072 1.00 96.31 748 THR A O 1
ATOM 5809 N N . PRO A 1 749 ? -30.606 26.593 -9.399 1.00 96.88 749 PRO A N 1
ATOM 5810 C CA . PRO A 1 749 ? -29.669 26.109 -8.385 1.00 96.88 749 PRO A CA 1
ATOM 5811 C C . PRO A 1 749 ? -29.752 24.598 -8.161 1.00 96.88 749 PRO A C 1
ATOM 5813 O O . PRO A 1 749 ? -30.851 24.029 -8.122 1.00 96.88 749 PRO A O 1
ATOM 5816 N N . LEU A 1 750 ? -28.593 23.974 -7.956 1.00 96.06 750 LEU A N 1
ATOM 5817 C CA . LEU A 1 750 ? -28.500 22.625 -7.402 1.00 96.06 750 LEU A CA 1
ATOM 5818 C C . LEU A 1 750 ? -28.932 22.640 -5.928 1.00 96.06 750 LEU A C 1
ATOM 5820 O O . LEU A 1 750 ? -28.916 23.686 -5.276 1.00 96.06 750 LEU A O 1
ATOM 5824 N N . GLN A 1 751 ? -29.357 21.488 -5.412 1.00 93.69 751 GLN A N 1
ATOM 5825 C CA . GLN A 1 751 ? -29.701 21.345 -3.999 1.00 93.69 751 GLN A CA 1
ATOM 5826 C C . GLN A 1 751 ? -28.463 21.492 -3.103 1.00 93.69 751 GLN A C 1
ATOM 5828 O O . GLN A 1 751 ? -27.371 21.059 -3.462 1.00 93.69 751 GLN A O 1
ATOM 5833 N N . GLU A 1 752 ? -28.632 22.048 -1.898 1.00 88.25 752 GLU A N 1
ATOM 5834 C CA . GLU A 1 752 ? -27.510 22.279 -0.963 1.00 88.25 752 GLU A CA 1
ATOM 5835 C C . GLU A 1 752 ? -26.815 20.980 -0.517 1.00 88.25 752 GLU A C 1
ATOM 5837 O O . GLU A 1 752 ? -25.656 21.007 -0.111 1.00 88.25 752 GLU A O 1
ATOM 5842 N N . THR A 1 753 ? -27.508 19.839 -0.619 1.00 87.25 753 THR A N 1
ATOM 5843 C CA . THR A 1 753 ? -26.963 18.497 -0.349 1.00 87.25 753 THR A CA 1
ATOM 5844 C C . THR A 1 753 ? -26.860 17.627 -1.607 1.00 87.25 753 THR A C 1
ATOM 5846 O O . THR A 1 753 ? -26.995 16.405 -1.520 1.00 87.25 753 THR A O 1
ATOM 5849 N N . ASP A 1 754 ? -26.730 18.235 -2.782 1.00 93.75 754 ASP A N 1
ATOM 5850 C CA . ASP A 1 754 ? -26.249 17.533 -3.969 1.00 93.75 754 ASP A CA 1
ATOM 5851 C C . ASP A 1 754 ? -24.746 17.232 -3.805 1.00 93.75 754 ASP A C 1
ATOM 5853 O O . ASP A 1 754 ? -23.989 18.101 -3.370 1.00 93.75 754 ASP A O 1
ATOM 5857 N N . GLU A 1 755 ? -24.300 16.013 -4.138 1.00 90.81 755 GLU A N 1
ATOM 5858 C CA . GLU A 1 755 ? -22.903 15.576 -3.939 1.00 90.81 755 GLU A CA 1
ATOM 5859 C C . GLU A 1 755 ? -21.899 16.523 -4.615 1.00 90.81 755 GLU A C 1
ATOM 5861 O O . GLU A 1 755 ? -20.823 16.790 -4.080 1.00 90.81 755 GLU A O 1
ATOM 5866 N N . TRP A 1 756 ? -22.263 17.075 -5.770 1.00 93.00 756 TRP A N 1
ATOM 5867 C CA . TRP A 1 756 ? -21.403 17.913 -6.592 1.00 93.00 756 TRP A CA 1
ATOM 5868 C C . TRP A 1 756 ? -21.404 19.378 -6.127 1.00 93.00 756 TRP A C 1
ATOM 5870 O O . TRP A 1 756 ? -20.358 20.035 -6.151 1.00 93.00 756 TRP A O 1
ATOM 5880 N N . GLN A 1 757 ? -22.531 19.873 -5.596 1.00 94.00 757 GLN A N 1
ATOM 5881 C CA . GLN A 1 757 ? -22.570 21.135 -4.840 1.00 94.00 757 GLN A CA 1
ATOM 5882 C C . GLN A 1 757 ? -21.744 21.031 -3.547 1.00 94.00 757 GLN A C 1
ATOM 5884 O O . GLN A 1 757 ? -20.970 21.949 -3.269 1.00 94.00 757 GLN A O 1
ATOM 5889 N N . CYS A 1 758 ? -21.822 19.932 -2.790 1.00 91.38 758 CYS A N 1
ATOM 5890 C CA . CYS A 1 758 ? -20.942 19.717 -1.635 1.00 91.38 758 CYS A CA 1
ATOM 5891 C C . CYS A 1 758 ? -19.464 19.676 -2.063 1.00 91.38 758 CYS A C 1
ATOM 5893 O O . CYS A 1 758 ? -18.653 20.441 -1.547 1.00 91.38 758 CYS A O 1
ATOM 5895 N N . TRP A 1 759 ? -19.124 18.879 -3.082 1.00 94.44 759 TRP A N 1
ATOM 5896 C CA . TRP A 1 759 ? -17.755 18.754 -3.589 1.00 94.44 759 TRP A CA 1
ATOM 5897 C C . TRP A 1 759 ? -17.136 20.100 -3.983 1.00 94.44 759 TRP A C 1
ATOM 5899 O O . TRP A 1 759 ? -16.048 20.450 -3.523 1.00 94.44 759 TRP A O 1
ATOM 5909 N N . PHE A 1 760 ? -17.823 20.899 -4.806 1.00 95.06 760 PHE A N 1
ATOM 5910 C CA . PHE A 1 760 ? -17.309 22.215 -5.187 1.00 95.06 760 PHE A CA 1
ATOM 5911 C C . PHE A 1 760 ? -17.305 23.218 -4.026 1.00 95.06 760 PHE A C 1
ATOM 5913 O O . PHE A 1 760 ? -16.455 24.114 -4.017 1.00 95.06 760 PHE A O 1
ATOM 5920 N N . HIS A 1 761 ? -18.193 23.085 -3.036 1.00 92.88 761 HIS A N 1
ATOM 5921 C CA . HIS A 1 761 ? -18.097 23.877 -1.812 1.00 92.88 761 HIS A CA 1
ATOM 5922 C C . HIS A 1 761 ? -16.776 23.588 -1.090 1.00 92.88 761 HIS A C 1
ATOM 5924 O O . HIS A 1 761 ? -15.982 24.508 -0.888 1.00 92.88 761 HIS A O 1
ATOM 5930 N N . ASP A 1 762 ? -16.490 22.315 -0.818 1.00 90.12 762 ASP A N 1
ATOM 5931 C CA . ASP A 1 762 ? -15.335 21.889 -0.025 1.00 90.12 762 ASP A CA 1
ATOM 5932 C C . ASP A 1 762 ? -13.997 22.140 -0.747 1.00 90.12 762 ASP A C 1
ATOM 5934 O O . ASP A 1 762 ? -13.044 22.645 -0.144 1.00 90.12 762 ASP A O 1
ATOM 5938 N N . VAL A 1 763 ? -13.905 21.846 -2.055 1.00 92.88 763 VAL A N 1
ATOM 5939 C CA . VAL A 1 763 ? -12.633 21.961 -2.804 1.00 92.88 763 VAL A CA 1
ATOM 5940 C C . VAL A 1 763 ? -12.390 23.325 -3.451 1.00 92.88 763 VAL A C 1
ATOM 5942 O O . VAL A 1 763 ? -11.251 23.629 -3.825 1.00 92.88 763 VAL A O 1
ATOM 5945 N N . LEU A 1 764 ? -13.426 24.163 -3.610 1.00 93.44 764 LEU A N 1
ATOM 5946 C CA . LEU A 1 764 ? -13.288 25.496 -4.210 1.00 93.44 764 LEU A CA 1
ATOM 5947 C C . LEU A 1 764 ? -13.730 26.676 -3.332 1.00 93.44 764 LEU A C 1
ATOM 5949 O O . LEU A 1 764 ? -13.496 27.807 -3.752 1.00 93.44 764 LEU A O 1
ATOM 5953 N N . ASN A 1 765 ? -14.339 26.470 -2.159 1.00 92.50 765 ASN A N 1
ATOM 5954 C CA . ASN A 1 765 ? -15.157 27.491 -1.485 1.00 92.50 765 ASN A CA 1
ATOM 5955 C C . ASN A 1 765 ? -16.266 28.031 -2.422 1.00 92.50 765 ASN A C 1
ATOM 5957 O O . ASN A 1 765 ? -16.493 29.245 -2.501 1.00 92.50 765 ASN A O 1
ATOM 5961 N N . ALA A 1 766 ? -16.912 27.150 -3.200 1.00 93.81 766 ALA A N 1
ATOM 5962 C CA . ALA A 1 766 ? -17.949 27.544 -4.154 1.00 93.81 766 ALA A CA 1
ATOM 5963 C C . ALA A 1 766 ? -19.338 27.741 -3.519 1.00 93.81 766 ALA A C 1
ATOM 5965 O O . ALA A 1 766 ? -19.675 27.175 -2.478 1.00 93.81 766 ALA A O 1
ATOM 5966 N N . LYS A 1 767 ? -20.172 28.524 -4.207 1.00 93.25 767 LYS A N 1
ATOM 5967 C CA . LYS A 1 767 ? -21.624 28.654 -4.007 1.00 93.25 767 LYS A CA 1
ATOM 5968 C C . LYS A 1 767 ? -22.307 28.931 -5.349 1.00 93.25 767 LYS A C 1
ATOM 5970 O O . LYS A 1 767 ? -21.626 29.086 -6.364 1.00 93.25 767 LYS A O 1
ATOM 5975 N N . ASP A 1 768 ? -23.631 29.097 -5.338 1.00 93.56 768 ASP A N 1
ATOM 5976 C CA . ASP A 1 768 ? -24.408 29.479 -6.527 1.00 93.56 768 ASP A CA 1
ATOM 5977 C C . ASP A 1 768 ? -24.247 28.485 -7.702 1.00 93.56 768 ASP A C 1
ATOM 5979 O O . ASP A 1 768 ? -24.378 28.892 -8.857 1.00 93.56 768 ASP A O 1
ATOM 5983 N N . LEU A 1 769 ? -23.967 27.198 -7.436 1.00 96.69 769 LEU A N 1
ATOM 5984 C CA . LEU A 1 769 ? -23.873 26.187 -8.491 1.00 96.69 769 LEU A CA 1
ATOM 5985 C C . LEU A 1 769 ? -25.264 25.971 -9.099 1.00 96.69 769 LEU A C 1
ATOM 5987 O O . LEU A 1 769 ? -26.220 25.619 -8.405 1.00 96.69 769 LEU A O 1
ATOM 5991 N N . ARG A 1 770 ? -25.391 26.244 -10.395 1.00 97.25 770 ARG A N 1
ATOM 5992 C CA . ARG A 1 770 ? -26.661 26.263 -11.128 1.00 97.25 770 ARG A CA 1
ATOM 5993 C C . ARG A 1 770 ? -26.521 25.512 -12.442 1.00 97.25 770 ARG A C 1
ATOM 5995 O O . ARG A 1 770 ? -25.558 25.737 -13.174 1.00 97.25 770 ARG A O 1
ATOM 6002 N N . ALA A 1 771 ? -27.510 24.686 -12.764 1.00 96.62 771 ALA A N 1
ATOM 6003 C CA . ALA A 1 771 ? -27.682 24.122 -14.096 1.00 96.62 771 ALA A CA 1
ATOM 6004 C C . ALA A 1 771 ? -28.311 25.165 -15.029 1.00 96.62 771 ALA A C 1
ATOM 6006 O O . ALA A 1 771 ? -29.262 25.853 -14.655 1.00 96.62 771 ALA A O 1
ATOM 6007 N N . LEU A 1 772 ? -27.776 25.275 -16.242 1.00 95.50 772 LEU A N 1
ATOM 6008 C CA . LEU A 1 772 ? -28.278 26.120 -17.321 1.00 95.50 772 LEU A CA 1
ATOM 6009 C C . LEU A 1 772 ? -29.143 25.272 -18.259 1.00 95.50 772 LEU A C 1
ATOM 6011 O O . LEU A 1 772 ? -28.722 24.191 -18.668 1.00 95.50 772 LEU A O 1
ATOM 6015 N N . LYS A 1 773 ? -30.320 25.765 -18.648 1.00 91.75 773 LYS A N 1
ATOM 6016 C CA . LYS A 1 773 ? -31.177 25.099 -19.644 1.00 91.75 773 LYS A CA 1
ATOM 6017 C C . LYS A 1 773 ? -30.900 25.596 -21.064 1.00 91.75 773 LYS A C 1
ATOM 6019 O O . LYS A 1 773 ? -30.860 26.805 -21.292 1.00 91.75 773 LYS A O 1
ATOM 6024 N N . THR A 1 774 ? -30.816 24.684 -22.031 1.00 88.62 774 THR A N 1
ATOM 6025 C CA . THR A 1 774 ? -30.862 24.994 -23.474 1.00 88.62 774 THR A CA 1
ATOM 6026 C C . THR A 1 774 ? -32.186 24.525 -24.087 1.00 88.62 774 THR A C 1
ATOM 6028 O O . THR A 1 774 ? -32.934 23.773 -23.462 1.00 88.62 774 THR A O 1
ATOM 6031 N N . ASP A 1 775 ? -32.484 24.933 -25.325 1.00 83.69 775 ASP A N 1
ATOM 6032 C CA . ASP A 1 775 ? -33.695 24.490 -26.041 1.00 83.69 775 ASP A CA 1
ATOM 6033 C C . ASP A 1 775 ? -33.745 22.969 -26.278 1.00 83.69 775 ASP A C 1
ATOM 6035 O O . ASP A 1 775 ? -34.821 22.404 -26.463 1.00 83.69 775 ASP A O 1
ATOM 6039 N N . SER A 1 776 ? -32.585 22.303 -26.271 1.00 79.12 776 SER A N 1
ATOM 6040 C CA . SER A 1 776 ? -32.434 20.867 -26.523 1.00 79.12 776 SER A CA 1
ATOM 6041 C C . SER A 1 776 ? -32.248 20.011 -25.266 1.00 79.12 776 SER A C 1
ATOM 6043 O O . SER A 1 776 ? -32.457 18.802 -25.343 1.00 79.12 776 SER A O 1
ATOM 6045 N N . MET A 1 777 ? -31.825 20.584 -24.130 1.00 80.06 777 MET A N 1
ATOM 6046 C CA . MET A 1 777 ? -31.422 19.821 -22.940 1.00 80.06 777 MET A CA 1
ATOM 6047 C C . MET A 1 777 ? -31.769 20.539 -21.629 1.00 80.06 777 MET A C 1
ATOM 6049 O O . MET A 1 777 ? -31.461 21.716 -21.433 1.00 80.06 777 MET A O 1
ATOM 6053 N N . THR A 1 778 ? -32.332 19.787 -20.677 1.00 80.38 778 THR A N 1
ATOM 6054 C CA . THR A 1 778 ? -32.583 20.250 -19.298 1.00 80.38 778 THR A CA 1
ATOM 6055 C C . THR A 1 778 ? -31.283 20.528 -18.531 1.00 80.38 778 THR A C 1
ATOM 6057 O O . THR A 1 778 ? -31.257 21.430 -17.696 1.00 80.38 778 THR A O 1
ATOM 6060 N N . LEU A 1 779 ? -30.197 19.812 -18.855 1.00 90.75 779 LEU A N 1
ATOM 6061 C CA . LEU A 1 779 ? -28.820 20.122 -18.448 1.00 90.75 779 LEU A CA 1
ATOM 6062 C C . LEU A 1 779 ? -28.016 20.573 -19.678 1.00 90.75 779 LEU A C 1
ATOM 6064 O O . LEU A 1 779 ? -27.291 19.798 -20.294 1.00 90.75 779 LEU A O 1
ATOM 6068 N N . GLY A 1 780 ? -28.190 21.834 -20.064 1.00 91.19 780 GLY A N 1
ATOM 6069 C CA . GLY A 1 780 ? -27.524 22.457 -21.209 1.00 91.19 780 GLY A CA 1
ATOM 6070 C C . GLY A 1 780 ? -26.198 23.157 -20.882 1.00 91.19 780 GLY A C 1
ATOM 6071 O O . GLY A 1 780 ? -25.567 23.697 -21.786 1.00 91.19 780 GLY A O 1
ATOM 6072 N N . GLY A 1 781 ? -25.777 23.168 -19.614 1.00 95.44 781 GLY A N 1
ATOM 6073 C CA . GLY A 1 781 ? -24.550 23.800 -19.119 1.00 95.44 781 GLY A CA 1
ATOM 6074 C C . GLY A 1 781 ? -24.609 24.054 -17.609 1.00 95.44 781 GLY A C 1
ATOM 6075 O O . GLY A 1 781 ? -25.591 23.691 -16.963 1.00 95.44 781 GLY A O 1
ATOM 6076 N N . PHE A 1 782 ? -23.587 24.698 -17.040 1.00 97.38 782 PHE A N 1
ATOM 6077 C CA . PHE A 1 782 ? -23.487 24.980 -15.603 1.00 97.38 782 PHE A CA 1
ATOM 6078 C C . PHE A 1 782 ? -22.770 26.308 -15.307 1.00 97.38 782 PHE A C 1
ATOM 6080 O O . PHE A 1 782 ? -21.918 26.756 -16.071 1.00 97.38 782 PHE A O 1
ATOM 6087 N N . THR A 1 783 ? -23.068 26.925 -14.161 1.00 97.94 783 THR A N 1
ATOM 6088 C CA . THR A 1 783 ? -22.353 28.111 -13.651 1.00 97.94 783 THR A CA 1
ATOM 6089 C C . THR A 1 783 ? -22.218 28.065 -12.128 1.00 97.94 783 THR A C 1
ATOM 6091 O O . THR A 1 783 ? -23.062 27.477 -11.460 1.00 97.94 783 THR A O 1
ATOM 6094 N N . MET A 1 784 ? -21.170 28.676 -11.568 1.00 97.75 784 MET A N 1
ATOM 6095 C CA . MET A 1 784 ? -20.887 28.736 -10.124 1.00 97.75 784 MET A CA 1
ATOM 6096 C C . MET A 1 784 ? -20.154 30.028 -9.736 1.00 97.75 784 MET A C 1
ATOM 6098 O O . MET A 1 784 ? -19.603 30.714 -10.598 1.00 97.75 784 MET A O 1
ATOM 6102 N N . LYS A 1 785 ? -20.056 30.326 -8.434 1.00 96.38 785 LYS A N 1
ATOM 6103 C CA . LYS A 1 785 ? -19.183 31.387 -7.902 1.00 96.38 785 LYS A CA 1
ATOM 6104 C C . LYS A 1 785 ? -18.182 30.826 -6.901 1.00 96.38 785 LYS A C 1
ATOM 6106 O O . LYS A 1 785 ? -18.575 30.188 -5.930 1.00 96.38 785 LYS A O 1
ATOM 6111 N N . VAL A 1 786 ? -16.903 31.116 -7.111 1.00 95.50 786 VAL A N 1
ATOM 6112 C CA . VAL A 1 786 ? -15.755 30.612 -6.340 1.00 95.50 786 VAL A CA 1
ATOM 6113 C C . VAL A 1 786 ? -15.150 31.741 -5.511 1.00 95.50 786 VAL A C 1
ATOM 6115 O O . VAL A 1 786 ? -14.791 32.780 -6.064 1.00 95.50 786 VAL A O 1
ATOM 6118 N N . SER A 1 787 ? -15.026 31.556 -4.196 1.00 92.62 787 SER A N 1
ATOM 6119 C CA . SER A 1 787 ? -14.360 32.529 -3.318 1.00 92.62 787 SER A CA 1
ATOM 6120 C C . SER A 1 787 ? -12.845 32.346 -3.322 1.00 92.62 787 SER A C 1
ATOM 6122 O O . SER A 1 787 ? -12.356 31.224 -3.219 1.00 92.62 787 SER A O 1
ATOM 6124 N N . LEU A 1 788 ? -12.091 33.449 -3.328 1.00 91.69 788 LEU A N 1
ATOM 6125 C CA . LEU A 1 788 ? -10.633 33.439 -3.124 1.00 91.69 788 LEU A CA 1
ATOM 6126 C C . LEU A 1 788 ? -10.204 33.267 -1.649 1.00 91.69 788 LEU A C 1
ATOM 6128 O O . LEU A 1 788 ? -9.049 33.511 -1.304 1.00 91.69 788 LEU A O 1
ATOM 6132 N N . ALA A 1 789 ? -11.116 32.838 -0.773 1.00 88.88 789 ALA A N 1
ATOM 6133 C CA . ALA A 1 789 ? -10.807 32.454 0.603 1.00 88.88 789 ALA A CA 1
ATOM 6134 C C . ALA A 1 789 ? -9.820 31.261 0.681 1.00 88.88 789 ALA A C 1
ATOM 6136 O O . ALA A 1 789 ? -9.758 30.451 -0.250 1.00 88.88 789 ALA A O 1
ATOM 6137 N N . PRO A 1 790 ? -9.057 31.112 1.785 1.00 86.94 790 PRO A N 1
ATOM 6138 C CA . PRO A 1 790 ? -8.206 29.943 2.020 1.00 86.94 790 PRO A CA 1
ATOM 6139 C C . PRO A 1 790 ? -8.969 28.616 1.888 1.00 86.94 790 PRO A C 1
ATOM 6141 O O . PRO A 1 790 ? -10.155 28.540 2.212 1.00 86.94 790 PRO A O 1
ATOM 6144 N N . LEU A 1 791 ? -8.306 27.547 1.437 1.00 80.00 791 LEU A N 1
ATOM 6145 C CA . LEU A 1 791 ? -8.966 26.238 1.345 1.00 80.00 791 LEU A CA 1
ATOM 6146 C C . LEU A 1 791 ? -9.435 25.768 2.735 1.00 80.00 791 LEU A C 1
ATOM 6148 O O . LEU A 1 791 ? -8.674 25.841 3.700 1.00 80.00 791 LEU A O 1
ATOM 6152 N N . GLY A 1 792 ? -10.679 25.294 2.835 1.00 74.81 792 GLY A N 1
ATOM 6153 C CA . GLY A 1 792 ? -11.251 24.774 4.080 1.00 74.81 792 GLY A CA 1
ATOM 6154 C C . GLY A 1 792 ? -11.638 25.825 5.131 1.00 74.81 792 GLY A C 1
ATOM 6155 O O . GLY A 1 792 ? -12.129 25.445 6.189 1.00 74.81 792 GLY A O 1
ATOM 6156 N N . SER A 1 793 ? -11.476 27.133 4.877 1.00 74.81 793 SER A N 1
ATOM 6157 C CA . SER A 1 793 ? -12.041 28.165 5.771 1.00 74.81 793 SER A CA 1
ATOM 6158 C C . SER A 1 793 ? -13.546 28.367 5.582 1.00 74.81 793 SER A C 1
ATOM 6160 O O . SER A 1 793 ? -14.174 29.066 6.377 1.00 74.81 793 SER A O 1
ATOM 6162 N N . GLY A 1 794 ? -14.096 27.849 4.479 1.00 69.00 794 GLY A N 1
ATOM 6163 C CA . GLY A 1 794 ? -15.411 28.220 3.974 1.00 69.00 794 GLY A CA 1
ATOM 6164 C C . GLY A 1 794 ? -15.505 29.711 3.608 1.00 69.00 794 GLY A C 1
ATOM 6165 O O . GLY A 1 794 ? -14.526 30.468 3.701 1.00 69.00 794 GLY A O 1
ATOM 6166 N N . PRO A 1 795 ? -16.698 30.173 3.202 1.00 64.31 795 PRO A N 1
ATOM 6167 C CA . PRO A 1 795 ? -17.002 31.591 3.080 1.00 64.31 795 PRO A CA 1
ATOM 6168 C C . PRO A 1 795 ? -17.196 32.211 4.472 1.00 64.31 795 PRO A C 1
ATOM 6170 O O . PRO A 1 795 ? -18.311 32.268 4.987 1.00 64.31 795 PRO A O 1
ATOM 6173 N N . VAL A 1 796 ? -16.104 32.685 5.080 1.00 60.97 796 VAL A N 1
ATOM 6174 C CA . VAL A 1 796 ? -16.117 33.316 6.412 1.00 60.97 796 VAL A CA 1
ATOM 6175 C C . VAL A 1 796 ? -17.127 34.470 6.450 1.00 60.97 796 VAL A C 1
ATOM 6177 O O . VAL A 1 796 ? -16.938 35.505 5.808 1.00 60.97 796 VAL A O 1
ATOM 6180 N N . THR A 1 797 ? -18.206 34.303 7.216 1.00 51.44 797 THR A N 1
ATOM 6181 C CA . THR A 1 797 ? -19.291 35.287 7.338 1.00 51.44 797 THR A CA 1
ATOM 6182 C C . THR A 1 797 ? -18.771 36.580 7.969 1.00 51.44 797 THR A C 1
ATOM 6184 O O . THR A 1 797 ? -18.403 36.588 9.143 1.00 51.44 797 THR A O 1
ATOM 6187 N N . GLY A 1 798 ? -18.728 37.661 7.183 1.00 56.44 798 GLY A N 1
ATOM 6188 C CA . GLY A 1 798 ? -18.091 38.938 7.535 1.00 56.44 798 GLY A CA 1
ATOM 6189 C C . GLY A 1 798 ? -16.824 39.266 6.728 1.00 56.44 798 GLY A C 1
ATOM 6190 O O . GLY A 1 798 ? -16.315 40.379 6.828 1.00 56.44 798 GLY A O 1
ATOM 6191 N N . SER A 1 799 ? -16.326 38.344 5.897 1.00 56.47 799 SER A N 1
ATOM 6192 C CA . SER A 1 799 ? -15.185 38.554 4.990 1.00 56.47 799 SER A CA 1
ATOM 6193 C C . SER A 1 799 ? -15.610 39.081 3.606 1.00 56.47 799 SER A C 1
ATOM 6195 O O . SER A 1 799 ? -15.171 38.566 2.574 1.00 56.47 799 SER A O 1
ATOM 6197 N N . ASP A 1 800 ? -16.430 40.136 3.565 1.00 61.00 800 ASP A N 1
ATOM 6198 C CA . ASP A 1 800 ? -16.929 40.758 2.319 1.00 61.00 800 ASP A CA 1
ATOM 6199 C C . ASP A 1 800 ? -15.827 41.429 1.462 1.00 61.00 800 ASP A C 1
ATOM 6201 O O . ASP A 1 800 ? -16.090 41.960 0.383 1.00 61.00 800 ASP A O 1
ATOM 6205 N N . SER A 1 801 ? -14.576 41.409 1.930 1.00 69.75 801 SER A N 1
ATOM 6206 C CA . SER A 1 801 ? -13.393 41.954 1.259 1.00 69.75 801 SER A CA 1
ATOM 6207 C C . SER A 1 801 ? -12.803 41.062 0.160 1.00 69.75 801 SER A C 1
ATOM 6209 O O . SER A 1 801 ? -12.069 41.578 -0.684 1.00 69.75 801 SER A O 1
ATOM 6211 N N . LEU A 1 802 ? -13.078 39.751 0.156 1.00 82.00 802 LEU A N 1
ATOM 6212 C CA . LEU A 1 802 ? -12.479 38.813 -0.804 1.00 82.00 802 LEU A CA 1
ATOM 6213 C C . LEU A 1 802 ? -13.354 38.618 -2.058 1.00 82.00 802 LEU A C 1
ATOM 6215 O O . LEU A 1 802 ? -14.573 38.469 -1.936 1.00 82.00 802 LEU A O 1
ATOM 6219 N N . PRO A 1 803 ? -12.761 38.575 -3.270 1.00 87.62 803 PRO A N 1
ATOM 6220 C CA . PRO A 1 803 ? -13.523 38.385 -4.500 1.00 87.62 803 PRO A CA 1
ATOM 6221 C C . PRO A 1 803 ? -14.249 37.050 -4.609 1.00 87.62 803 PRO A C 1
ATOM 6223 O O . PRO A 1 803 ? -13.744 35.995 -4.214 1.00 87.62 803 PRO A O 1
ATOM 6226 N N . TRP A 1 804 ? -15.395 37.121 -5.284 1.00 91.94 804 TRP A N 1
ATOM 6227 C CA . TRP A 1 804 ? -16.124 35.980 -5.817 1.00 91.94 804 TRP A CA 1
ATOM 6228 C C . TRP A 1 804 ? -15.967 35.964 -7.337 1.00 91.94 804 TRP A C 1
ATOM 6230 O O . TRP A 1 804 ? -16.368 36.903 -8.021 1.00 91.94 804 TRP A O 1
ATOM 6240 N N . LEU A 1 805 ? -15.370 34.897 -7.858 1.00 95.50 805 LEU A N 1
ATOM 6241 C CA . LEU A 1 805 ? -15.131 34.682 -9.281 1.00 95.50 805 LEU A CA 1
ATOM 6242 C C . LEU A 1 805 ? -16.285 33.864 -9.874 1.00 95.50 805 LEU A C 1
ATOM 6244 O O . LEU A 1 805 ? -16.524 32.747 -9.416 1.00 95.50 805 LEU A O 1
ATOM 6248 N N . GLU A 1 806 ? -17.002 34.389 -10.871 1.00 97.00 806 GLU A N 1
ATOM 6249 C CA . GLU A 1 806 ? -18.071 33.642 -11.552 1.00 97.00 806 GLU A CA 1
ATOM 6250 C C . GLU A 1 806 ? -17.501 32.806 -12.705 1.00 97.00 806 GLU A C 1
ATOM 6252 O O . GLU A 1 806 ? -16.878 33.336 -13.624 1.00 97.00 806 GLU A O 1
ATOM 6257 N N . PHE A 1 807 ? -17.724 31.495 -12.655 1.00 98.25 807 PHE A N 1
ATOM 6258 C CA . PHE A 1 807 ? -17.267 30.523 -13.645 1.00 98.25 807 PHE A CA 1
ATOM 6259 C C . PHE A 1 807 ? -18.471 29.872 -14.329 1.00 98.25 807 PHE A C 1
ATOM 6261 O O . PHE A 1 807 ? -19.406 29.465 -13.646 1.00 98.25 807 PHE A O 1
ATOM 6268 N N . THR A 1 808 ? -18.442 29.734 -15.655 1.00 98.06 808 THR A N 1
ATOM 6269 C CA . THR A 1 808 ? -19.563 29.212 -16.458 1.00 98.06 808 THR A CA 1
ATOM 6270 C C . THR A 1 808 ? -19.096 28.321 -17.607 1.00 98.06 808 THR A C 1
ATOM 6272 O O . THR A 1 808 ? -17.985 28.479 -18.113 1.00 98.06 808 THR A O 1
ATOM 6275 N N . THR A 1 809 ? -19.958 27.420 -18.067 1.00 97.88 809 THR A N 1
ATOM 6276 C CA . THR A 1 809 ? -19.757 26.626 -19.286 1.00 97.88 809 THR A CA 1
ATOM 6277 C C . THR A 1 809 ? -20.231 27.336 -20.564 1.00 97.88 809 THR A C 1
ATOM 6279 O O . THR A 1 809 ? -20.096 26.773 -21.648 1.00 97.88 809 THR A O 1
ATOM 6282 N N . GLU A 1 810 ? -20.808 28.546 -20.466 1.00 96.56 810 GLU A N 1
ATOM 6283 C CA . GLU A 1 810 ? -21.307 29.326 -21.614 1.00 96.56 810 GLU A CA 1
ATOM 6284 C C . GLU A 1 810 ? -20.271 29.399 -22.750 1.00 96.56 810 GLU A C 1
ATOM 6286 O O . GLU A 1 810 ? -19.143 29.865 -22.563 1.00 96.56 810 GLU A O 1
ATOM 6291 N N . SER A 1 811 ? -20.660 28.982 -23.961 1.00 95.88 811 SER A N 1
ATOM 6292 C CA . SER A 1 811 ? -19.721 28.796 -25.077 1.00 95.88 811 SER A CA 1
ATOM 6293 C C . SER A 1 811 ? -18.992 30.083 -25.491 1.00 95.88 811 SER A C 1
ATOM 6295 O O . SER A 1 811 ? -17.862 30.019 -25.964 1.00 95.88 811 SER A O 1
ATOM 6297 N N . SER A 1 812 ? -19.582 31.260 -25.261 1.00 96.25 812 SER A N 1
ATOM 6298 C CA . SER A 1 812 ? -18.937 32.572 -25.435 1.00 96.25 812 SER A CA 1
ATOM 6299 C C . SER A 1 812 ? -17.754 32.788 -24.480 1.00 96.25 812 SER A C 1
ATOM 6301 O O . SER A 1 812 ? -16.712 33.308 -24.883 1.00 96.25 812 SER A O 1
ATOM 6303 N N . VAL A 1 813 ? -17.881 32.346 -23.228 1.00 97.31 813 VAL A N 1
ATOM 6304 C CA . VAL A 1 813 ? -16.843 32.459 -22.195 1.00 97.31 813 VAL A CA 1
ATOM 6305 C C . VAL A 1 813 ? -15.760 31.403 -22.411 1.00 97.31 813 VAL A C 1
ATOM 6307 O O . VAL A 1 813 ? -14.575 31.718 -22.294 1.00 97.31 813 VAL A O 1
ATOM 6310 N N . ILE A 1 814 ? -16.126 30.190 -22.837 1.00 97.75 814 ILE A N 1
ATOM 6311 C CA . ILE A 1 814 ? -15.174 29.159 -23.294 1.00 97.75 814 ILE A CA 1
ATOM 6312 C C . ILE A 1 814 ? -14.378 29.656 -24.516 1.00 97.75 814 ILE A C 1
ATOM 6314 O O . ILE A 1 814 ? -13.144 29.602 -24.516 1.00 97.75 814 ILE A O 1
ATOM 6318 N N . GLN A 1 815 ? -15.057 30.250 -25.505 1.00 96.69 815 GLN A N 1
ATOM 6319 C CA . GLN A 1 815 ? -14.437 30.868 -26.681 1.00 96.69 815 GLN A CA 1
ATOM 6320 C C . GLN A 1 815 ? -13.457 31.986 -26.296 1.00 96.69 815 GLN A C 1
ATOM 6322 O O . GLN A 1 815 ? -12.380 32.072 -26.889 1.00 96.69 815 GLN A O 1
ATOM 6327 N N . ASN A 1 816 ? -13.773 32.818 -25.298 1.00 96.19 816 ASN A N 1
ATOM 6328 C CA . ASN A 1 816 ? -12.836 33.832 -24.808 1.00 96.19 816 ASN A CA 1
ATOM 6329 C C . ASN A 1 816 ? -11.644 33.200 -24.052 1.00 96.19 816 ASN A C 1
ATOM 6331 O O . ASN A 1 816 ? -10.486 33.556 -24.279 1.00 96.19 816 ASN A O 1
ATOM 6335 N N . THR A 1 817 ? -11.918 32.206 -23.205 1.00 96.00 817 THR A N 1
ATOM 6336 C CA . THR A 1 817 ? -10.946 31.530 -22.328 1.00 96.00 817 THR A CA 1
ATOM 6337 C C . THR A 1 817 ? -9.845 30.800 -23.104 1.00 96.00 817 THR A C 1
ATOM 6339 O O . THR A 1 817 ? -8.666 30.922 -22.750 1.00 96.00 817 THR A O 1
ATOM 6342 N N . PHE A 1 818 ? -10.211 30.072 -24.167 1.00 96.00 818 PHE A N 1
ATOM 6343 C CA . PHE A 1 818 ? -9.298 29.230 -24.957 1.00 96.00 818 PHE A CA 1
ATOM 6344 C C . PHE A 1 818 ? -9.012 29.763 -26.369 1.00 96.00 818 PHE A C 1
ATOM 6346 O O . PHE A 1 818 ? -7.996 29.410 -26.964 1.00 96.00 818 PHE A O 1
ATOM 6353 N N . GLY A 1 819 ? -9.866 30.631 -26.917 1.00 95.31 819 GLY A N 1
ATOM 6354 C CA . GLY A 1 819 ? -9.760 31.119 -28.296 1.00 95.31 819 GLY A CA 1
ATOM 6355 C C . GLY A 1 819 ? -10.377 30.200 -29.358 1.00 95.31 819 GLY A C 1
ATOM 6356 O O . GLY A 1 819 ? -10.377 30.576 -30.530 1.00 95.31 819 GLY A O 1
ATOM 6357 N N . SER A 1 820 ? -10.909 29.038 -28.970 1.00 94.62 820 SER A N 1
ATOM 6358 C CA . SER A 1 820 ? -11.712 28.139 -29.808 1.00 94.62 820 SER A CA 1
ATOM 6359 C C . SER A 1 820 ? -12.741 27.395 -28.950 1.00 94.62 820 SER A C 1
ATOM 6361 O O . SER A 1 820 ? -12.510 27.151 -27.765 1.00 94.62 820 SER A O 1
ATOM 6363 N N . THR A 1 821 ? -13.857 27.022 -29.571 1.00 94.94 821 THR A N 1
ATOM 6364 C CA . THR A 1 821 ? -14.930 26.168 -29.033 1.00 94.94 821 THR A CA 1
ATOM 6365 C C . THR A 1 821 ? -14.985 24.799 -29.721 1.00 94.94 821 THR A C 1
ATOM 6367 O O . THR A 1 821 ? -15.758 23.940 -29.320 1.00 94.94 821 THR A O 1
ATOM 6370 N N . GLU A 1 822 ? -14.123 24.566 -30.716 1.00 96.38 822 GLU A N 1
ATOM 6371 C CA . GLU A 1 822 ? -14.047 23.365 -31.563 1.00 96.38 822 GLU A CA 1
ATOM 6372 C C . GLU A 1 822 ? -14.015 22.042 -30.784 1.00 96.38 822 GLU A C 1
ATOM 6374 O O . GLU A 1 822 ? -14.683 21.082 -31.172 1.00 96.38 822 GLU A O 1
ATOM 6379 N N . TYR A 1 823 ? -13.288 22.010 -29.665 1.00 96.06 823 TYR A N 1
ATOM 6380 C CA . TYR A 1 823 ? -13.093 20.823 -28.824 1.00 96.06 823 TYR A CA 1
ATOM 6381 C C . TYR A 1 823 ? -14.187 20.626 -27.769 1.00 96.06 823 TYR A C 1
ATOM 6383 O O . TYR A 1 823 ? -14.113 19.673 -27.002 1.00 96.06 823 TYR A O 1
ATOM 6391 N N . PHE A 1 824 ? -15.187 21.507 -27.706 1.00 96.69 824 PHE A N 1
ATOM 6392 C CA . PHE A 1 824 ? -16.225 21.491 -26.678 1.00 96.69 824 PHE A CA 1
ATOM 6393 C C . PHE A 1 824 ? -17.613 21.236 -27.269 1.00 96.69 824 PHE A C 1
ATOM 6395 O O . PHE A 1 824 ? -17.892 21.536 -28.433 1.00 96.69 824 PHE A O 1
ATOM 6402 N N . LEU A 1 825 ? -18.502 20.709 -26.434 1.00 95.56 825 LEU A N 1
ATOM 6403 C CA . LEU A 1 825 ? -19.946 20.725 -26.642 1.00 95.56 825 LEU A CA 1
ATOM 6404 C C . LEU A 1 825 ? -20.531 22.043 -26.110 1.00 95.56 825 LEU A C 1
ATOM 6406 O O . LEU A 1 825 ? -19.891 22.756 -25.333 1.00 95.56 825 LEU A O 1
ATOM 6410 N N . SER A 1 826 ? -21.775 22.369 -26.476 1.00 93.56 826 SER A N 1
ATOM 6411 C CA . SER A 1 826 ? -22.457 23.581 -25.983 1.00 93.56 826 SER A CA 1
ATOM 6412 C C . SER A 1 826 ? -22.602 23.622 -24.455 1.00 93.56 826 SER A C 1
ATOM 6414 O O . SER A 1 826 ? -22.685 24.702 -23.878 1.00 93.56 826 SER A O 1
ATOM 6416 N N . SER A 1 827 ? -22.574 22.453 -23.808 1.00 94.94 827 SER A N 1
ATOM 6417 C CA . SER A 1 827 ? -22.585 22.264 -22.355 1.00 94.94 827 SER A CA 1
ATOM 6418 C C . SER A 1 827 ? -21.248 22.532 -21.654 1.00 94.94 827 SER A C 1
ATOM 6420 O O . SER A 1 827 ? -21.196 22.459 -20.430 1.00 94.94 827 SER A O 1
ATOM 6422 N N . GLY A 1 828 ? -20.167 22.813 -22.392 1.00 96.38 828 GLY A N 1
ATOM 6423 C CA . GLY A 1 828 ? -18.805 22.951 -21.857 1.00 96.38 828 GLY A CA 1
ATOM 6424 C C . GLY A 1 828 ? -18.114 21.628 -21.519 1.00 96.38 828 GLY A C 1
ATOM 6425 O O . GLY A 1 828 ? -17.007 21.644 -20.978 1.00 96.38 828 GLY A O 1
ATOM 6426 N N . LEU A 1 829 ? -18.725 20.485 -21.846 1.00 97.19 829 LEU A N 1
ATOM 6427 C CA . LEU A 1 829 ? -18.019 19.205 -21.879 1.00 97.19 829 LEU A CA 1
ATOM 6428 C C . LEU A 1 829 ? -16.974 19.217 -22.999 1.00 97.19 829 LEU A C 1
ATOM 6430 O O . LEU A 1 829 ? -17.223 19.729 -24.092 1.00 97.19 829 LEU A O 1
ATOM 6434 N N . LEU A 1 830 ? -15.806 18.655 -22.716 1.00 96.19 830 LEU A N 1
ATOM 6435 C CA . LEU A 1 830 ? -14.757 18.388 -23.692 1.00 96.19 830 LEU A CA 1
ATOM 6436 C C . LEU A 1 830 ? -15.166 17.169 -24.538 1.00 96.19 830 LEU A C 1
ATOM 6438 O O . LEU A 1 830 ? -15.608 16.166 -23.989 1.00 96.19 830 LEU A O 1
ATOM 6442 N N . LYS A 1 831 ? -15.033 17.239 -25.864 1.00 94.62 831 LYS A N 1
ATOM 6443 C CA . LYS A 1 831 ? -15.442 16.145 -26.761 1.00 94.62 831 LYS A CA 1
ATOM 6444 C C . LYS A 1 831 ? -14.700 14.843 -26.461 1.00 94.62 831 LYS A C 1
ATOM 6446 O O . LYS A 1 831 ? -13.532 14.860 -26.059 1.00 94.62 831 LYS A O 1
ATOM 6451 N N . ASP A 1 832 ? -15.418 13.737 -26.659 1.00 89.81 832 ASP A N 1
ATOM 6452 C CA . ASP A 1 832 ? -14.957 12.353 -26.487 1.00 89.81 832 ASP A CA 1
ATOM 6453 C C . ASP A 1 832 ? -14.456 12.021 -25.062 1.00 89.81 832 ASP A C 1
ATOM 6455 O O . ASP A 1 832 ? -13.676 11.083 -24.872 1.00 89.81 832 ASP A O 1
ATOM 6459 N N . ARG A 1 833 ? -14.818 12.835 -24.051 1.00 91.62 833 ARG A N 1
ATOM 6460 C CA . ARG A 1 833 ? -14.249 12.783 -22.691 1.00 91.62 833 ARG A CA 1
ATOM 6461 C C . ARG A 1 833 ? -15.224 13.283 -21.619 1.00 91.62 833 ARG A C 1
ATOM 6463 O O . ARG A 1 833 ? -15.749 14.387 -21.717 1.00 91.62 833 ARG A O 1
ATOM 6470 N N . SER A 1 834 ? -15.315 12.570 -20.498 1.00 93.94 834 SER A N 1
ATOM 6471 C CA . SER A 1 834 ? -16.028 13.002 -19.282 1.00 93.94 834 SER A CA 1
ATOM 6472 C C . SER A 1 834 ? -15.295 14.124 -18.522 1.00 93.94 834 SER A C 1
ATOM 6474 O O . SER A 1 834 ? -14.858 13.956 -17.385 1.00 93.94 834 SER A O 1
ATOM 6476 N N . VAL A 1 835 ? -15.095 15.280 -19.161 1.00 97.00 835 VAL A N 1
ATOM 6477 C CA . VAL A 1 835 ? -14.402 16.439 -18.578 1.00 97.00 835 VAL A CA 1
ATOM 6478 C C . VAL A 1 835 ? -15.239 17.689 -18.800 1.00 97.00 835 VAL A C 1
ATOM 6480 O O . VAL A 1 835 ? -15.316 18.197 -19.918 1.00 97.00 835 VAL A O 1
ATOM 6483 N N . LEU A 1 836 ? -15.831 18.219 -17.730 1.00 98.06 836 LEU A N 1
ATOM 6484 C CA . LEU A 1 836 ? -16.570 19.479 -17.781 1.00 98.06 836 LEU A CA 1
ATOM 6485 C C . LEU A 1 836 ? -15.630 20.657 -17.534 1.00 98.06 836 LEU A C 1
ATOM 6487 O O . LEU A 1 836 ? -14.838 20.630 -16.589 1.00 98.06 836 LEU A O 1
ATOM 6491 N N . VAL A 1 837 ? -15.730 21.698 -18.363 1.00 98.31 837 VAL A N 1
ATOM 6492 C CA . VAL A 1 837 ? -14.860 22.875 -18.300 1.00 98.31 837 VAL A CA 1
ATOM 6493 C C . VAL A 1 837 ? -15.676 24.155 -18.143 1.00 98.31 837 VAL A C 1
ATOM 6495 O O . VAL A 1 837 ? -16.564 24.447 -18.940 1.00 98.31 837 VAL A O 1
ATOM 6498 N N . PHE A 1 838 ? -15.329 24.948 -17.131 1.00 98.56 838 PHE A N 1
ATOM 6499 C CA . PHE A 1 838 ? -15.894 26.269 -16.872 1.00 98.56 838 PHE A CA 1
ATOM 6500 C C . PHE A 1 838 ? -14.844 27.346 -17.168 1.00 98.56 838 PHE A C 1
ATOM 6502 O O . PHE A 1 838 ? -13.726 27.264 -16.661 1.00 98.56 838 PHE A O 1
ATOM 6509 N N . GLY A 1 839 ? -15.198 28.381 -17.927 1.00 98.12 839 GLY A N 1
ATOM 6510 C CA . GLY A 1 839 ? -14.393 29.592 -18.106 1.00 98.12 839 GLY A CA 1
ATOM 6511 C C . GLY A 1 839 ? -14.785 30.697 -17.118 1.00 98.12 839 GLY A C 1
ATOM 6512 O O . GLY A 1 839 ? -15.939 30.786 -16.699 1.00 98.12 839 GLY A O 1
ATOM 6513 N N . LEU A 1 840 ? -13.826 31.543 -16.740 1.00 97.88 840 LEU A N 1
ATOM 6514 C CA . LEU A 1 840 ? -14.040 32.706 -15.867 1.00 97.88 840 LEU A CA 1
ATOM 6515 C C . LEU A 1 840 ? -14.747 33.852 -16.615 1.00 97.88 840 LEU A C 1
ATOM 6517 O O . LEU A 1 840 ? -14.297 34.245 -17.690 1.00 97.88 840 LEU A O 1
ATOM 6521 N N . LYS A 1 841 ? -15.796 34.441 -16.025 1.00 96.88 841 LYS A N 1
ATOM 6522 C CA . LYS A 1 841 ? -16.400 35.706 -16.485 1.00 96.88 841 LYS A CA 1
ATOM 6523 C C . LYS A 1 841 ? -15.634 36.940 -15.972 1.00 96.88 841 LYS A C 1
ATOM 6525 O O . LYS A 1 841 ? -15.001 36.872 -14.916 1.00 96.88 841 LYS A O 1
ATOM 6530 N N . PRO A 1 842 ? -15.727 38.096 -16.660 1.00 93.50 842 PRO A N 1
ATOM 6531 C CA . PRO A 1 842 ? -15.226 39.374 -16.149 1.00 93.50 842 PRO A CA 1
ATOM 6532 C C . PRO A 1 842 ? -15.841 39.758 -14.791 1.00 93.50 842 PRO A C 1
ATOM 6534 O O . PRO A 1 842 ? -17.062 39.785 -14.650 1.00 93.50 842 PRO A O 1
ATOM 6537 N N . VAL A 1 843 ? -15.013 40.119 -13.806 1.00 87.81 843 VAL A N 1
ATOM 6538 C CA . VAL A 1 843 ? -15.473 40.530 -12.466 1.00 87.81 843 VAL A CA 1
ATOM 6539 C C . VAL A 1 843 ? -15.681 42.044 -12.403 1.00 87.81 843 VAL A C 1
ATOM 6541 O O . VAL A 1 843 ? -14.776 42.820 -12.713 1.00 87.81 843 VAL A O 1
ATOM 6544 N N . GLN A 1 844 ? -16.869 42.479 -11.978 1.00 82.94 844 GLN A N 1
ATOM 6545 C CA . GLN A 1 844 ? -17.242 43.892 -11.867 1.00 82.94 844 GLN A CA 1
ATOM 6546 C C . GLN A 1 844 ? -17.898 44.194 -10.505 1.00 82.94 844 GLN A C 1
ATOM 6548 O O . GLN A 1 844 ? -18.816 43.470 -10.118 1.00 82.94 844 GLN A O 1
ATOM 6553 N N . PRO A 1 845 ? -17.489 45.262 -9.786 1.00 82.50 845 PRO A N 1
ATOM 6554 C CA . PRO A 1 845 ? -16.368 46.160 -10.089 1.00 82.50 845 PRO A CA 1
ATOM 6555 C C . PRO A 1 845 ? -15.004 45.453 -9.995 1.00 82.50 845 PRO A C 1
ATOM 6557 O O . PRO A 1 845 ? -14.869 44.417 -9.351 1.00 82.50 845 PRO A O 1
ATOM 6560 N N . SER A 1 846 ? -13.971 46.023 -10.624 1.00 79.88 846 SER A N 1
ATOM 6561 C CA . SER A 1 846 ? -12.613 45.456 -10.599 1.00 79.88 846 SER A CA 1
ATOM 6562 C C . SER A 1 846 ? -12.040 45.456 -9.173 1.00 79.88 846 SER A C 1
ATOM 6564 O O . SER A 1 846 ? -11.723 46.512 -8.626 1.00 79.88 846 SER A O 1
ATOM 6566 N N . GLN A 1 847 ? -11.883 44.273 -8.580 1.00 84.94 847 GLN A N 1
ATOM 6567 C CA . GLN A 1 847 ? -11.326 44.095 -7.235 1.00 84.94 847 GLN A CA 1
ATOM 6568 C C . GLN A 1 847 ? -9.798 43.892 -7.257 1.00 84.94 847 GLN A C 1
ATOM 6570 O O . GLN A 1 847 ? -9.201 43.612 -8.304 1.00 84.94 847 GLN A O 1
ATOM 6575 N N . LYS A 1 848 ? -9.169 44.041 -6.083 1.00 84.44 848 LYS A N 1
ATOM 6576 C CA . LYS A 1 848 ? -7.751 43.746 -5.837 1.00 84.44 848 LYS A CA 1
ATOM 6577 C C . LYS A 1 848 ? -7.597 42.514 -4.941 1.00 84.44 848 LYS A C 1
ATOM 6579 O O . LYS A 1 848 ? -8.406 42.319 -4.041 1.00 84.44 848 LYS A O 1
ATOM 6584 N N . VAL A 1 849 ? -6.558 41.717 -5.188 1.00 88.50 849 VAL A N 1
ATOM 6585 C CA . VAL A 1 849 ? -6.196 40.498 -4.432 1.00 88.50 849 VAL A CA 1
ATOM 6586 C C . VAL A 1 849 ? -4.706 40.551 -4.135 1.00 88.50 849 VAL A C 1
ATOM 6588 O O . VAL A 1 849 ? -3.942 40.803 -5.065 1.00 88.50 849 VAL A O 1
ATOM 6591 N N . ASN A 1 850 ? -4.264 40.297 -2.904 1.00 87.88 850 ASN A N 1
ATOM 6592 C CA . ASN A 1 850 ? -2.831 40.282 -2.609 1.00 87.88 850 ASN A CA 1
ATOM 6593 C C . ASN A 1 850 ? -2.239 38.891 -2.874 1.00 87.88 850 ASN A C 1
ATOM 6595 O O . ASN A 1 850 ? -2.940 37.877 -2.825 1.00 87.88 850 ASN A O 1
ATOM 6599 N N . LEU A 1 851 ? -0.931 38.809 -3.142 1.00 87.00 851 LEU A N 1
ATOM 6600 C CA . LEU A 1 851 ? -0.302 37.514 -3.440 1.00 87.00 851 LEU A CA 1
ATOM 6601 C C . LEU A 1 851 ? -0.435 36.518 -2.272 1.00 87.00 851 LEU A C 1
ATOM 6603 O O . LEU A 1 851 ? -0.634 35.326 -2.504 1.00 87.00 851 LEU A O 1
ATOM 6607 N N . GLY A 1 852 ? -0.399 37.011 -1.028 1.00 88.50 852 GLY A N 1
ATOM 6608 C CA . GLY A 1 852 ? -0.656 36.211 0.173 1.00 88.50 852 GLY A CA 1
ATOM 6609 C C . GLY A 1 852 ? -2.015 35.500 0.177 1.00 88.50 852 GLY A C 1
ATOM 6610 O O . GLY A 1 852 ? -2.113 34.374 0.664 1.00 88.50 852 GLY A O 1
ATOM 6611 N N . ASP A 1 853 ? -3.051 36.112 -0.398 1.00 88.38 853 ASP A N 1
ATOM 6612 C CA . ASP A 1 853 ? -4.393 35.525 -0.486 1.00 88.38 853 ASP A CA 1
ATOM 6613 C C . ASP A 1 853 ? -4.423 34.435 -1.564 1.00 88.38 853 ASP A C 1
ATOM 6615 O O . ASP A 1 853 ? -4.925 33.336 -1.337 1.00 88.38 853 ASP A O 1
ATOM 6619 N N . LEU A 1 854 ? -3.781 34.698 -2.709 1.00 90.75 854 LEU A N 1
ATOM 6620 C CA . LEU A 1 854 ? -3.669 33.743 -3.812 1.00 90.75 854 LEU A CA 1
ATOM 6621 C C . LEU A 1 854 ? -2.872 32.486 -3.411 1.00 90.75 854 LEU A C 1
ATOM 6623 O O . LEU A 1 854 ? -3.268 31.381 -3.784 1.00 90.75 854 LEU A O 1
ATOM 6627 N N . PHE A 1 855 ? -1.817 32.622 -2.594 1.00 90.50 855 PHE A N 1
ATOM 6628 C CA . PHE A 1 855 ? -1.129 31.479 -1.975 1.00 90.50 855 PHE A CA 1
ATOM 6629 C C . PHE A 1 855 ? -2.059 30.667 -1.075 1.00 90.50 855 PHE A C 1
ATOM 6631 O O . PHE A 1 855 ? -2.124 29.445 -1.206 1.00 90.50 855 PHE A O 1
ATOM 6638 N N . LYS A 1 856 ? -2.780 31.327 -0.160 1.00 90.50 856 LYS A N 1
ATOM 6639 C CA . LYS A 1 856 ? -3.686 30.660 0.787 1.00 90.50 856 LYS A CA 1
ATOM 6640 C C . LYS A 1 856 ? -4.820 29.929 0.067 1.00 90.50 856 LYS A C 1
ATOM 6642 O O . LYS A 1 856 ? -5.121 28.790 0.418 1.00 90.50 856 LYS A O 1
ATOM 6647 N N . PHE A 1 857 ? -5.382 30.540 -0.975 1.00 91.31 857 PHE A N 1
ATOM 6648 C CA . PHE A 1 857 ? -6.382 29.930 -1.847 1.00 91.31 857 PHE A CA 1
ATOM 6649 C C . PHE A 1 857 ? -5.864 28.628 -2.475 1.00 91.31 857 PHE A C 1
ATOM 6651 O O . PHE A 1 857 ? -6.486 27.582 -2.301 1.00 91.31 857 PHE A O 1
ATOM 6658 N N . VAL A 1 858 ? -4.700 28.622 -3.140 1.00 92.81 858 VAL A N 1
ATOM 6659 C CA . VAL A 1 858 ? -4.184 27.391 -3.780 1.00 92.81 858 VAL A CA 1
ATOM 6660 C C . VAL A 1 858 ? -3.555 26.371 -2.809 1.00 92.81 858 VAL A C 1
ATOM 6662 O O . VAL A 1 858 ? -2.955 25.403 -3.262 1.00 92.81 858 VAL A O 1
ATOM 6665 N N . GLY A 1 859 ? -3.677 26.547 -1.487 1.00 89.75 859 GLY A N 1
ATOM 6666 C CA . GLY A 1 859 ? -3.099 25.633 -0.486 1.00 89.75 859 GLY A CA 1
ATOM 6667 C C . GLY A 1 859 ? -1.591 25.817 -0.248 1.00 89.75 859 GLY A C 1
ATOM 6668 O O . GLY A 1 859 ? -0.947 24.983 0.383 1.00 89.75 859 GLY A O 1
ATOM 6669 N N . LEU A 1 860 ? -1.021 26.925 -0.727 1.00 90.44 860 LEU A N 1
ATOM 6670 C CA . LEU A 1 860 ? 0.397 27.284 -0.641 1.00 90.44 860 LEU A CA 1
ATOM 6671 C C . LEU A 1 860 ? 0.695 28.352 0.425 1.00 90.44 860 LEU A C 1
ATOM 6673 O O . LEU A 1 860 ? 1.716 29.027 0.343 1.00 90.44 860 LEU A O 1
ATOM 6677 N N . ALA A 1 861 ? -0.146 28.493 1.456 1.00 88.44 861 ALA A N 1
ATOM 6678 C CA . ALA A 1 861 ? 0.080 29.427 2.571 1.00 88.44 861 ALA A CA 1
ATOM 6679 C C . ALA A 1 861 ? 1.485 29.289 3.204 1.00 88.44 861 ALA A C 1
ATOM 6681 O O . ALA A 1 861 ? 2.095 30.269 3.624 1.00 88.44 861 ALA A O 1
ATOM 6682 N N . ASP A 1 862 ? 2.041 28.074 3.209 1.00 84.94 862 ASP A N 1
ATOM 6683 C CA . ASP A 1 862 ? 3.383 27.795 3.724 1.00 84.94 862 ASP A CA 1
ATOM 6684 C C . ASP A 1 862 ? 4.519 28.436 2.894 1.00 84.94 862 ASP A C 1
ATOM 6686 O O . ASP A 1 862 ? 5.637 28.552 3.398 1.00 84.94 862 ASP A O 1
ATOM 6690 N N . LEU A 1 863 ? 4.247 28.911 1.668 1.00 83.25 863 LEU A N 1
ATOM 6691 C CA . LEU A 1 863 ? 5.188 29.715 0.880 1.00 83.25 863 LEU A CA 1
ATOM 6692 C C . LEU A 1 863 ? 5.414 31.113 1.462 1.00 83.25 863 LEU A C 1
ATOM 6694 O O . LEU A 1 863 ? 6.463 31.686 1.197 1.00 83.25 863 LEU A O 1
ATOM 6698 N N . GLU A 1 864 ? 4.538 31.645 2.323 1.00 81.69 864 GLU A N 1
ATOM 6699 C CA . GLU A 1 864 ? 4.811 32.910 3.034 1.00 81.69 864 GLU A CA 1
ATOM 6700 C C . GLU A 1 864 ? 6.065 32.815 3.933 1.00 81.69 864 GLU A C 1
ATOM 6702 O O . GLU A 1 864 ? 6.642 33.833 4.315 1.00 81.69 864 GLU A O 1
ATOM 6707 N N . LYS A 1 865 ? 6.541 31.590 4.214 1.00 81.69 865 LYS A N 1
ATOM 6708 C CA . LYS A 1 865 ? 7.798 31.303 4.924 1.00 81.69 865 LYS A CA 1
ATOM 6709 C C . LYS A 1 865 ? 9.032 31.326 4.009 1.00 81.69 865 LYS A C 1
ATOM 6711 O O . LYS A 1 865 ? 10.140 31.480 4.522 1.00 81.69 865 LYS A O 1
ATOM 6716 N N . ASN A 1 866 ? 8.876 31.205 2.685 1.00 80.00 866 ASN A N 1
ATOM 6717 C CA . ASN A 1 866 ? 9.976 31.370 1.729 1.00 80.00 866 ASN A CA 1
ATOM 6718 C C . ASN A 1 866 ? 10.418 32.852 1.759 1.00 80.00 866 ASN A C 1
ATOM 6720 O O . ASN A 1 866 ? 9.620 33.736 1.434 1.00 80.00 866 ASN A O 1
ATOM 6724 N N . PRO A 1 867 ? 11.677 33.180 2.116 1.00 69.38 867 PRO A N 1
ATOM 6725 C CA . PRO A 1 867 ? 12.073 34.571 2.342 1.00 69.38 867 PRO A CA 1
ATOM 6726 C C . PRO A 1 867 ? 12.165 35.457 1.089 1.00 69.38 867 PRO A C 1
ATOM 6728 O O . PRO A 1 867 ? 12.538 36.625 1.220 1.00 69.38 867 PRO A O 1
ATOM 6731 N N . LEU A 1 868 ? 11.915 34.936 -0.115 1.00 74.06 868 LEU A N 1
ATOM 6732 C CA . LEU A 1 868 ? 11.707 35.739 -1.326 1.00 74.06 868 LEU A CA 1
ATOM 6733 C C . LEU A 1 868 ? 10.216 36.038 -1.503 1.00 74.06 868 LEU A C 1
ATOM 6735 O O . LEU A 1 868 ? 9.846 37.195 -1.675 1.00 74.06 868 LEU A O 1
ATOM 6739 N N . ILE A 1 869 ? 9.358 35.033 -1.321 1.00 80.31 869 ILE A N 1
ATOM 6740 C CA . ILE A 1 869 ? 7.900 35.199 -1.308 1.00 80.31 869 ILE A CA 1
ATOM 6741 C C . ILE A 1 869 ? 7.421 36.146 -0.200 1.00 80.31 869 ILE A C 1
ATOM 6743 O O . ILE A 1 869 ? 6.528 36.956 -0.436 1.00 80.31 869 ILE A O 1
ATOM 6747 N N . ALA A 1 870 ? 8.054 36.134 0.974 1.00 75.81 870 ALA A N 1
ATOM 6748 C CA . ALA A 1 870 ? 7.744 37.070 2.055 1.00 75.81 870 ALA A CA 1
ATOM 6749 C C . ALA A 1 870 ? 7.873 38.556 1.639 1.00 75.81 870 ALA A C 1
ATOM 6751 O O . ALA A 1 870 ? 7.159 39.396 2.179 1.00 75.81 870 ALA A O 1
ATOM 6752 N N . LEU A 1 871 ? 8.727 38.878 0.654 1.00 69.88 871 LEU A N 1
ATOM 6753 C CA . LEU A 1 871 ? 8.874 40.227 0.080 1.00 69.88 871 LEU A CA 1
ATOM 6754 C C . LEU A 1 871 ? 7.825 40.540 -1.006 1.00 69.88 871 LEU A C 1
ATOM 6756 O O . LEU A 1 871 ? 7.619 41.700 -1.350 1.00 69.88 871 LEU A O 1
ATOM 6760 N N . LEU A 1 872 ? 7.167 39.508 -1.540 1.00 74.81 872 LEU A N 1
ATOM 6761 C CA . LEU A 1 872 ? 6.201 39.569 -2.641 1.00 74.81 872 LEU A CA 1
ATOM 6762 C C . LEU A 1 872 ? 4.751 39.344 -2.180 1.00 74.81 872 LEU A C 1
ATOM 6764 O O . LEU A 1 872 ? 3.850 39.338 -3.006 1.00 74.81 872 LEU A O 1
ATOM 6768 N N . SER A 1 873 ? 4.510 39.156 -0.880 1.00 70.25 873 SER A N 1
ATOM 6769 C CA . SER A 1 873 ? 3.187 38.853 -0.308 1.00 70.25 873 SER A CA 1
ATOM 6770 C C . SER A 1 873 ? 2.228 40.055 -0.264 1.00 70.25 873 SER A C 1
ATOM 6772 O O . SER A 1 873 ? 1.014 39.873 -0.348 1.00 70.25 873 SER A O 1
ATOM 6774 N N . ALA A 1 874 ? 2.777 41.270 -0.143 1.00 72.75 874 ALA A N 1
ATOM 6775 C CA . ALA A 1 874 ? 2.050 42.527 0.055 1.00 72.75 874 ALA A CA 1
ATOM 6776 C C . ALA A 1 874 ? 1.483 43.224 -1.210 1.00 72.75 874 ALA A C 1
ATOM 6778 O O . ALA A 1 874 ? 0.482 43.927 -1.067 1.00 72.75 874 ALA A O 1
ATOM 6779 N N . PRO A 1 875 ? 2.080 43.114 -2.417 1.00 74.38 875 PRO A N 1
ATOM 6780 C CA . PRO A 1 875 ? 1.522 43.721 -3.626 1.00 74.38 875 PRO A CA 1
ATOM 6781 C C . PRO A 1 875 ? 0.228 43.052 -4.110 1.00 74.38 875 PRO A C 1
ATOM 6783 O O . PRO A 1 875 ? -0.082 41.914 -3.745 1.00 74.38 875 PRO A O 1
ATOM 6786 N N . ALA A 1 876 ? -0.507 43.769 -4.964 1.00 78.50 876 ALA A N 1
ATOM 6787 C CA . ALA A 1 876 ? -1.876 43.442 -5.339 1.00 78.50 876 ALA A CA 1
ATOM 6788 C C . ALA A 1 876 ? -2.056 43.213 -6.848 1.00 78.50 876 ALA A C 1
ATOM 6790 O O . ALA A 1 876 ? -1.637 44.017 -7.677 1.00 78.50 876 ALA A O 1
ATOM 6791 N N . PHE A 1 877 ? -2.796 42.165 -7.197 1.00 83.75 877 PHE A N 1
ATOM 6792 C CA . PHE A 1 877 ? -3.266 41.888 -8.550 1.00 83.75 877 PHE A CA 1
ATOM 6793 C C . PHE A 1 877 ? -4.580 42.605 -8.825 1.00 83.75 877 PHE A C 1
ATOM 6795 O O . PHE A 1 877 ? -5.458 42.674 -7.964 1.00 83.75 877 PHE A O 1
ATOM 6802 N N . LYS A 1 878 ? -4.743 43.082 -10.060 1.00 85.06 878 LYS A N 1
ATOM 6803 C CA . LYS A 1 878 ? -6.047 43.465 -10.603 1.00 85.06 878 LYS A CA 1
ATOM 6804 C C . LYS A 1 878 ? -6.774 42.186 -11.031 1.00 85.06 878 LYS A C 1
ATOM 6806 O O . LYS A 1 878 ? -6.307 41.505 -11.942 1.00 85.06 878 LYS A O 1
ATOM 6811 N N . VAL A 1 879 ? -7.920 41.880 -10.421 1.00 89.75 879 VAL A N 1
ATOM 6812 C CA . VAL A 1 879 ? -8.788 40.796 -10.914 1.00 89.75 879 VAL A CA 1
ATOM 6813 C C . VAL A 1 879 ? -9.311 41.178 -12.311 1.00 89.75 879 VAL A C 1
ATOM 6815 O O . VAL A 1 879 ? -9.756 42.321 -12.477 1.00 89.75 879 VAL A O 1
ATOM 6818 N N . PRO A 1 880 ? -9.262 40.272 -13.312 1.00 91.69 880 PRO A N 1
ATOM 6819 C CA . PRO A 1 880 ? -9.768 40.525 -14.659 1.00 91.69 880 PRO A CA 1
ATOM 6820 C C . PRO A 1 880 ? -11.211 41.040 -14.668 1.00 91.69 880 PRO A C 1
ATOM 6822 O O . PRO A 1 880 ? -12.115 40.389 -14.147 1.00 91.69 880 PRO A O 1
ATOM 6825 N N . SER A 1 881 ? -11.427 42.206 -15.276 1.00 91.69 881 SER A N 1
ATOM 6826 C CA . SER A 1 881 ? -12.710 42.927 -15.237 1.00 91.69 881 SER A CA 1
ATOM 6827 C C . SER A 1 881 ? -13.305 43.241 -16.610 1.00 91.69 881 SER A C 1
ATOM 6829 O O . SER A 1 881 ? -14.369 43.848 -16.710 1.00 91.69 881 SER A O 1
ATOM 6831 N N . ASN A 1 882 ? -12.664 42.793 -17.687 1.00 94.12 882 ASN A N 1
ATOM 6832 C CA . ASN A 1 882 ? -13.213 42.821 -19.043 1.00 94.12 882 ASN A CA 1
ATOM 6833 C C . ASN A 1 882 ? -12.696 41.619 -19.849 1.00 94.12 882 ASN A C 1
ATOM 6835 O O . ASN A 1 882 ? -11.710 40.992 -19.463 1.00 94.12 882 ASN A O 1
ATOM 6839 N N . ASP A 1 883 ? -13.318 41.328 -20.990 1.00 93.06 883 ASP A N 1
ATOM 6840 C CA . ASP A 1 883 ? -12.964 40.162 -21.804 1.00 93.06 883 ASP A CA 1
ATOM 6841 C C . ASP A 1 883 ? -11.520 40.161 -22.322 1.00 93.06 883 ASP A C 1
ATOM 6843 O O . ASP A 1 883 ? -10.930 39.089 -22.439 1.00 93.06 883 ASP A O 1
ATOM 6847 N N . SER A 1 884 ? -10.909 41.326 -22.572 1.00 92.94 884 SER A N 1
ATOM 6848 C CA . SER A 1 884 ? -9.513 41.401 -23.034 1.00 92.94 884 SER A CA 1
ATOM 6849 C C . SER A 1 884 ? -8.488 41.104 -21.929 1.00 92.94 884 SER A C 1
ATOM 6851 O O . SER A 1 884 ? -7.405 40.603 -22.230 1.00 92.94 884 SER A O 1
ATOM 6853 N N . ASP A 1 885 ? -8.849 41.291 -20.650 1.00 90.75 885 ASP A N 1
ATOM 6854 C CA . ASP A 1 885 ? -8.038 40.812 -19.519 1.00 90.75 885 ASP A CA 1
ATOM 6855 C C . ASP A 1 885 ? -8.009 39.265 -19.462 1.00 90.75 885 ASP A C 1
ATOM 6857 O O . ASP A 1 885 ? -7.077 38.684 -18.905 1.00 90.75 885 ASP A O 1
ATOM 6861 N N . LEU A 1 886 ? -9.032 38.597 -20.018 1.00 93.00 886 LEU A N 1
ATOM 6862 C CA . LEU A 1 886 ? -9.251 37.144 -19.959 1.00 93.00 886 LEU A CA 1
ATOM 6863 C C . LEU A 1 886 ? -8.874 36.396 -21.247 1.00 93.00 886 LEU A C 1
ATOM 6865 O O . LEU A 1 886 ? -8.625 35.187 -21.198 1.00 93.00 886 LEU A O 1
ATOM 6869 N N . GLN A 1 887 ? -8.820 37.087 -22.388 1.00 95.75 887 GLN A N 1
ATOM 6870 C CA . GLN A 1 887 ? -8.723 36.459 -23.703 1.00 95.75 887 GLN A CA 1
ATOM 6871 C C . GLN A 1 887 ? -7.482 35.569 -23.855 1.00 95.75 887 GLN A C 1
ATOM 6873 O O . GLN A 1 887 ? -6.341 36.012 -23.694 1.00 95.75 887 GLN A O 1
ATOM 6878 N N . LYS A 1 888 ? -7.715 34.291 -24.188 1.00 93.44 888 LYS A N 1
ATOM 6879 C CA . LYS A 1 888 ? -6.700 33.224 -24.305 1.00 93.44 888 LYS A CA 1
ATOM 6880 C C . LYS A 1 888 ? -5.839 33.032 -23.044 1.00 93.44 888 LYS A C 1
ATOM 6882 O O . LYS A 1 888 ? -4.778 32.415 -23.111 1.00 93.44 888 LYS A O 1
ATOM 6887 N N . LYS A 1 889 ? -6.276 33.532 -21.881 1.00 94.88 889 LYS A N 1
ATOM 6888 C CA . LYS A 1 889 ? -5.549 33.394 -20.609 1.00 94.88 889 LYS A CA 1
ATOM 6889 C C . LYS A 1 889 ? -5.840 32.091 -19.874 1.00 94.88 889 LYS A C 1
ATOM 6891 O O . LYS A 1 889 ? -5.216 31.871 -18.843 1.00 94.88 889 LYS A O 1
ATOM 6896 N N . ARG A 1 890 ? -6.744 31.226 -20.365 1.00 95.38 890 ARG A N 1
ATOM 6897 C CA . ARG A 1 890 ? -7.078 29.921 -19.753 1.00 95.38 890 ARG A CA 1
ATOM 6898 C C . ARG A 1 890 ? -7.362 30.048 -18.242 1.00 95.38 890 ARG A C 1
ATOM 6900 O O . ARG A 1 890 ? -6.780 29.328 -17.428 1.00 95.38 890 ARG A O 1
ATOM 6907 N N . ASN A 1 891 ? -8.187 31.034 -17.876 1.00 97.56 891 ASN A N 1
ATOM 6908 C CA . ASN A 1 891 ? -8.754 31.173 -16.534 1.00 97.56 891 ASN A CA 1
ATOM 6909 C C . ASN A 1 891 ? -9.965 30.232 -16.453 1.00 97.56 891 ASN A C 1
ATOM 6911 O O . ASN A 1 891 ? -11.024 30.567 -16.981 1.00 97.56 891 ASN A O 1
ATOM 6915 N N . ALA A 1 892 ? -9.786 29.040 -15.886 1.00 98.31 892 ALA A N 1
ATOM 6916 C CA . ALA A 1 892 ? -10.751 27.953 -16.013 1.00 98.31 892 ALA A CA 1
ATOM 6917 C C . ALA A 1 892 ? -10.738 26.964 -14.838 1.00 98.31 892 ALA A C 1
ATOM 6919 O O . ALA A 1 892 ? -9.765 26.872 -14.082 1.00 98.31 892 ALA A O 1
ATOM 6920 N N . ILE A 1 893 ? -11.820 26.194 -14.739 1.00 98.62 893 ILE A N 1
ATOM 6921 C CA . ILE A 1 893 ? -11.957 25.001 -13.898 1.00 98.62 893 ILE A CA 1
ATOM 6922 C C . ILE A 1 893 ? -12.248 23.813 -14.815 1.00 98.62 893 ILE A C 1
ATOM 6924 O O . ILE A 1 893 ? -13.082 23.926 -15.708 1.00 98.62 893 ILE A O 1
ATOM 6928 N N . TRP A 1 894 ? -11.601 22.679 -14.567 1.00 98.50 894 TRP A N 1
ATOM 6929 C CA . TRP A 1 894 ? -11.896 21.381 -15.165 1.00 98.50 894 TRP A CA 1
ATOM 6930 C C . TRP A 1 894 ? -12.317 20.427 -14.053 1.00 98.50 894 TRP A C 1
ATOM 6932 O O . TRP A 1 894 ? -11.625 20.341 -13.038 1.00 98.50 894 TRP A O 1
ATOM 6942 N N . PHE A 1 895 ? -13.401 19.689 -14.257 1.00 98.25 895 PHE A N 1
ATOM 6943 C CA . PHE A 1 895 ? -13.864 18.645 -13.348 1.00 98.25 895 PHE A CA 1
ATOM 6944 C C . PHE A 1 895 ? -13.940 17.303 -14.082 1.00 98.25 895 PHE A C 1
ATOM 6946 O O . PHE A 1 895 ? -14.509 17.225 -15.173 1.00 98.25 895 PHE A O 1
ATOM 6953 N N . ILE A 1 896 ? -13.331 16.275 -13.486 1.00 97.25 896 ILE A N 1
ATOM 6954 C CA . ILE A 1 896 ? -13.186 14.927 -14.047 1.00 97.25 896 ILE A CA 1
ATOM 6955 C C . ILE A 1 896 ? -13.725 13.916 -13.017 1.00 97.25 896 ILE A C 1
ATOM 6957 O O . ILE A 1 896 ? -12.967 13.491 -12.140 1.00 97.25 896 ILE A O 1
ATOM 6961 N N . PRO A 1 897 ? -15.020 13.553 -13.063 1.00 94.50 897 PRO A N 1
ATOM 6962 C CA . PRO A 1 897 ? -15.634 12.707 -12.040 1.00 94.50 897 PRO A CA 1
ATOM 6963 C C . PRO A 1 897 ? -14.994 11.311 -11.968 1.00 94.50 897 PRO A C 1
ATOM 6965 O O . PRO A 1 897 ? -14.543 10.903 -10.897 1.00 94.50 897 PRO A O 1
ATOM 6968 N N . SER A 1 898 ? -14.802 10.648 -13.112 1.00 88.06 898 SER A N 1
ATOM 6969 C CA . SER A 1 898 ? -14.186 9.315 -13.250 1.00 88.06 898 SER A CA 1
ATOM 6970 C C . SER A 1 898 ? -12.684 9.231 -12.944 1.00 88.06 898 SER A C 1
ATOM 6972 O O . SER A 1 898 ? -12.079 8.168 -13.085 1.00 88.06 898 SER A O 1
ATOM 6974 N N . PHE A 1 899 ? -12.058 10.324 -12.504 1.00 88.75 899 PHE A N 1
ATOM 6975 C CA . PHE A 1 899 ? -10.680 10.322 -12.021 1.00 88.75 899 PHE A CA 1
ATOM 6976 C C . PHE A 1 899 ? -10.613 10.978 -10.642 1.00 88.75 899 PHE A C 1
ATOM 6978 O O . PHE A 1 899 ? -10.156 12.111 -10.498 1.00 88.75 899 PHE A O 1
ATOM 6985 N N . ASP A 1 900 ? -11.132 10.264 -9.641 1.00 90.56 900 ASP A N 1
ATOM 6986 C CA . ASP A 1 900 ? -11.177 10.663 -8.231 1.00 90.56 900 ASP A CA 1
ATOM 6987 C C . ASP A 1 900 ? -11.749 12.080 -8.022 1.00 90.56 900 ASP A C 1
ATOM 6989 O O . ASP A 1 900 ? -11.194 12.895 -7.281 1.00 90.56 900 ASP A O 1
ATOM 6993 N N . TYR A 1 901 ? -12.840 12.408 -8.729 1.00 94.88 901 TYR A N 1
ATOM 6994 C CA . TYR A 1 901 ? -13.511 13.719 -8.681 1.00 94.88 901 TYR A CA 1
ATOM 6995 C C . TYR A 1 901 ? -12.579 14.915 -8.973 1.00 94.88 901 TYR A C 1
ATOM 6997 O O . TYR A 1 901 ? -12.827 16.043 -8.540 1.00 94.88 901 TYR A O 1
ATOM 7005 N N . LYS A 1 902 ? -11.485 14.690 -9.717 1.00 96.44 902 LYS A N 1
ATOM 7006 C CA . LYS A 1 902 ? -10.400 15.659 -9.882 1.00 96.44 902 LYS A CA 1
ATOM 7007 C C . LYS A 1 902 ? -10.892 16.997 -10.428 1.00 96.44 902 LYS A C 1
ATOM 7009 O O . LYS A 1 902 ? -11.226 17.138 -11.606 1.00 96.44 902 LYS A O 1
ATOM 7014 N N . THR A 1 903 ? -10.805 18.005 -9.569 1.00 98.06 903 THR A N 1
ATOM 7015 C CA . THR A 1 903 ? -11.067 19.408 -9.862 1.00 98.06 903 THR A CA 1
ATOM 7016 C C . THR A 1 903 ? -9.741 20.139 -10.026 1.00 98.06 903 THR A C 1
ATOM 7018 O O . THR A 1 903 ? -9.044 20.424 -9.051 1.00 98.06 903 THR A O 1
ATOM 7021 N N . ALA A 1 904 ? -9.384 20.473 -11.263 1.00 97.88 904 ALA A N 1
ATOM 7022 C CA . ALA A 1 904 ? -8.270 21.366 -11.550 1.00 97.88 904 ALA A CA 1
ATOM 7023 C C . ALA A 1 904 ? -8.790 22.792 -11.759 1.00 97.88 904 ALA A C 1
ATOM 7025 O O . ALA A 1 904 ? -9.714 23.011 -12.531 1.00 97.88 904 ALA A O 1
ATOM 7026 N N . LEU A 1 905 ? -8.170 23.771 -11.113 1.00 97.88 905 LEU A N 1
ATOM 7027 C CA . LEU A 1 905 ? -8.412 25.197 -11.299 1.00 97.88 905 LEU A CA 1
ATOM 7028 C C . LEU A 1 905 ? -7.119 25.860 -11.775 1.00 97.88 905 LEU A C 1
ATOM 7030 O O . LEU A 1 905 ? -6.044 25.591 -11.234 1.00 97.88 905 LEU A O 1
ATOM 7034 N N . ARG A 1 906 ? -7.234 26.764 -12.750 1.00 97.25 906 ARG A N 1
ATOM 7035 C CA . ARG A 1 906 ? -6.143 27.600 -13.261 1.00 97.25 906 ARG A CA 1
ATOM 7036 C C . ARG A 1 906 ? -6.600 29.049 -13.377 1.00 97.25 906 ARG A C 1
ATOM 7038 O O . ARG A 1 906 ? -7.627 29.337 -13.984 1.00 97.25 906 ARG A O 1
ATOM 7045 N N . LEU A 1 907 ? -5.787 29.959 -12.859 1.00 97.00 907 LEU A N 1
ATOM 7046 C CA . LEU A 1 907 ? -5.925 31.404 -13.005 1.00 97.00 907 LEU A CA 1
ATOM 7047 C C . LEU A 1 907 ? -4.651 31.966 -13.639 1.00 97.00 907 LEU A C 1
ATOM 7049 O O . LEU A 1 907 ? -3.560 31.471 -13.362 1.00 97.00 907 LEU A O 1
ATOM 7053 N N . GLN A 1 908 ? -4.779 33.001 -14.469 1.00 95.75 908 GLN A N 1
ATOM 7054 C CA . GLN A 1 908 ? -3.650 33.751 -15.016 1.00 95.75 908 GLN A CA 1
ATOM 7055 C C . GLN A 1 908 ? -3.973 35.243 -15.101 1.00 95.75 908 GLN A C 1
ATOM 7057 O O . GLN A 1 908 ? -4.843 35.646 -15.879 1.00 95.75 908 GLN A O 1
ATOM 7062 N N . TRP A 1 909 ? -3.242 36.054 -14.332 1.00 93.44 909 TRP A N 1
ATOM 7063 C CA . TRP A 1 909 ? -3.455 37.499 -14.178 1.00 93.44 909 TRP A CA 1
ATOM 7064 C C . TRP A 1 909 ? -2.162 38.288 -14.422 1.00 93.44 909 TRP A C 1
ATOM 7066 O O . TRP A 1 909 ? -1.063 37.769 -14.232 1.00 93.44 909 TRP A O 1
ATOM 7076 N N . ALA A 1 910 ? -2.281 39.552 -14.829 1.00 90.31 910 ALA A N 1
ATOM 7077 C CA . ALA A 1 910 ? -1.140 40.462 -14.949 1.00 90.31 910 ALA A CA 1
ATOM 7078 C C . ALA A 1 910 ? -0.746 41.058 -13.588 1.00 90.31 910 ALA A C 1
ATOM 7080 O O . ALA A 1 910 ? -1.607 41.301 -12.739 1.00 90.31 910 ALA A O 1
ATOM 7081 N N . LEU A 1 911 ? 0.549 41.316 -13.396 1.00 86.62 911 LEU A N 1
ATOM 7082 C CA . LEU A 1 911 ? 1.041 42.115 -12.270 1.00 86.62 911 LEU A CA 1
ATOM 7083 C C . LEU A 1 911 ? 0.692 43.596 -12.480 1.00 86.62 911 LEU A C 1
ATOM 7085 O O . LEU A 1 911 ? 0.574 44.055 -13.617 1.00 86.62 911 LEU A O 1
ATOM 7089 N N . ASP A 1 912 ? 0.572 44.360 -11.390 1.00 83.44 912 ASP A N 1
ATOM 7090 C CA . ASP A 1 912 ? 0.641 45.821 -11.485 1.00 83.44 912 ASP A CA 1
ATOM 7091 C C . ASP A 1 912 ? 2.105 46.303 -11.543 1.00 83.44 912 ASP A C 1
ATOM 7093 O O . ASP A 1 912 ? 3.039 45.592 -11.155 1.00 83.44 912 ASP A O 1
ATOM 7097 N N . SER A 1 913 ? 2.326 47.513 -12.062 1.00 85.00 913 SER A N 1
ATOM 7098 C CA . SER A 1 913 ? 3.679 48.040 -12.298 1.00 85.00 913 SER A CA 1
ATOM 7099 C C . SER A 1 913 ? 4.498 48.217 -11.015 1.00 85.00 913 SER A C 1
ATOM 7101 O O . SER A 1 913 ? 5.722 48.168 -11.071 1.00 85.00 913 SER A O 1
ATOM 7103 N N . GLN A 1 914 ? 3.849 48.386 -9.857 1.00 82.94 914 GLN A N 1
ATOM 7104 C CA . GLN A 1 914 ? 4.541 48.445 -8.567 1.00 82.94 914 GLN A CA 1
ATOM 7105 C C . GLN A 1 914 ? 5.033 47.055 -8.142 1.00 82.94 914 GLN A C 1
ATOM 7107 O O . GLN A 1 914 ? 6.120 46.929 -7.584 1.00 82.94 914 GLN A O 1
ATOM 7112 N N . THR A 1 915 ? 4.259 46.009 -8.431 1.00 79.50 915 THR A N 1
ATOM 7113 C CA . THR A 1 915 ? 4.654 44.615 -8.200 1.00 79.50 915 THR A CA 1
ATOM 7114 C C . THR A 1 915 ? 5.822 44.210 -9.104 1.00 79.50 915 THR A C 1
ATOM 7116 O O . THR A 1 915 ? 6.774 43.595 -8.626 1.00 79.50 915 THR A O 1
ATOM 7119 N N . GLU A 1 916 ? 5.782 44.585 -10.389 1.00 85.81 916 GLU A N 1
ATOM 7120 C CA . GLU A 1 916 ? 6.875 44.326 -11.342 1.00 85.81 916 GLU A CA 1
ATOM 7121 C C . GLU A 1 916 ? 8.163 45.076 -10.946 1.00 85.81 916 GLU A C 1
ATOM 7123 O O . GLU A 1 916 ? 9.234 44.474 -10.918 1.00 85.81 916 GLU A O 1
ATOM 7128 N N . GLU A 1 917 ? 8.063 46.340 -10.520 1.00 86.81 917 GLU A N 1
ATOM 7129 C CA . GLU A 1 917 ? 9.199 47.117 -9.999 1.00 86.81 917 GLU A CA 1
ATOM 7130 C C . GLU A 1 917 ? 9.797 46.510 -8.715 1.00 86.81 917 GLU A C 1
ATOM 7132 O O . GLU A 1 917 ? 11.013 46.342 -8.614 1.00 86.81 917 GLU A O 1
ATOM 7137 N N . ASN A 1 918 ? 8.967 46.091 -7.753 1.00 82.56 918 ASN A N 1
ATOM 7138 C CA . ASN A 1 918 ? 9.446 45.432 -6.531 1.00 82.56 918 ASN A CA 1
ATOM 7139 C C . ASN A 1 918 ? 10.203 44.123 -6.841 1.00 82.56 918 ASN A C 1
ATOM 7141 O O . ASN A 1 918 ? 11.209 43.805 -6.201 1.00 82.56 918 ASN A O 1
ATOM 7145 N N . LEU A 1 919 ? 9.734 43.361 -7.835 1.00 80.62 919 LEU A N 1
ATOM 7146 C CA . LEU A 1 919 ? 10.375 42.121 -8.273 1.00 80.62 919 LEU A CA 1
ATOM 7147 C C . LEU A 1 919 ? 11.669 42.400 -9.069 1.00 80.62 919 LEU A C 1
ATOM 7149 O O . LEU A 1 919 ? 12.656 41.685 -8.901 1.00 80.62 919 LEU A O 1
ATOM 7153 N N . ASN A 1 920 ? 11.719 43.490 -9.842 1.00 88.31 920 ASN A N 1
ATOM 7154 C CA . ASN A 1 920 ? 12.938 43.982 -10.492 1.00 88.31 920 ASN A CA 1
ATOM 7155 C C . ASN A 1 920 ? 14.019 44.393 -9.486 1.00 88.31 920 ASN A C 1
ATOM 7157 O O . ASN A 1 920 ? 15.178 44.007 -9.642 1.00 88.31 920 ASN A O 1
ATOM 7161 N N . GLN A 1 921 ? 13.658 45.098 -8.411 1.00 85.38 921 GLN A N 1
ATOM 7162 C CA . GLN A 1 921 ? 14.599 45.460 -7.344 1.00 85.38 921 GLN A CA 1
ATOM 7163 C C . GLN A 1 921 ? 15.206 44.222 -6.662 1.00 85.38 921 GLN A C 1
ATOM 7165 O O . GLN A 1 921 ? 16.404 44.200 -6.375 1.00 85.38 921 GLN A O 1
ATOM 7170 N N . LEU A 1 922 ? 14.420 43.154 -6.473 1.00 79.88 922 LEU A N 1
ATOM 7171 C CA . LEU A 1 922 ? 14.913 41.876 -5.943 1.00 79.88 922 LEU A CA 1
ATOM 7172 C C . LEU A 1 922 ? 15.901 41.179 -6.899 1.00 79.88 922 LEU A C 1
ATOM 7174 O O . LEU A 1 922 ? 16.889 40.588 -6.456 1.00 79.88 922 LEU A O 1
ATOM 7178 N N . LEU A 1 923 ? 15.649 41.256 -8.208 1.00 85.31 923 LEU A N 1
ATOM 7179 C CA . LEU A 1 923 ? 16.451 40.607 -9.252 1.00 85.31 923 LEU A CA 1
ATOM 7180 C C . LEU A 1 923 ? 17.643 41.446 -9.741 1.00 85.31 923 LEU A C 1
ATOM 7182 O O . LEU A 1 923 ? 18.526 40.912 -10.419 1.00 85.31 923 LEU A O 1
ATOM 7186 N N . GLN A 1 924 ? 17.745 42.713 -9.331 1.00 88.38 924 GLN A N 1
ATOM 7187 C CA . GLN A 1 924 ? 18.856 43.610 -9.659 1.00 88.38 924 GLN A CA 1
ATOM 7188 C C . GLN A 1 924 ? 20.228 43.013 -9.287 1.00 88.38 924 GLN A C 1
ATOM 7190 O O . GLN A 1 924 ? 21.207 43.204 -10.007 1.00 88.38 924 GLN A O 1
ATOM 7195 N N . HIS A 1 925 ? 20.314 42.225 -8.208 1.00 85.56 925 HIS A N 1
ATOM 7196 C CA . HIS A 1 925 ? 21.542 41.515 -7.817 1.00 85.56 925 HIS A CA 1
ATOM 7197 C C . HIS A 1 925 ? 21.996 40.438 -8.819 1.00 85.56 925 HIS A C 1
ATOM 7199 O O . HIS A 1 925 ? 23.184 40.127 -8.872 1.00 85.56 925 HIS A O 1
ATOM 7205 N N . LEU A 1 926 ? 21.086 39.908 -9.640 1.00 87.00 926 LEU A N 1
ATOM 7206 C CA . LEU A 1 926 ? 21.387 39.000 -10.752 1.00 87.00 926 LEU A CA 1
ATOM 7207 C C . LEU A 1 926 ? 21.593 39.760 -12.078 1.00 87.00 926 LEU A C 1
ATOM 7209 O O . LEU A 1 926 ? 21.811 39.136 -13.113 1.00 87.00 926 LEU A O 1
ATOM 7213 N N . SER A 1 927 ? 21.537 41.099 -12.061 1.00 90.62 927 SER A N 1
ATOM 7214 C CA . SER A 1 927 ? 21.567 41.961 -13.255 1.00 90.62 927 SER A CA 1
ATOM 7215 C C . SER A 1 927 ? 20.465 41.631 -14.273 1.00 90.62 927 SER A C 1
ATOM 7217 O O . SER A 1 927 ? 20.687 41.710 -15.479 1.00 90.62 927 SER A O 1
ATOM 7219 N N . LEU A 1 928 ? 19.281 41.249 -13.781 1.00 90.88 928 LEU A N 1
ATOM 7220 C CA . LEU A 1 928 ? 18.099 40.971 -14.596 1.00 90.88 928 LEU A CA 1
ATOM 7221 C C . LEU A 1 928 ? 17.062 42.088 -14.464 1.00 90.88 928 LEU A C 1
ATOM 7223 O O . LEU A 1 928 ? 16.959 42.731 -13.420 1.00 90.88 928 LEU A O 1
ATOM 7227 N N . SER A 1 929 ? 16.266 42.264 -15.516 1.00 90.31 929 SER A N 1
ATOM 7228 C CA . SER A 1 929 ? 15.047 43.075 -15.505 1.00 90.31 929 SER A CA 1
ATOM 7229 C C . SER A 1 929 ? 13.924 42.314 -16.207 1.00 90.31 929 SER A C 1
ATOM 7231 O O . SER A 1 929 ? 14.158 41.650 -17.218 1.00 90.31 929 SER A O 1
ATOM 7233 N N . LEU A 1 930 ? 12.737 42.377 -15.616 1.00 90.88 930 LEU A N 1
ATOM 7234 C CA . LEU A 1 930 ? 11.482 41.794 -16.063 1.00 90.88 930 LEU A CA 1
ATOM 7235 C C . LEU A 1 930 ? 10.649 42.828 -16.809 1.00 90.88 930 LEU A C 1
ATOM 7237 O O . LEU A 1 930 ? 10.699 44.025 -16.519 1.00 90.88 930 LEU A O 1
ATOM 7241 N N . SER A 1 931 ? 9.806 42.320 -17.696 1.00 93.06 931 SER A N 1
ATOM 7242 C CA . SER A 1 931 ? 8.672 43.029 -18.273 1.00 93.06 931 SER A CA 1
ATOM 7243 C C . SER A 1 931 ? 7.559 42.039 -18.625 1.00 93.06 931 SER A C 1
ATOM 7245 O O . SER A 1 931 ? 7.804 40.834 -18.748 1.00 93.06 931 SER A O 1
ATOM 7247 N N . GLN A 1 932 ? 6.343 42.548 -18.841 1.00 91.12 932 GLN A N 1
ATOM 7248 C CA . GLN A 1 932 ? 5.172 41.757 -19.253 1.00 91.12 932 GLN A CA 1
ATOM 7249 C C . GLN A 1 932 ? 4.786 40.651 -18.250 1.00 91.12 932 GLN A C 1
ATOM 7251 O O . GLN A 1 932 ? 4.258 39.608 -18.642 1.00 91.12 932 GLN A O 1
ATOM 7256 N N . THR A 1 933 ? 5.054 40.854 -16.958 1.00 92.12 933 THR A N 1
ATOM 7257 C CA . THR A 1 933 ? 4.939 39.782 -15.966 1.00 92.12 933 THR A CA 1
ATOM 7258 C C . THR A 1 933 ? 3.478 39.398 -15.698 1.00 92.12 933 THR A C 1
ATOM 7260 O O . THR A 1 933 ? 2.618 40.240 -15.421 1.00 92.12 933 THR A O 1
ATOM 7263 N N . THR A 1 934 ? 3.195 38.096 -15.725 1.00 93.44 934 THR A N 1
ATOM 7264 C CA . THR A 1 934 ? 1.909 37.502 -15.331 1.00 93.44 934 THR A CA 1
ATOM 7265 C C . THR A 1 934 ? 2.126 36.410 -14.289 1.00 93.44 934 THR A C 1
ATOM 7267 O O . THR A 1 934 ? 3.121 35.692 -14.341 1.00 93.44 934 THR A O 1
ATOM 7270 N N . VAL A 1 935 ? 1.194 36.263 -13.350 1.00 93.31 935 VAL A N 1
ATOM 7271 C CA . VAL A 1 935 ? 1.156 35.135 -12.412 1.00 93.31 935 VAL A CA 1
ATOM 7272 C C . VAL A 1 935 ? 0.172 34.089 -12.928 1.00 93.31 935 VAL A C 1
ATOM 7274 O O . VAL A 1 935 ? -0.938 34.432 -13.331 1.00 93.31 935 VAL A O 1
ATOM 7277 N N . ILE A 1 936 ? 0.574 32.820 -12.916 1.00 95.44 936 ILE A N 1
ATOM 7278 C CA . ILE A 1 936 ? -0.294 31.653 -13.080 1.00 95.44 936 ILE A CA 1
ATOM 7279 C C . ILE A 1 936 ? -0.433 30.993 -11.710 1.00 95.44 936 ILE A C 1
ATOM 7281 O O . ILE A 1 936 ? 0.566 30.613 -11.102 1.00 95.44 936 ILE A O 1
ATOM 7285 N N . ALA A 1 937 ? -1.665 30.825 -11.239 1.00 94.88 937 ALA A N 1
ATOM 7286 C CA . ALA A 1 937 ? -1.981 30.108 -10.009 1.00 94.88 937 ALA A CA 1
ATOM 7287 C C . ALA A 1 937 ? -2.840 28.885 -10.334 1.00 94.88 937 ALA A C 1
ATOM 7289 O O . ALA A 1 937 ? -3.814 28.987 -11.080 1.00 94.88 937 ALA A O 1
ATOM 7290 N N . ARG A 1 938 ? -2.476 27.721 -9.792 1.00 95.50 938 ARG A N 1
ATOM 7291 C CA . ARG A 1 938 ? -3.170 26.453 -10.040 1.00 95.50 938 ARG A CA 1
ATOM 7292 C C . ARG A 1 938 ? -3.413 25.698 -8.746 1.00 95.50 938 ARG A C 1
ATOM 7294 O O . ARG A 1 938 ? -2.514 25.616 -7.909 1.00 95.50 938 ARG A O 1
ATOM 7301 N N . ARG A 1 939 ? -4.590 25.085 -8.640 1.00 94.44 939 ARG A N 1
ATOM 7302 C CA . ARG A 1 939 ? -4.941 24.105 -7.605 1.00 94.44 939 ARG A CA 1
ATOM 7303 C C . ARG A 1 939 ? -5.497 22.860 -8.291 1.00 94.44 939 ARG A C 1
ATOM 7305 O O . ARG A 1 939 ? -6.315 22.983 -9.194 1.00 94.44 939 ARG A O 1
ATOM 7312 N N . SER A 1 940 ? -5.053 21.681 -7.887 1.00 95.94 940 SER A N 1
ATOM 7313 C CA . SER A 1 940 ? -5.600 20.390 -8.300 1.00 95.94 940 SER A CA 1
ATOM 7314 C C . SER A 1 940 ? -6.073 19.674 -7.048 1.00 95.94 940 SER A C 1
ATOM 7316 O O . SER A 1 940 ? -5.248 19.255 -6.241 1.00 95.94 940 SER A O 1
ATOM 7318 N N . SER A 1 941 ? -7.381 19.541 -6.885 1.00 95.75 941 SER A N 1
ATOM 7319 C CA . SER A 1 941 ? -7.993 18.841 -5.758 1.00 95.75 941 SER A CA 1
ATOM 7320 C C . SER A 1 941 ? -8.603 17.532 -6.250 1.00 95.75 941 SER A C 1
ATOM 7322 O O . SER A 1 941 ? -9.299 17.534 -7.262 1.00 95.75 941 SER A O 1
ATOM 7324 N N . SER A 1 942 ? -8.343 16.423 -5.567 1.00 94.56 942 SER A N 1
ATOM 7325 C CA . SER A 1 942 ? -8.962 15.125 -5.845 1.00 94.56 942 SER A CA 1
ATOM 7326 C C . SER A 1 942 ? -9.395 14.450 -4.553 1.00 94.56 942 SER A C 1
ATOM 7328 O O . SER A 1 942 ? -8.882 14.725 -3.467 1.00 94.56 942 SER A O 1
ATOM 7330 N N . TRP A 1 943 ? -10.358 13.556 -4.685 1.00 88.62 943 TRP A N 1
ATOM 7331 C CA . TRP A 1 943 ? -10.775 12.633 -3.648 1.00 88.62 943 TRP A CA 1
ATOM 7332 C C . TRP A 1 943 ? -9.659 11.615 -3.390 1.00 88.62 943 TRP A C 1
ATOM 7334 O O . TRP A 1 943 ? -8.779 11.398 -4.228 1.00 88.62 943 TRP A O 1
ATOM 7344 N N . SER A 1 944 ? -9.660 11.007 -2.210 1.00 83.50 944 SER A N 1
ATOM 7345 C CA . SER A 1 944 ? -8.833 9.848 -1.902 1.00 83.50 944 SER A CA 1
ATOM 7346 C C . SER A 1 944 ? -9.433 9.074 -0.738 1.00 83.50 944 SER A C 1
ATOM 7348 O O . SER A 1 944 ? -9.825 9.651 0.276 1.00 83.50 944 SER A O 1
ATOM 7350 N N . THR A 1 945 ? -9.458 7.753 -0.866 1.00 73.56 945 THR A N 1
ATOM 7351 C CA . THR A 1 945 ? -9.870 6.809 0.181 1.00 73.56 945 THR A CA 1
ATOM 7352 C C . THR A 1 945 ? -8.666 6.194 0.906 1.00 73.56 945 THR A C 1
ATOM 7354 O O . THR A 1 945 ? -8.821 5.256 1.679 1.00 73.56 945 THR A O 1
ATOM 7357 N N . ASN A 1 946 ? -7.453 6.710 0.667 1.00 57.88 946 ASN A N 1
ATOM 7358 C CA . ASN A 1 946 ? -6.187 6.058 1.012 1.00 57.88 946 ASN A CA 1
ATOM 7359 C C . ASN A 1 946 ? -5.762 6.341 2.473 1.00 57.88 946 ASN A C 1
ATOM 7361 O O . ASN A 1 946 ? -4.643 6.800 2.726 1.00 57.88 946 ASN A O 1
ATOM 7365 N N . GLY A 1 947 ? -6.668 6.119 3.428 1.00 56.25 947 GLY A N 1
ATOM 7366 C CA . GLY A 1 947 ? -6.455 6.278 4.868 1.00 56.25 947 GLY A CA 1
ATOM 7367 C C . GLY A 1 947 ? -7.736 6.076 5.688 1.00 56.25 947 GLY A C 1
ATOM 7368 O O . GLY A 1 947 ? -8.810 5.899 5.121 1.00 56.25 947 GLY A O 1
ATOM 7369 N N . ASP A 1 948 ? -7.603 6.140 7.019 1.00 43.12 948 ASP A N 1
ATOM 7370 C CA . ASP A 1 948 ? -8.673 5.955 8.026 1.00 43.12 948 ASP A CA 1
ATOM 7371 C C . ASP A 1 948 ? -10.001 6.679 7.723 1.00 43.12 948 ASP A C 1
ATOM 7373 O O . ASP A 1 948 ? -11.078 6.172 8.037 1.00 43.12 948 ASP A O 1
ATOM 7377 N N . GLU A 1 949 ? -9.920 7.865 7.120 1.00 57.38 949 GLU A N 1
ATOM 7378 C CA . GLU A 1 949 ? -11.055 8.641 6.630 1.00 57.38 949 GLU A CA 1
ATOM 7379 C C . GLU A 1 949 ? -10.792 9.035 5.172 1.00 57.38 949 GLU A C 1
ATOM 7381 O O . GLU A 1 949 ? -9.660 9.351 4.780 1.00 57.38 949 GLU A O 1
ATOM 7386 N N . SER A 1 950 ? -11.848 9.037 4.358 1.00 69.06 950 SER A N 1
ATOM 7387 C CA . SER A 1 950 ? -11.771 9.558 2.994 1.00 69.06 950 SER A CA 1
ATOM 7388 C C . SER A 1 950 ? -11.615 11.078 3.031 1.00 69.06 950 SER A C 1
ATOM 7390 O O . SER A 1 950 ? -12.167 11.766 3.891 1.00 69.06 950 SER A O 1
ATOM 7392 N N . GLN A 1 951 ? -10.805 11.601 2.115 1.00 87.88 951 GLN A N 1
ATOM 7393 C CA . GLN A 1 951 ? -10.250 12.944 2.223 1.00 87.88 951 GLN A CA 1
ATOM 7394 C C . GLN A 1 951 ? -10.139 13.649 0.869 1.00 87.88 951 GLN A C 1
ATOM 7396 O O . GLN A 1 951 ? -10.046 13.014 -0.181 1.00 87.88 951 GLN A O 1
ATOM 7401 N N . ILE A 1 952 ? -10.095 14.977 0.908 1.00 86.44 952 ILE A N 1
ATOM 7402 C CA . ILE A 1 952 ? -9.734 15.831 -0.226 1.00 86.44 952 ILE A CA 1
ATOM 7403 C C . ILE A 1 952 ? -8.226 16.071 -0.173 1.00 86.44 952 ILE A C 1
ATOM 7405 O O . ILE A 1 952 ? -7.744 16.803 0.692 1.00 86.44 952 ILE A O 1
ATOM 7409 N N . ILE A 1 953 ? -7.479 15.492 -1.111 1.00 89.00 953 ILE A N 1
ATOM 7410 C CA . ILE A 1 953 ? -6.077 15.845 -1.348 1.00 89.00 953 ILE A CA 1
ATOM 7411 C C . ILE A 1 953 ? -6.058 17.071 -2.256 1.00 89.00 953 ILE A C 1
ATOM 7413 O O . ILE A 1 953 ? -6.730 17.093 -3.285 1.00 89.00 953 ILE A O 1
ATOM 7417 N N . SER A 1 954 ? -5.293 18.104 -1.896 1.00 90.81 954 SER A N 1
ATOM 7418 C CA . SER A 1 954 ? -5.195 19.318 -2.712 1.00 90.81 954 SER A CA 1
ATOM 7419 C C . SER A 1 954 ? -3.756 19.788 -2.911 1.00 90.81 954 SER A C 1
ATOM 7421 O O . SER A 1 954 ? -3.093 20.180 -1.948 1.00 90.81 954 SER A O 1
ATOM 7423 N N . ASP A 1 955 ? -3.352 19.821 -4.181 1.00 90.44 955 ASP A N 1
ATOM 7424 C CA . ASP A 1 955 ? -2.029 20.170 -4.703 1.00 90.44 955 ASP A CA 1
ATOM 7425 C C . ASP A 1 955 ? -2.035 21.583 -5.315 1.00 90.44 955 ASP A C 1
ATOM 7427 O O . ASP A 1 955 ? -2.843 21.887 -6.196 1.00 90.44 955 ASP A O 1
ATOM 7431 N N . GLY A 1 956 ? -1.124 22.460 -4.884 1.00 91.69 956 GLY A N 1
ATOM 7432 C CA . GLY A 1 956 ? -1.031 23.852 -5.352 1.00 91.69 956 GLY A CA 1
ATOM 7433 C C . GLY A 1 956 ? 0.276 24.173 -6.076 1.00 91.69 956 GLY A C 1
ATOM 7434 O O . GLY A 1 956 ? 1.337 23.740 -5.641 1.00 91.69 956 GLY A O 1
ATOM 7435 N N . THR A 1 957 ? 0.232 24.990 -7.137 1.00 91.56 957 THR A N 1
ATOM 7436 C CA . THR A 1 957 ? 1.435 25.598 -7.756 1.00 91.56 957 THR A CA 1
ATOM 7437 C C . THR A 1 957 ? 1.185 27.054 -8.157 1.00 91.56 957 THR A C 1
ATOM 7439 O O . THR A 1 957 ? 0.107 27.385 -8.650 1.00 91.56 957 THR A O 1
ATOM 7442 N N . ILE A 1 958 ? 2.190 27.920 -7.988 1.00 92.06 958 ILE A N 1
ATOM 7443 C CA . ILE A 1 958 ? 2.199 29.299 -8.501 1.00 92.06 958 ILE A CA 1
ATOM 7444 C C . ILE A 1 958 ? 3.482 29.520 -9.303 1.00 92.06 958 ILE A C 1
ATOM 7446 O O . ILE A 1 958 ? 4.577 29.249 -8.814 1.00 92.06 958 ILE A O 1
ATOM 7450 N N . VAL A 1 959 ? 3.329 30.009 -10.534 1.00 93.31 959 VAL A N 1
ATOM 7451 C CA . VAL A 1 959 ? 4.421 30.258 -11.482 1.00 93.31 959 VAL A CA 1
ATOM 7452 C C . VAL A 1 959 ? 4.275 31.660 -12.062 1.00 93.31 959 VAL A C 1
ATOM 7454 O O . VAL A 1 959 ? 3.208 32.015 -12.554 1.00 93.31 959 VAL A O 1
ATOM 7457 N N . PHE A 1 960 ? 5.340 32.457 -12.046 1.00 93.12 960 PHE A N 1
ATOM 7458 C CA . PHE A 1 960 ? 5.357 33.763 -12.715 1.00 93.12 960 PHE A CA 1
ATOM 7459 C C . PHE A 1 960 ? 5.986 33.612 -14.097 1.00 93.12 960 PHE A C 1
ATOM 7461 O O . PHE A 1 960 ? 7.077 33.056 -14.193 1.00 93.12 960 PHE A O 1
ATOM 7468 N N . LEU A 1 961 ? 5.331 34.124 -15.139 1.00 95.25 961 LEU A N 1
ATOM 7469 C CA . LEU A 1 961 ? 5.870 34.231 -16.497 1.00 95.25 961 LEU A CA 1
ATOM 7470 C C . LEU A 1 961 ? 6.232 35.687 -16.794 1.00 95.25 961 LEU A C 1
ATOM 7472 O O . LEU A 1 961 ? 5.402 36.563 -16.561 1.00 95.25 961 LEU A O 1
ATOM 7476 N N . ALA A 1 962 ? 7.415 35.943 -17.344 1.00 95.69 962 ALA A N 1
ATOM 7477 C CA . ALA A 1 962 ? 7.878 37.277 -17.735 1.00 95.69 962 ALA A CA 1
ATOM 7478 C C . ALA A 1 962 ? 8.771 37.229 -18.981 1.00 95.69 962 ALA A C 1
ATOM 7480 O O . ALA A 1 962 ? 9.274 36.170 -19.356 1.00 95.69 962 ALA A O 1
ATOM 7481 N N . LYS A 1 963 ? 9.048 38.393 -19.572 1.00 96.38 963 LYS A N 1
ATOM 7482 C CA . LYS A 1 963 ? 10.171 38.588 -20.496 1.00 96.38 963 LYS A CA 1
ATOM 7483 C C . LYS A 1 963 ? 11.366 39.170 -19.745 1.00 96.38 963 LYS A C 1
ATOM 7485 O O . LYS A 1 963 ? 11.214 40.169 -19.044 1.00 96.38 963 LYS A O 1
ATOM 7490 N N . ILE A 1 964 ? 12.544 38.572 -19.915 1.00 95.56 964 ILE A N 1
ATOM 7491 C CA . ILE A 1 964 ? 13.821 39.067 -19.378 1.00 95.56 964 ILE A CA 1
ATOM 7492 C C . ILE A 1 964 ? 14.790 39.330 -20.523 1.00 95.56 964 ILE A C 1
ATOM 7494 O O . ILE A 1 964 ? 14.968 38.467 -21.377 1.00 95.56 964 ILE A O 1
ATOM 7498 N N . GLN A 1 965 ? 15.466 40.479 -20.508 1.00 93.38 965 GLN A N 1
ATOM 7499 C CA . GLN A 1 965 ? 16.517 40.787 -21.478 1.00 93.38 965 GLN A CA 1
ATOM 7500 C C . GLN A 1 965 ? 17.916 40.563 -20.883 1.00 93.38 965 GLN A C 1
ATOM 7502 O O . GLN A 1 965 ? 18.260 41.138 -19.851 1.00 93.38 965 GLN A O 1
ATOM 7507 N N . ILE A 1 966 ? 18.747 39.766 -21.563 1.00 93.31 966 ILE A N 1
ATOM 7508 C CA . ILE A 1 966 ? 20.169 39.556 -21.238 1.00 93.31 966 ILE A CA 1
ATOM 7509 C C . ILE A 1 966 ? 21.002 39.872 -22.482 1.00 93.31 966 ILE A C 1
ATOM 7511 O O . ILE A 1 966 ? 20.866 39.213 -23.505 1.00 93.31 966 ILE A O 1
ATOM 7515 N N . GLU A 1 967 ? 21.860 40.893 -22.409 1.00 88.25 967 GLU A N 1
ATOM 7516 C CA . GLU A 1 967 ? 22.724 41.342 -23.521 1.00 88.25 967 GLU A CA 1
ATOM 7517 C C . GLU A 1 967 ? 21.999 41.517 -24.877 1.00 88.25 967 GLU A C 1
ATOM 7519 O O . GLU A 1 967 ? 22.503 41.094 -25.915 1.00 88.25 967 GLU A O 1
ATOM 7524 N N . GLN A 1 968 ? 20.832 42.179 -24.872 1.00 88.81 968 GLN A N 1
ATOM 7525 C CA . GLN A 1 968 ? 19.958 42.380 -26.049 1.00 88.81 968 GLN A CA 1
ATOM 7526 C C . GLN A 1 968 ? 19.269 41.101 -26.570 1.00 88.81 968 GLN A C 1
ATOM 7528 O O . GLN A 1 968 ? 18.813 41.069 -27.712 1.00 88.81 968 GLN A O 1
ATOM 7533 N N . ILE A 1 969 ? 19.191 40.047 -25.754 1.00 93.81 969 ILE A N 1
ATOM 7534 C CA . ILE A 1 969 ? 18.473 38.807 -26.067 1.00 93.81 969 ILE A CA 1
ATOM 7535 C C . ILE A 1 969 ? 17.286 38.687 -25.118 1.00 93.81 969 ILE A C 1
ATOM 7537 O O . ILE A 1 969 ? 17.473 38.591 -23.905 1.00 93.81 969 ILE A O 1
ATOM 7541 N N . ASP A 1 970 ? 16.083 38.692 -25.685 1.00 94.19 970 ASP A N 1
ATOM 7542 C CA . ASP A 1 970 ? 14.836 38.540 -24.940 1.00 94.19 970 ASP A CA 1
ATOM 7543 C C . ASP A 1 970 ? 14.544 37.052 -24.699 1.00 94.19 970 ASP A C 1
ATOM 7545 O O . ASP A 1 970 ? 14.615 36.225 -25.611 1.00 94.19 970 ASP A O 1
ATOM 7549 N N . LEU A 1 971 ? 14.231 36.719 -23.450 1.00 96.31 971 LEU A N 1
ATOM 7550 C CA . LEU A 1 971 ? 14.057 35.363 -22.939 1.00 96.31 971 LEU A CA 1
ATOM 7551 C C . LEU A 1 971 ? 12.705 35.244 -22.238 1.00 96.31 971 LEU A C 1
ATOM 7553 O O . LEU A 1 971 ? 12.292 36.151 -21.514 1.00 96.31 971 LEU A O 1
ATOM 7557 N N . ASP A 1 972 ? 12.043 34.105 -22.407 1.00 96.69 972 ASP A N 1
ATOM 7558 C CA . ASP A 1 972 ? 10.863 33.731 -21.635 1.00 96.69 972 ASP A CA 1
ATOM 7559 C C . ASP A 1 972 ? 11.305 33.192 -20.276 1.00 96.69 972 ASP A C 1
ATOM 7561 O O . ASP A 1 972 ? 11.935 32.139 -20.174 1.00 96.69 972 ASP A O 1
ATOM 7565 N N . ALA A 1 973 ? 11.003 33.943 -19.223 1.00 96.12 973 ALA A N 1
ATOM 7566 C CA . ALA A 1 973 ? 11.377 33.627 -17.858 1.00 96.12 973 ALA A CA 1
ATOM 7567 C C . ALA A 1 973 ? 10.198 33.025 -17.092 1.00 96.12 973 ALA A C 1
ATOM 7569 O O . ALA A 1 973 ? 9.103 33.588 -17.089 1.00 96.12 973 ALA A O 1
ATOM 7570 N N . THR A 1 974 ? 10.438 31.919 -16.389 1.00 96.19 974 THR A N 1
ATOM 7571 C CA . THR A 1 974 ? 9.478 31.299 -15.473 1.00 96.19 974 THR A CA 1
ATOM 7572 C C . THR A 1 974 ? 10.071 31.201 -14.071 1.00 96.19 974 THR A C 1
ATOM 7574 O O . THR A 1 974 ? 11.133 30.591 -13.906 1.00 96.19 974 THR A O 1
ATOM 7577 N N . PHE A 1 975 ? 9.383 31.730 -13.061 1.00 92.62 975 PHE A N 1
ATOM 7578 C CA . PHE A 1 975 ? 9.748 31.556 -11.652 1.00 92.62 975 PHE A CA 1
ATOM 7579 C C . PHE A 1 975 ? 8.788 30.569 -10.992 1.00 92.62 975 PHE A C 1
ATOM 7581 O O . PHE A 1 975 ? 7.597 30.858 -10.895 1.00 92.62 975 PHE A O 1
ATOM 7588 N N . ASP A 1 976 ? 9.312 29.432 -10.537 1.00 90.00 976 ASP A N 1
ATOM 7589 C CA . ASP A 1 976 ? 8.600 28.422 -9.745 1.00 90.00 976 ASP A CA 1
ATOM 7590 C C . ASP A 1 976 ? 9.099 28.476 -8.289 1.00 90.00 976 ASP A C 1
ATOM 7592 O O . ASP A 1 976 ? 10.299 28.637 -8.036 1.00 90.00 976 ASP A O 1
ATOM 7596 N N . PHE A 1 977 ? 8.184 28.383 -7.326 1.00 84.00 977 PHE A N 1
ATOM 7597 C CA . PHE A 1 977 ? 8.440 28.666 -5.914 1.00 84.00 977 PHE A CA 1
ATOM 7598 C C . PHE A 1 977 ? 8.068 27.479 -5.032 1.00 84.00 977 PHE A C 1
ATOM 7600 O O . PHE A 1 977 ? 6.893 27.168 -4.846 1.00 84.00 977 PHE A O 1
ATOM 7607 N N . THR A 1 978 ? 9.077 26.866 -4.415 1.00 76.88 978 THR A N 1
ATOM 7608 C CA . THR A 1 978 ? 8.890 25.878 -3.349 1.00 76.88 978 THR A CA 1
ATOM 7609 C C . THR A 1 978 ? 9.012 26.550 -1.981 1.00 76.88 978 THR A C 1
ATOM 7611 O O . THR A 1 978 ? 9.441 27.703 -1.857 1.00 76.88 978 THR A O 1
ATOM 7614 N N . LYS A 1 979 ? 8.656 25.821 -0.919 1.00 73.25 979 LYS A N 1
ATOM 7615 C CA . LYS A 1 979 ? 8.799 26.284 0.469 1.00 73.25 979 LYS A CA 1
ATOM 7616 C C . LYS A 1 979 ? 10.238 26.676 0.827 1.00 73.25 979 LYS A C 1
ATOM 7618 O O . LYS A 1 979 ? 10.437 27.592 1.620 1.00 73.25 979 LYS A O 1
ATOM 7623 N N . ASP A 1 980 ? 11.220 25.995 0.237 1.00 73.56 980 ASP A N 1
ATOM 7624 C CA . ASP A 1 980 ? 12.631 26.086 0.626 1.00 73.56 980 ASP A CA 1
ATOM 7625 C C . ASP A 1 980 ? 13.545 26.604 -0.506 1.00 73.56 980 ASP A C 1
ATOM 7627 O O . ASP A 1 980 ? 14.663 27.035 -0.238 1.00 73.56 980 ASP A O 1
ATOM 7631 N N . THR A 1 981 ? 13.088 26.579 -1.764 1.00 79.50 981 THR A N 1
ATOM 7632 C CA . THR A 1 981 ? 13.872 26.933 -2.962 1.00 79.50 981 THR A CA 1
ATOM 7633 C C . THR A 1 981 ? 13.054 27.762 -3.952 1.00 79.50 981 THR A C 1
ATOM 7635 O O . THR A 1 981 ? 11.833 27.643 -4.031 1.00 79.50 981 THR A O 1
ATOM 7638 N N . THR A 1 982 ? 13.728 28.590 -4.752 1.00 88.19 982 THR A N 1
ATOM 7639 C CA . THR A 1 982 ? 13.116 29.297 -5.891 1.00 88.19 982 THR A CA 1
ATOM 7640 C C . THR A 1 982 ? 13.849 28.911 -7.166 1.00 88.19 982 THR A C 1
ATOM 7642 O O . THR A 1 982 ? 15.077 28.907 -7.189 1.00 88.19 982 THR A O 1
ATOM 7645 N N . THR A 1 983 ? 13.111 28.580 -8.222 1.00 92.94 983 THR A N 1
ATOM 7646 C CA . THR A 1 983 ? 13.675 28.117 -9.493 1.00 92.94 983 THR A CA 1
ATOM 7647 C C . THR A 1 983 ? 13.370 29.122 -10.591 1.00 92.94 983 THR A C 1
ATOM 7649 O O . THR A 1 983 ? 12.214 29.292 -10.971 1.00 92.94 983 THR A O 1
ATOM 7652 N N . LEU A 1 984 ? 14.409 29.765 -11.120 1.00 95.12 984 LEU A N 1
ATOM 7653 C CA . LEU A 1 984 ? 14.319 30.618 -12.301 1.00 95.12 984 LEU A CA 1
ATOM 7654 C C . LEU A 1 984 ? 14.713 29.806 -13.533 1.00 95.12 984 LEU A C 1
ATOM 7656 O O . LEU A 1 984 ? 15.855 29.370 -13.650 1.00 95.12 984 LEU A O 1
ATOM 7660 N N . THR A 1 985 ? 13.787 29.629 -14.467 1.00 96.81 985 THR A N 1
ATOM 7661 C CA . THR A 1 985 ? 14.084 29.087 -15.796 1.00 96.81 985 THR A CA 1
ATOM 7662 C C . THR A 1 985 ? 13.987 30.192 -16.838 1.00 96.81 985 THR A C 1
ATOM 7664 O O . THR A 1 985 ? 13.007 30.922 -16.853 1.00 96.81 985 THR A O 1
ATOM 7667 N N . LEU A 1 986 ? 14.993 30.311 -17.703 1.00 96.81 986 LEU A N 1
ATOM 7668 C CA . LEU A 1 986 ? 15.006 31.186 -18.872 1.00 96.81 986 LEU A CA 1
ATOM 7669 C C . LEU A 1 986 ? 15.033 30.311 -20.125 1.00 96.81 986 LEU A C 1
ATOM 7671 O O . LEU A 1 986 ? 16.003 29.580 -20.337 1.00 96.81 986 LEU A O 1
ATOM 7675 N N . THR A 1 987 ? 13.999 30.398 -20.949 1.00 96.88 987 THR A N 1
ATOM 7676 C CA . THR A 1 987 ? 13.884 29.726 -22.247 1.00 96.88 987 THR A CA 1
ATOM 7677 C C . THR A 1 987 ? 14.037 30.754 -23.367 1.00 96.88 987 THR A C 1
ATOM 7679 O O . THR A 1 987 ? 13.683 31.922 -23.224 1.00 96.88 987 THR A O 1
ATOM 7682 N N . LEU A 1 988 ? 14.584 30.325 -24.497 1.00 96.19 988 LEU A N 1
ATOM 7683 C CA . LEU A 1 988 ? 14.632 31.084 -25.743 1.00 96.19 988 LEU A CA 1
ATOM 7684 C C . LEU A 1 988 ? 13.942 30.237 -26.810 1.00 96.19 988 LEU A C 1
ATOM 7686 O O . LEU A 1 988 ? 14.332 29.091 -26.959 1.00 96.19 988 LEU A O 1
ATOM 7690 N N . ASP A 1 989 ? 13.014 30.765 -27.607 1.00 91.94 989 ASP A N 1
ATOM 7691 C CA . ASP A 1 989 ? 12.382 30.002 -28.710 1.00 91.94 989 ASP A CA 1
ATOM 7692 C C . ASP A 1 989 ? 12.676 30.559 -30.111 1.00 91.94 989 ASP A C 1
ATOM 7694 O O . ASP A 1 989 ? 12.021 30.235 -31.097 1.00 91.94 989 ASP A O 1
ATOM 7698 N N . THR A 1 990 ? 13.748 31.346 -30.218 1.00 91.50 990 THR A N 1
ATOM 7699 C CA . THR A 1 990 ? 14.316 31.804 -31.496 1.00 91.50 990 THR A CA 1
ATOM 7700 C C . THR A 1 990 ? 15.771 31.369 -31.639 1.00 91.50 990 THR A C 1
ATOM 7702 O O . THR A 1 990 ? 16.478 31.184 -30.647 1.00 91.50 990 THR A O 1
ATOM 7705 N N . ARG A 1 991 ? 16.259 31.243 -32.875 1.00 91.06 991 ARG A N 1
ATOM 7706 C CA . ARG A 1 991 ? 17.667 30.937 -33.144 1.00 91.06 991 ARG A CA 1
ATOM 7707 C C . ARG A 1 991 ? 18.521 32.208 -33.146 1.00 91.06 991 ARG A C 1
ATOM 7709 O O . ARG A 1 991 ? 18.305 33.101 -33.957 1.00 91.06 991 ARG A O 1
ATOM 7716 N N . THR A 1 992 ? 19.547 32.250 -32.299 1.00 91.44 992 THR A N 1
ATOM 7717 C CA . THR A 1 992 ? 20.609 33.270 -32.340 1.00 91.44 992 THR A CA 1
ATOM 7718 C C . THR A 1 992 ? 21.929 32.685 -31.844 1.00 91.44 992 THR A C 1
ATOM 7720 O O . THR A 1 992 ? 22.009 32.136 -30.744 1.00 91.44 992 THR A O 1
ATOM 7723 N N . ASP A 1 993 ? 22.987 32.827 -32.646 1.00 86.50 993 ASP A N 1
ATOM 7724 C CA . ASP A 1 993 ? 24.306 32.254 -32.348 1.00 86.50 993 ASP A CA 1
ATOM 7725 C C . ASP A 1 993 ? 25.006 32.947 -31.155 1.00 86.50 993 ASP A C 1
ATOM 7727 O O . ASP A 1 993 ? 25.973 32.419 -30.608 1.00 86.50 993 ASP A O 1
ATOM 7731 N N . LYS A 1 994 ? 24.505 34.112 -30.707 1.00 89.81 994 LYS A N 1
ATOM 7732 C CA . LYS A 1 994 ? 25.042 34.859 -29.553 1.00 89.81 994 LYS A CA 1
ATOM 7733 C C . LYS A 1 994 ? 24.534 34.362 -28.195 1.00 89.81 994 LYS A C 1
ATOM 7735 O O . LYS A 1 994 ? 25.206 34.594 -27.188 1.00 89.81 994 LYS A O 1
ATOM 7740 N N . ALA A 1 995 ? 23.376 33.695 -28.143 1.00 92.50 995 ALA A N 1
ATOM 7741 C CA . ALA A 1 995 ? 22.695 33.400 -26.877 1.00 92.50 995 ALA A CA 1
ATOM 7742 C C . ALA A 1 995 ? 23.545 32.583 -25.907 1.00 92.50 995 ALA A C 1
ATOM 7744 O O . ALA A 1 995 ? 23.656 32.951 -24.739 1.00 92.50 995 ALA A O 1
ATOM 7745 N N . LEU A 1 996 ? 24.216 31.533 -26.388 1.00 91.69 996 LEU A N 1
ATOM 7746 C CA . LEU A 1 996 ? 25.064 30.719 -25.524 1.00 91.69 996 LEU A CA 1
ATOM 7747 C C . LEU A 1 996 ? 26.221 31.542 -24.930 1.00 91.69 996 LEU A C 1
ATOM 7749 O O . LEU A 1 996 ? 26.444 31.482 -23.725 1.00 91.69 996 LEU A O 1
ATOM 7753 N N . SER A 1 997 ? 26.916 32.364 -25.726 1.00 90.75 997 SER A N 1
ATOM 7754 C CA . SER A 1 997 ? 28.001 33.218 -25.218 1.00 90.75 997 SER A CA 1
ATOM 7755 C C . SER A 1 997 ? 27.531 34.248 -24.185 1.00 90.75 997 SER A C 1
ATOM 7757 O O . SER A 1 997 ? 28.200 34.423 -23.167 1.00 90.75 997 SER A O 1
ATOM 7759 N N . SER A 1 998 ? 26.379 34.888 -24.402 1.00 93.44 998 SER A N 1
ATOM 7760 C CA . SER A 1 998 ? 25.841 35.894 -23.477 1.00 93.44 998 SER A CA 1
ATOM 7761 C C . SER A 1 998 ? 25.340 35.276 -22.172 1.00 93.44 998 SER A C 1
ATOM 7763 O O . SER A 1 998 ? 25.668 35.776 -21.097 1.00 93.44 998 SER A O 1
ATOM 7765 N N . ILE A 1 999 ? 24.648 34.132 -22.237 1.00 93.69 999 ILE A N 1
ATOM 7766 C CA . ILE A 1 999 ? 24.231 33.366 -21.053 1.00 93.69 999 ILE A CA 1
ATOM 7767 C C . ILE A 1 999 ? 25.451 32.905 -20.239 1.00 93.69 999 ILE A C 1
ATOM 7769 O O . ILE A 1 999 ? 25.491 33.115 -19.029 1.00 93.69 999 ILE A O 1
ATOM 7773 N N . LEU A 1 1000 ? 26.485 32.346 -20.880 1.00 91.25 1000 LEU A N 1
ATOM 7774 C CA . LEU A 1 1000 ? 27.705 31.894 -20.193 1.00 91.25 1000 LEU A CA 1
ATOM 7775 C C . LEU A 1 1000 ? 28.474 33.046 -19.531 1.00 91.25 1000 LEU A C 1
ATOM 7777 O O . LEU A 1 1000 ? 28.935 32.905 -18.397 1.00 91.25 1000 LEU A O 1
ATOM 7781 N N . LYS A 1 1001 ? 28.580 34.197 -20.206 1.00 92.00 1001 LYS A N 1
ATOM 7782 C CA . LYS A 1 1001 ? 29.206 35.416 -19.673 1.00 92.00 1001 LYS A CA 1
ATOM 7783 C C . LYS A 1 1001 ? 28.428 35.983 -18.480 1.00 92.00 1001 LYS A C 1
ATOM 7785 O O . LYS A 1 1001 ? 29.034 36.402 -17.493 1.00 92.00 1001 LYS A O 1
ATOM 7790 N N . TRP A 1 1002 ? 27.099 35.972 -18.552 1.00 93.19 1002 TRP A N 1
ATOM 7791 C CA . TRP A 1 1002 ? 26.212 36.423 -17.482 1.00 93.19 1002 TRP A CA 1
ATOM 7792 C C . TRP A 1 1002 ? 26.324 35.535 -16.229 1.00 93.19 1002 TRP A C 1
ATOM 7794 O O . TRP A 1 1002 ? 26.661 36.040 -15.156 1.00 93.19 1002 TRP A O 1
ATOM 7804 N N . ILE A 1 1003 ? 26.181 34.210 -16.371 1.00 91.81 1003 ILE A N 1
ATOM 7805 C CA . ILE A 1 1003 ? 26.397 33.243 -15.273 1.00 91.81 1003 ILE A CA 1
ATOM 7806 C C . ILE A 1 1003 ? 27.803 33.403 -14.695 1.00 91.81 1003 ILE A C 1
ATOM 7808 O O . ILE A 1 1003 ? 27.976 33.458 -13.478 1.00 91.81 1003 ILE A O 1
ATOM 7812 N N . GLY A 1 1004 ? 28.810 33.517 -15.564 1.00 90.31 1004 GLY A N 1
ATOM 7813 C CA . GLY A 1 1004 ? 30.200 33.679 -15.158 1.00 90.31 1004 GLY A CA 1
ATOM 7814 C C . GLY A 1 1004 ? 30.462 34.952 -14.353 1.00 90.31 1004 GLY A C 1
ATOM 7815 O O . GLY A 1 1004 ? 31.287 34.943 -13.441 1.00 90.31 1004 GLY A O 1
ATOM 7816 N N . THR A 1 1005 ? 29.700 36.016 -14.613 1.00 91.31 1005 THR A N 1
ATOM 7817 C CA . THR A 1 1005 ? 29.738 37.263 -13.837 1.00 91.31 1005 THR A CA 1
ATOM 7818 C C . THR A 1 1005 ? 29.110 37.084 -12.450 1.00 91.31 1005 THR A C 1
ATOM 7820 O O . THR A 1 1005 ? 29.697 37.524 -11.461 1.00 91.31 1005 THR A O 1
ATOM 7823 N N . ILE A 1 1006 ? 27.967 36.391 -12.347 1.00 90.50 1006 ILE A N 1
ATOM 7824 C CA . ILE A 1 1006 ? 27.297 36.108 -11.063 1.00 90.50 1006 ILE A CA 1
ATOM 7825 C C . ILE A 1 1006 ? 28.143 35.164 -10.193 1.00 90.50 1006 ILE A C 1
ATOM 7827 O O . ILE A 1 1006 ? 28.425 35.459 -9.032 1.00 90.50 1006 ILE A O 1
ATOM 7831 N N . MET A 1 1007 ? 28.566 34.030 -10.756 1.00 88.00 1007 MET A N 1
ATOM 7832 C CA . MET A 1 1007 ? 29.249 32.950 -10.034 1.00 88.00 1007 MET A CA 1
ATOM 7833 C C . MET A 1 1007 ? 30.777 33.083 -9.984 1.00 88.00 1007 MET A C 1
ATOM 7835 O O . MET A 1 1007 ? 31.430 32.298 -9.300 1.00 88.00 1007 MET A O 1
ATOM 7839 N N . ARG A 1 1008 ? 31.364 34.065 -10.684 1.00 87.88 1008 ARG A N 1
ATOM 7840 C CA . ARG A 1 1008 ? 32.822 34.297 -10.777 1.00 87.88 1008 ARG A CA 1
ATOM 7841 C C . ARG A 1 1008 ? 33.596 33.103 -11.359 1.00 87.88 1008 ARG A C 1
ATOM 7843 O O . ARG A 1 1008 ? 34.688 32.770 -10.902 1.00 87.88 1008 ARG A O 1
ATOM 7850 N N . VAL A 1 1009 ? 33.025 32.474 -12.385 1.00 81.50 1009 VAL A N 1
ATOM 7851 C CA . VAL A 1 1009 ? 33.599 31.338 -13.131 1.00 81.50 1009 VAL A CA 1
ATOM 7852 C C . VAL A 1 1009 ? 33.603 31.636 -14.631 1.00 81.50 1009 VAL A C 1
ATOM 7854 O O . VAL A 1 1009 ? 32.823 32.458 -15.095 1.00 81.50 1009 VAL A O 1
ATOM 7857 N N . THR A 1 1010 ? 34.437 30.949 -15.414 1.00 77.94 1010 THR A N 1
ATOM 7858 C CA . THR A 1 1010 ? 34.513 31.163 -16.874 1.00 77.94 1010 THR A CA 1
ATOM 7859 C C . THR A 1 1010 ? 34.243 29.854 -17.623 1.00 77.94 1010 THR A C 1
ATOM 7861 O O . THR A 1 1010 ? 35.188 29.154 -17.989 1.00 77.94 1010 THR A O 1
ATOM 7864 N N . PRO A 1 1011 ? 32.967 29.466 -17.812 1.00 75.81 1011 PRO A N 1
ATOM 7865 C CA . PRO A 1 1011 ? 32.610 28.234 -18.507 1.00 75.81 1011 PRO A CA 1
ATOM 7866 C C . PRO A 1 1011 ? 32.744 28.396 -20.031 1.00 75.81 1011 PRO A C 1
ATOM 7868 O O . PRO A 1 1011 ? 31.965 29.109 -20.661 1.00 75.81 1011 PRO A O 1
ATOM 7871 N N . ASP A 1 1012 ? 33.716 27.706 -20.631 1.00 76.00 1012 ASP A N 1
ATOM 7872 C CA . ASP A 1 1012 ? 33.907 27.656 -22.084 1.00 76.00 1012 ASP A CA 1
ATOM 7873 C C . ASP A 1 1012 ? 33.326 26.367 -22.691 1.00 76.00 1012 ASP A C 1
ATOM 7875 O O . ASP A 1 1012 ? 33.825 25.268 -22.456 1.00 76.00 1012 ASP A O 1
ATOM 7879 N N . PHE A 1 1013 ? 32.294 26.527 -23.524 1.00 72.50 1013 PHE A N 1
ATOM 7880 C CA . PHE A 1 1013 ? 31.776 25.483 -24.419 1.00 72.50 1013 PHE A CA 1
ATOM 7881 C C . PHE A 1 1013 ? 32.081 25.770 -25.898 1.00 72.50 1013 PHE A C 1
ATOM 7883 O O . PHE A 1 1013 ? 31.854 24.911 -26.751 1.00 72.50 1013 PHE A O 1
ATOM 7890 N N . ALA A 1 1014 ? 32.594 26.960 -26.226 1.00 69.50 1014 ALA A N 1
ATOM 7891 C CA . ALA A 1 1014 ? 32.897 27.356 -27.597 1.00 69.50 1014 ALA A CA 1
ATOM 7892 C C . ALA A 1 1014 ? 34.052 26.521 -28.164 1.00 69.50 1014 ALA A C 1
ATOM 7894 O O . ALA A 1 1014 ? 33.986 26.095 -29.316 1.00 69.50 1014 ALA A O 1
ATOM 7895 N N . SER A 1 1015 ? 35.050 26.179 -27.340 1.00 74.06 1015 SER A N 1
ATOM 7896 C CA . SER A 1 1015 ? 36.152 25.295 -27.744 1.00 74.06 1015 SER A CA 1
ATOM 7897 C C . SER A 1 1015 ? 35.744 23.848 -28.056 1.00 74.06 1015 SER A C 1
ATOM 7899 O O . SER A 1 1015 ? 36.587 23.095 -28.552 1.00 74.06 1015 SER A O 1
ATOM 7901 N N . LEU A 1 1016 ? 34.491 23.438 -27.806 1.00 70.81 1016 LEU A N 1
ATOM 7902 C CA . LEU A 1 1016 ? 33.937 22.132 -28.198 1.00 70.81 1016 LEU A CA 1
ATOM 7903 C C . LEU A 1 1016 ? 33.131 22.178 -29.505 1.00 70.81 1016 LEU A C 1
ATOM 7905 O O . LEU A 1 1016 ? 33.014 21.150 -30.175 1.00 70.81 1016 LEU A O 1
ATOM 7909 N N . GLN A 1 1017 ? 32.589 23.338 -29.885 1.00 77.06 1017 GLN A N 1
ATOM 7910 C CA . GLN A 1 1017 ? 31.810 23.480 -31.116 1.00 77.06 1017 GLN A CA 1
ATOM 7911 C C . GLN A 1 1017 ? 32.663 23.182 -32.354 1.00 77.06 1017 GLN A C 1
ATOM 7913 O O . GLN A 1 1017 ? 33.875 23.395 -32.359 1.00 77.06 1017 GLN A O 1
ATOM 7918 N N . ASN A 1 1018 ? 32.026 22.731 -33.438 1.00 79.00 1018 ASN A N 1
ATOM 7919 C CA . ASN A 1 1018 ? 32.680 22.496 -34.730 1.00 79.00 1018 ASN A CA 1
ATOM 7920 C C . ASN A 1 1018 ? 33.858 21.493 -34.731 1.00 79.00 1018 ASN A C 1
ATOM 7922 O O . ASN A 1 1018 ? 34.501 21.340 -35.772 1.00 79.00 1018 ASN A O 1
ATOM 7926 N N . ARG A 1 1019 ? 34.134 20.767 -33.636 1.00 77.56 1019 ARG A N 1
ATOM 7927 C CA . ARG A 1 1019 ? 35.135 19.688 -33.642 1.00 77.56 1019 ARG A CA 1
ATOM 7928 C C . ARG A 1 1019 ? 34.666 18.512 -34.499 1.00 77.56 1019 ARG A C 1
ATOM 7930 O O . ARG A 1 1019 ? 33.520 18.074 -34.390 1.00 77.56 1019 ARG A O 1
ATOM 7937 N N . SER A 1 1020 ? 35.580 17.985 -35.309 1.00 73.12 1020 SER A N 1
ATOM 7938 C CA . SER A 1 1020 ? 35.385 16.747 -36.067 1.00 73.12 1020 SER A CA 1
ATOM 7939 C C . SER A 1 1020 ? 35.777 15.519 -35.242 1.00 73.12 1020 SER A C 1
ATOM 7941 O O . SER A 1 1020 ? 36.757 15.557 -34.497 1.00 73.12 1020 SER A O 1
ATOM 7943 N N . PHE A 1 1021 ? 35.055 14.417 -35.426 1.00 66.56 1021 PHE A N 1
ATOM 7944 C CA . PHE A 1 1021 ? 35.428 13.079 -34.973 1.00 66.56 1021 PHE A CA 1
ATOM 7945 C C . PHE A 1 1021 ? 35.173 12.070 -36.103 1.00 66.56 1021 PHE A C 1
ATOM 7947 O O . PHE A 1 1021 ? 34.041 11.867 -36.540 1.00 66.56 1021 PHE A O 1
ATOM 7954 N N . GLY A 1 1022 ? 36.241 11.455 -36.621 1.00 70.75 1022 GLY A N 1
ATOM 7955 C CA . GLY A 1 1022 ? 36.157 10.619 -37.823 1.00 70.75 1022 GLY A CA 1
ATOM 7956 C C . GLY A 1 1022 ? 35.577 11.392 -39.016 1.00 70.75 1022 GLY A C 1
ATOM 7957 O O . GLY A 1 1022 ? 36.030 12.493 -39.322 1.00 70.75 1022 GLY A O 1
ATOM 7958 N N . SER A 1 1023 ? 34.559 10.821 -39.662 1.00 68.56 1023 SER A N 1
ATOM 7959 C CA . SER A 1 1023 ? 33.787 11.437 -40.753 1.00 68.56 1023 SER A CA 1
ATOM 7960 C C . SER A 1 1023 ? 32.747 12.471 -40.294 1.00 68.56 1023 SER A C 1
ATOM 7962 O O . SER A 1 1023 ? 32.180 13.172 -41.127 1.00 68.56 1023 SER A O 1
ATOM 7964 N N . SER A 1 1024 ? 32.471 12.564 -38.990 1.00 67.62 1024 SER A N 1
ATOM 7965 C CA . SER A 1 1024 ? 31.404 13.393 -38.417 1.00 67.62 1024 SER A CA 1
ATOM 7966 C C . SER A 1 1024 ? 31.933 14.682 -37.784 1.00 67.62 1024 SER A C 1
ATOM 7968 O O . SER A 1 1024 ? 33.111 14.798 -37.444 1.00 67.62 1024 SER A O 1
ATOM 7970 N N . LYS A 1 1025 ? 31.046 15.664 -37.591 1.00 73.75 1025 LYS A N 1
ATOM 7971 C CA . LYS A 1 1025 ? 31.363 16.966 -36.988 1.00 73.75 1025 LYS A CA 1
ATOM 7972 C C . LYS A 1 1025 ? 30.246 17.408 -36.046 1.00 73.75 1025 LYS A C 1
ATOM 7974 O O . LYS A 1 1025 ? 29.073 17.285 -36.389 1.00 73.75 1025 LYS A O 1
ATOM 7979 N N . LEU A 1 1026 ? 30.605 17.973 -34.893 1.00 74.75 1026 LEU A N 1
ATOM 7980 C CA . LEU A 1 1026 ? 29.651 18.690 -34.045 1.00 74.75 1026 LEU A CA 1
ATOM 7981 C C . LEU A 1 1026 ? 29.154 19.952 -34.760 1.00 74.75 1026 LEU A C 1
ATOM 7983 O O . LEU A 1 1026 ? 29.964 20.753 -35.234 1.00 74.75 1026 LEU A O 1
ATOM 7987 N N . GLY A 1 1027 ? 27.836 20.153 -34.806 1.00 80.81 1027 GLY A N 1
ATOM 7988 C CA . GLY A 1 1027 ? 27.237 21.416 -35.237 1.00 80.81 1027 GLY A CA 1
ATOM 7989 C C . GLY A 1 1027 ? 27.502 22.578 -34.267 1.00 80.81 1027 GLY A C 1
ATOM 7990 O O . GLY A 1 1027 ? 28.275 22.466 -33.309 1.00 80.81 1027 GLY A O 1
ATOM 7991 N N . SER A 1 1028 ? 26.831 23.708 -34.501 1.00 86.31 1028 SER A N 1
ATOM 7992 C CA . SER A 1 1028 ? 26.714 24.764 -33.490 1.00 86.31 1028 SER A CA 1
ATOM 7993 C C . SER A 1 1028 ? 25.904 24.265 -32.288 1.00 86.31 1028 SER A C 1
ATOM 7995 O O . SER A 1 1028 ? 25.035 23.399 -32.426 1.00 86.31 1028 SER A O 1
ATOM 7997 N N . PHE A 1 1029 ? 26.185 24.812 -31.103 1.00 91.12 1029 PHE A N 1
ATOM 7998 C CA . PHE A 1 1029 ? 25.370 24.574 -29.910 1.00 91.12 1029 PHE A CA 1
ATOM 7999 C C . PHE A 1 1029 ? 24.390 25.739 -29.775 1.00 91.12 1029 PHE A C 1
ATOM 8001 O O . PHE A 1 1029 ? 24.789 26.860 -29.459 1.00 91.12 1029 PHE A O 1
ATOM 8008 N N . ASN A 1 1030 ? 23.113 25.483 -30.040 1.00 93.56 1030 ASN A N 1
ATOM 8009 C CA . ASN A 1 1030 ? 22.062 26.493 -29.998 1.00 93.56 1030 ASN A CA 1
ATOM 8010 C C . ASN A 1 1030 ? 21.462 26.479 -28.588 1.00 93.56 1030 ASN A C 1
ATOM 8012 O O . ASN A 1 1030 ? 20.969 25.447 -28.135 1.00 93.56 1030 ASN A O 1
ATOM 8016 N N . PHE A 1 1031 ? 21.528 27.595 -27.863 1.00 95.00 1031 PHE A N 1
ATOM 8017 C CA . PHE A 1 1031 ? 20.937 27.679 -26.526 1.00 95.00 1031 PHE A CA 1
ATOM 8018 C C . PHE A 1 1031 ? 19.416 27.447 -26.596 1.00 95.00 1031 PHE A C 1
ATOM 8020 O O . PHE A 1 1031 ? 18.738 28.012 -27.460 1.00 95.00 1031 PHE A O 1
ATOM 8027 N N . ARG A 1 1032 ? 18.883 26.609 -25.697 1.00 96.12 1032 ARG A N 1
ATOM 8028 C CA . ARG A 1 1032 ? 17.434 26.408 -25.540 1.00 96.12 1032 ARG A CA 1
ATOM 8029 C C . ARG A 1 1032 ? 16.933 26.961 -24.213 1.00 96.12 1032 ARG A C 1
ATOM 8031 O O . ARG A 1 1032 ? 15.980 27.733 -24.200 1.00 96.12 1032 ARG A O 1
ATOM 8038 N N . ARG A 1 1033 ? 17.582 26.578 -23.111 1.00 97.12 1033 ARG A N 1
ATOM 8039 C CA . ARG A 1 1033 ? 17.115 26.882 -21.756 1.00 97.12 1033 ARG A CA 1
ATOM 8040 C C . ARG A 1 1033 ? 18.262 26.948 -20.750 1.00 97.12 1033 ARG A C 1
ATOM 8042 O O . ARG A 1 1033 ? 19.222 26.189 -20.859 1.00 97.12 1033 ARG A O 1
ATOM 8049 N N . ILE A 1 1034 ? 18.139 27.792 -19.729 1.00 96.44 1034 ILE A N 1
ATOM 8050 C CA . ILE A 1 1034 ? 18.839 27.621 -18.451 1.00 96.44 1034 ILE A CA 1
ATOM 8051 C C . ILE A 1 1034 ? 17.821 27.536 -17.315 1.00 96.44 1034 ILE A C 1
ATOM 8053 O O . ILE A 1 1034 ? 16.911 28.349 -17.248 1.00 96.44 1034 ILE A O 1
ATOM 8057 N N . THR A 1 1035 ? 17.999 26.584 -16.405 1.00 97.12 1035 THR A N 1
ATOM 8058 C CA . THR A 1 1035 ? 17.283 26.501 -15.126 1.00 97.12 1035 THR A CA 1
ATOM 8059 C C . THR A 1 1035 ? 18.271 26.755 -13.990 1.00 97.12 1035 THR A C 1
ATOM 8061 O O . THR A 1 1035 ? 19.363 26.192 -13.987 1.00 97.12 1035 THR A O 1
ATOM 8064 N N . ILE A 1 1036 ? 17.901 27.607 -13.038 1.00 94.94 1036 ILE A N 1
ATOM 8065 C CA . ILE A 1 1036 ? 18.748 28.119 -11.956 1.00 94.94 1036 ILE A CA 1
ATOM 8066 C C . ILE A 1 1036 ? 18.020 27.923 -10.631 1.00 94.94 1036 ILE A C 1
ATOM 8068 O O . ILE A 1 1036 ? 16.891 28.391 -10.478 1.00 94.94 1036 ILE A O 1
ATOM 8072 N N . GLN A 1 1037 ? 18.679 27.288 -9.664 1.00 93.94 1037 GLN A N 1
ATOM 8073 C CA . GLN A 1 1037 ? 18.206 27.243 -8.286 1.00 93.94 1037 GLN A CA 1
ATOM 8074 C C . GLN A 1 1037 ? 18.771 28.446 -7.523 1.00 93.94 1037 GLN A C 1
ATOM 8076 O O . GLN A 1 1037 ? 19.986 28.646 -7.453 1.00 93.94 1037 GLN A O 1
ATOM 8081 N N . LEU A 1 1038 ? 17.873 29.273 -6.992 1.00 90.38 1038 LEU A N 1
ATOM 8082 C CA . LEU A 1 1038 ? 18.195 30.495 -6.265 1.00 90.38 1038 LEU A CA 1
ATOM 8083 C C . LEU A 1 1038 ? 18.149 30.234 -4.757 1.00 90.38 1038 LEU A C 1
ATOM 8085 O O . LEU A 1 1038 ? 17.076 30.026 -4.183 1.00 90.38 1038 LEU A O 1
ATOM 8089 N N . GLY A 1 1039 ? 19.322 30.286 -4.130 1.00 85.25 1039 GLY A N 1
ATOM 8090 C CA . GLY A 1 1039 ? 19.481 30.306 -2.681 1.00 85.25 1039 GLY A CA 1
ATOM 8091 C C . GLY A 1 1039 ? 19.395 31.731 -2.128 1.00 85.25 1039 GLY A C 1
ATOM 8092 O O . GLY A 1 1039 ? 19.567 32.716 -2.855 1.00 85.25 1039 GLY A O 1
ATOM 8093 N N . LYS A 1 1040 ? 19.154 31.860 -0.818 1.00 82.56 1040 LYS A N 1
ATOM 8094 C CA . LYS A 1 1040 ? 19.213 33.144 -0.105 1.00 82.56 1040 LYS A CA 1
ATOM 8095 C C . LYS A 1 1040 ? 20.182 33.058 1.066 1.00 82.56 1040 LYS A C 1
ATOM 8097 O O . LYS A 1 1040 ? 20.043 32.200 1.933 1.00 82.56 1040 LYS A O 1
ATOM 8102 N N . ASP A 1 1041 ? 21.145 33.969 1.096 1.00 80.81 1041 ASP A N 1
ATOM 8103 C CA . ASP A 1 1041 ? 22.125 34.089 2.172 1.00 80.81 1041 ASP A CA 1
ATOM 8104 C C . ASP A 1 1041 ? 21.405 34.422 3.502 1.00 80.81 1041 ASP A C 1
ATOM 8106 O O . ASP A 1 1041 ? 20.641 35.397 3.559 1.00 80.81 1041 ASP A O 1
ATOM 8110 N N . PRO A 1 1042 ? 21.596 33.631 4.576 1.00 78.69 1042 PRO A N 1
ATOM 8111 C CA . PRO A 1 1042 ? 20.887 33.833 5.835 1.00 78.69 1042 PRO A CA 1
ATOM 8112 C C . PRO A 1 1042 ? 21.348 35.084 6.596 1.00 78.69 1042 PRO A C 1
ATOM 8114 O O . PRO A 1 1042 ? 20.555 35.624 7.369 1.00 78.69 1042 PRO A O 1
ATOM 8117 N N . GLU A 1 1043 ? 22.569 35.570 6.373 1.00 82.69 1043 GLU A N 1
ATOM 8118 C CA . GLU A 1 1043 ? 23.129 36.761 7.018 1.00 82.69 1043 GLU A CA 1
ATOM 8119 C C . GLU A 1 1043 ? 22.877 38.005 6.164 1.00 82.69 1043 GLU A C 1
ATOM 8121 O O . GLU A 1 1043 ? 22.203 38.938 6.602 1.00 82.69 1043 GLU A O 1
ATOM 8126 N N . THR A 1 1044 ? 23.354 38.008 4.914 1.00 83.12 1044 THR A N 1
ATOM 8127 C CA . THR A 1 1044 ? 23.298 39.191 4.037 1.00 83.12 1044 THR A CA 1
ATOM 8128 C C . THR A 1 1044 ? 21.949 39.382 3.345 1.00 83.12 1044 THR A C 1
ATOM 8130 O O . THR A 1 1044 ? 21.718 40.429 2.739 1.00 83.12 1044 THR A O 1
ATOM 8133 N N . LYS A 1 1045 ? 21.057 38.381 3.415 1.00 78.56 1045 LYS A N 1
ATOM 8134 C CA . LYS A 1 1045 ? 19.742 38.318 2.744 1.00 78.56 1045 LYS A CA 1
ATOM 8135 C C . LYS A 1 1045 ? 19.796 38.419 1.213 1.00 78.56 1045 LYS A C 1
ATOM 8137 O O . LYS A 1 1045 ? 18.744 38.537 0.584 1.00 78.56 1045 LYS A O 1
ATOM 8142 N N . LYS A 1 1046 ? 20.979 38.340 0.601 1.00 82.88 1046 LYS A N 1
ATOM 8143 C CA . LYS A 1 1046 ? 21.154 38.393 -0.855 1.00 82.88 1046 LYS A CA 1
ATOM 8144 C C . LYS A 1 1046 ? 20.773 37.072 -1.513 1.00 82.88 1046 LYS A C 1
ATOM 8146 O O . LYS A 1 1046 ? 20.946 36.003 -0.931 1.00 82.88 1046 LYS A O 1
ATOM 8151 N N . VAL A 1 1047 ? 20.271 37.165 -2.740 1.00 84.81 1047 VAL A N 1
ATOM 8152 C CA . VAL A 1 1047 ? 20.043 36.012 -3.618 1.00 84.81 1047 VAL A CA 1
ATOM 8153 C C . VAL A 1 1047 ? 21.378 35.570 -4.218 1.00 84.81 1047 VAL A C 1
ATOM 8155 O O . VAL A 1 1047 ? 22.178 36.416 -4.620 1.00 84.81 1047 VAL A O 1
ATOM 8158 N N . PHE A 1 1048 ? 21.611 34.262 -4.298 1.00 87.00 1048 PHE A N 1
ATOM 8159 C CA . PHE A 1 1048 ? 22.759 33.669 -4.984 1.00 87.00 1048 PHE A CA 1
ATOM 8160 C C . PHE A 1 1048 ? 22.333 32.457 -5.825 1.00 87.00 1048 PHE A C 1
ATOM 8162 O O . PHE A 1 1048 ? 21.272 31.877 -5.603 1.00 87.00 1048 PHE A O 1
ATOM 8169 N N . VAL A 1 1049 ? 23.163 32.074 -6.797 1.00 90.88 1049 VAL A N 1
ATOM 8170 C CA . VAL A 1 1049 ? 22.973 30.841 -7.578 1.00 90.88 1049 VAL A CA 1
ATOM 8171 C C . VAL A 1 1049 ? 23.567 29.674 -6.800 1.00 90.88 1049 VAL A C 1
ATOM 8173 O O . VAL A 1 1049 ? 24.767 29.665 -6.536 1.00 90.88 1049 VAL A O 1
ATOM 8176 N N . GLU A 1 1050 ? 22.723 28.718 -6.427 1.00 90.44 1050 GLU A N 1
ATOM 8177 C CA . GLU A 1 1050 ? 23.116 27.487 -5.737 1.00 90.44 1050 GLU A CA 1
ATOM 8178 C C . GLU A 1 1050 ? 23.555 26.430 -6.762 1.00 90.44 1050 GLU A C 1
ATOM 8180 O O . GLU A 1 1050 ? 24.712 26.012 -6.780 1.00 90.44 1050 GLU A O 1
ATOM 8185 N N . ASP A 1 1051 ? 22.656 26.109 -7.695 1.00 93.06 1051 ASP A N 1
ATOM 8186 C CA . ASP A 1 1051 ? 22.844 25.149 -8.784 1.00 93.06 1051 ASP A CA 1
ATOM 8187 C C . ASP A 1 1051 ? 22.341 25.740 -10.114 1.00 93.06 1051 ASP A C 1
ATOM 8189 O O . ASP A 1 1051 ? 21.455 26.602 -10.127 1.00 93.06 1051 ASP A O 1
ATOM 8193 N N . PHE A 1 1052 ? 22.832 25.236 -11.254 1.00 94.62 1052 PHE A N 1
ATOM 8194 C CA . PHE A 1 1052 ? 22.244 25.557 -12.561 1.00 94.62 1052 PHE A CA 1
ATOM 8195 C C . PHE A 1 1052 ? 22.375 24.440 -13.610 1.00 94.62 1052 PHE A C 1
ATOM 8197 O O . PHE A 1 1052 ? 23.312 23.641 -13.602 1.00 94.62 1052 PHE A O 1
ATOM 8204 N N . ARG A 1 1053 ? 21.447 24.423 -14.573 1.00 95.38 1053 ARG A N 1
ATOM 8205 C CA . ARG A 1 1053 ? 21.404 23.532 -15.742 1.00 95.38 1053 ARG A CA 1
ATOM 8206 C C . ARG A 1 1053 ? 21.268 24.352 -17.021 1.00 95.38 1053 ARG A C 1
ATOM 8208 O O . ARG A 1 1053 ? 20.260 25.027 -17.169 1.00 95.38 1053 ARG A O 1
ATOM 8215 N N . ILE A 1 1054 ? 22.207 24.243 -17.960 1.00 95.81 1054 ILE A N 1
ATOM 8216 C CA . ILE A 1 1054 ? 22.072 24.777 -19.329 1.00 95.81 1054 ILE A CA 1
ATOM 8217 C C . ILE A 1 1054 ? 21.699 23.628 -20.265 1.00 95.81 1054 ILE A C 1
ATOM 8219 O O . ILE A 1 1054 ? 22.431 22.644 -20.329 1.00 95.81 1054 ILE A O 1
ATOM 8223 N N . ASP A 1 1055 ? 20.617 23.780 -21.023 1.00 96.50 1055 ASP A N 1
ATOM 8224 C CA . ASP A 1 1055 ? 20.197 22.887 -22.101 1.00 96.50 1055 ASP A CA 1
ATOM 8225 C C . ASP A 1 1055 ? 20.470 23.532 -23.475 1.00 96.50 1055 ASP A C 1
ATOM 8227 O O . ASP A 1 1055 ? 20.047 24.658 -23.761 1.00 96.50 1055 ASP A O 1
ATOM 8231 N N . MET A 1 1056 ? 21.176 22.801 -24.340 1.00 95.50 1056 MET A N 1
ATOM 8232 C CA . MET A 1 1056 ? 21.588 23.218 -25.683 1.00 95.50 1056 MET A CA 1
ATOM 8233 C C . MET A 1 1056 ? 21.154 22.193 -26.735 1.00 95.50 1056 MET A C 1
ATOM 8235 O O . MET A 1 1056 ? 21.280 20.989 -26.533 1.00 95.50 1056 MET A O 1
ATOM 8239 N N . GLU A 1 1057 ? 20.711 22.668 -27.891 1.00 95.44 1057 GLU A N 1
ATOM 8240 C CA . GLU A 1 1057 ? 20.452 21.860 -29.081 1.00 95.44 1057 GLU A CA 1
ATOM 8241 C C . GLU A 1 1057 ? 21.724 21.740 -29.918 1.00 95.44 1057 GLU A C 1
ATOM 8243 O O . GLU A 1 1057 ? 22.288 22.740 -30.377 1.00 95.44 1057 GLU A O 1
ATOM 8248 N N . VAL A 1 1058 ? 22.150 20.500 -30.144 1.00 92.69 1058 VAL A N 1
ATOM 8249 C CA . VAL A 1 1058 ? 23.305 20.145 -30.967 1.00 92.69 1058 VAL A CA 1
ATOM 8250 C C . VAL A 1 1058 ? 22.820 19.327 -32.155 1.00 92.69 1058 VAL A C 1
ATOM 8252 O O . VAL A 1 1058 ? 22.232 18.260 -31.989 1.00 92.69 1058 VAL A O 1
ATOM 8255 N N . SER A 1 1059 ? 23.079 19.820 -33.363 1.00 89.06 1059 SER A N 1
ATOM 8256 C CA . SER A 1 1059 ? 22.756 19.105 -34.598 1.00 89.06 1059 SER A CA 1
ATOM 8257 C C . SER A 1 1059 ? 23.939 18.247 -35.057 1.00 89.06 1059 SER A C 1
ATOM 8259 O O . SER A 1 1059 ? 25.067 18.738 -35.159 1.00 89.06 1059 SER A O 1
ATOM 8261 N N . LEU A 1 1060 ? 23.670 16.974 -35.354 1.00 84.31 1060 LEU A N 1
ATOM 8262 C CA . LEU A 1 1060 ? 24.550 16.067 -36.085 1.00 84.31 1060 LEU A CA 1
ATOM 8263 C C . LEU A 1 1060 ? 24.040 15.962 -37.527 1.00 84.31 1060 LEU A C 1
ATOM 8265 O O . LEU A 1 1060 ? 22.905 15.550 -37.760 1.00 84.31 1060 LEU A O 1
ATOM 8269 N N . GLN A 1 1061 ? 24.879 16.342 -38.487 1.00 81.50 1061 GLN A N 1
ATOM 8270 C CA . GLN A 1 1061 ? 24.543 16.366 -39.912 1.00 81.50 1061 GLN A CA 1
ATOM 8271 C C . GLN A 1 1061 ? 24.996 15.066 -40.587 1.00 81.50 1061 GLN A C 1
ATOM 8273 O O . GLN A 1 1061 ? 26.162 14.689 -40.459 1.00 81.50 1061 GLN A O 1
ATOM 8278 N N . HIS A 1 1062 ? 24.099 14.399 -41.315 1.00 78.62 1062 HIS A N 1
ATOM 8279 C CA . HIS A 1 1062 ? 24.397 13.204 -42.114 1.00 78.62 1062 HIS A CA 1
ATOM 8280 C C . HIS A 1 1062 ? 23.495 13.118 -43.358 1.00 78.62 1062 HIS A C 1
ATOM 8282 O O . HIS A 1 1062 ? 22.643 13.975 -43.587 1.00 78.62 1062 HIS A O 1
ATOM 8288 N N . SER A 1 1063 ? 23.722 12.098 -44.188 1.00 76.06 1063 SER A N 1
ATOM 8289 C CA . SER A 1 1063 ? 23.082 11.872 -45.497 1.00 76.06 1063 SER A CA 1
ATOM 8290 C C . SER A 1 1063 ? 21.549 11.917 -45.470 1.00 76.06 1063 SER A C 1
ATOM 8292 O O . SER A 1 1063 ? 20.940 12.464 -46.386 1.00 76.06 1063 SER A O 1
ATOM 8294 N N . SER A 1 1064 ? 20.924 11.376 -44.419 1.00 75.38 1064 SER A N 1
ATOM 8295 C CA . SER A 1 1064 ? 19.459 11.314 -44.269 1.00 75.38 1064 SER A CA 1
ATOM 8296 C C . SER A 1 1064 ? 18.844 12.516 -43.528 1.00 75.38 1064 SER A C 1
ATOM 8298 O O . SER A 1 1064 ? 17.642 12.535 -43.239 1.00 75.38 1064 SER A O 1
ATOM 8300 N N . GLY A 1 1065 ? 19.653 13.549 -43.262 1.00 79.31 1065 GLY A N 1
ATOM 8301 C CA . GLY A 1 1065 ? 19.244 14.826 -42.678 1.00 79.31 1065 GLY A CA 1
ATOM 8302 C C . GLY A 1 1065 ? 19.880 15.121 -41.312 1.00 79.31 1065 GLY A C 1
ATOM 8303 O O . GLY A 1 1065 ? 20.814 14.443 -40.884 1.00 79.31 1065 GLY A O 1
ATOM 8304 N N . PRO A 1 1066 ? 19.398 16.160 -40.608 1.00 85.88 1066 PRO A N 1
ATOM 8305 C CA . PRO A 1 1066 ? 19.862 16.493 -39.267 1.00 85.88 1066 PRO A CA 1
ATOM 8306 C C . PRO A 1 1066 ? 19.237 15.577 -38.205 1.00 85.88 1066 PRO A C 1
ATOM 8308 O O . PRO A 1 1066 ? 18.016 15.512 -38.063 1.00 85.88 1066 PRO A O 1
ATOM 8311 N N . THR A 1 1067 ? 20.072 14.948 -37.378 1.00 88.62 1067 THR A N 1
ATOM 8312 C CA . THR A 1 1067 ? 19.648 14.382 -36.086 1.00 88.62 1067 THR A CA 1
ATOM 8313 C C . THR A 1 1067 ? 19.971 15.369 -34.973 1.00 88.62 1067 THR A C 1
ATOM 8315 O O . THR A 1 1067 ? 21.049 15.963 -34.960 1.00 88.62 1067 THR A O 1
ATOM 8318 N N . LEU A 1 1068 ? 19.047 15.550 -34.028 1.00 94.00 1068 LEU A N 1
ATOM 8319 C CA . LEU A 1 1068 ? 19.228 16.463 -32.903 1.00 94.00 1068 LEU A CA 1
ATOM 8320 C C . LEU A 1 1068 ? 19.588 15.726 -31.617 1.00 94.00 1068 LEU A C 1
ATOM 8322 O O . LEU A 1 1068 ? 19.051 14.662 -31.311 1.00 94.00 1068 LEU A O 1
ATOM 8326 N N . PHE A 1 1069 ? 20.458 16.351 -30.834 1.00 94.50 1069 PHE A N 1
ATOM 8327 C CA . PHE A 1 1069 ? 20.792 15.954 -29.477 1.00 94.50 1069 PHE A CA 1
ATOM 8328 C C . PHE A 1 1069 ? 20.569 17.130 -28.525 1.00 94.50 1069 PHE A C 1
ATOM 8330 O O . PHE A 1 1069 ? 20.925 18.269 -28.831 1.00 94.50 1069 PHE A O 1
ATOM 8337 N N . LEU A 1 1070 ? 20.012 16.841 -27.352 1.00 96.44 1070 LEU A N 1
ATOM 8338 C CA . LEU A 1 1070 ? 19.914 17.775 -26.242 1.00 96.44 1070 LEU A CA 1
ATOM 8339 C C . LEU A 1 1070 ? 21.141 17.585 -25.348 1.00 96.44 1070 LEU A C 1
ATOM 8341 O O . LEU A 1 1070 ? 21.276 16.562 -24.673 1.00 96.44 1070 LEU A O 1
ATOM 8345 N N . LEU A 1 1071 ? 22.042 18.563 -25.373 1.00 95.31 1071 LEU A N 1
ATOM 8346 C CA . LEU A 1 1071 ? 23.232 18.632 -24.536 1.00 95.31 1071 LEU A CA 1
ATOM 8347 C C . LEU A 1 1071 ? 22.930 19.481 -23.298 1.00 95.31 1071 LEU A C 1
ATOM 8349 O O . LEU A 1 1071 ? 22.847 20.706 -23.367 1.00 95.31 1071 LEU A O 1
ATOM 8353 N N . SER A 1 1072 ? 22.797 18.818 -22.160 1.00 95.69 1072 SER A N 1
ATOM 8354 C CA . SER A 1 1072 ? 22.600 19.422 -20.850 1.00 95.69 1072 SER A CA 1
ATOM 8355 C C . SER A 1 1072 ? 23.911 19.453 -20.068 1.00 95.69 1072 SER A C 1
ATOM 8357 O O . SER A 1 1072 ? 24.490 18.408 -19.769 1.00 95.69 1072 SER A O 1
ATOM 8359 N N . TYR A 1 1073 ? 24.361 20.640 -19.674 1.00 93.50 1073 TYR A N 1
ATOM 8360 C CA . TYR A 1 1073 ? 25.381 20.810 -18.639 1.00 93.50 1073 TYR A CA 1
ATOM 8361 C C . TYR A 1 1073 ? 24.693 21.140 -17.317 1.00 93.50 1073 TYR A C 1
ATOM 8363 O O . TYR A 1 1073 ? 23.866 22.046 -17.273 1.00 93.50 1073 TYR A O 1
ATOM 8371 N N . VAL A 1 1074 ? 25.045 20.437 -16.243 1.00 93.81 1074 VAL A N 1
ATOM 8372 C CA . VAL A 1 1074 ? 24.528 20.682 -14.891 1.00 93.81 1074 VAL A CA 1
ATOM 8373 C C . VAL A 1 1074 ? 25.696 20.964 -13.959 1.00 93.81 1074 VAL A C 1
ATOM 8375 O O . VAL A 1 1074 ? 26.572 20.115 -13.796 1.00 93.81 1074 VAL A O 1
ATOM 8378 N N . TYR A 1 1075 ? 25.687 22.127 -13.320 1.00 91.38 1075 TYR A N 1
ATOM 8379 C CA . TYR A 1 1075 ? 26.502 22.432 -12.153 1.00 91.38 1075 TYR A CA 1
ATOM 8380 C C . TYR A 1 1075 ? 25.644 22.249 -10.900 1.00 91.38 1075 TYR A C 1
ATOM 8382 O O . TYR A 1 1075 ? 24.606 22.899 -10.769 1.00 91.38 1075 TYR A O 1
ATOM 8390 N N . ASN A 1 1076 ? 26.093 21.388 -9.988 1.00 88.44 1076 ASN A N 1
ATOM 8391 C CA . ASN A 1 1076 ? 25.566 21.306 -8.631 1.00 88.44 1076 ASN A CA 1
ATOM 8392 C C . ASN A 1 1076 ? 26.694 21.589 -7.627 1.00 88.44 1076 ASN A C 1
ATOM 8394 O O . ASN A 1 1076 ? 27.833 21.149 -7.808 1.00 88.44 1076 ASN A O 1
ATOM 8398 N N . SER A 1 1077 ? 26.361 22.338 -6.583 1.00 82.81 1077 SER A N 1
ATOM 8399 C CA . SER A 1 1077 ? 27.287 22.839 -5.564 1.00 82.81 1077 SER A CA 1
ATOM 8400 C C . SER A 1 1077 ? 27.940 21.743 -4.697 1.00 82.81 1077 SER A C 1
ATOM 8402 O O . SER A 1 1077 ? 29.096 21.894 -4.300 1.00 82.81 1077 SER A O 1
ATOM 8404 N N . GLU A 1 1078 ? 27.263 20.613 -4.457 1.00 82.00 1078 GLU A N 1
ATOM 8405 C CA . GLU A 1 1078 ? 27.789 19.457 -3.703 1.00 82.00 1078 GLU A CA 1
ATOM 8406 C C . GLU A 1 1078 ? 28.471 18.408 -4.611 1.00 82.00 1078 GLU A C 1
ATOM 8408 O O . GLU A 1 1078 ? 29.521 17.831 -4.292 1.00 82.00 1078 GLU A O 1
ATOM 8413 N N . ASP A 1 1079 ? 27.858 18.125 -5.762 1.00 75.38 1079 ASP A N 1
ATOM 8414 C CA . ASP A 1 1079 ? 28.177 16.999 -6.640 1.00 75.38 1079 ASP A CA 1
ATOM 8415 C C . ASP A 1 1079 ? 29.040 17.371 -7.861 1.00 75.38 1079 ASP A C 1
ATOM 8417 O O . ASP A 1 1079 ? 29.491 16.484 -8.591 1.00 75.38 1079 ASP A O 1
ATOM 8421 N N . ALA A 1 1080 ? 29.387 18.659 -7.982 1.00 80.88 1080 ALA A N 1
ATOM 8422 C CA . ALA A 1 1080 ? 30.168 19.278 -9.053 1.00 80.88 1080 ALA A CA 1
ATOM 8423 C C . ALA A 1 1080 ? 29.512 19.164 -10.445 1.00 80.88 1080 ALA A C 1
ATOM 8425 O O . ALA A 1 1080 ? 28.337 18.820 -10.594 1.00 80.88 1080 ALA A O 1
ATOM 8426 N N . SER A 1 1081 ? 30.261 19.523 -11.489 1.00 88.75 1081 SER A N 1
ATOM 8427 C CA . SER A 1 1081 ? 29.760 19.549 -12.863 1.00 88.75 1081 SER A CA 1
ATOM 8428 C C . SER A 1 1081 ? 29.485 18.153 -13.434 1.00 88.75 1081 SER A C 1
ATOM 8430 O O . SER A 1 1081 ? 30.255 17.207 -13.248 1.00 88.75 1081 SER A O 1
ATOM 8432 N N . SER A 1 1082 ? 28.421 18.052 -14.227 1.00 91.50 1082 SER A N 1
ATOM 8433 C CA . SER A 1 1082 ? 28.116 16.898 -15.070 1.00 91.50 1082 SER A CA 1
ATOM 8434 C C . SER A 1 1082 ? 27.600 17.325 -16.445 1.00 91.50 1082 SER A C 1
ATOM 8436 O O . SER A 1 1082 ? 27.054 18.414 -16.616 1.00 91.50 1082 SER A O 1
ATOM 8438 N N . VAL A 1 1083 ? 27.791 16.455 -17.434 1.00 93.25 1083 VAL A N 1
ATOM 8439 C CA . VAL A 1 1083 ? 27.319 16.618 -18.812 1.00 93.25 1083 VAL A CA 1
ATOM 8440 C C . VAL A 1 1083 ? 26.424 15.434 -19.156 1.00 93.25 1083 VAL A C 1
ATOM 8442 O O . VAL A 1 1083 ? 26.758 14.291 -18.851 1.00 93.25 1083 VAL A O 1
ATOM 8445 N N . GLN A 1 1084 ? 25.296 15.703 -19.799 1.00 95.25 1084 GLN A N 1
ATOM 8446 C CA . GLN A 1 1084 ? 24.340 14.723 -20.300 1.00 95.25 1084 GLN A CA 1
ATOM 8447 C C . GLN A 1 1084 ? 24.013 15.086 -21.753 1.00 95.25 1084 GLN A C 1
ATOM 8449 O O . GLN A 1 1084 ? 23.587 16.201 -22.017 1.00 95.25 1084 GLN A O 1
ATOM 8454 N N . ALA A 1 1085 ? 24.202 14.169 -22.696 1.00 94.88 1085 ALA A N 1
ATOM 8455 C CA . ALA A 1 1085 ? 23.784 14.324 -24.085 1.00 94.88 1085 ALA A CA 1
ATOM 8456 C C . ALA A 1 1085 ? 22.739 13.252 -24.399 1.00 94.88 1085 ALA A C 1
ATOM 8458 O O . ALA A 1 1085 ? 23.027 12.063 -24.275 1.00 94.88 1085 ALA A O 1
ATOM 8459 N N . ARG A 1 1086 ? 21.528 13.660 -24.785 1.00 96.25 1086 ARG A N 1
ATOM 8460 C CA . ARG A 1 1086 ? 20.423 12.758 -25.145 1.00 96.25 1086 ARG A CA 1
ATOM 8461 C C . ARG A 1 1086 ? 20.037 12.931 -26.606 1.00 96.25 1086 ARG A C 1
ATOM 8463 O O . ARG A 1 1086 ? 19.991 14.061 -27.077 1.00 96.25 1086 ARG A O 1
ATOM 8470 N N . LEU A 1 1087 ? 19.716 11.842 -27.302 1.00 95.88 1087 LEU A N 1
ATOM 8471 C CA . LEU A 1 1087 ? 18.999 11.905 -28.579 1.00 95.88 1087 LEU A CA 1
ATOM 8472 C C . LEU A 1 1087 ? 17.683 12.656 -28.347 1.00 95.88 1087 LEU A C 1
ATOM 8474 O O . LEU A 1 1087 ? 16.918 12.300 -27.450 1.00 95.88 1087 LEU A O 1
ATOM 8478 N N . TRP A 1 1088 ? 17.447 13.716 -29.116 1.00 95.00 1088 TRP A N 1
ATOM 8479 C CA . TRP A 1 1088 ? 16.296 14.594 -28.939 1.00 95.00 1088 TRP A CA 1
ATOM 8480 C C . TRP A 1 1088 ? 15.339 14.415 -30.108 1.00 95.00 1088 TRP A C 1
ATOM 8482 O O . TRP A 1 1088 ? 15.393 15.137 -31.101 1.00 95.00 1088 TRP A O 1
ATOM 8492 N N . CYS A 1 1089 ? 14.485 13.405 -29.984 1.00 91.00 1089 CYS A N 1
ATOM 8493 C CA . CYS A 1 1089 ? 13.326 13.182 -30.840 1.00 91.00 1089 CYS A CA 1
ATOM 8494 C C . CYS A 1 1089 ? 12.147 14.065 -30.382 1.00 91.00 1089 CYS A C 1
ATOM 8496 O O . CYS A 1 1089 ? 12.139 14.505 -29.225 1.00 91.00 1089 CYS A O 1
ATOM 8498 N N . PRO A 1 1090 ? 11.140 14.319 -31.242 1.00 86.81 1090 PRO A N 1
ATOM 8499 C CA . PRO A 1 1090 ? 9.882 14.895 -30.787 1.00 86.81 1090 PRO A CA 1
ATOM 8500 C C . PRO A 1 1090 ? 9.222 13.968 -29.753 1.00 86.81 1090 PRO A C 1
ATOM 8502 O O . PRO A 1 1090 ? 9.471 12.757 -29.767 1.00 86.81 1090 PRO A O 1
ATOM 8505 N N . PRO A 1 1091 ? 8.344 14.499 -28.885 1.00 81.31 1091 PRO A N 1
ATOM 8506 C CA . PRO A 1 1091 ? 7.448 13.660 -28.094 1.00 81.31 1091 PRO A CA 1
ATOM 8507 C C . PRO A 1 1091 ? 6.615 12.729 -29.005 1.00 81.31 1091 PRO A C 1
ATOM 8509 O O . PRO A 1 1091 ? 6.411 13.051 -30.185 1.00 81.31 1091 PRO A O 1
ATOM 8512 N N . PRO A 1 1092 ? 6.116 11.585 -28.489 1.00 75.62 1092 PRO A N 1
ATOM 8513 C CA . PRO A 1 1092 ? 5.227 10.708 -29.253 1.00 75.62 1092 PRO A CA 1
ATOM 8514 C C . PRO A 1 1092 ? 3.981 11.483 -29.710 1.00 75.62 1092 PRO A C 1
ATOM 8516 O O . PRO A 1 1092 ? 3.652 12.480 -29.062 1.00 75.62 1092 PRO A O 1
ATOM 8519 N N . PRO A 1 1093 ? 3.315 11.072 -30.812 1.00 66.88 1093 PRO A N 1
ATOM 8520 C CA . PRO A 1 1093 ? 2.321 11.875 -31.532 1.00 66.88 1093 PRO A CA 1
ATOM 8521 C C . PRO A 1 1093 ? 1.355 12.583 -30.582 1.00 66.88 1093 PRO A C 1
ATOM 8523 O O . PRO A 1 1093 ? 0.487 11.966 -29.969 1.00 66.88 1093 PRO A O 1
ATOM 8526 N N . LEU A 1 1094 ? 1.573 13.888 -30.426 1.00 61.03 1094 LEU A N 1
ATOM 8527 C CA . LEU A 1 1094 ? 0.777 14.715 -29.541 1.00 61.03 1094 LEU A CA 1
ATOM 8528 C C . LEU A 1 1094 ? -0.543 15.068 -30.217 1.00 61.03 1094 LEU A C 1
ATOM 8530 O O . LEU A 1 1094 ? -0.589 15.290 -31.427 1.00 61.03 1094 LEU A O 1
ATOM 8534 N N . LEU A 1 1095 ? -1.569 15.226 -29.383 1.00 80.19 1095 LEU A N 1
ATOM 8535 C CA . LEU A 1 1095 ? -2.759 15.999 -29.719 1.00 80.19 1095 LEU A CA 1
ATOM 8536 C C . LEU A 1 1095 ? -2.340 17.376 -30.276 1.00 80.19 1095 LEU A C 1
ATOM 8538 O O . LEU A 1 1095 ? -1.283 17.918 -29.907 1.00 80.19 1095 LEU A O 1
ATOM 8542 N N . SER A 1 1096 ? -3.167 17.953 -31.145 1.00 85.69 1096 SER A N 1
ATOM 8543 C CA . SER A 1 1096 ? -2.920 19.266 -31.746 1.00 85.69 1096 SER A CA 1
ATOM 8544 C C . SER A 1 1096 ? -2.690 20.350 -30.683 1.00 85.69 1096 SER A C 1
ATOM 8546 O O . SER A 1 1096 ? -3.008 20.194 -29.502 1.00 85.69 1096 SER A O 1
ATOM 8548 N N . GLU A 1 1097 ? -2.093 21.483 -31.066 1.00 84.56 1097 GLU A N 1
ATOM 8549 C CA . GLU A 1 1097 ? -1.824 22.550 -30.091 1.00 84.56 1097 GLU A CA 1
ATOM 8550 C C . GLU A 1 1097 ? -3.121 23.112 -29.475 1.00 84.56 1097 GLU A C 1
ATOM 8552 O O . GLU A 1 1097 ? -3.131 23.427 -28.288 1.00 84.56 1097 GLU A O 1
ATOM 8557 N N . GLY A 1 1098 ? -4.233 23.116 -30.2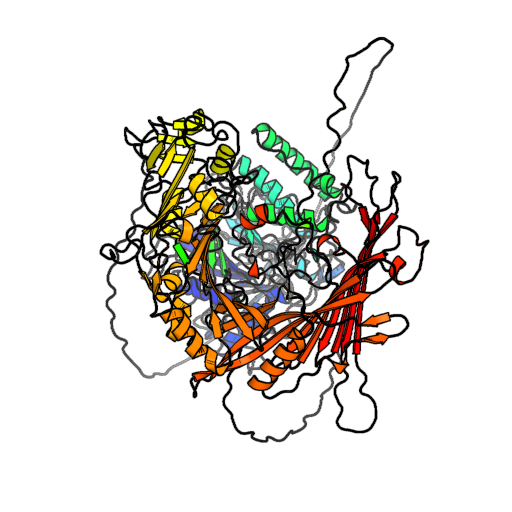21 1.00 88.81 1098 GLY A N 1
ATOM 8558 C CA . GLY A 1 1098 ? -5.565 23.442 -29.702 1.00 88.81 1098 GLY A CA 1
ATOM 8559 C C . GLY A 1 1098 ? -6.070 22.433 -28.665 1.00 88.81 1098 GLY A C 1
ATOM 8560 O O . GLY A 1 1098 ? -6.400 22.820 -27.544 1.00 88.81 1098 GLY A O 1
ATOM 8561 N N . GLU A 1 1099 ? -6.047 21.138 -28.990 1.00 89.69 1099 GLU A N 1
ATOM 8562 C CA . GLU A 1 1099 ? -6.432 20.065 -28.060 1.00 89.69 1099 GLU A CA 1
ATOM 8563 C C . GLU A 1 1099 ? -5.561 20.030 -26.796 1.00 89.69 1099 GLU A C 1
ATOM 8565 O O . GLU A 1 1099 ? -6.053 19.730 -25.711 1.00 89.69 1099 GLU A O 1
ATOM 8570 N N . ARG A 1 1100 ? -4.265 20.356 -26.890 1.00 90.12 1100 ARG A N 1
ATOM 8571 C CA . ARG A 1 1100 ? -3.396 20.458 -25.706 1.00 90.12 1100 ARG A CA 1
ATOM 8572 C C . ARG A 1 1100 ? -3.744 21.673 -24.852 1.00 90.12 1100 ARG A C 1
ATOM 8574 O O . ARG A 1 1100 ? -3.792 21.554 -23.628 1.00 90.12 1100 ARG A O 1
ATOM 8581 N N . LEU A 1 1101 ? -4.050 22.822 -25.461 1.00 92.62 1101 LEU A N 1
ATOM 8582 C CA . LEU A 1 1101 ? -4.451 24.038 -24.741 1.00 92.62 1101 LEU A CA 1
ATOM 8583 C C . LEU A 1 1101 ? -5.730 23.858 -23.907 1.00 92.62 1101 LEU A C 1
ATOM 8585 O O . LEU A 1 1101 ? -5.879 24.544 -22.893 1.00 92.62 1101 LEU A O 1
ATOM 8589 N N . VAL A 1 1102 ? -6.613 22.920 -24.251 1.00 94.69 1102 VAL A N 1
ATOM 8590 C CA . VAL A 1 1102 ? -7.821 22.623 -23.459 1.00 94.69 1102 VAL A CA 1
ATOM 8591 C C . VAL A 1 1102 ? -7.605 21.604 -22.328 1.00 94.69 1102 VAL A C 1
ATOM 8593 O O . VAL A 1 1102 ? -8.533 21.369 -21.560 1.00 94.69 1102 VAL A O 1
ATOM 8596 N N . LEU A 1 1103 ? -6.396 21.053 -22.132 1.00 93.06 1103 LEU A N 1
ATOM 8597 C CA . LEU A 1 1103 ? -6.091 20.138 -21.016 1.00 93.06 1103 LEU A CA 1
ATOM 8598 C C . LEU A 1 1103 ? -5.605 20.873 -19.746 1.00 93.06 1103 LEU A C 1
ATOM 8600 O O . LEU A 1 1103 ? -4.717 21.725 -19.846 1.00 93.06 1103 LEU A O 1
ATOM 8604 N N . PRO A 1 1104 ? -6.065 20.493 -18.535 1.00 91.62 1104 PRO A N 1
ATOM 8605 C CA . PRO A 1 1104 ? -5.746 21.203 -17.287 1.00 91.62 1104 PRO A CA 1
ATOM 8606 C C . PRO A 1 1104 ? -4.260 21.185 -16.903 1.00 91.62 1104 PRO A C 1
ATOM 8608 O O . PRO A 1 1104 ? -3.773 22.112 -16.262 1.00 91.62 1104 PRO A O 1
ATOM 8611 N N . ALA A 1 1105 ? -3.533 20.126 -17.273 1.00 89.56 1105 ALA A N 1
ATOM 8612 C CA . ALA A 1 1105 ? -2.133 19.932 -16.892 1.00 89.56 1105 ALA A CA 1
ATOM 8613 C C . ALA A 1 1105 ? -1.120 20.545 -17.878 1.00 89.56 1105 ALA A C 1
ATOM 8615 O O . ALA A 1 1105 ? 0.056 20.665 -17.539 1.00 89.56 1105 ALA A O 1
ATOM 8616 N N . TYR A 1 1106 ? -1.546 20.909 -19.092 1.00 92.31 1106 TYR A N 1
ATOM 8617 C CA . TYR A 1 1106 ? -0.653 21.438 -20.125 1.00 92.31 1106 TYR A CA 1
ATOM 8618 C C . TYR A 1 1106 ? -0.382 22.933 -19.925 1.00 92.31 1106 TYR A C 1
ATOM 8620 O O . TYR A 1 1106 ? -1.300 23.707 -19.649 1.00 92.31 1106 TYR A O 1
ATOM 8628 N N . GLU A 1 1107 ? 0.867 23.349 -20.135 1.00 92.88 1107 GLU A N 1
ATOM 8629 C CA . GLU A 1 1107 ? 1.276 24.751 -20.232 1.00 92.88 1107 GLU A CA 1
ATOM 8630 C C . GLU A 1 1107 ? 2.341 24.915 -21.317 1.00 92.88 1107 GLU A C 1
ATOM 8632 O O . GLU A 1 1107 ? 3.305 24.152 -21.376 1.00 92.88 1107 GLU A O 1
ATOM 8637 N N . THR A 1 1108 ? 2.221 25.963 -22.131 1.00 90.12 1108 THR A N 1
ATOM 8638 C CA . THR A 1 1108 ? 3.135 26.214 -23.256 1.00 90.12 1108 THR A CA 1
ATOM 8639 C C . THR A 1 1108 ? 4.580 26.463 -22.822 1.00 90.12 1108 THR A C 1
ATOM 8641 O O . THR A 1 1108 ? 5.493 26.069 -23.534 1.00 90.12 1108 THR A O 1
ATOM 8644 N N . TYR A 1 1109 ? 4.813 27.036 -21.635 1.00 90.50 1109 TYR A N 1
ATOM 8645 C CA . TYR A 1 1109 ? 6.163 27.293 -21.108 1.00 90.50 1109 TYR A CA 1
ATOM 8646 C C . TYR A 1 1109 ? 6.939 26.022 -20.702 1.00 90.50 1109 TYR A C 1
ATOM 8648 O O . TYR A 1 1109 ? 8.116 26.104 -20.351 1.00 90.50 1109 TYR A O 1
ATOM 8656 N N . GLN A 1 1110 ? 6.288 24.853 -20.710 1.00 88.69 1110 GLN A N 1
ATOM 8657 C CA . GLN A 1 1110 ? 6.932 23.557 -20.476 1.00 88.69 1110 GLN A CA 1
ATOM 8658 C C . GLN A 1 1110 ? 7.355 22.860 -21.780 1.00 88.69 1110 GLN A C 1
ATOM 8660 O O . GLN A 1 1110 ? 8.249 22.009 -21.743 1.00 88.69 1110 GLN A O 1
ATOM 8665 N N . ASP A 1 1111 ? 6.758 23.227 -22.920 1.00 88.00 1111 ASP A N 1
ATOM 8666 C CA . ASP A 1 1111 ? 7.191 22.744 -24.231 1.00 88.00 1111 ASP A CA 1
ATOM 8667 C C . ASP A 1 1111 ? 8.570 23.327 -24.562 1.00 88.00 1111 ASP A C 1
ATOM 8669 O O . ASP A 1 1111 ? 8.804 24.527 -24.463 1.00 88.00 1111 ASP A O 1
ATOM 8673 N N . MET A 1 1112 ? 9.484 22.474 -25.021 1.00 90.38 1112 MET A N 1
ATOM 8674 C CA . MET A 1 1112 ? 10.764 22.898 -25.582 1.00 90.38 1112 MET A CA 1
ATOM 8675 C C . MET A 1 1112 ? 10.858 22.337 -26.998 1.00 90.38 1112 MET A C 1
ATOM 8677 O O . MET A 1 1112 ? 10.984 21.126 -27.184 1.00 90.38 1112 MET A O 1
ATOM 8681 N N . LYS A 1 1113 ? 10.759 23.220 -27.993 1.00 91.94 1113 LYS A N 1
ATOM 8682 C CA . LYS A 1 1113 ? 10.845 22.894 -29.427 1.00 91.94 1113 LYS A CA 1
ATOM 8683 C C . LYS A 1 1113 ? 12.284 23.158 -29.933 1.00 91.94 1113 LYS A C 1
ATOM 8685 O O . LYS A 1 1113 ? 12.987 23.977 -29.329 1.00 91.94 1113 LYS A O 1
ATOM 8690 N N . PRO A 1 1114 ? 12.778 22.474 -30.980 1.00 94.25 1114 PRO A N 1
ATOM 8691 C CA . PRO A 1 1114 ? 14.054 22.806 -31.617 1.00 94.25 1114 PRO A CA 1
ATOM 8692 C C . PRO A 1 1114 ? 13.960 24.103 -32.433 1.00 94.25 1114 PRO A C 1
ATOM 8694 O O . PRO A 1 1114 ? 12.876 24.498 -32.855 1.00 94.25 1114 PRO A O 1
ATOM 8697 N N . VAL A 1 1115 ? 15.105 24.751 -32.668 1.00 94.19 1115 VAL A N 1
ATOM 8698 C CA . VAL A 1 1115 ? 15.228 26.001 -33.448 1.00 94.19 1115 VAL A CA 1
ATOM 8699 C C . VAL A 1 1115 ? 16.277 25.935 -34.564 1.00 94.19 1115 VAL A C 1
ATOM 8701 O O . VAL A 1 1115 ? 16.402 26.887 -35.335 1.00 94.19 1115 VAL A O 1
ATOM 8704 N N . SER A 1 1116 ? 17.046 24.844 -34.694 1.00 91.69 1116 SER A N 1
ATOM 8705 C CA . SER A 1 1116 ? 17.936 24.658 -35.856 1.00 91.69 1116 SER A CA 1
ATOM 8706 C C . SER A 1 1116 ? 17.241 24.043 -37.079 1.00 91.69 1116 SER A C 1
ATOM 8708 O O . SER A 1 1116 ? 17.804 24.100 -38.174 1.00 91.69 1116 SER A O 1
ATOM 8710 N N . ILE A 1 1117 ? 16.023 23.511 -36.909 1.00 91.50 1117 ILE A N 1
ATOM 8711 C CA . ILE A 1 1117 ? 15.199 22.863 -37.942 1.00 91.50 1117 ILE A CA 1
ATOM 8712 C C . ILE A 1 1117 ? 13.738 23.328 -37.875 1.00 91.50 1117 ILE A C 1
ATOM 8714 O O . ILE A 1 1117 ? 13.279 23.817 -36.845 1.00 91.50 1117 ILE A O 1
ATOM 8718 N N . ASP A 1 1118 ? 12.991 23.086 -38.951 1.00 89.19 1118 ASP A N 1
ATOM 8719 C CA . ASP A 1 1118 ? 11.527 23.054 -38.919 1.00 89.19 1118 ASP A CA 1
ATOM 8720 C C . ASP A 1 1118 ? 11.048 21.831 -38.106 1.00 89.19 1118 ASP A C 1
ATOM 8722 O O . ASP A 1 1118 ? 11.535 20.714 -38.309 1.00 89.19 1118 ASP A O 1
ATOM 8726 N N . VAL A 1 1119 ? 10.084 22.024 -37.201 1.00 87.56 1119 VAL A N 1
ATOM 8727 C CA . VAL A 1 1119 ? 9.544 20.962 -36.330 1.00 87.56 1119 VAL A CA 1
ATOM 8728 C C . VAL A 1 1119 ? 8.867 19.819 -37.097 1.00 87.56 1119 VAL A C 1
ATOM 8730 O O . VAL A 1 1119 ? 8.840 18.696 -36.600 1.00 87.56 1119 VAL A O 1
ATOM 8733 N N . THR A 1 1120 ? 8.388 20.052 -38.323 1.00 85.12 1120 THR A N 1
ATOM 8734 C CA . THR A 1 1120 ? 7.860 18.998 -39.214 1.00 85.12 1120 THR A CA 1
ATOM 8735 C C . THR A 1 1120 ? 8.943 18.018 -39.675 1.00 85.12 1120 THR A C 1
ATOM 8737 O O . THR A 1 1120 ? 8.652 16.861 -39.972 1.00 85.12 1120 THR A O 1
ATOM 8740 N N . ASN A 1 1121 ? 10.210 18.445 -39.678 1.00 88.25 1121 ASN A N 1
ATOM 8741 C CA . ASN A 1 1121 ? 11.364 17.619 -40.033 1.00 88.25 1121 ASN A CA 1
ATOM 8742 C C . ASN A 1 1121 ? 12.004 16.918 -38.819 1.00 88.25 1121 ASN A C 1
ATOM 8744 O O . ASN A 1 1121 ? 13.001 16.205 -38.972 1.00 88.25 1121 ASN A O 1
ATOM 8748 N N . TRP A 1 1122 ? 11.446 17.096 -37.616 1.00 89.31 1122 TRP A N 1
ATOM 8749 C CA . TRP A 1 1122 ? 11.991 16.562 -36.369 1.00 89.31 1122 TRP A CA 1
ATOM 8750 C C . TRP A 1 1122 ? 11.839 15.032 -36.306 1.00 89.31 1122 TRP A C 1
ATOM 8752 O O . TRP A 1 1122 ? 10.755 14.488 -36.094 1.00 89.31 1122 TRP A O 1
ATOM 8762 N N . LYS A 1 1123 ? 12.945 14.311 -36.536 1.00 89.19 1123 LYS A N 1
ATOM 8763 C CA . LYS A 1 1123 ? 12.952 12.845 -36.673 1.00 89.19 1123 LYS A CA 1
ATOM 8764 C C . LYS A 1 1123 ? 12.611 12.136 -35.353 1.00 89.19 1123 LYS A C 1
ATOM 8766 O O . LYS A 1 1123 ? 13.235 12.395 -34.325 1.00 89.19 1123 LYS A O 1
ATOM 8771 N N . ARG A 1 1124 ? 11.672 11.179 -35.410 1.00 88.88 1124 ARG A N 1
ATOM 8772 C CA . ARG A 1 1124 ? 11.254 10.305 -34.286 1.00 88.88 1124 ARG A CA 1
ATOM 8773 C C . ARG A 1 1124 ? 12.304 9.267 -33.863 1.00 88.88 1124 ARG A C 1
ATOM 8775 O O . ARG A 1 1124 ? 12.122 8.614 -32.842 1.00 88.88 1124 ARG A O 1
ATOM 8782 N N . SER A 1 1125 ? 13.371 9.114 -34.640 1.00 91.06 1125 SER A N 1
ATOM 8783 C CA . SER A 1 1125 ? 14.444 8.144 -34.429 1.00 91.06 1125 SER A CA 1
ATOM 8784 C C . SER A 1 1125 ? 15.736 8.594 -35.121 1.00 91.06 1125 SER A C 1
ATOM 8786 O O . SER A 1 1125 ? 15.724 9.483 -35.979 1.00 91.06 1125 SER A O 1
ATOM 8788 N N . LEU A 1 1126 ? 16.856 7.963 -34.763 1.00 90.88 1126 LEU A N 1
ATOM 8789 C CA . LEU A 1 1126 ? 18.094 7.976 -35.542 1.00 90.88 1126 LEU A CA 1
ATOM 8790 C C . LEU A 1 1126 ? 18.276 6.609 -36.216 1.00 90.88 1126 LEU A C 1
ATOM 8792 O O . LEU A 1 1126 ? 18.514 5.613 -35.534 1.00 90.88 1126 LEU A O 1
ATOM 8796 N N . ASN A 1 1127 ? 18.213 6.578 -37.547 1.00 89.06 1127 ASN A N 1
ATOM 8797 C CA . ASN A 1 1127 ? 18.467 5.377 -38.337 1.00 89.06 1127 ASN A CA 1
ATOM 8798 C C . ASN A 1 1127 ? 19.984 5.153 -38.508 1.00 89.06 1127 ASN A C 1
ATOM 8800 O O . ASN A 1 1127 ? 20.678 5.940 -39.157 1.00 89.06 1127 ASN A O 1
ATOM 8804 N N . LEU A 1 1128 ? 20.506 4.070 -37.927 1.00 88.75 1128 LEU A N 1
ATOM 8805 C CA . LEU A 1 1128 ? 21.933 3.730 -37.973 1.00 88.75 1128 LEU A CA 1
ATOM 8806 C C . LEU A 1 1128 ? 22.394 3.177 -39.326 1.00 88.75 1128 LEU A C 1
ATOM 8808 O O . LEU A 1 1128 ? 23.572 3.315 -39.646 1.00 88.75 1128 LEU A O 1
ATOM 8812 N N . ALA A 1 1129 ? 21.500 2.583 -40.124 1.00 86.00 1129 ALA A N 1
ATOM 8813 C CA . ALA A 1 1129 ? 21.836 2.074 -41.455 1.00 86.00 1129 ALA A CA 1
ATOM 8814 C C . ALA A 1 1129 ? 22.219 3.234 -42.386 1.00 86.00 1129 ALA A C 1
ATOM 8816 O O . ALA A 1 1129 ? 23.317 3.261 -42.942 1.00 86.00 1129 ALA A O 1
ATOM 8817 N N . ALA A 1 1130 ? 21.361 4.255 -42.442 1.00 83.12 1130 ALA A N 1
ATOM 8818 C CA . ALA A 1 1130 ? 21.580 5.474 -43.211 1.00 83.12 1130 ALA A CA 1
ATOM 8819 C C . ALA A 1 1130 ? 22.785 6.289 -42.703 1.00 83.12 1130 ALA A C 1
ATOM 8821 O O . ALA A 1 1130 ? 23.523 6.851 -43.512 1.00 83.12 1130 ALA A O 1
ATOM 8822 N N . LEU A 1 1131 ? 23.022 6.318 -41.383 1.00 83.69 1131 LEU A N 1
ATOM 8823 C CA . LEU A 1 1131 ? 24.201 6.969 -40.792 1.00 83.69 1131 LEU A CA 1
ATOM 8824 C C . LEU A 1 1131 ? 25.516 6.260 -41.169 1.00 83.69 1131 LEU A C 1
ATOM 8826 O O . LEU A 1 1131 ? 26.539 6.922 -41.338 1.00 83.69 1131 LEU A O 1
ATOM 8830 N N . ALA A 1 1132 ? 25.498 4.930 -41.286 1.00 84.25 1132 ALA A N 1
ATOM 8831 C CA . ALA A 1 1132 ? 26.667 4.117 -41.622 1.00 84.25 1132 ALA A CA 1
ATOM 8832 C C . ALA A 1 1132 ? 26.875 3.906 -43.137 1.00 84.25 1132 ALA A C 1
ATOM 8834 O O . ALA A 1 1132 ? 27.943 3.444 -43.534 1.00 84.25 1132 ALA A O 1
ATOM 8835 N N . GLY A 1 1133 ? 25.892 4.256 -43.975 1.00 83.31 1133 GLY A N 1
ATOM 8836 C CA . GLY A 1 1133 ? 25.941 4.043 -45.426 1.00 83.31 1133 GLY A CA 1
ATOM 8837 C C . GLY A 1 1133 ? 25.643 2.601 -45.849 1.00 83.31 1133 GLY A C 1
ATOM 8838 O O . GLY A 1 1133 ? 26.253 2.104 -46.791 1.00 83.31 1133 GLY A O 1
ATOM 8839 N N . PHE A 1 1134 ? 24.747 1.915 -45.133 1.00 83.81 1134 PHE A N 1
ATOM 8840 C CA . PHE A 1 1134 ? 24.280 0.572 -45.480 1.00 83.81 1134 PHE A CA 1
ATOM 8841 C C . PHE A 1 1134 ? 22.893 0.630 -46.133 1.00 83.81 1134 PHE A C 1
ATOM 8843 O O . PHE A 1 1134 ? 21.896 0.848 -45.444 1.00 83.81 1134 PHE A O 1
ATOM 8850 N N . ASP A 1 1135 ? 22.836 0.393 -47.445 1.00 79.44 1135 ASP A N 1
ATOM 8851 C CA . ASP A 1 1135 ? 21.586 0.412 -48.222 1.00 79.44 1135 ASP A CA 1
ATOM 8852 C C . ASP A 1 1135 ? 20.773 -0.897 -48.113 1.00 79.44 1135 ASP A C 1
ATOM 8854 O O . ASP A 1 1135 ? 19.559 -0.888 -48.307 1.00 79.44 1135 ASP A O 1
ATOM 8858 N N . ASP A 1 1136 ? 21.427 -2.016 -47.775 1.00 82.88 1136 ASP A N 1
ATOM 8859 C CA . ASP A 1 1136 ? 20.821 -3.349 -47.636 1.00 82.88 1136 ASP A CA 1
ATOM 8860 C C . ASP A 1 1136 ? 21.107 -3.928 -46.237 1.00 82.88 1136 ASP A C 1
ATOM 8862 O O . ASP A 1 1136 ? 22.096 -4.631 -46.010 1.00 82.88 1136 ASP A O 1
ATOM 8866 N N . ILE A 1 1137 ? 20.258 -3.576 -45.263 1.00 82.25 1137 ILE A N 1
ATOM 8867 C CA . ILE A 1 1137 ? 20.217 -4.225 -43.945 1.00 82.25 1137 ILE A CA 1
ATOM 8868 C C . ILE A 1 1137 ? 18.945 -5.080 -43.848 1.00 82.25 1137 ILE A C 1
ATOM 8870 O O . ILE A 1 1137 ? 17.847 -4.546 -44.022 1.00 82.25 1137 ILE A O 1
ATOM 8874 N N . PRO A 1 1138 ? 19.048 -6.373 -43.479 1.00 83.00 1138 PRO A N 1
ATOM 8875 C CA . PRO A 1 1138 ? 17.884 -7.219 -43.238 1.00 83.00 1138 PRO A CA 1
ATOM 8876 C C . PRO A 1 1138 ? 16.919 -6.624 -42.203 1.00 83.00 1138 PRO A C 1
ATOM 8878 O O . PRO A 1 1138 ? 17.310 -6.317 -41.076 1.00 83.00 1138 PRO A O 1
ATOM 8881 N N . SER A 1 1139 ? 15.634 -6.534 -42.554 1.00 77.31 1139 SER A N 1
ATOM 8882 C CA . SER A 1 1139 ? 14.588 -5.833 -41.782 1.00 77.31 1139 SER A CA 1
ATOM 8883 C C . SER A 1 1139 ? 14.330 -6.361 -40.361 1.00 77.31 1139 SER A C 1
ATOM 8885 O O . SER A 1 1139 ? 13.633 -5.717 -39.580 1.00 77.31 1139 SER A O 1
ATOM 8887 N N . PHE A 1 1140 ? 14.882 -7.522 -39.997 1.00 78.62 1140 PHE A N 1
ATOM 8888 C CA . PHE A 1 1140 ? 14.815 -8.066 -38.638 1.00 78.62 1140 PHE A CA 1
ATOM 8889 C C . PHE A 1 1140 ? 15.849 -7.456 -37.672 1.00 78.62 1140 PHE A C 1
ATOM 8891 O O . PHE A 1 1140 ? 15.772 -7.717 -36.467 1.00 78.62 1140 PHE A O 1
ATOM 8898 N N . ILE A 1 1141 ? 16.823 -6.689 -38.182 1.00 84.00 1141 ILE A N 1
ATOM 8899 C CA . ILE A 1 1141 ? 17.889 -6.039 -37.408 1.00 84.00 1141 ILE A CA 1
ATOM 8900 C C . ILE A 1 1141 ? 17.407 -4.656 -36.922 1.00 84.00 1141 ILE A C 1
ATOM 8902 O O . ILE A 1 1141 ? 16.848 -3.891 -37.708 1.00 84.00 1141 ILE A O 1
ATOM 8906 N N . PRO A 1 1142 ? 17.621 -4.293 -35.643 1.00 87.88 1142 PRO A N 1
ATOM 8907 C CA . PRO A 1 1142 ? 17.156 -3.026 -35.098 1.00 87.88 1142 PRO A CA 1
ATOM 8908 C C . PRO A 1 1142 ? 18.077 -1.869 -35.506 1.00 87.88 1142 PRO A C 1
ATOM 8910 O O . PRO A 1 1142 ? 19.189 -1.731 -34.998 1.00 87.88 1142 PRO A O 1
ATOM 8913 N N . THR A 1 1143 ? 17.589 -1.037 -36.423 1.00 90.81 1143 THR A N 1
ATOM 8914 C CA . THR A 1 1143 ? 18.289 0.109 -37.027 1.00 90.81 1143 THR A CA 1
ATOM 8915 C C . THR A 1 1143 ? 17.857 1.461 -36.458 1.00 90.81 1143 THR A C 1
ATOM 8917 O O . THR A 1 1143 ? 18.627 2.416 -36.534 1.00 90.81 1143 THR A O 1
ATOM 8920 N N . GLU A 1 1144 ? 16.653 1.560 -35.888 1.00 92.50 1144 GLU A N 1
ATOM 8921 C CA . GLU A 1 1144 ? 16.052 2.808 -35.411 1.00 92.50 1144 GLU A CA 1
ATOM 8922 C C . GLU A 1 1144 ? 16.338 3.019 -33.922 1.00 92.50 1144 GLU A C 1
ATOM 8924 O O . GLU A 1 1144 ? 15.712 2.409 -33.052 1.00 92.50 1144 GLU A O 1
ATOM 8929 N N . VAL A 1 1145 ? 17.273 3.912 -33.603 1.00 92.62 1145 VAL A N 1
ATOM 8930 C CA . VAL A 1 1145 ? 17.528 4.352 -32.227 1.00 92.62 1145 VAL A CA 1
ATOM 8931 C C . VAL A 1 1145 ? 16.407 5.301 -31.808 1.00 92.62 1145 VAL A C 1
ATOM 8933 O O . VAL A 1 1145 ? 16.282 6.392 -32.361 1.00 92.62 1145 VAL A O 1
ATOM 8936 N N . LEU A 1 1146 ? 15.608 4.900 -30.817 1.00 90.88 1146 LEU A N 1
ATOM 8937 C CA . LEU A 1 1146 ? 14.555 5.740 -30.221 1.00 90.88 1146 LEU A CA 1
ATOM 8938 C C . LEU A 1 1146 ? 15.062 6.536 -29.016 1.00 90.88 1146 LEU A C 1
ATOM 8940 O O . LEU A 1 1146 ? 14.552 7.605 -28.698 1.00 90.88 1146 LEU A O 1
ATOM 8944 N N . MET A 1 1147 ? 16.075 6.006 -28.334 1.00 92.62 1147 MET A N 1
ATOM 8945 C CA . MET A 1 1147 ? 16.730 6.654 -27.207 1.00 92.62 1147 MET A CA 1
ATOM 8946 C C . MET A 1 1147 ? 18.228 6.388 -27.285 1.00 92.62 1147 MET A C 1
ATOM 8948 O O . MET A 1 1147 ? 18.643 5.243 -27.448 1.00 92.62 1147 MET A O 1
ATOM 8952 N N . ALA A 1 1148 ? 19.029 7.429 -27.090 1.00 94.88 1148 ALA A N 1
ATOM 8953 C CA . ALA A 1 1148 ? 20.431 7.315 -26.716 1.00 94.88 1148 ALA A CA 1
ATOM 8954 C C . ALA A 1 1148 ? 20.744 8.386 -25.668 1.00 94.88 1148 ALA A C 1
ATOM 8956 O O . ALA A 1 1148 ? 20.278 9.518 -25.782 1.00 94.88 1148 ALA A O 1
ATOM 8957 N N . GLU A 1 1149 ? 21.530 8.037 -24.657 1.00 96.38 1149 GLU A N 1
ATOM 8958 C CA . GLU A 1 1149 ? 22.026 8.938 -23.624 1.00 96.38 1149 GLU A CA 1
ATOM 8959 C C . GLU A 1 1149 ? 23.502 8.652 -23.347 1.00 96.38 1149 GLU A C 1
ATOM 8961 O O . GLU A 1 1149 ? 23.884 7.511 -23.101 1.00 96.38 1149 GLU A O 1
ATOM 8966 N N . LEU A 1 1150 ? 24.309 9.708 -23.312 1.00 94.62 1150 LEU A N 1
ATOM 8967 C CA . LEU A 1 1150 ? 25.636 9.740 -22.709 1.00 94.62 1150 LEU A CA 1
ATOM 8968 C C . LEU A 1 1150 ? 25.556 10.640 -21.475 1.00 94.62 1150 LEU A C 1
ATOM 8970 O O . LEU A 1 1150 ? 25.081 11.769 -21.578 1.00 94.62 1150 LEU A O 1
ATOM 8974 N N . ARG A 1 1151 ? 26.053 10.190 -20.321 1.00 94.81 1151 ARG A N 1
ATOM 8975 C CA . ARG A 1 1151 ? 26.165 11.021 -19.112 1.00 94.81 1151 ARG A CA 1
ATOM 8976 C C . ARG A 1 1151 ? 27.530 10.861 -18.452 1.00 94.81 1151 ARG A C 1
ATOM 8978 O O . ARG A 1 1151 ? 27.923 9.743 -18.137 1.00 94.81 1151 ARG A O 1
ATOM 8985 N N . ALA A 1 1152 ? 28.225 11.968 -18.201 1.00 92.19 1152 ALA A N 1
ATOM 8986 C CA . ALA A 1 1152 ? 29.533 12.025 -17.546 1.00 92.19 1152 ALA A CA 1
ATOM 8987 C C . ALA A 1 1152 ? 29.515 12.975 -16.335 1.00 92.19 1152 ALA A C 1
ATOM 8989 O O . ALA A 1 1152 ? 28.897 14.038 -16.381 1.00 92.19 1152 ALA A O 1
ATOM 8990 N N . ASN A 1 1153 ? 30.180 12.602 -15.242 1.00 90.25 1153 ASN A N 1
ATOM 8991 C CA . ASN A 1 1153 ? 30.268 13.383 -13.998 1.00 90.25 1153 ASN A CA 1
ATOM 8992 C C . ASN A 1 1153 ? 31.573 13.063 -13.236 1.00 90.25 1153 ASN A C 1
ATOM 8994 O O . ASN A 1 1153 ? 32.428 12.343 -13.746 1.00 90.25 1153 ASN A O 1
ATOM 8998 N N . LYS A 1 1154 ? 31.731 13.545 -11.993 1.00 86.56 1154 LYS A N 1
ATOM 8999 C CA . LYS A 1 1154 ? 32.914 13.257 -11.150 1.00 86.56 1154 LYS A CA 1
ATOM 9000 C C . LYS A 1 1154 ? 33.104 11.783 -10.731 1.00 86.56 1154 LYS A C 1
ATOM 9002 O O . LYS A 1 1154 ? 34.141 11.467 -10.159 1.00 86.56 1154 LYS A O 1
ATOM 9007 N N . LYS A 1 1155 ? 32.130 10.893 -10.971 1.00 88.00 1155 LYS A N 1
ATOM 9008 C CA . LYS A 1 1155 ? 32.168 9.458 -10.611 1.00 88.00 1155 LYS A CA 1
ATOM 9009 C C . LYS A 1 1155 ? 32.484 8.554 -11.809 1.00 88.00 1155 LYS A C 1
ATOM 9011 O O . LYS A 1 1155 ? 33.160 7.545 -11.640 1.00 88.00 1155 LYS A O 1
ATOM 9016 N N . GLY A 1 1156 ? 32.003 8.895 -13.004 1.00 90.25 1156 GLY A N 1
ATOM 9017 C CA . GLY A 1 1156 ? 32.200 8.078 -14.201 1.00 90.25 1156 GLY A CA 1
ATOM 9018 C C . GLY A 1 1156 ? 31.593 8.670 -15.472 1.00 90.25 1156 GLY A C 1
ATOM 9019 O O . GLY A 1 1156 ? 31.078 9.792 -15.479 1.00 90.25 1156 GLY A O 1
ATOM 9020 N N . VAL A 1 1157 ? 31.615 7.868 -16.535 1.00 93.00 1157 VAL A N 1
ATOM 9021 C CA . VAL A 1 1157 ? 30.801 8.039 -17.745 1.00 93.00 1157 VAL A CA 1
ATOM 9022 C C . VAL A 1 1157 ? 29.845 6.859 -17.888 1.00 93.00 1157 VAL A C 1
ATOM 9024 O O . VAL A 1 1157 ? 30.162 5.738 -17.504 1.00 93.00 1157 VAL A O 1
ATOM 9027 N N . SER A 1 1158 ? 28.665 7.102 -18.438 1.00 92.81 1158 SER A N 1
ATOM 9028 C CA . SER A 1 1158 ? 27.659 6.088 -18.732 1.00 92.81 1158 SER A CA 1
ATOM 9029 C C . SER A 1 1158 ? 27.033 6.337 -20.095 1.00 92.81 1158 SER A C 1
ATOM 9031 O O . SER A 1 1158 ? 26.932 7.481 -20.544 1.00 92.81 1158 SER A O 1
ATOM 9033 N N . PHE A 1 1159 ? 26.634 5.249 -20.738 1.00 93.88 1159 PHE A N 1
ATOM 9034 C CA . PHE A 1 1159 ? 25.972 5.208 -22.028 1.00 93.88 1159 PHE A CA 1
ATOM 9035 C C . PHE A 1 1159 ? 24.731 4.334 -21.877 1.00 93.88 1159 PHE A C 1
ATOM 9037 O O . PHE A 1 1159 ? 24.809 3.238 -21.323 1.00 93.88 1159 PHE A O 1
ATOM 9044 N N . SER A 1 1160 ? 23.590 4.780 -22.380 1.00 94.31 1160 SER A N 1
ATOM 9045 C CA . SER A 1 1160 ? 22.424 3.915 -22.525 1.00 94.31 1160 SER A CA 1
ATOM 9046 C C . SER A 1 1160 ? 21.683 4.212 -23.816 1.00 94.31 1160 SER A C 1
ATOM 9048 O O . SER A 1 1160 ? 21.841 5.281 -24.403 1.00 94.31 1160 SER A O 1
ATOM 9050 N N . GLY A 1 1161 ? 20.884 3.265 -24.286 1.00 93.81 1161 GLY A N 1
ATOM 9051 C CA . GLY A 1 1161 ? 20.076 3.474 -25.476 1.00 93.81 1161 GLY A CA 1
ATOM 9052 C C . GLY A 1 1161 ? 19.131 2.324 -25.756 1.00 93.81 1161 GLY A C 1
ATOM 9053 O O . GLY A 1 1161 ? 19.239 1.255 -25.159 1.00 93.81 1161 GLY A O 1
ATOM 9054 N N . THR A 1 1162 ? 18.163 2.560 -26.634 1.00 92.94 1162 THR A N 1
ATOM 9055 C CA . THR A 1 1162 ? 17.178 1.566 -27.065 1.00 92.94 1162 THR A CA 1
ATOM 9056 C C . THR A 1 1162 ? 16.928 1.694 -28.561 1.00 92.94 1162 THR A C 1
ATOM 9058 O O . THR A 1 1162 ? 16.603 2.777 -29.054 1.00 92.94 1162 THR A O 1
ATOM 9061 N N . MET A 1 1163 ? 17.093 0.577 -29.265 1.00 93.38 1163 MET A N 1
ATOM 9062 C CA . MET A 1 1163 ? 16.941 0.444 -30.714 1.00 93.38 1163 MET A CA 1
ATOM 9063 C C . MET A 1 1163 ? 15.763 -0.474 -31.036 1.00 93.38 1163 MET A C 1
ATOM 9065 O O . MET A 1 1163 ? 15.547 -1.453 -30.320 1.00 93.38 1163 MET A O 1
ATOM 9069 N N . LYS A 1 1164 ? 15.037 -0.194 -32.119 1.00 89.38 1164 LYS A N 1
ATOM 9070 C CA . LYS A 1 1164 ? 13.950 -1.024 -32.661 1.00 89.38 1164 LYS A CA 1
ATOM 9071 C C . LYS A 1 1164 ? 14.158 -1.260 -34.168 1.00 89.38 1164 LYS A C 1
ATOM 9073 O O . LYS A 1 1164 ? 14.908 -0.509 -34.794 1.00 89.38 1164 LYS A O 1
ATOM 9078 N N . PRO A 1 1165 ? 13.556 -2.299 -34.768 1.00 84.19 1165 PRO A N 1
ATOM 9079 C CA . PRO A 1 1165 ? 13.598 -2.500 -36.211 1.00 84.19 1165 PRO A CA 1
ATOM 9080 C C . PRO A 1 1165 ? 12.648 -1.523 -36.901 1.00 84.19 1165 PRO A C 1
ATOM 9082 O O . PRO A 1 1165 ? 11.590 -1.182 -36.363 1.00 84.19 1165 PRO A O 1
ATOM 9085 N N . THR A 1 1166 ? 13.002 -1.102 -38.114 1.00 79.62 1166 THR A N 1
ATOM 9086 C CA . THR A 1 1166 ? 12.033 -0.501 -39.033 1.00 79.62 1166 THR A CA 1
ATOM 9087 C C . THR A 1 1166 ? 10.905 -1.522 -39.269 1.00 79.62 1166 THR A C 1
ATOM 9089 O O . THR A 1 1166 ? 11.215 -2.681 -39.557 1.00 79.62 1166 THR A O 1
ATOM 9092 N N . PRO A 1 1167 ? 9.612 -1.161 -39.134 1.00 69.69 1167 PRO A N 1
ATOM 9093 C CA . PRO A 1 1167 ? 8.521 -2.117 -39.310 1.00 69.69 1167 PRO A CA 1
ATOM 9094 C C . PRO A 1 1167 ? 8.582 -2.819 -40.681 1.00 69.69 1167 PRO A C 1
ATOM 9096 O O . PRO A 1 1167 ? 8.696 -2.138 -41.703 1.00 69.69 1167 PRO A O 1
ATOM 9099 N N . PRO A 1 1168 ? 8.518 -4.162 -40.726 1.00 68.00 1168 PRO A N 1
ATOM 9100 C CA . PRO A 1 1168 ? 8.673 -4.927 -41.957 1.00 68.00 1168 PRO A CA 1
ATOM 9101 C C . PRO A 1 1168 ? 7.495 -4.688 -42.911 1.00 68.00 1168 PRO A C 1
ATOM 9103 O O . PRO A 1 1168 ? 6.330 -4.716 -42.514 1.00 68.00 1168 PRO A O 1
ATOM 9106 N N . VAL A 1 1169 ? 7.800 -4.468 -44.191 1.00 64.00 1169 VAL A N 1
ATOM 9107 C CA . VAL A 1 1169 ? 6.797 -4.192 -45.229 1.00 64.00 1169 VAL A CA 1
ATOM 9108 C C . VAL A 1 1169 ? 6.382 -5.501 -45.904 1.00 64.00 1169 VAL A C 1
ATOM 9110 O O . VAL A 1 1169 ? 7.039 -5.965 -46.832 1.00 64.00 1169 VAL A O 1
ATOM 9113 N N . GLY A 1 1170 ? 5.292 -6.112 -45.435 1.00 67.25 1170 GLY A N 1
ATOM 9114 C CA . GLY A 1 1170 ? 4.702 -7.298 -46.063 1.00 67.25 1170 GLY A CA 1
ATOM 9115 C C . GLY A 1 1170 ? 3.592 -7.961 -45.242 1.00 67.25 1170 GLY A C 1
ATOM 9116 O O . GLY A 1 1170 ? 3.428 -7.686 -44.055 1.00 67.25 1170 GLY A O 1
ATOM 9117 N N . ALA A 1 1171 ? 2.843 -8.865 -45.880 1.00 63.59 1171 ALA A N 1
ATOM 9118 C CA . ALA A 1 1171 ? 1.771 -9.651 -45.253 1.00 63.59 1171 ALA A CA 1
ATOM 9119 C C . ALA A 1 1171 ? 2.260 -10.965 -44.595 1.00 63.59 1171 ALA A C 1
ATOM 9121 O O . ALA A 1 1171 ? 1.473 -11.709 -44.014 1.00 63.59 1171 ALA A O 1
ATOM 9122 N N . VAL A 1 1172 ? 3.558 -11.277 -44.672 1.00 67.56 1172 VAL A N 1
ATOM 9123 C CA . VAL A 1 1172 ? 4.149 -12.495 -44.085 1.00 67.56 1172 VAL A CA 1
ATOM 9124 C C . VAL A 1 1172 ? 4.628 -12.200 -42.653 1.00 67.56 1172 VAL A C 1
ATOM 9126 O O . VAL A 1 1172 ? 5.321 -11.201 -42.461 1.00 67.56 1172 VAL A O 1
ATOM 9129 N N . PRO A 1 1173 ? 4.331 -13.045 -41.641 1.00 67.19 1173 PRO A N 1
ATOM 9130 C CA . PRO A 1 1173 ? 4.830 -12.834 -40.284 1.00 67.19 1173 PRO A CA 1
ATOM 9131 C C . PRO A 1 1173 ? 6.350 -13.028 -40.225 1.00 67.19 1173 PRO A C 1
ATOM 9133 O O . PRO A 1 1173 ? 6.850 -14.146 -40.353 1.00 67.19 1173 PRO A O 1
ATOM 9136 N N . THR A 1 1174 ? 7.095 -11.949 -39.995 1.00 67.06 1174 THR A N 1
ATOM 9137 C CA . THR A 1 1174 ? 8.556 -11.987 -39.861 1.00 67.06 1174 THR A CA 1
ATOM 9138 C C . THR A 1 1174 ? 8.991 -12.094 -38.402 1.00 67.06 1174 THR A C 1
ATOM 9140 O O . THR A 1 1174 ? 8.516 -11.359 -37.530 1.00 67.06 1174 THR A O 1
ATOM 9143 N N . PHE A 1 1175 ? 9.964 -12.964 -38.134 1.00 73.81 1175 PHE A N 1
ATOM 9144 C CA . PHE A 1 1175 ? 10.691 -12.969 -36.867 1.00 73.81 1175 PHE A CA 1
ATOM 9145 C C . PHE A 1 1175 ? 11.596 -11.730 -36.793 1.00 73.81 1175 PHE A C 1
ATOM 9147 O O . PHE A 1 1175 ? 12.354 -11.476 -37.726 1.00 73.81 1175 PHE A O 1
ATOM 9154 N N . SER A 1 1176 ? 11.534 -10.965 -35.699 1.00 75.00 1176 SER A N 1
ATOM 9155 C CA . SER A 1 1176 ? 12.291 -9.715 -35.553 1.00 75.00 1176 SER A CA 1
ATOM 9156 C C . SER A 1 1176 ? 12.920 -9.571 -34.168 1.00 75.00 1176 SER A C 1
ATOM 9158 O O . SER A 1 1176 ? 12.334 -9.962 -33.151 1.00 75.00 1176 SER A O 1
ATOM 9160 N N . ILE A 1 1177 ? 14.104 -8.956 -34.111 1.00 80.38 1177 ILE A N 1
ATOM 9161 C CA . ILE A 1 1177 ? 14.609 -8.399 -32.858 1.00 80.38 1177 ILE A CA 1
ATOM 9162 C C . ILE A 1 1177 ? 13.850 -7.092 -32.646 1.00 80.38 1177 ILE A C 1
ATOM 9164 O O . ILE A 1 1177 ? 14.096 -6.114 -33.342 1.00 80.38 1177 ILE A O 1
ATOM 9168 N N . ALA A 1 1178 ? 12.904 -7.080 -31.715 1.00 80.69 1178 ALA A N 1
ATOM 9169 C CA . ALA A 1 1178 ? 11.972 -5.970 -31.554 1.00 80.69 1178 ALA A CA 1
ATOM 9170 C C . ALA A 1 1178 ? 12.546 -4.791 -30.773 1.00 80.69 1178 ALA A C 1
ATOM 9172 O O . ALA A 1 1178 ? 12.099 -3.660 -30.947 1.00 80.69 1178 ALA A O 1
ATOM 9173 N N . GLU A 1 1179 ? 13.473 -5.068 -29.859 1.00 87.75 1179 GLU A N 1
ATOM 9174 C CA . GLU A 1 1179 ? 14.047 -4.071 -28.969 1.00 87.75 1179 GLU A CA 1
ATOM 9175 C C . GLU A 1 1179 ? 15.431 -4.540 -28.506 1.00 87.75 1179 GLU A C 1
ATOM 9177 O O . GLU A 1 1179 ? 15.586 -5.669 -28.036 1.00 87.75 1179 GLU A O 1
ATOM 9182 N N . VAL A 1 1180 ? 16.439 -3.682 -28.645 1.00 87.31 1180 VAL A N 1
ATOM 9183 C CA . VAL A 1 1180 ? 17.773 -3.883 -28.063 1.00 87.31 1180 VAL A CA 1
ATOM 9184 C C . VAL A 1 1180 ? 18.069 -2.707 -27.159 1.00 87.31 1180 VAL A C 1
ATOM 9186 O O . VAL A 1 1180 ? 18.090 -1.567 -27.621 1.00 87.31 1180 VAL A O 1
ATOM 9189 N N . THR A 1 1181 ? 18.322 -2.989 -25.885 1.00 89.88 1181 THR A N 1
ATOM 9190 C CA . THR A 1 1181 ? 18.650 -1.985 -24.876 1.00 89.88 1181 THR A CA 1
ATOM 9191 C C . THR A 1 1181 ? 20.065 -2.214 -24.361 1.00 89.88 1181 THR A C 1
ATOM 9193 O O . THR A 1 1181 ? 20.417 -3.301 -23.902 1.00 89.88 1181 THR A O 1
ATOM 9196 N N . LEU A 1 1182 ? 20.874 -1.160 -24.422 1.00 89.88 1182 LEU A N 1
ATOM 9197 C CA . LEU A 1 1182 ? 22.220 -1.110 -23.865 1.00 89.88 1182 LEU A CA 1
ATOM 9198 C C . LEU A 1 1182 ? 22.198 -0.231 -22.613 1.00 89.88 1182 LEU A C 1
ATOM 9200 O O . LEU A 1 1182 ? 21.665 0.878 -22.665 1.00 89.88 1182 LEU A O 1
ATOM 9204 N N . LEU A 1 1183 ? 22.819 -0.688 -21.525 1.00 89.12 1183 LEU A N 1
ATOM 9205 C CA . LEU A 1 1183 ? 23.228 0.142 -20.392 1.00 89.12 1183 LEU A CA 1
ATOM 9206 C C . LEU A 1 1183 ? 24.690 -0.172 -20.066 1.00 89.12 1183 LEU A C 1
ATOM 9208 O O . LEU A 1 1183 ? 25.039 -1.321 -19.823 1.00 89.12 1183 LEU A O 1
ATOM 9212 N N . VAL A 1 1184 ? 25.558 0.833 -20.068 1.00 91.81 1184 VAL A N 1
ATOM 9213 C CA . VAL A 1 1184 ? 26.999 0.701 -19.817 1.00 91.81 1184 VAL A CA 1
ATOM 9214 C C . VAL A 1 1184 ? 27.452 1.840 -18.916 1.00 91.81 1184 VAL A C 1
ATOM 9216 O O . VAL A 1 1184 ? 27.053 2.987 -19.111 1.00 91.81 1184 VAL A O 1
ATOM 9219 N N . SER A 1 1185 ? 28.333 1.555 -17.960 1.00 90.00 1185 SER A N 1
ATOM 9220 C CA . SER A 1 1185 ? 29.027 2.566 -17.171 1.00 90.00 1185 SER A CA 1
ATOM 9221 C C . SER A 1 1185 ? 30.508 2.236 -16.997 1.00 90.00 1185 SER A C 1
ATOM 9223 O O . SER A 1 1185 ? 30.915 1.077 -16.956 1.00 90.00 1185 SER A O 1
ATOM 9225 N N . TYR A 1 1186 ? 31.324 3.277 -16.890 1.00 89.75 1186 TYR A N 1
ATOM 9226 C CA . TYR A 1 1186 ? 32.727 3.195 -16.525 1.00 89.75 1186 TYR A CA 1
ATOM 9227 C C . TYR A 1 1186 ? 32.997 4.200 -15.408 1.00 89.75 1186 TYR A C 1
ATOM 9229 O O . TYR A 1 1186 ? 32.905 5.414 -15.608 1.00 89.75 1186 TYR A O 1
ATOM 9237 N N . GLN A 1 1187 ? 33.307 3.686 -14.222 1.00 89.00 1187 GLN A N 1
ATOM 9238 C CA . GLN A 1 1187 ? 33.662 4.485 -13.056 1.00 89.00 1187 GLN A CA 1
ATOM 9239 C C . GLN A 1 1187 ? 35.130 4.905 -13.143 1.00 89.00 1187 GLN A C 1
ATOM 9241 O O . GLN A 1 1187 ? 36.005 4.081 -13.424 1.00 89.00 1187 GLN A O 1
ATOM 9246 N N . TRP A 1 1188 ? 35.415 6.180 -12.876 1.00 85.69 1188 TRP A N 1
ATOM 9247 C CA . TRP A 1 1188 ? 36.789 6.670 -12.821 1.00 85.69 1188 TRP A CA 1
ATOM 9248 C C . TRP A 1 1188 ? 37.518 6.014 -11.643 1.00 85.69 1188 TRP A C 1
ATOM 9250 O O . TRP A 1 1188 ? 37.025 6.031 -10.515 1.00 85.69 1188 TRP A O 1
ATOM 9260 N N . GLY A 1 1189 ? 38.705 5.456 -11.885 1.00 75.50 1189 GLY A N 1
ATOM 9261 C CA . GLY A 1 1189 ? 39.524 4.900 -10.811 1.00 75.50 1189 GLY A CA 1
ATOM 9262 C C . GLY A 1 1189 ? 39.931 5.989 -9.813 1.00 75.50 1189 GLY A C 1
ATOM 9263 O O . GLY A 1 1189 ? 40.426 7.044 -10.215 1.00 75.50 1189 GLY A O 1
ATOM 9264 N N . SER A 1 1190 ? 39.740 5.737 -8.515 1.00 67.88 1190 SER A N 1
ATOM 9265 C CA . SER A 1 1190 ? 40.105 6.677 -7.448 1.00 67.88 1190 SER A CA 1
ATOM 9266 C C . SER A 1 1190 ? 41.571 7.124 -7.569 1.00 67.88 1190 SER A C 1
ATOM 9268 O O . SER A 1 1190 ? 42.446 6.263 -7.692 1.00 67.88 1190 SER A O 1
ATOM 9270 N N . PRO A 1 1191 ? 41.882 8.434 -7.488 1.00 57.47 1191 PRO A N 1
ATOM 9271 C CA . PRO A 1 1191 ? 43.247 8.932 -7.634 1.00 57.47 1191 PRO A CA 1
ATOM 9272 C C . PRO A 1 1191 ? 44.116 8.519 -6.437 1.00 57.47 1191 PRO A C 1
ATOM 9274 O O . PRO A 1 1191 ? 44.150 9.177 -5.396 1.00 57.47 1191 PRO A O 1
ATOM 9277 N N . SER A 1 1192 ? 44.840 7.409 -6.581 1.00 46.56 1192 SER A N 1
ATOM 9278 C CA . SER A 1 1192 ? 45.815 6.943 -5.597 1.00 46.56 1192 SER A CA 1
ATOM 9279 C C . SER A 1 1192 ? 46.997 7.911 -5.527 1.00 46.56 1192 SER A C 1
ATOM 9281 O O . SER A 1 1192 ? 47.748 8.038 -6.492 1.00 46.56 1192 SER A O 1
ATOM 9283 N N . MET A 1 1193 ? 47.202 8.566 -4.379 1.00 47.41 1193 MET A N 1
ATOM 9284 C CA . MET A 1 1193 ? 48.236 9.601 -4.177 1.00 47.41 1193 MET A CA 1
ATOM 9285 C C . MET A 1 1193 ? 49.695 9.081 -4.154 1.00 47.41 1193 MET A C 1
ATOM 9287 O O . MET A 1 1193 ? 50.552 9.675 -3.503 1.00 47.41 1193 MET A O 1
ATOM 9291 N N . ALA A 1 1194 ? 50.003 7.968 -4.826 1.00 46.12 1194 ALA A N 1
ATOM 9292 C CA . ALA A 1 1194 ? 51.343 7.391 -4.874 1.00 46.12 1194 ALA A CA 1
ATOM 9293 C C . ALA A 1 1194 ? 51.637 6.677 -6.208 1.00 46.12 1194 ALA A C 1
ATOM 9295 O O . ALA A 1 1194 ? 51.101 5.605 -6.470 1.00 46.12 1194 ALA A O 1
ATOM 9296 N N . VAL A 1 1195 ? 52.600 7.239 -6.954 1.00 43.66 1195 VAL A N 1
ATOM 9297 C CA . VAL A 1 1195 ? 53.324 6.649 -8.104 1.00 43.66 1195 VAL A CA 1
ATOM 9298 C C . VAL A 1 1195 ? 52.500 6.434 -9.391 1.00 43.66 1195 VAL A C 1
ATOM 9300 O O . VAL A 1 1195 ? 51.333 6.069 -9.365 1.00 43.66 1195 VAL A O 1
ATOM 9303 N N . MET A 1 1196 ? 53.146 6.684 -10.540 1.00 43.78 1196 MET A N 1
ATOM 9304 C CA . MET A 1 1196 ? 52.584 6.759 -11.902 1.00 43.78 1196 MET A CA 1
ATOM 9305 C C . MET A 1 1196 ? 52.032 5.431 -12.470 1.00 43.78 1196 MET A C 1
ATOM 9307 O O . MET A 1 1196 ? 52.496 4.946 -13.498 1.00 43.78 1196 MET A O 1
ATOM 9311 N N . ASN A 1 1197 ? 51.001 4.868 -11.845 1.00 44.44 1197 ASN A N 1
ATOM 9312 C CA . ASN A 1 1197 ? 50.109 3.895 -12.470 1.00 44.44 1197 ASN A CA 1
ATOM 9313 C C . ASN A 1 1197 ? 48.730 4.541 -12.632 1.00 44.44 1197 ASN A C 1
ATOM 9315 O O . ASN A 1 1197 ? 48.173 5.051 -11.661 1.00 44.44 1197 ASN A O 1
ATOM 9319 N N . LEU A 1 1198 ? 48.173 4.519 -13.847 1.00 47.47 1198 LEU A N 1
ATOM 9320 C CA . LEU A 1 1198 ? 46.798 4.970 -14.078 1.00 47.47 1198 LEU A CA 1
ATOM 9321 C C . LEU A 1 1198 ? 45.845 4.118 -13.218 1.00 47.47 1198 LEU A C 1
ATOM 9323 O O . LEU A 1 1198 ? 45.908 2.886 -13.303 1.00 47.47 1198 LEU A O 1
ATOM 9327 N N . PRO A 1 1199 ? 44.983 4.726 -12.380 1.00 52.09 1199 PRO A N 1
ATOM 9328 C CA . PRO A 1 1199 ? 44.106 3.962 -11.509 1.00 52.09 1199 PRO A CA 1
ATOM 9329 C C . PRO A 1 1199 ? 43.091 3.206 -12.369 1.00 52.09 1199 PRO A C 1
ATOM 9331 O O . PRO A 1 1199 ? 42.376 3.802 -13.177 1.00 52.09 1199 PRO A O 1
ATOM 9334 N N . LYS A 1 1200 ? 43.045 1.879 -12.210 1.00 67.75 1200 LYS A N 1
ATOM 9335 C CA . LYS A 1 1200 ? 42.112 1.015 -12.941 1.00 67.75 1200 LYS A CA 1
ATOM 9336 C C . LYS A 1 1200 ? 40.680 1.420 -12.584 1.00 67.75 1200 LYS A C 1
ATOM 9338 O O . LYS A 1 1200 ? 40.263 1.232 -11.443 1.00 67.75 1200 LYS A O 1
ATOM 9343 N N . GLY A 1 1201 ? 39.960 2.000 -13.541 1.00 79.31 1201 GLY A N 1
ATOM 9344 C CA . GLY A 1 1201 ? 38.522 2.215 -13.429 1.00 79.31 1201 GLY A CA 1
ATOM 9345 C C . GLY A 1 1201 ? 37.750 0.915 -13.642 1.00 79.31 1201 GLY A C 1
ATOM 9346 O O . GLY A 1 1201 ? 38.279 -0.050 -14.198 1.00 79.31 1201 GLY A O 1
ATOM 9347 N N . THR A 1 1202 ? 36.495 0.904 -13.207 1.00 81.06 1202 THR A N 1
ATOM 9348 C CA . THR A 1 1202 ? 35.629 -0.282 -13.254 1.00 81.06 1202 THR A CA 1
ATOM 9349 C C . THR A 1 1202 ? 34.587 -0.103 -14.345 1.00 81.06 1202 THR A C 1
ATOM 9351 O O . THR A 1 1202 ? 33.855 0.885 -14.337 1.00 81.06 1202 THR A O 1
ATOM 9354 N N . PHE A 1 1203 ? 34.510 -1.055 -15.273 1.00 85.31 1203 PHE A N 1
ATOM 9355 C CA . PHE A 1 1203 ? 33.459 -1.119 -16.286 1.00 85.31 1203 PHE A CA 1
ATOM 9356 C C . PHE A 1 1203 ? 32.338 -2.041 -15.797 1.00 85.31 1203 PHE A C 1
ATOM 9358 O O . PHE A 1 1203 ? 32.614 -3.164 -15.382 1.00 85.31 1203 PHE A O 1
ATOM 9365 N N . THR A 1 1204 ? 31.091 -1.587 -15.874 1.00 79.31 1204 THR A N 1
ATOM 9366 C CA . THR A 1 1204 ? 29.889 -2.394 -15.619 1.00 79.31 1204 THR A CA 1
ATOM 9367 C C . THR A 1 1204 ? 28.896 -2.192 -16.758 1.00 79.31 1204 THR A C 1
ATOM 9369 O O . THR A 1 1204 ? 28.869 -1.135 -17.391 1.00 79.31 1204 THR A O 1
ATOM 9372 N N . GLY A 1 1205 ? 28.071 -3.191 -17.061 1.00 74.94 1205 GLY A N 1
ATOM 9373 C CA . GLY A 1 1205 ? 27.092 -3.040 -18.129 1.00 74.94 1205 GLY A CA 1
ATOM 9374 C C . GLY A 1 1205 ? 26.164 -4.228 -18.305 1.00 74.94 1205 GLY A C 1
ATOM 9375 O O . GLY A 1 1205 ? 26.458 -5.351 -17.907 1.00 74.94 1205 GLY A O 1
ATOM 9376 N N . THR A 1 1206 ? 25.036 -3.955 -18.945 1.00 76.12 1206 THR A N 1
ATOM 9377 C CA . THR A 1 1206 ? 23.985 -4.903 -19.284 1.00 76.12 1206 THR A CA 1
ATOM 9378 C C . THR A 1 1206 ? 23.567 -4.658 -20.727 1.00 76.12 1206 THR A C 1
ATOM 9380 O O . THR A 1 1206 ? 23.279 -3.530 -21.132 1.00 76.12 1206 THR A O 1
ATOM 9383 N N . PHE A 1 1207 ? 23.521 -5.729 -21.510 1.00 81.25 1207 PHE A N 1
ATOM 9384 C CA . PHE A 1 1207 ? 23.048 -5.714 -22.887 1.00 81.25 1207 PHE A CA 1
ATOM 9385 C C . PHE A 1 1207 ? 21.857 -6.661 -22.988 1.00 81.25 1207 PHE A C 1
ATOM 9387 O O . PHE A 1 1207 ? 21.991 -7.857 -22.741 1.00 81.25 1207 PHE A O 1
ATOM 9394 N N . ALA A 1 1208 ? 20.684 -6.111 -23.294 1.00 77.38 1208 ALA A N 1
ATOM 9395 C CA . ALA A 1 1208 ? 19.423 -6.836 -23.311 1.00 77.38 1208 ALA A CA 1
ATOM 9396 C C . ALA A 1 1208 ? 18.837 -6.849 -24.726 1.00 77.38 1208 ALA A C 1
ATOM 9398 O O . ALA A 1 1208 ? 18.599 -5.798 -25.322 1.00 77.38 1208 ALA A O 1
ATOM 9399 N N . ILE A 1 1209 ? 18.571 -8.048 -25.241 1.00 80.44 1209 ILE A N 1
ATOM 9400 C CA . ILE A 1 1209 ? 17.864 -8.275 -26.504 1.00 80.44 1209 ILE A CA 1
ATOM 9401 C C . ILE A 1 1209 ? 16.456 -8.779 -26.172 1.00 80.44 1209 ILE A C 1
ATOM 9403 O O . ILE A 1 1209 ? 16.287 -9.636 -25.308 1.00 80.44 1209 ILE A O 1
ATOM 9407 N N . LYS A 1 1210 ? 15.443 -8.267 -26.869 1.00 76.06 1210 LYS A N 1
ATOM 9408 C CA . LYS A 1 1210 ? 14.046 -8.706 -26.782 1.00 76.06 1210 LYS A CA 1
ATOM 9409 C C . LYS A 1 1210 ? 13.530 -8.973 -28.193 1.00 76.06 1210 LYS A C 1
ATOM 9411 O O . LYS A 1 1210 ? 13.488 -8.071 -29.030 1.00 76.06 1210 LYS A O 1
ATOM 9416 N N . ALA A 1 1211 ? 13.120 -10.210 -28.457 1.00 73.75 1211 ALA A N 1
ATOM 9417 C CA . ALA A 1 1211 ? 12.563 -10.612 -29.743 1.00 73.75 1211 ALA A CA 1
ATOM 9418 C C . ALA A 1 1211 ? 11.025 -10.579 -29.714 1.00 73.75 1211 ALA A C 1
ATOM 9420 O O . ALA A 1 1211 ? 10.396 -10.917 -28.707 1.00 73.75 1211 ALA A O 1
ATOM 9421 N N . LEU A 1 1212 ? 10.413 -10.194 -30.835 1.00 64.94 1212 LEU A N 1
ATOM 9422 C CA . LEU A 1 1212 ? 8.985 -10.400 -31.082 1.00 64.94 1212 LEU A CA 1
ATOM 9423 C C . LEU A 1 1212 ? 8.817 -11.092 -32.433 1.00 64.94 1212 LEU A C 1
ATOM 9425 O O . LEU A 1 1212 ? 9.342 -10.643 -33.456 1.00 64.94 1212 LEU A O 1
ATOM 9429 N N . LEU A 1 1213 ? 7.991 -12.133 -32.446 1.00 66.06 1213 LEU A N 1
ATOM 9430 C CA . LEU A 1 1213 ? 7.325 -12.549 -33.671 1.00 66.06 1213 LEU A CA 1
ATOM 9431 C C . LEU A 1 1213 ? 6.139 -11.600 -33.889 1.00 66.06 1213 LEU A C 1
ATOM 9433 O O . LEU A 1 1213 ? 5.155 -11.664 -33.142 1.00 66.06 1213 LEU A O 1
ATOM 9437 N N . GLN A 1 1214 ? 6.258 -10.703 -34.870 1.00 58.06 1214 GLN A N 1
ATOM 9438 C CA . GLN A 1 1214 ? 5.168 -9.808 -35.253 1.00 58.06 1214 GLN A CA 1
ATOM 9439 C C . GLN A 1 1214 ? 4.151 -10.569 -36.125 1.00 58.06 1214 GLN A C 1
ATOM 9441 O O . GLN A 1 1214 ? 4.559 -11.325 -37.012 1.00 58.06 1214 GLN A O 1
ATOM 9446 N N . PRO A 1 1215 ? 2.837 -10.418 -35.877 1.00 56.09 1215 PRO A N 1
ATOM 9447 C CA . PRO A 1 1215 ? 1.807 -10.929 -36.773 1.00 56.09 1215 PRO A CA 1
ATOM 9448 C C . PRO A 1 1215 ? 1.722 -10.067 -38.053 1.00 56.09 1215 PRO A C 1
ATOM 9450 O O . PRO A 1 1215 ? 2.184 -8.925 -38.048 1.00 56.09 1215 PRO A O 1
ATOM 9453 N N . PRO A 1 1216 ? 1.114 -10.575 -39.142 1.00 60.97 1216 PRO A N 1
ATOM 9454 C CA . PRO A 1 1216 ? 0.782 -9.775 -40.321 1.00 60.97 1216 PRO A CA 1
ATOM 9455 C C . PRO A 1 1216 ? -0.068 -8.546 -39.986 1.00 60.97 1216 PRO A C 1
ATOM 9457 O O . PRO A 1 1216 ? -0.920 -8.616 -39.100 1.00 60.97 1216 PRO A O 1
ATOM 9460 N N . LYS A 1 1217 ? 0.065 -7.467 -40.769 1.00 53.47 1217 LYS A N 1
ATOM 9461 C CA . LYS A 1 1217 ? -0.802 -6.275 -40.659 1.00 53.47 1217 LYS A CA 1
ATOM 9462 C C . LYS A 1 1217 ? -2.302 -6.582 -40.803 1.00 53.47 1217 LYS A C 1
ATOM 9464 O O . LYS A 1 1217 ? -3.120 -5.858 -40.254 1.00 53.47 1217 LYS A O 1
ATOM 9469 N N . GLU A 1 1218 ? -2.651 -7.650 -41.516 1.00 57.16 1218 GLU A N 1
ATOM 9470 C CA . GLU A 1 1218 ? -4.033 -8.083 -41.783 1.00 57.16 1218 GLU A CA 1
ATOM 9471 C C . GLU A 1 1218 ? -4.587 -9.067 -40.728 1.00 57.16 1218 GLU A C 1
ATOM 9473 O O . GLU A 1 1218 ? -5.746 -9.482 -40.791 1.00 57.16 1218 GLU A O 1
ATOM 9478 N N . ALA A 1 1219 ? -3.777 -9.481 -39.746 1.00 53.78 1219 ALA A N 1
ATOM 9479 C CA . ALA A 1 1219 ? -4.162 -10.512 -38.788 1.00 53.78 1219 ALA A CA 1
ATOM 9480 C C . ALA A 1 1219 ? -5.118 -9.975 -37.710 1.00 53.78 1219 ALA A C 1
ATOM 9482 O O . ALA A 1 1219 ? -4.689 -9.535 -36.645 1.00 53.78 1219 ALA A O 1
ATOM 9483 N N . LYS A 1 1220 ? -6.429 -10.100 -37.959 1.00 45.19 1220 LYS A N 1
ATOM 9484 C CA . LYS A 1 1220 ? -7.518 -9.632 -37.073 1.00 45.19 1220 LYS A CA 1
ATOM 9485 C C . LYS A 1 1220 ? -7.447 -10.111 -35.608 1.00 45.19 1220 LYS A C 1
ATOM 9487 O O . LYS A 1 1220 ? -8.104 -9.514 -34.763 1.00 45.19 1220 LYS A O 1
ATOM 9492 N N . PHE A 1 1221 ? -6.671 -11.154 -35.283 1.00 43.22 1221 PHE A N 1
ATOM 9493 C CA . PHE A 1 1221 ? -6.511 -11.654 -33.910 1.00 43.22 1221 PHE A CA 1
ATOM 9494 C C . PHE A 1 1221 ? -5.087 -12.146 -33.595 1.00 43.22 1221 PHE A C 1
ATOM 9496 O O . PHE A 1 1221 ? -4.695 -13.244 -33.994 1.00 43.22 1221 PHE A O 1
ATOM 9503 N N . GLY A 1 1222 ? -4.346 -11.389 -32.778 1.00 44.53 1222 GLY A N 1
ATOM 9504 C CA . GLY A 1 1222 ? -3.146 -11.882 -32.091 1.00 44.53 1222 GLY A CA 1
ATOM 9505 C C . GLY A 1 1222 ? -2.175 -10.788 -31.649 1.00 44.53 1222 GLY A C 1
ATOM 9506 O O . GLY A 1 1222 ? -1.661 -10.046 -32.476 1.00 44.53 1222 GLY A O 1
ATOM 9507 N N . GLU A 1 1223 ? -1.851 -10.728 -30.355 1.00 43.25 1223 GLU A N 1
ATOM 9508 C CA . GLU A 1 1223 ? -0.749 -9.885 -29.870 1.00 43.25 1223 GLU A CA 1
ATOM 9509 C C . GLU A 1 1223 ? 0.627 -10.426 -30.328 1.00 43.25 1223 GLU A C 1
ATOM 9511 O O . GLU A 1 1223 ? 0.805 -11.650 -30.452 1.00 43.25 1223 GLU A O 1
ATOM 9516 N N . PRO A 1 1224 ? 1.639 -9.552 -30.523 1.00 50.06 1224 PRO A N 1
ATOM 9517 C CA . PRO A 1 1224 ? 3.009 -9.963 -30.822 1.00 50.06 1224 PRO A CA 1
ATOM 9518 C C . PRO A 1 1224 ? 3.540 -10.974 -29.804 1.00 50.06 1224 PRO A C 1
ATOM 9520 O O . PRO A 1 1224 ? 3.510 -10.759 -28.593 1.00 50.06 1224 PRO A O 1
ATOM 9523 N N . THR A 1 1225 ? 4.048 -12.105 -30.290 1.00 50.88 1225 THR A N 1
ATOM 9524 C CA . THR A 1 1225 ? 4.494 -13.178 -29.394 1.00 50.88 1225 THR A CA 1
ATOM 9525 C C . THR A 1 1225 ? 5.894 -12.862 -28.883 1.00 50.88 1225 THR A C 1
ATOM 9527 O O . THR A 1 1225 ? 6.861 -12.952 -29.642 1.00 50.88 1225 THR A O 1
ATOM 9530 N N . GLN A 1 1226 ? 5.997 -12.485 -27.605 1.00 43.34 1226 GLN A N 1
ATOM 9531 C CA . GLN A 1 1226 ? 7.279 -12.160 -26.988 1.00 43.34 1226 GLN A CA 1
ATOM 9532 C C . GLN A 1 1226 ? 8.112 -13.403 -26.687 1.00 43.34 1226 GLN A C 1
ATOM 9534 O O . GLN A 1 1226 ? 7.666 -14.324 -26.004 1.00 43.34 1226 GLN A O 1
ATOM 9539 N N . LEU A 1 1227 ? 9.361 -13.354 -27.144 1.00 46.28 1227 LEU A N 1
ATOM 9540 C CA . LEU A 1 1227 ? 10.437 -14.243 -26.740 1.00 46.28 1227 LEU A CA 1
ATOM 9541 C C . LEU A 1 1227 ? 11.449 -13.401 -25.944 1.00 46.28 1227 LEU A C 1
ATOM 9543 O O . LEU A 1 1227 ? 11.844 -12.310 -26.369 1.00 46.28 1227 LEU A O 1
ATOM 9547 N N . ARG A 1 1228 ? 11.782 -13.881 -24.746 1.00 34.97 1228 ARG A N 1
ATOM 9548 C CA . ARG A 1 1228 ? 12.788 -13.328 -23.831 1.00 34.97 1228 ARG A CA 1
ATOM 9549 C C . ARG A 1 1228 ? 13.898 -14.351 -23.664 1.00 34.97 1228 ARG A C 1
ATOM 9551 O O . ARG A 1 1228 ? 13.527 -15.544 -23.599 1.00 34.97 1228 ARG A O 1
#

InterPro domains:
  IPR036866 Ribonuclease Z/Hydroxyacylglutathione hydrolase-like [G3DSA:3.60.15.10] (8-371)
  IPR036866 Ribonuclease Z/Hydroxyacylglutathione hydrolase-like [SSF56281] (83-354)
  IPR052159 Bacterial competence-related DNA uptake protein [PTHR30619] (12-369)

Sequence (1228 aa):
MALRVDSFHISVHEGDCAIHLLVEEGGKRPKGKTEGKVKAAVFIDSGKRPSSNASKTDVETLVLPPARNTMKWIEQKYVLDTNFLELDSIVITHWDTDHYLGIASILQDAAVKTKGPADINWLKWDKKTKKPATHFYCPTKKKKKIDTIGTSADGLSSAYFKVDEKTNIVSIKSKDLKSPYEFAIFHSTDTDLWDVLGVDFFRNKPLAKSVKGSISLPELVKKHGLSAGQPGMYCIGVAGKNLANSPKTLIIDDKSVTATNQASIAAIIAWPPTGTKKAPRVSHYFAGDLGQTFEQPIQDWLTAGGVNSITSFKVNHHGSQYSTTMKFFDTFEPVNAFVPSPTNGRHGHPTWPVVFTWYIWAMAYNTSSNSPARLVAGTFPAAIMRNDKGNWVGSKYISPAALVDAKYSEFQKFIQTKAAGLSKKLKDRNHLQLEDIQKQIKKKGVNKKKFLADRFATMWSSLCFPDDAYHVSSCGAYRVTKGGTPWESLLFVRIQSVDNNSDGLLKYVNIDSVTLRDLPAPTVTKAGKMTSLAVLTKPTTSVRKTTTKTVPPTKARKKKKKSIKSLDYGLAEDDSMEREVDYDLLPHACVLSDALYVADETNPNEMTDLPTDDTTASLDNDAEESEDSSSDFTDVEVDSTSSEHTESEDSEDSEDSEDSEDSEDSEDSEEVDIISNPSPTLVQSPTRETTAGDWSVYTSDLTEEEIRSNGVTNFERLPEGEMNDFVSDLHCGVVWLTSKPTETGSATPLQETDEWQCWFHDVLNAKDLRALKTDSMTLGGFTMKVSLAPLGSGPVTGSDSLPWLEFTTESSVIQNTFGSTEYFLSSGLLKDRSVLVFGLKPVQPSQKVNLGDLFKFVGLADLEKNPLIALLSAPAFKVPSNDSDLQKKRNAIWFIPSFDYKTALRLQWALDSQTEENLNQLLQHLSLSLSQTTVIARRSSSWSTNGDESQIISDGTIVFLAKIQIEQIDLDATFDFTKDTTTLTLTLDTRTDKALSSILKWIGTIMRVTPDFASLQNRSFGSSKLGSFNFRRITIQLGKDPETKKVFVEDFRIDMEVSLQHSSGPTLFLLSYVYNSEDASSVQARLWCPPPPLLSEGERLVLPAYETYQDMKPVSIDVTNWKRSLNLAALAGFDDIPSFIPTEVLMAELRANKKGVSFSGTMKPTPPVGAVPTFSIAEVTLLVSYQWGSPSMAVMNLPKGTFTGTFAIKALLQPPKEAKFGEPTQLR